Protein AF-A0A1G8HIA6-F1 (afdb_monomer)

Radius of gyration: 33.39 Å; Cα contacts (8 Å, |Δi|>4): 1748; chains: 1; bounding box: 73×68×105 Å

Solvent-accessible surface area (backbone atoms only — not comparable to full-atom values): 48743 Å² total; per-residue (Å²): 132,71,60,70,61,52,52,55,51,50,56,48,51,52,46,51,51,52,40,48,51,47,50,51,51,42,25,38,64,51,8,32,38,59,93,52,18,25,53,39,30,28,55,49,46,26,49,46,12,51,30,45,38,22,52,76,77,45,57,98,88,46,61,60,28,67,39,28,26,36,93,80,27,39,74,70,75,63,24,44,44,53,38,52,50,18,32,57,34,35,78,72,72,35,55,60,71,53,14,46,25,43,40,47,26,53,54,48,51,51,18,54,51,26,36,42,51,44,39,35,73,69,37,73,34,70,67,60,23,45,42,53,48,44,32,59,64,40,24,53,45,59,57,46,32,34,60,39,60,31,51,29,53,19,55,50,36,45,35,39,55,52,38,45,50,51,52,50,51,50,52,54,53,51,52,59,72,42,58,88,63,64,93,72,67,94,52,65,65,60,53,52,50,54,50,53,51,44,36,51,52,42,42,49,35,30,34,18,10,52,69,35,31,53,51,51,46,51,46,52,50,44,28,52,54,45,39,48,60,77,45,56,93,80,52,65,61,68,62,54,51,50,51,45,43,63,71,54,46,44,43,48,49,53,33,49,51,50,50,56,73,65,41,56,67,70,70,69,65,46,68,65,55,70,30,34,31,33,10,21,18,38,39,55,54,25,41,74,34,54,29,87,62,24,42,46,24,83,73,35,75,63,27,53,69,72,73,27,102,84,55,47,58,42,26,59,81,47,63,51,23,48,44,63,45,71,58,39,48,53,43,25,51,47,40,62,70,36,72,96,62,57,43,62,68,54,51,15,47,51,49,36,27,51,54,32,41,50,55,8,28,38,35,26,56,38,71,75,53,61,45,85,87,55,103,58,85,54,39,52,34,66,61,90,81,36,56,66,45,96,64,35,69,55,48,71,38,82,69,51,15,62,46,68,60,26,34,61,37,41,59,50,25,55,51,44,37,52,53,44,26,43,49,41,39,30,54,32,43,72,70,40,73,66,40,27,50,51,28,53,52,50,45,52,48,36,35,52,59,30,31,43,31,39,69,78,74,64,52,38,60,59,25,29,50,34,42,50,37,57,55,48,48,46,50,63,60,29,59,71,44,61,80,74,64,76,51,76,68,35,34,27,46,57,40,32,79,50,65,78,58,49,16,24,40,44,36,34,38,32,42,72,57,43,25,25,19,58,43,34,59,46,72,67,49,44,59,64,37,59,82,71,42,55,64,61,58,50,50,34,31,44,40,66,50,38,70,57,36,44,53,30,51,54,51,36,43,77,65,64,72,30,40,32,39,39,39,47,28,53,52,42,38,68,37,32,59,44,65,77,65,52,69,68,52,29,54,55,36,40,54,36,50,53,51,28,41,75,76,38,62,91,83,41,58,70,49,80,55,95,48,37,38,38,39,46,50,65,80,63,57,86,68,67,80,68,73,82,65,97,73,79,85,83,81,84,68,89,83,81,71,90,80,71,95,73,82,88,86,65,93,57,72,55,72,66,84,85,76,53,74,46,77,48,76,44,78,38,60,95,76,36,32,26,35,39,40,40,37,34,31,20,22,39,92,77,35,71,50,57,40,38,37,36,38,35,33,14,28,86,84,69,48,76,76,46,76,49,80,45,79,43,78,35,37,70,52,82,43,81,44,77,47,77,44,82,64,44,87,71,40,35,28,36,39,37,36,42,29,50,86,83,64,90,34,68,45,48,69,31,49,43,75,48,70,38,32,65,92,75,51,60,82,67,54,68,73,57,55,32,76,44,40,67,53,95,42,73,76,47,73,38,72,51,40,68,62,97,66,40,38,36,30,62,34,81,4,30,37,33,25,58,37,87,54,71,44,72,18,39,34,36,39,39,34,28,35,41,26,40,39,67,77,56,53,65,37,73,71,24,28,58,33,37,34,73,50,95,83,71,43,44,23,28,40,37,32,29,36,31,56,75,26,38,37,41,39,38,19,73,44,57,81,55,74,53,68,51,72,40,55,47,85,73,59,58,54,79,38,82,34,42,40,34,39,39,35,48,62,22,33,38,39,35,24,45,68,86,40,78,74,50,72,47,78,53,99,52,45,62,38,41,40,52,65,55,49,40,34,36,28,38,47,26,44,31,37,42,23,67,34,46,76,48,67,78

InterPro domains:
  IPR013320 Concanavalin A-like lectin/glucanase domain superfamily [SSF49899] (789-931)

Secondary structure (DSSP, 8-state):
--HHHHHHHHHHHHHHHHHHHHHHHHHHHHT-STTT--S-SHHHHHHHHHHHHHHHSS-TT---B-SSSTTT-B---S-HHHHHHHHHHHHTT--HHHHHHHHHHHHHHHHHHHHHHHHHHHH--HHHHHHHHHHHHT-HHHHHGGGSHHHHHHHHTHHHHHHHHHHHHHHHHHHHHHTTSGGG-S-HHHHHHHHHHHHHHHHHHHHH-HHHHHHHHHHHHHHHHHHHHTTTTTS-HHHHHHHHIIIIIHHHHHHHHHHHHHS-HHHHH----HHHHHHTSPBHHHHHSPPTTBGGGGT-HHHHHHHSTT-EESS-GGGGG----HHHHHHHHHHHH-GGG--HHHHHHHHHHHHHHHHHHTTEEBSS-EE---SS------GGGSEE-TTGGGGGSTTGGG-S-GGGGGHHHHHHHHHHHHHHHHHHHHH-HHHHHHHHHHHHHHHHHH-BHHHHHT-TTTTHHHHHHHHHHHIIIIITTBTTB--TT-EEEE--SSTT---TTHHHHHHHHT-EES----HHHHHHHHTTS-HHHHHHHT---HHHHHHHHHHHHHTT--SEEEEESS-TTGGGTSSSPPHHHHHHHHHHHHHHHHHHTTTSEEEE-SSEEEEE-----GGGGS--STTSSSSS-SSSSTT--S--S-S------SS-EEEEEEEPPTT--EEEEEEEEEESTT--EEEEEEEEEE-TTS-EEEEEEEEEEE-SS-EEEEEEEE--TT--EEEEEEE-SS-S-EEEEEEEEEEE-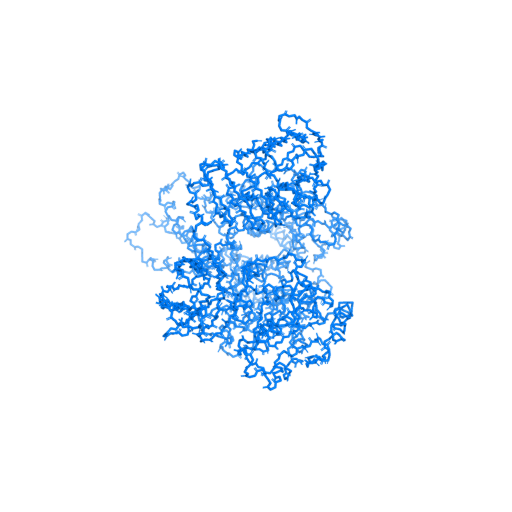TTT-----HHHHHHHH--S-EEEEES-EE-SS-EEEEES-EEEE-----EEESEEEEEEEEEE-SGGGG-S-EEEEEE--TTT---EEEEEEETTEEEEEEESSSS-EEEEEEEGGGS-TTS-EEEEEEEETTEEEEEETTEEEEEEE-S-S-EEE-SPPEEEEETEEEEEEEEEEEE-

Foldseek 3Di:
DPVVVVVVVVVVVVLVVLLVVLLVLLCLLCQLAFPQFANFFFLVLLLLLQLLQDLPPDDLPDRFNPFELPPRGFACLAQQLLSSQLSVVVVVVDRSLRSSSVSSNVLSVLLLVLQLVVLCVQQVDSLLSSLLSSLVSLQLLLSLCSNPFLLNSLLSCLSVLVSLLVVLVVVVVVVVVCVVPPPDDPCPVVNVVSQVVNLVSLLSSLRSHVVSSVLSLLLSLLLLVQLVVVVVVDDDNVVSVVSCCRRRVVSSVVSVVVSVVSDDPVLQPAFDDQQLQQLQFAAPVLQAAAEPQAPVCVVDPVSCVLRHDPFDRGADPSSSSNHQAPLLVVLLVCQCPVPVNDDSSSVSLVVSLVVLSVQRCAQFHHYSRGDDPDPDRHSGHDPVVTHGDPVNCVCRDPPNRSDSRRNSSSSSNSVSSSSSNSNSLSVQCPPDDVSVVVSSVSSVSSSNRSHGVCVVVVVSSVRSVSSVQSVVCCCQQAVQCVPVLDDQAFEEQEAFQAQQDQQSNSSVNSSSNNYHYSHHHDNVRNVVSVVQPPVLSSQCNRHLALVSVLVSVVVCLVLVVGQKYKQWLAGSRPCSRPPDHDPVSNVSSVVSLVSNCVSCVVPFDWDDDSTIIMTGSNPDDPVNVDPPPPDPPPPPDPDPPPPDDDDDQCPDWRFDAWFDKDKDKFFADAQFFKKKKKWKKAWAPQDKAWKKKKKFFAAPVRHGPDIDIDIHIHGHDIDIDIDMDGNGPRGGMIIIIIGRPDDNIMGIRGIGMDTGRPVQDDPPDVVQVCVWAVDDFWPDWDPWDGDNHKIFADFQTKIKGWDPDFDWFLKKKKKWWWAAAPVLLQDAFWWQKWQADQPFLAKIWTFGRHRFFTWTWIHQRNPDIDTDTHGPVLADHPDIWIWMWMQHQQKIFIDTNNHGRDIDRHPGSIHGDHRGIMMGGGRGRIMIGPIDIDGD

pLDDT: mean 81.2, std 16.54, range [26.38, 98.62]

Nearest PDB structures (foldseek):
  6n44-assembly3_C  TM=6.376E-01  e=1.695E-02  Ovis aries
  6n44-assembly4_F  TM=6.332E-01  e=2.411E-02  Ovis aries
  7rdg-assembly2_B  TM=6.256E-01  e=2.876E-02  Homo sapiens
  6n44-assembly1_E  TM=5.833E-01  e=4.468E-02  Ovis aries
  5nld-assembly1_B  TM=5.540E-01  e=6.082E-02  Gallus gallus

Sequence (936 aa):
MDTPNVMNKLYTALFIIALTAVFILCGLLLGLIPTIGLPSLGINIMTLGKVQDIADNSGILDFSLDSILYPYGGLVNEGFGIIFIAKLLMFLGISGLNALSITYFILFLISFSSLAILLKKITHNRIIVVLLTAVHFMSPFLMAQSGIPPIFFGVMMLPLSALCDFFLFKAVYEIEQMSHNLVRSDKPALIAWILLFSILVRLVISSIGWYSAVISAVGSCLFFIIYSFFRLNKANIKQLVLRYIVYIIIPWVIGMALILFLTPREAASFRSSMEFFNGNSVDMITLLFPGLSQALANILPSTSYFMGSGNSLTGDVTMWSNYLGYTMMIISLTLIFKKKYRNRITASLAITLLVTLILSLGPGLKVLGTVLQESSPNYSLSLDEVLVFPWSFIYKIFPLSSMRAVYRWLFVPKFVLLILSSVYLSKLYMSGKWQRAVSIILCVLCVVEFLPSRVITGDIFYQSRYYKMALEIKADTIDELQGIVTKENAISALCSYDFDSNGFLVAHIVEGLGIKTYAGAGDKALTLAKGYIPSDVLYLQQTAQPEDLAKYITIVKAKGLCDYVLLPKFALREDSYWWPSTNEVIEKTKKIADTVVELLEKEFTIYQTEHYTVIDLTDRGEEGRYLFSHESILETQSDNVIKEGKILGSEYALNINRKYKVDTTISIPDGDDSMYLLLYHRGLEHEVGELSVSLKLMDGNGSVLKTIEKMIPYGEDYSKYETGFDLGKGVSSVEVTVSNKDIPGCAVKSILFQSYSSGKVFRSNNEQIFEILGFSDVNNAKNVEVTSDEAVFSGDSYIIMTDQQADLGENIEISMDLWLNKDQMDEDDARIITKWNSWQKDMSFTIASKKESIAIIFSSDGTKWEGLFLDKDLIPTERWNNLRIAFNDGLIGIFVNDALVDKKQLTFSKMFVGNTNVEVGENIEGKIKNFHYNAD

Structure (mmCIF, N/CA/C/O backbone):
data_AF-A0A1G8HIA6-F1
#
_entry.id   AF-A0A1G8HIA6-F1
#
loop_
_atom_site.group_PDB
_atom_site.id
_atom_site.type_symbol
_atom_site.label_atom_id
_atom_site.label_alt_id
_atom_site.label_comp_id
_atom_site.label_asym_id
_atom_site.label_entity_id
_atom_site.label_seq_id
_atom_site.pdbx_PDB_ins_code
_atom_site.Cartn_x
_atom_site.Cartn_y
_atom_site.Cartn_z
_atom_site.occupancy
_atom_site.B_iso_or_equiv
_atom_site.auth_seq_id
_atom_site.auth_comp_id
_atom_site.auth_asym_id
_atom_site.auth_atom_id
_atom_site.pdbx_PDB_model_num
ATOM 1 N N . MET A 1 1 ? -5.264 -20.658 55.821 1.00 52.38 1 MET A N 1
ATOM 2 C CA . MET A 1 1 ? -5.397 -21.196 54.449 1.00 52.38 1 MET A CA 1
ATOM 3 C C . MET A 1 1 ? -5.606 -20.023 53.496 1.00 52.38 1 MET A C 1
ATOM 5 O O . MET A 1 1 ? -6.664 -19.412 53.536 1.00 52.38 1 MET A O 1
ATOM 9 N N . ASP A 1 2 ? -4.598 -19.687 52.685 1.00 54.56 2 ASP A N 1
ATOM 10 C CA . ASP A 1 2 ? -4.565 -18.532 51.761 1.00 54.56 2 ASP A CA 1
ATOM 11 C C . ASP A 1 2 ? -5.395 -18.736 50.475 1.00 54.56 2 ASP A C 1
ATOM 13 O O . ASP A 1 2 ? -4.943 -18.480 49.354 1.00 54.56 2 ASP A O 1
ATOM 17 N N . THR A 1 3 ? -6.635 -19.206 50.610 1.00 68.94 3 THR A N 1
ATOM 18 C CA . THR A 1 3 ? -7.533 -19.477 49.474 1.00 68.94 3 THR A CA 1
ATOM 19 C C . THR A 1 3 ? -7.779 -18.276 48.538 1.00 68.94 3 THR A C 1
ATOM 21 O O . THR A 1 3 ? -7.836 -18.503 47.324 1.00 68.94 3 THR A O 1
ATOM 24 N N . PRO A 1 4 ? -7.837 -16.999 48.987 1.00 76.81 4 PRO A N 1
ATOM 25 C CA . PRO A 1 4 ? -8.042 -15.865 48.078 1.00 76.81 4 PRO A CA 1
ATOM 26 C C . PRO A 1 4 ? -6.849 -15.622 47.143 1.00 76.81 4 PRO A C 1
ATOM 28 O O . PRO A 1 4 ? -7.024 -15.231 45.986 1.00 76.81 4 PRO A O 1
ATOM 31 N N . ASN A 1 5 ? -5.629 -15.876 47.628 1.00 86.31 5 ASN A N 1
ATOM 32 C CA . ASN A 1 5 ? -4.405 -15.656 46.861 1.00 86.31 5 ASN A CA 1
ATOM 33 C C . ASN A 1 5 ? -4.248 -16.731 45.771 1.00 86.31 5 ASN A C 1
ATOM 35 O O . ASN A 1 5 ? -3.913 -16.419 44.628 1.00 86.31 5 ASN A O 1
ATOM 39 N N . VAL A 1 6 ? -4.590 -17.985 46.092 1.00 88.69 6 VAL A N 1
ATOM 40 C CA . VAL A 1 6 ? -4.594 -19.099 45.128 1.00 88.69 6 VAL A CA 1
ATOM 41 C C . VAL A 1 6 ? -5.598 -18.853 43.999 1.00 88.69 6 VAL A C 1
ATOM 43 O O . VAL A 1 6 ? -5.236 -18.966 42.828 1.00 88.69 6 VAL A O 1
ATOM 46 N N . MET A 1 7 ? -6.825 -18.425 44.319 1.00 88.81 7 MET A N 1
ATOM 47 C CA . MET A 1 7 ? -7.844 -18.141 43.300 1.00 88.81 7 MET A CA 1
ATOM 48 C C . MET A 1 7 ? -7.441 -16.982 42.380 1.00 88.81 7 MET A C 1
ATOM 50 O O . MET A 1 7 ? -7.593 -17.083 41.163 1.00 88.81 7 MET A O 1
ATOM 54 N N . ASN A 1 8 ? -6.874 -15.895 42.916 1.00 90.06 8 ASN A N 1
ATOM 55 C CA . ASN A 1 8 ? -6.411 -14.778 42.085 1.00 90.06 8 ASN A CA 1
ATOM 56 C C . ASN A 1 8 ? -5.239 -15.179 41.169 1.00 90.06 8 ASN A C 1
ATOM 58 O O . ASN A 1 8 ? -5.198 -14.771 40.001 1.00 90.06 8 ASN A O 1
ATOM 62 N N . LYS A 1 9 ? -4.310 -16.012 41.661 1.00 93.00 9 LYS A N 1
ATOM 63 C CA . LYS A 1 9 ? -3.235 -16.591 40.840 1.00 93.00 9 LYS A CA 1
ATOM 64 C C . LYS A 1 9 ? -3.805 -17.453 39.712 1.00 93.00 9 LYS A C 1
ATOM 66 O O . LYS A 1 9 ? -3.441 -17.226 38.560 1.00 93.00 9 LYS A O 1
ATOM 71 N N . LEU A 1 10 ? -4.766 -18.333 40.005 1.00 93.75 10 LEU A N 1
ATOM 72 C CA . LEU A 1 10 ? -5.434 -19.171 39.003 1.00 93.75 10 LEU A CA 1
ATOM 73 C C . LEU A 1 10 ? -6.143 -18.336 37.924 1.00 93.75 10 LEU A C 1
ATOM 75 O O . LEU A 1 10 ? -5.908 -18.541 36.737 1.00 93.75 10 LEU A O 1
ATOM 79 N N . TYR A 1 11 ? -6.939 -17.331 38.305 1.00 92.69 11 TYR A N 1
ATOM 80 C CA . TYR A 1 11 ? -7.587 -16.437 37.334 1.00 92.69 11 TYR A CA 1
ATOM 81 C C . TYR A 1 11 ? -6.588 -15.638 36.494 1.00 92.69 11 TYR A C 1
ATOM 83 O O . TYR A 1 11 ? -6.914 -15.190 35.394 1.00 92.69 11 TYR A O 1
ATOM 91 N N . THR A 1 12 ? -5.401 -15.360 37.035 1.00 93.88 12 THR A N 1
ATOM 92 C CA . THR A 1 12 ? -4.349 -14.640 36.307 1.00 93.88 12 THR A CA 1
ATOM 93 C C . THR A 1 12 ? -3.678 -15.566 35.304 1.00 93.88 12 THR A C 1
ATOM 95 O O . THR A 1 12 ? -3.524 -15.171 34.153 1.00 93.88 12 THR A O 1
ATOM 98 N N . ALA A 1 13 ? -3.391 -16.808 35.698 1.00 95.50 13 ALA A N 1
ATOM 99 C CA . ALA A 1 13 ? -2.892 -17.844 34.802 1.00 95.50 13 ALA A CA 1
ATOM 100 C C . ALA A 1 13 ? -3.874 -18.117 33.650 1.00 95.50 13 ALA A C 1
ATOM 102 O O . ALA A 1 13 ? -3.479 -18.037 32.493 1.00 95.50 13 ALA A O 1
ATOM 103 N N . LEU A 1 14 ? -5.165 -18.323 33.941 1.00 96.69 14 LEU A N 1
ATOM 104 C CA . LEU A 1 14 ? -6.196 -18.540 32.915 1.00 96.69 14 LEU A CA 1
ATOM 105 C C . LEU A 1 14 ? -6.317 -17.361 31.943 1.00 96.69 14 LEU A C 1
ATOM 107 O O . LEU A 1 14 ? -6.468 -17.564 30.743 1.00 96.69 14 LEU A O 1
ATOM 111 N N . PHE A 1 15 ? -6.220 -16.126 32.442 1.00 96.50 15 PHE A N 1
ATOM 112 C CA . PHE A 1 15 ? -6.215 -14.941 31.586 1.00 96.50 15 PHE A CA 1
ATOM 113 C C . PHE A 1 15 ? -4.995 -14.896 30.665 1.00 96.50 15 PHE A C 1
ATOM 115 O O . PHE A 1 15 ? -5.153 -14.601 29.485 1.00 96.50 15 PHE A O 1
ATOM 122 N N . ILE A 1 16 ? -3.802 -15.197 31.182 1.00 97.19 16 ILE A N 1
ATOM 123 C CA . ILE A 1 16 ? -2.576 -15.233 30.377 1.00 97.19 16 ILE A CA 1
ATOM 124 C C . ILE A 1 16 ? -2.670 -16.337 29.319 1.00 97.19 16 ILE A C 1
ATOM 126 O O . ILE A 1 16 ? -2.368 -16.071 28.160 1.00 97.19 16 ILE A O 1
ATOM 130 N N . ILE A 1 17 ? -3.148 -17.532 29.681 1.00 97.94 17 ILE A N 1
ATOM 131 C CA . ILE A 1 17 ? -3.348 -18.646 28.742 1.00 97.94 17 ILE A CA 1
ATOM 132 C C . ILE A 1 17 ? -4.334 -18.248 27.640 1.00 97.94 17 ILE A C 1
ATOM 134 O O . ILE A 1 17 ? -4.016 -18.389 26.465 1.00 97.94 17 ILE A O 1
ATOM 138 N N . ALA A 1 18 ? -5.495 -17.693 27.999 1.00 97.94 18 ALA A N 1
ATOM 139 C CA . ALA A 1 18 ? -6.500 -17.274 27.024 1.00 97.94 18 ALA A CA 1
ATOM 140 C C . ALA A 1 18 ? -5.983 -16.157 26.103 1.00 97.94 18 ALA A C 1
ATOM 142 O O . ALA A 1 18 ? -6.186 -16.207 24.893 1.00 97.94 18 ALA A O 1
ATOM 143 N N . LEU A 1 19 ? -5.277 -15.167 26.658 1.00 97.94 19 LEU A N 1
ATOM 144 C CA . LEU A 1 19 ? -4.687 -14.082 25.877 1.00 97.94 19 LEU A CA 1
ATOM 145 C C . LEU A 1 19 ? -3.590 -14.597 24.932 1.00 97.94 19 LEU A C 1
ATOM 147 O O . LEU A 1 19 ? -3.523 -14.156 23.790 1.00 97.94 19 LEU A O 1
ATOM 151 N N . THR A 1 20 ? -2.780 -15.557 25.385 1.00 98.25 20 THR A N 1
ATOM 152 C CA . THR A 1 20 ? -1.742 -16.213 24.573 1.00 98.25 20 THR A CA 1
ATOM 153 C C . THR A 1 20 ? -2.362 -17.061 23.463 1.00 98.25 20 THR A C 1
ATOM 155 O O . THR A 1 20 ? -1.900 -17.010 22.329 1.00 98.25 20 THR A O 1
ATOM 158 N N . ALA A 1 21 ? -3.447 -17.787 23.744 1.00 98.12 21 ALA A N 1
ATOM 159 C CA . ALA A 1 21 ? -4.172 -18.553 22.733 1.00 98.12 21 ALA A CA 1
ATOM 160 C C . ALA A 1 21 ? -4.745 -17.641 21.636 1.00 98.12 21 ALA A C 1
ATOM 162 O O . ALA A 1 21 ? -4.597 -17.941 20.454 1.00 98.12 21 ALA A O 1
ATOM 163 N N . VAL A 1 22 ? -5.331 -16.495 22.012 1.00 98.25 22 VAL A N 1
ATOM 164 C CA . VAL A 1 22 ? -5.796 -15.484 21.046 1.00 98.25 22 VAL A CA 1
ATOM 165 C C . VAL A 1 22 ? -4.627 -14.871 20.272 1.00 98.25 22 VAL A C 1
ATOM 167 O O . VAL A 1 22 ? -4.740 -14.696 19.064 1.00 98.25 22 VAL A O 1
ATOM 170 N N . PHE A 1 23 ? -3.500 -14.584 20.929 1.00 98.44 23 PHE A N 1
ATOM 171 C CA . PHE A 1 23 ? -2.292 -14.083 20.265 1.00 98.44 23 PHE A CA 1
ATOM 172 C C . PHE A 1 23 ? -1.794 -15.048 19.184 1.00 98.44 23 PHE A C 1
ATOM 174 O O . PHE A 1 23 ? -1.590 -14.632 18.046 1.00 98.44 23 PHE A O 1
ATOM 181 N N . ILE A 1 24 ? -1.664 -16.337 19.514 1.00 98.00 24 ILE A N 1
ATOM 182 C CA . ILE A 1 24 ? -1.222 -17.373 18.572 1.00 98.00 24 ILE A CA 1
ATOM 183 C C . ILE A 1 24 ? -2.237 -17.535 17.438 1.00 98.00 24 ILE A C 1
ATOM 185 O O . ILE A 1 24 ? -1.845 -17.521 16.276 1.00 98.00 24 ILE A O 1
ATOM 189 N N . LEU A 1 25 ? -3.533 -17.639 17.751 1.00 97.56 25 LEU A N 1
ATOM 190 C CA . LEU A 1 25 ? -4.583 -17.792 16.742 1.00 97.56 25 LEU A CA 1
ATOM 191 C C . LEU A 1 25 ? -4.588 -16.624 15.748 1.00 97.56 25 LEU A C 1
ATOM 193 O O . LEU A 1 25 ? -4.573 -16.846 14.540 1.00 97.56 25 LEU A O 1
ATOM 197 N N . CYS A 1 26 ? -4.573 -15.385 16.243 1.00 97.62 26 CYS A N 1
ATOM 198 C CA . CYS A 1 26 ? -4.512 -14.200 15.391 1.00 97.62 26 CYS A CA 1
ATOM 199 C C . CYS A 1 26 ? -3.198 -14.138 14.603 1.00 97.62 26 CYS A C 1
ATOM 201 O O . CYS A 1 26 ? -3.218 -13.806 13.422 1.00 97.62 26 CYS A O 1
ATOM 203 N N . GLY A 1 27 ? -2.070 -14.499 15.221 1.00 97.75 27 GLY A N 1
ATOM 204 C CA . GLY A 1 27 ? -0.780 -14.565 14.541 1.00 97.75 27 GLY A CA 1
ATOM 205 C C . GLY A 1 27 ? -0.774 -15.569 13.386 1.00 97.75 27 GLY A C 1
ATOM 206 O O . GLY A 1 27 ? -0.263 -15.250 12.318 1.00 97.75 27 GLY A O 1
ATOM 207 N N . LEU A 1 28 ? -1.385 -16.746 13.557 1.00 97.00 28 LEU A N 1
ATOM 208 C CA . LEU A 1 28 ? -1.525 -17.748 12.493 1.00 97.00 28 LEU A CA 1
ATOM 209 C C . LEU A 1 28 ? -2.437 -17.248 11.364 1.00 97.00 28 LEU A C 1
ATOM 211 O O . LEU A 1 28 ? -2.044 -17.283 10.200 1.00 97.00 28 LEU A O 1
ATOM 215 N N . LEU A 1 29 ? -3.607 -16.698 11.708 1.00 95.81 29 LEU A N 1
ATOM 216 C CA . LEU A 1 29 ? -4.560 -16.149 10.734 1.00 95.81 29 LEU A CA 1
ATOM 217 C C . LEU A 1 29 ? -3.968 -15.014 9.890 1.00 95.81 29 LEU A C 1
ATOM 219 O O . LEU A 1 29 ? -4.288 -14.890 8.707 1.00 95.81 29 LEU A O 1
ATOM 223 N N . LEU A 1 30 ? -3.120 -14.186 10.501 1.00 96.25 30 LEU A N 1
ATOM 224 C CA . LEU A 1 30 ? -2.475 -13.046 9.857 1.00 96.25 30 LEU A CA 1
ATOM 225 C C . LEU A 1 30 ? -1.123 -13.388 9.214 1.00 96.25 30 LEU A C 1
ATOM 227 O O . LEU A 1 30 ? -0.563 -12.524 8.550 1.00 96.25 30 LEU A O 1
ATOM 231 N N . GLY A 1 31 ? -0.591 -14.603 9.397 1.00 96.38 31 GLY A N 1
ATOM 232 C CA . GLY A 1 31 ? 0.724 -14.985 8.868 1.00 96.38 31 GLY A CA 1
ATOM 233 C C . GLY A 1 31 ? 1.889 -14.256 9.545 1.00 96.38 31 GLY A C 1
ATOM 234 O O . GLY A 1 31 ? 2.861 -13.909 8.888 1.00 96.38 31 GLY A O 1
ATOM 235 N N . LEU A 1 32 ? 1.773 -13.976 10.844 1.00 97.50 32 LEU A N 1
ATOM 236 C CA . LEU A 1 32 ? 2.722 -13.171 11.627 1.00 97.50 32 LEU A CA 1
ATOM 237 C C . LEU A 1 32 ? 3.582 -14.001 12.584 1.00 97.50 32 LEU A C 1
ATOM 239 O O . LEU A 1 32 ? 4.337 -13.430 13.366 1.00 97.50 32 LEU A O 1
ATOM 243 N N . ILE A 1 33 ? 3.450 -15.332 12.575 1.00 97.50 33 ILE A N 1
ATOM 244 C CA . ILE A 1 33 ? 4.314 -16.208 13.372 1.00 97.50 33 ILE A CA 1
ATOM 245 C C . ILE A 1 33 ? 5.594 -16.509 12.575 1.00 97.50 33 ILE A C 1
ATOM 247 O O . ILE A 1 33 ? 5.483 -17.070 11.478 1.00 97.50 33 ILE A O 1
ATOM 251 N N . PRO A 1 34 ? 6.788 -16.183 13.115 1.00 96.44 34 PRO A N 1
ATOM 252 C CA . PRO A 1 34 ? 8.057 -16.367 12.424 1.00 96.44 34 PRO A CA 1
ATOM 253 C C . PRO A 1 34 ? 8.229 -17.784 11.906 1.00 96.44 34 PRO A C 1
ATOM 255 O O . PRO A 1 34 ? 7.889 -18.729 12.616 1.00 96.44 34 PRO A O 1
ATOM 258 N N . THR A 1 35 ? 8.776 -17.938 10.698 1.00 93.38 35 THR A N 1
ATOM 259 C CA . THR A 1 35 ? 9.056 -19.234 10.031 1.00 93.38 35 THR A CA 1
ATOM 260 C C . THR A 1 35 ? 7.836 -20.105 9.712 1.00 93.38 35 THR A C 1
ATOM 262 O O . THR A 1 35 ? 7.968 -21.119 9.034 1.00 93.38 35 THR A O 1
ATOM 265 N N . ILE A 1 36 ? 6.643 -19.726 10.181 1.00 94.56 36 ILE A N 1
ATOM 266 C CA . ILE A 1 36 ? 5.402 -20.469 9.943 1.00 94.56 36 ILE A CA 1
ATOM 267 C C . ILE A 1 36 ? 4.591 -19.819 8.830 1.00 94.56 36 ILE A C 1
ATOM 269 O O . ILE A 1 36 ? 3.972 -20.540 8.055 1.00 94.56 36 ILE A O 1
ATOM 273 N N . GLY A 1 37 ? 4.553 -18.487 8.752 1.00 93.25 37 GLY A N 1
ATOM 274 C CA . GLY A 1 37 ? 3.725 -17.791 7.774 1.00 93.25 37 GLY A CA 1
ATOM 275 C C . GLY A 1 37 ? 4.259 -16.430 7.353 1.00 93.25 37 GLY A C 1
ATOM 276 O O . GLY A 1 37 ? 5.166 -15.869 7.971 1.00 93.25 37 GLY A O 1
ATOM 277 N N . LEU A 1 38 ? 3.656 -15.928 6.279 1.00 95.31 38 LEU A N 1
ATOM 278 C CA . LEU A 1 38 ? 3.852 -14.588 5.742 1.00 95.31 38 LEU A CA 1
ATOM 279 C C . LEU A 1 38 ? 2.462 -13.989 5.442 1.00 95.31 38 LEU A C 1
ATOM 281 O O . LEU A 1 38 ? 1.602 -14.729 4.961 1.00 95.31 38 LEU A O 1
ATOM 285 N N . PRO A 1 39 ? 2.184 -12.699 5.718 1.00 94.25 39 PRO A N 1
ATOM 286 C CA . PRO A 1 39 ? 0.826 -12.157 5.586 1.00 94.25 39 PRO A CA 1
ATOM 287 C C . PRO A 1 39 ? 0.255 -12.215 4.162 1.00 94.25 39 PRO A C 1
ATOM 289 O O . PRO A 1 39 ? -0.935 -12.470 3.974 1.00 94.25 39 PRO A O 1
ATOM 292 N N . SER A 1 40 ? 1.106 -11.980 3.167 1.00 93.81 40 SER A N 1
ATOM 293 C CA . SER A 1 40 ? 0.834 -12.140 1.736 1.00 93.81 40 SER A CA 1
ATOM 294 C C . SER A 1 40 ? 2.159 -12.292 0.985 1.00 93.81 40 SER A C 1
ATOM 296 O O . SER A 1 40 ? 3.205 -12.012 1.567 1.00 93.81 40 SER A O 1
ATOM 298 N N . LEU A 1 41 ? 2.135 -12.715 -0.282 1.00 92.44 41 LEU A N 1
ATOM 299 C CA . LEU A 1 41 ? 3.351 -12.870 -1.089 1.00 92.44 41 LEU A CA 1
ATOM 300 C C . LEU A 1 41 ? 3.745 -11.569 -1.818 1.00 92.44 41 LEU A C 1
ATOM 302 O O . LEU A 1 41 ? 4.755 -10.979 -1.457 1.00 92.44 41 LEU A O 1
ATOM 306 N N . GLY A 1 42 ? 2.906 -11.056 -2.727 1.00 90.56 42 GLY A N 1
ATOM 307 C CA . GLY A 1 42 ? 3.219 -9.966 -3.676 1.00 90.56 42 GLY A CA 1
ATOM 308 C C . GLY A 1 42 ? 4.108 -8.826 -3.169 1.00 90.56 42 GLY A C 1
ATOM 309 O O . GLY A 1 42 ? 5.323 -8.850 -3.317 1.00 90.56 42 GLY A O 1
ATOM 310 N N . ILE A 1 43 ? 3.552 -7.799 -2.524 1.00 90.69 43 ILE A N 1
ATOM 311 C CA . ILE A 1 43 ? 4.364 -6.647 -2.068 1.00 90.69 43 ILE A CA 1
ATOM 312 C C . ILE A 1 43 ? 5.396 -7.055 -0.990 1.00 90.69 43 ILE A C 1
ATOM 314 O O . ILE A 1 43 ? 6.398 -6.364 -0.786 1.00 90.69 43 ILE A O 1
ATOM 318 N N . ASN A 1 44 ? 5.201 -8.186 -0.302 1.00 92.50 44 ASN A N 1
ATOM 319 C CA . ASN A 1 44 ? 6.169 -8.685 0.675 1.00 92.50 44 ASN A CA 1
ATOM 320 C C . ASN A 1 44 ? 7.440 -9.230 0.009 1.00 92.50 44 ASN A C 1
ATOM 322 O O . ASN A 1 44 ? 8.512 -8.986 0.557 1.00 92.50 44 ASN A O 1
ATOM 326 N N . ILE A 1 45 ? 7.365 -9.880 -1.162 1.00 93.19 45 ILE A N 1
ATOM 327 C CA . ILE A 1 45 ? 8.565 -10.322 -1.894 1.00 93.19 45 ILE A CA 1
ATOM 328 C C . ILE A 1 45 ? 9.357 -9.120 -2.417 1.00 93.19 45 ILE A C 1
ATOM 330 O O . ILE A 1 45 ? 10.577 -9.073 -2.281 1.00 93.19 45 ILE A O 1
ATOM 334 N N . MET A 1 46 ? 8.656 -8.077 -2.871 1.00 92.12 46 MET A N 1
ATOM 335 C CA . MET A 1 46 ? 9.281 -6.797 -3.210 1.00 92.12 46 MET A CA 1
ATOM 336 C C . MET A 1 46 ? 9.981 -6.185 -1.988 1.00 92.12 46 MET A C 1
ATOM 338 O O . MET A 1 46 ? 11.098 -5.683 -2.091 1.00 92.12 46 MET A O 1
ATOM 342 N N . THR A 1 47 ? 9.323 -6.203 -0.825 1.00 92.06 47 THR A N 1
ATOM 343 C CA . THR A 1 47 ? 9.902 -5.681 0.423 1.00 92.06 47 THR A CA 1
ATOM 344 C C . THR A 1 47 ? 11.121 -6.499 0.841 1.00 92.06 47 THR A C 1
ATOM 346 O O . THR A 1 47 ? 12.111 -5.911 1.259 1.00 92.06 47 THR A O 1
ATOM 349 N N . LEU A 1 48 ? 11.076 -7.826 0.692 1.00 93.06 48 LEU A N 1
ATOM 350 C CA . LEU A 1 48 ? 12.209 -8.711 0.946 1.00 93.06 48 LEU A CA 1
ATOM 351 C C . LEU A 1 48 ? 13.410 -8.334 0.070 1.00 93.06 48 LEU A C 1
ATOM 353 O O . LEU A 1 48 ? 14.472 -8.073 0.625 1.00 93.06 48 LEU A O 1
ATOM 357 N N . GLY A 1 49 ? 13.224 -8.219 -1.249 1.00 91.69 49 GLY A N 1
ATOM 358 C CA . GLY A 1 49 ? 14.293 -7.813 -2.167 1.00 91.69 49 GLY A CA 1
ATOM 359 C C . GLY A 1 49 ? 14.906 -6.458 -1.804 1.00 91.69 49 GLY A C 1
ATOM 360 O O . GLY A 1 49 ? 16.118 -6.340 -1.704 1.00 91.69 49 GLY A O 1
ATOM 361 N N . LYS A 1 50 ? 14.073 -5.460 -1.472 1.00 91.25 50 LYS A N 1
ATOM 362 C CA . LYS A 1 50 ? 14.550 -4.137 -1.018 1.00 91.25 50 LYS A CA 1
ATOM 363 C C . LYS A 1 50 ? 15.362 -4.197 0.276 1.00 91.25 50 LYS A C 1
ATOM 365 O O . LYS A 1 50 ? 16.314 -3.446 0.438 1.00 91.25 50 LYS A O 1
ATOM 370 N N . VAL A 1 51 ? 14.958 -5.040 1.228 1.00 91.56 51 VAL A N 1
ATOM 371 C CA . VAL A 1 51 ? 15.698 -5.218 2.486 1.00 91.56 51 VAL A CA 1
ATOM 372 C C . VAL A 1 51 ? 17.062 -5.843 2.225 1.00 91.56 51 VAL A C 1
ATOM 374 O O . VAL A 1 51 ? 18.025 -5.416 2.853 1.00 91.56 51 VAL A O 1
ATOM 377 N N . GLN A 1 52 ? 17.127 -6.834 1.335 1.00 90.56 52 GLN A N 1
ATOM 378 C CA . GLN A 1 52 ? 18.374 -7.504 0.971 1.00 90.56 52 GLN A CA 1
ATOM 379 C C . GLN A 1 52 ? 19.329 -6.528 0.274 1.00 90.56 52 GLN A C 1
ATOM 381 O O . GLN A 1 52 ? 20.421 -6.326 0.785 1.00 90.56 52 GLN A O 1
ATOM 386 N N . ASP A 1 53 ? 18.849 -5.801 -0.740 1.00 88.38 53 ASP A N 1
ATOM 387 C CA . ASP A 1 53 ? 19.629 -4.799 -1.487 1.00 88.38 53 ASP A CA 1
ATOM 388 C C . ASP A 1 53 ? 20.250 -3.753 -0.557 1.00 88.38 53 ASP A C 1
ATOM 390 O O . ASP A 1 53 ? 21.453 -3.502 -0.558 1.00 88.38 53 ASP A O 1
ATOM 394 N N . ILE A 1 54 ? 19.448 -3.227 0.368 1.00 88.12 54 ILE A N 1
ATOM 395 C CA . ILE A 1 54 ? 19.930 -2.261 1.355 1.00 88.12 54 ILE A CA 1
ATOM 396 C C . ILE A 1 54 ? 20.915 -2.895 2.350 1.00 88.12 54 ILE A C 1
ATOM 398 O O . ILE A 1 54 ? 21.808 -2.205 2.844 1.00 88.12 54 ILE A O 1
ATOM 402 N N . ALA A 1 55 ? 20.735 -4.160 2.732 1.00 86.75 55 ALA A N 1
ATOM 403 C CA . ALA A 1 55 ? 21.597 -4.827 3.706 1.00 86.75 55 ALA A CA 1
ATOM 404 C C . ALA A 1 55 ? 22.975 -5.178 3.131 1.00 86.75 55 ALA A C 1
ATOM 406 O O . ALA A 1 55 ? 23.964 -5.026 3.850 1.00 86.75 55 ALA A O 1
ATOM 407 N N . ASP A 1 56 ? 23.026 -5.601 1.871 1.00 80.38 56 ASP A N 1
ATOM 408 C CA . ASP A 1 56 ? 24.232 -6.133 1.240 1.00 80.38 56 ASP A CA 1
ATOM 409 C C . ASP A 1 56 ? 25.094 -5.018 0.615 1.00 80.38 56 ASP A C 1
ATOM 411 O O . ASP A 1 56 ? 26.324 -5.085 0.683 1.00 80.38 56 ASP A O 1
ATOM 415 N N . ASN A 1 57 ? 24.481 -3.928 0.133 1.00 66.50 57 ASN A N 1
ATOM 416 C CA . ASN A 1 57 ? 25.197 -2.862 -0.581 1.00 66.50 57 ASN A CA 1
ATOM 417 C C . ASN A 1 57 ? 25.638 -1.665 0.279 1.00 66.50 57 ASN A C 1
ATOM 419 O O . ASN A 1 57 ? 26.236 -0.730 -0.254 1.00 66.50 57 ASN A O 1
ATOM 423 N N . SER A 1 58 ? 25.361 -1.631 1.595 1.00 66.19 58 SER A N 1
ATOM 424 C CA . SER A 1 58 ? 25.482 -0.360 2.325 1.00 66.19 58 SER A CA 1
ATOM 425 C C . SER A 1 58 ? 25.714 -0.419 3.846 1.00 66.19 58 SER A C 1
ATOM 427 O O . SER A 1 58 ? 25.463 -1.413 4.533 1.00 66.19 58 SER A O 1
ATOM 429 N N . GLY A 1 59 ? 26.182 0.700 4.417 1.00 73.31 59 GLY A N 1
ATOM 430 C CA . GLY A 1 59 ? 26.332 0.874 5.868 1.00 73.31 59 GLY A CA 1
ATOM 431 C C . GLY A 1 59 ? 24.985 0.891 6.609 1.00 73.31 59 GLY A C 1
ATOM 432 O O . GLY A 1 59 ? 23.930 1.092 6.024 1.00 73.31 59 GLY A O 1
ATOM 433 N N . ILE A 1 60 ? 24.973 0.728 7.937 1.00 76.75 60 ILE A N 1
ATOM 434 C CA . ILE A 1 60 ? 23.724 0.583 8.727 1.00 76.75 60 ILE A CA 1
ATOM 435 C C . ILE A 1 60 ? 22.705 1.733 8.576 1.00 76.75 60 ILE A C 1
ATOM 437 O O . ILE A 1 60 ? 21.516 1.521 8.808 1.00 76.75 60 ILE A O 1
ATOM 441 N N . LEU A 1 61 ? 23.162 2.932 8.197 1.00 78.25 61 LEU A N 1
ATOM 442 C CA . LEU A 1 61 ? 22.341 4.137 8.010 1.00 78.25 61 LEU A CA 1
ATOM 443 C C . LEU A 1 61 ? 22.104 4.509 6.543 1.00 78.25 61 LEU A C 1
ATOM 445 O O . LEU A 1 61 ? 21.507 5.550 6.281 1.00 78.25 61 LEU A O 1
ATOM 449 N N . ASP A 1 62 ? 22.570 3.686 5.616 1.00 77.69 62 ASP A N 1
ATOM 450 C CA . ASP A 1 62 ? 22.374 3.890 4.191 1.00 77.69 62 ASP A CA 1
ATOM 451 C C . ASP A 1 62 ? 21.181 3.051 3.694 1.00 77.69 62 ASP A C 1
ATOM 453 O O . ASP A 1 62 ? 20.906 1.961 4.204 1.00 77.69 62 ASP A O 1
ATOM 457 N N . PHE A 1 63 ? 20.387 3.626 2.797 1.00 77.06 63 PHE A N 1
ATOM 458 C CA . PHE A 1 63 ? 19.104 3.087 2.333 1.00 77.06 63 PHE A CA 1
ATOM 459 C C . PHE A 1 63 ? 18.883 3.343 0.836 1.00 77.06 63 PHE A C 1
ATOM 461 O O . PHE A 1 63 ? 17.728 3.396 0.394 1.00 77.06 63 PHE A O 1
ATOM 468 N N . SER A 1 64 ? 19.960 3.530 0.069 1.00 76.62 64 SER A N 1
ATOM 469 C CA . SER A 1 64 ? 19.899 3.490 -1.390 1.00 76.62 64 SER A CA 1
ATOM 470 C C . SER A 1 64 ? 19.523 2.082 -1.867 1.00 76.62 64 SER A C 1
ATOM 472 O O . SER A 1 64 ? 19.926 1.076 -1.284 1.00 76.62 64 SER A O 1
ATOM 474 N N . LEU A 1 65 ? 18.685 2.008 -2.902 1.00 82.06 65 LEU A N 1
ATOM 475 C CA . LEU A 1 65 ? 18.408 0.766 -3.624 1.00 82.06 65 LEU A CA 1
ATOM 476 C C . LEU A 1 65 ? 19.177 0.809 -4.939 1.00 82.06 65 LEU A C 1
ATOM 478 O O . LEU A 1 65 ? 18.612 1.220 -5.951 1.00 82.06 65 LEU A O 1
ATOM 482 N N . ASP A 1 66 ? 20.462 0.472 -4.914 1.00 80.81 66 ASP A N 1
ATOM 483 C CA . ASP A 1 66 ? 21.376 0.693 -6.046 1.00 80.81 66 ASP A CA 1
ATOM 484 C C . ASP A 1 66 ? 21.274 -0.376 -7.139 1.00 80.81 66 ASP A C 1
ATOM 486 O O . ASP A 1 66 ? 21.785 -0.189 -8.253 1.00 80.81 66 ASP A O 1
ATOM 490 N N . SER A 1 67 ? 20.615 -1.491 -6.827 1.00 86.56 67 SER A N 1
ATOM 491 C CA . SER A 1 67 ? 20.490 -2.634 -7.727 1.00 86.56 67 SER A CA 1
ATOM 492 C C . SER A 1 67 ? 19.302 -2.498 -8.686 1.00 86.56 67 SER A C 1
ATOM 494 O O . SER A 1 67 ? 19.338 -3.007 -9.804 1.00 86.56 67 SER A O 1
ATOM 496 N N . ILE A 1 68 ? 18.259 -1.750 -8.319 1.00 88.44 68 ILE A N 1
ATOM 497 C CA . ILE A 1 68 ? 17.080 -1.506 -9.170 1.00 88.44 68 ILE A CA 1
ATOM 498 C C . ILE A 1 68 ? 17.004 -0.052 -9.627 1.00 88.44 68 ILE A C 1
ATOM 500 O O . ILE A 1 68 ? 17.516 0.833 -8.957 1.00 88.44 68 ILE A O 1
ATOM 504 N N . LEU A 1 69 ? 16.288 0.223 -10.720 1.00 83.31 69 LEU A N 1
ATOM 505 C CA . LEU A 1 69 ? 16.135 1.582 -11.262 1.00 83.31 69 LEU A CA 1
ATOM 506 C C . LEU A 1 69 ? 17.494 2.271 -11.522 1.00 83.31 69 LEU A C 1
ATOM 508 O O . LEU A 1 69 ? 17.709 3.452 -11.240 1.00 83.31 69 LEU A O 1
ATOM 512 N N . TYR A 1 70 ? 18.441 1.505 -12.057 1.00 79.12 70 TYR A N 1
ATOM 513 C CA . TYR A 1 70 ? 19.753 1.990 -12.467 1.00 79.12 70 TYR A CA 1
ATOM 514 C C . TYR A 1 70 ? 19.630 3.164 -13.468 1.00 79.12 70 TYR A C 1
ATOM 516 O O . TYR A 1 70 ? 18.745 3.134 -14.329 1.00 79.12 70 TYR A O 1
ATOM 524 N N . PRO A 1 71 ? 20.505 4.194 -13.410 1.00 65.50 71 PRO A N 1
ATOM 525 C CA . PRO A 1 71 ? 21.695 4.325 -12.560 1.00 65.50 71 PRO A CA 1
ATOM 526 C C . PRO A 1 71 ? 21.509 5.051 -11.221 1.00 65.50 71 PRO A C 1
ATOM 528 O O . PRO A 1 71 ? 22.486 5.175 -10.490 1.00 65.50 71 PRO A O 1
ATOM 531 N N . TYR A 1 72 ? 20.314 5.546 -10.885 1.00 67.69 72 TYR A N 1
ATOM 532 C CA . TYR A 1 72 ? 20.128 6.381 -9.679 1.00 67.69 72 TYR A CA 1
ATOM 533 C C . TYR A 1 72 ? 19.564 5.634 -8.483 1.00 67.69 72 TYR A C 1
ATOM 535 O O . TYR A 1 72 ? 19.498 6.201 -7.394 1.00 67.69 72 TYR A O 1
ATOM 543 N N . GLY A 1 73 ? 19.126 4.400 -8.697 1.00 75.44 73 GLY A N 1
ATOM 544 C CA . GLY A 1 73 ? 18.546 3.606 -7.643 1.00 75.44 73 GLY A CA 1
ATOM 545 C C . GLY A 1 73 ? 17.098 3.976 -7.325 1.00 75.44 73 GLY A C 1
ATOM 546 O O . GLY A 1 73 ? 16.520 4.960 -7.809 1.00 75.44 73 GLY A O 1
ATOM 547 N N . GLY A 1 74 ? 16.489 3.160 -6.473 1.00 74.19 74 GLY A N 1
ATOM 548 C CA . GLY A 1 74 ? 15.191 3.437 -5.867 1.00 74.19 74 GLY A CA 1
ATOM 549 C C . GLY A 1 74 ? 15.303 4.147 -4.515 1.00 74.19 74 GLY A C 1
ATOM 550 O O . GLY A 1 74 ? 16.178 3.851 -3.709 1.00 74.19 74 GLY A O 1
ATOM 551 N N . LEU A 1 75 ? 14.345 5.029 -4.213 1.00 71.31 75 LEU A N 1
ATOM 552 C CA . LEU A 1 75 ? 14.169 5.583 -2.866 1.00 71.31 75 LEU A CA 1
ATOM 553 C C . LEU A 1 75 ? 13.113 4.800 -2.074 1.00 71.31 75 LEU A C 1
ATOM 555 O O . LEU A 1 75 ? 12.034 4.459 -2.581 1.00 71.31 75 LEU A O 1
ATOM 559 N N . VAL A 1 76 ? 13.395 4.554 -0.792 1.00 74.94 76 VAL A N 1
ATOM 560 C CA . VAL A 1 76 ? 12.438 3.960 0.152 1.00 74.94 76 VAL A CA 1
ATOM 561 C C . VAL A 1 76 ? 11.476 5.032 0.667 1.00 74.94 76 VAL A C 1
ATOM 563 O O . VAL A 1 76 ? 11.662 5.617 1.730 1.00 74.94 76 VAL A O 1
ATOM 566 N N . ASN A 1 77 ? 10.401 5.266 -0.083 1.00 69.69 77 ASN A N 1
ATOM 567 C CA . ASN A 1 77 ? 9.396 6.273 0.283 1.00 69.69 77 ASN A CA 1
ATOM 568 C C . ASN A 1 77 ? 8.383 5.772 1.338 1.00 69.69 77 ASN A C 1
ATOM 570 O O . ASN A 1 77 ? 7.769 6.564 2.050 1.00 69.69 77 ASN A O 1
ATOM 574 N N . GLU A 1 78 ? 8.169 4.455 1.435 1.00 75.38 78 GLU A N 1
ATOM 575 C CA . GLU A 1 78 ? 7.226 3.814 2.364 1.00 75.38 78 GLU A CA 1
ATOM 576 C C . GLU A 1 78 ? 7.829 2.527 2.936 1.00 75.38 78 GLU A C 1
ATOM 578 O O . GLU A 1 78 ? 8.598 1.844 2.262 1.00 75.38 78 GLU A O 1
ATOM 583 N N . GLY A 1 79 ? 7.468 2.172 4.174 1.00 84.75 79 GLY A N 1
ATOM 584 C CA . GLY A 1 79 ? 7.960 0.950 4.814 1.00 84.75 79 GLY A CA 1
ATOM 585 C C . GLY A 1 79 ? 9.370 1.047 5.399 1.00 84.75 79 GLY A C 1
ATOM 586 O O . GLY A 1 79 ? 9.888 0.027 5.846 1.00 84.75 79 GLY A O 1
ATOM 587 N N . PHE A 1 80 ? 9.974 2.239 5.471 1.00 86.75 80 PHE A N 1
ATOM 588 C CA . PHE A 1 80 ? 11.306 2.449 6.053 1.00 86.75 80 PHE A CA 1
ATOM 589 C C . PHE A 1 80 ? 11.462 1.784 7.425 1.00 86.75 80 PHE A C 1
ATOM 591 O O . PHE A 1 80 ? 12.433 1.077 7.663 1.00 86.75 80 PHE A O 1
ATOM 598 N N . GLY A 1 81 ? 10.486 1.954 8.325 1.00 88.81 81 GLY A N 1
ATOM 599 C CA . GLY A 1 81 ? 10.548 1.366 9.666 1.00 88.81 81 GLY A CA 1
ATOM 600 C C . GLY A 1 81 ? 10.600 -0.167 9.658 1.00 88.81 81 GLY A C 1
ATOM 601 O O . GLY A 1 81 ? 11.271 -0.763 10.496 1.00 88.81 81 GLY A O 1
ATOM 602 N N . ILE A 1 82 ? 9.931 -0.805 8.692 1.00 92.38 82 ILE A N 1
ATOM 603 C CA . ILE A 1 82 ? 9.985 -2.259 8.488 1.00 92.38 82 ILE A CA 1
ATOM 604 C C . ILE A 1 82 ? 11.370 -2.650 7.972 1.00 92.38 82 ILE A C 1
ATOM 606 O O . ILE A 1 82 ? 12.002 -3.544 8.532 1.00 92.38 82 ILE A O 1
ATOM 610 N N . ILE A 1 83 ? 11.838 -1.961 6.930 1.00 91.38 83 ILE A N 1
ATOM 611 C CA . ILE A 1 83 ? 13.117 -2.250 6.281 1.00 91.38 83 ILE A CA 1
ATOM 612 C C . ILE A 1 83 ? 14.270 -2.085 7.267 1.00 91.38 83 ILE A C 1
ATOM 614 O O . ILE A 1 83 ? 15.121 -2.960 7.362 1.00 91.38 83 ILE A O 1
ATOM 618 N N . PHE A 1 84 ? 14.253 -1.023 8.069 1.00 91.00 84 PHE A N 1
ATOM 619 C CA . PHE A 1 84 ? 15.275 -0.759 9.072 1.00 91.00 84 PHE A CA 1
ATOM 620 C C . PHE A 1 84 ? 15.381 -1.879 10.113 1.00 91.00 84 PHE A C 1
ATOM 622 O O . PHE A 1 84 ? 16.476 -2.371 10.371 1.00 91.00 84 PHE A O 1
ATOM 629 N N . ILE A 1 85 ? 14.259 -2.324 10.692 1.00 93.56 85 ILE A N 1
ATOM 630 C CA . ILE A 1 85 ? 14.280 -3.411 11.686 1.00 93.56 85 ILE A CA 1
ATOM 631 C C . ILE A 1 85 ? 14.765 -4.716 11.039 1.00 93.56 85 ILE A C 1
ATOM 633 O O . ILE A 1 85 ? 15.579 -5.420 11.636 1.00 93.56 85 ILE A O 1
ATOM 637 N N . ALA A 1 86 ? 14.323 -5.018 9.815 1.00 94.75 86 ALA A N 1
ATOM 638 C CA . ALA A 1 86 ? 14.760 -6.212 9.100 1.00 94.75 86 ALA A CA 1
ATOM 639 C C . ALA A 1 86 ? 16.263 -6.160 8.762 1.00 94.75 86 ALA A C 1
ATOM 641 O O . ALA A 1 86 ? 16.969 -7.136 9.008 1.00 94.75 86 ALA A O 1
ATOM 642 N N . LYS A 1 87 ? 16.775 -5.002 8.326 1.00 92.25 87 LYS A N 1
ATOM 643 C CA . LYS A 1 87 ? 18.205 -4.752 8.091 1.00 92.25 87 LYS A CA 1
ATOM 644 C C . LYS A 1 87 ? 19.032 -4.999 9.354 1.00 92.25 87 LYS A C 1
ATOM 646 O O . LYS A 1 87 ? 20.031 -5.709 9.310 1.00 92.25 87 LYS A O 1
ATOM 651 N N . LEU A 1 88 ? 18.593 -4.477 10.506 1.00 93.38 88 LEU A N 1
ATOM 652 C CA . LEU A 1 88 ? 19.264 -4.715 11.791 1.00 93.38 88 LEU A CA 1
ATOM 653 C C . LEU A 1 88 ? 19.348 -6.207 12.133 1.00 93.38 88 LEU A C 1
ATOM 655 O O . LEU A 1 88 ? 20.368 -6.665 12.636 1.00 93.38 88 LEU A O 1
ATOM 659 N N . LEU A 1 89 ? 18.289 -6.970 11.861 1.00 95.62 89 LEU A N 1
ATOM 660 C CA . LEU A 1 89 ? 18.279 -8.417 12.073 1.00 95.62 89 LEU A CA 1
ATOM 661 C C . LEU A 1 89 ? 19.205 -9.149 11.089 1.00 95.62 89 LEU A C 1
ATOM 663 O O . LEU A 1 89 ? 19.871 -10.102 11.495 1.00 95.62 89 LEU A O 1
ATOM 667 N N . MET A 1 90 ? 19.302 -8.690 9.839 1.00 93.94 90 MET A N 1
ATOM 668 C CA . MET A 1 90 ? 20.257 -9.227 8.863 1.00 93.94 90 MET A CA 1
ATOM 669 C C . MET A 1 90 ? 21.710 -8.973 9.270 1.00 93.94 90 MET A C 1
ATOM 671 O O . MET A 1 90 ? 22.515 -9.900 9.218 1.00 93.94 90 MET A O 1
ATOM 675 N N . PHE A 1 91 ? 22.030 -7.794 9.813 1.00 91.19 91 PHE A N 1
ATOM 676 C CA . PHE A 1 91 ? 23.351 -7.528 10.404 1.00 91.19 91 PHE A CA 1
ATOM 677 C C . PHE A 1 91 ? 23.695 -8.455 11.580 1.00 91.19 91 PHE A C 1
ATOM 679 O O . PHE A 1 91 ? 24.868 -8.684 11.862 1.00 91.19 91 PHE A O 1
ATOM 686 N N . LEU A 1 92 ? 22.690 -9.012 12.265 1.00 93.44 92 LEU A N 1
ATOM 687 C CA . LEU A 1 92 ? 22.876 -10.028 13.308 1.00 93.44 92 LEU A CA 1
ATOM 688 C C . LEU A 1 92 ? 23.009 -11.458 12.745 1.00 93.44 92 LEU A C 1
ATOM 690 O O . LEU A 1 92 ? 23.035 -12.415 13.520 1.00 93.44 92 LEU A O 1
ATOM 694 N N . GLY A 1 93 ? 23.089 -11.620 11.421 1.00 93.38 93 GLY A N 1
ATOM 695 C CA . GLY A 1 93 ? 23.259 -12.905 10.740 1.00 93.38 93 GLY A CA 1
ATOM 696 C C . GLY A 1 93 ? 21.958 -13.670 10.478 1.00 93.38 93 GLY A C 1
ATOM 697 O O . GLY A 1 93 ? 21.998 -14.867 10.196 1.00 93.38 93 GLY A O 1
ATOM 698 N N . ILE A 1 94 ? 20.792 -13.024 10.591 1.00 95.69 94 ILE A N 1
ATOM 699 C CA . ILE A 1 94 ? 19.500 -13.651 10.276 1.00 95.69 94 ILE A CA 1
ATOM 700 C C . ILE A 1 94 ? 19.234 -13.535 8.771 1.00 95.69 94 ILE A C 1
ATOM 702 O O . ILE A 1 94 ? 19.339 -12.453 8.207 1.00 95.69 94 ILE A O 1
ATOM 706 N N . SER A 1 95 ? 18.833 -14.627 8.111 1.00 93.31 95 SER A N 1
ATOM 707 C CA . SER A 1 95 ? 18.497 -14.595 6.678 1.00 93.31 95 SER A CA 1
ATOM 708 C C . SER A 1 95 ? 17.340 -13.635 6.366 1.00 93.31 95 SER A C 1
ATOM 710 O O . SER A 1 95 ? 16.417 -13.502 7.170 1.00 93.31 95 SER A O 1
ATOM 712 N N . GLY A 1 96 ? 17.340 -13.015 5.179 1.00 93.00 96 GLY A N 1
ATOM 713 C CA . GLY A 1 96 ? 16.391 -11.950 4.813 1.00 93.00 96 GLY A CA 1
ATOM 714 C C . GLY A 1 96 ? 14.913 -12.283 5.058 1.00 93.00 96 GLY A C 1
ATOM 715 O O . GLY A 1 96 ? 14.216 -11.536 5.746 1.00 93.00 96 GLY A O 1
ATOM 716 N N . LEU A 1 97 ? 14.430 -13.443 4.592 1.00 94.69 97 LEU A N 1
ATOM 717 C CA . LEU A 1 97 ? 13.029 -13.851 4.793 1.00 94.69 97 LEU A CA 1
ATOM 718 C C . LEU A 1 97 ? 12.679 -14.018 6.284 1.00 94.69 97 LEU A C 1
ATOM 720 O O . LEU A 1 97 ? 11.598 -13.623 6.729 1.00 94.69 97 LEU A O 1
ATOM 724 N N . ASN A 1 98 ? 13.603 -14.563 7.080 1.00 96.38 98 ASN A N 1
ATOM 725 C CA . ASN A 1 98 ? 13.414 -14.720 8.521 1.00 96.38 98 ASN A CA 1
ATOM 726 C C . ASN A 1 98 ? 13.500 -13.384 9.255 1.00 96.38 98 ASN A C 1
ATOM 728 O O . ASN A 1 98 ? 12.698 -13.141 10.153 1.00 96.38 98 ASN A O 1
ATOM 732 N N . ALA A 1 99 ? 14.416 -12.503 8.856 1.00 96.56 99 ALA A N 1
ATOM 733 C CA . ALA A 1 99 ? 14.531 -11.152 9.386 1.00 96.56 99 ALA A CA 1
ATOM 734 C C . ALA A 1 99 ? 13.233 -10.362 9.156 1.00 96.56 99 ALA A C 1
ATOM 736 O O . ALA A 1 99 ? 12.707 -9.744 10.087 1.00 96.56 99 ALA A O 1
ATOM 737 N N . LEU A 1 100 ? 12.649 -10.458 7.957 1.00 95.94 100 LEU A N 1
ATOM 738 C CA . LEU A 1 100 ? 11.363 -9.841 7.636 1.00 95.94 100 LEU A CA 1
ATOM 739 C C . LEU A 1 100 ? 10.216 -10.437 8.473 1.00 95.94 100 LEU A C 1
ATOM 741 O O . LEU A 1 100 ? 9.460 -9.704 9.111 1.00 95.94 100 LEU A O 1
ATOM 745 N N . SER A 1 101 ? 10.123 -11.768 8.549 1.00 96.62 101 SER A N 1
ATOM 746 C CA . SER A 1 101 ? 9.084 -12.465 9.322 1.00 96.62 101 SER A CA 1
ATOM 747 C C . SER A 1 101 ? 9.176 -12.179 10.837 1.00 96.62 101 SER A C 1
ATOM 749 O O . SER A 1 101 ? 8.162 -11.943 11.498 1.00 96.62 101 SER A O 1
ATOM 751 N N . ILE A 1 102 ? 10.390 -12.101 11.398 1.00 97.81 102 ILE A N 1
ATOM 752 C CA . ILE A 1 102 ? 10.629 -11.704 12.797 1.00 97.81 102 ILE A CA 1
ATOM 753 C C . ILE A 1 102 ? 10.272 -10.231 13.017 1.00 97.81 102 ILE A C 1
ATOM 755 O O . ILE A 1 102 ? 9.649 -9.903 14.027 1.00 97.81 102 ILE A O 1
ATOM 759 N N . THR A 1 103 ? 10.605 -9.346 12.074 1.00 97.19 103 THR A N 1
ATOM 760 C CA . THR A 1 103 ? 10.208 -7.930 12.128 1.00 97.19 103 THR A CA 1
ATOM 761 C C . THR A 1 103 ? 8.691 -7.797 12.245 1.00 97.19 103 THR A C 1
ATOM 763 O O . THR A 1 103 ? 8.183 -7.111 13.135 1.00 97.19 103 THR A O 1
ATOM 766 N N . TYR A 1 104 ? 7.953 -8.520 11.404 1.00 97.25 104 TYR A N 1
ATOM 767 C CA . TYR A 1 104 ? 6.492 -8.556 11.428 1.00 97.25 104 TYR A CA 1
ATOM 768 C C . TYR A 1 104 ? 5.934 -9.073 12.753 1.00 97.25 104 TYR A C 1
ATOM 770 O O . TYR A 1 104 ? 4.991 -8.491 13.295 1.00 97.25 104 TYR A O 1
ATOM 778 N N . PHE A 1 105 ? 6.554 -10.105 13.322 1.00 98.12 105 PHE A N 1
ATOM 779 C CA . PHE A 1 105 ? 6.194 -10.615 14.640 1.00 98.12 105 PHE A CA 1
ATOM 780 C C . PHE A 1 105 ? 6.435 -9.601 15.765 1.00 98.12 105 PHE A C 1
ATOM 782 O O . PHE A 1 105 ? 5.581 -9.451 16.640 1.00 98.12 105 PHE A O 1
ATOM 789 N N . ILE A 1 106 ? 7.559 -8.876 15.750 1.00 97.81 106 ILE A N 1
ATOM 790 C CA . ILE A 1 106 ? 7.860 -7.829 16.741 1.00 97.81 106 ILE A CA 1
ATOM 791 C C . ILE A 1 106 ? 6.786 -6.739 16.691 1.00 97.81 106 ILE A C 1
ATOM 793 O O . ILE A 1 106 ? 6.232 -6.363 17.729 1.00 97.81 106 ILE A O 1
ATOM 797 N N . LEU A 1 107 ? 6.443 -6.272 15.488 1.00 97.19 107 LEU A N 1
ATOM 798 C CA . LEU A 1 107 ? 5.387 -5.281 15.294 1.00 97.19 107 LEU A CA 1
ATOM 799 C C . LEU A 1 107 ? 4.032 -5.822 15.789 1.00 97.19 107 LEU A C 1
ATOM 801 O O . LEU A 1 107 ? 3.338 -5.169 16.574 1.00 97.19 107 LEU A O 1
ATOM 805 N N . PHE A 1 108 ? 3.679 -7.056 15.436 1.00 98.12 108 PHE A N 1
ATOM 806 C CA . PHE A 1 108 ? 2.463 -7.699 15.932 1.00 98.12 108 PHE A CA 1
ATOM 807 C C . PHE A 1 108 ? 2.416 -7.781 17.464 1.00 98.12 108 PHE A C 1
ATOM 809 O O . PHE A 1 108 ? 1.414 -7.403 18.076 1.00 98.12 108 PHE A O 1
ATOM 816 N N . LEU A 1 109 ? 3.508 -8.205 18.103 1.00 98.25 109 LEU A N 1
ATOM 817 C CA . LEU A 1 109 ? 3.619 -8.320 19.555 1.00 98.25 109 LEU A CA 1
ATOM 818 C C . LEU A 1 109 ? 3.426 -6.971 20.254 1.00 98.25 109 LEU A C 1
ATOM 820 O O . LEU A 1 109 ? 2.679 -6.889 21.239 1.00 98.25 109 LEU A O 1
ATOM 824 N N . ILE A 1 110 ? 4.066 -5.916 19.743 1.00 97.75 110 ILE A N 1
ATOM 825 C CA . ILE A 1 110 ? 3.946 -4.554 20.277 1.00 97.75 110 ILE A CA 1
ATOM 826 C C . ILE A 1 110 ? 2.501 -4.070 20.163 1.00 97.75 110 ILE A C 1
ATOM 828 O O . ILE A 1 110 ? 1.929 -3.592 21.148 1.00 97.75 110 ILE A O 1
ATOM 832 N N . SER A 1 111 ? 1.890 -4.225 18.989 1.00 97.62 111 SER A N 1
ATOM 833 C CA . SER A 1 111 ? 0.504 -3.825 18.756 1.00 97.62 111 SER A CA 1
ATOM 834 C C . SER A 1 111 ? -0.475 -4.579 19.659 1.00 97.62 111 SER A C 1
ATOM 836 O O . SER A 1 111 ? -1.273 -3.965 20.378 1.00 97.62 111 SER A O 1
ATOM 838 N N . PHE A 1 112 ? -0.381 -5.910 19.678 1.00 98.62 112 PHE A N 1
ATOM 839 C CA . PHE A 1 112 ? -1.284 -6.774 20.429 1.00 98.62 112 PHE A CA 1
ATOM 840 C C . PHE A 1 112 ? -1.213 -6.485 21.926 1.00 98.62 112 PHE A C 1
ATOM 842 O O . PHE A 1 112 ? -2.240 -6.322 22.596 1.00 98.62 112 PHE A O 1
ATOM 849 N N . SER A 1 113 ? 0.009 -6.347 22.445 1.00 98.44 113 SER A N 1
ATOM 850 C CA . SER A 1 113 ? 0.248 -5.981 23.840 1.00 98.44 113 SER A CA 1
ATOM 851 C C . SER A 1 113 ? -0.309 -4.594 24.151 1.00 98.44 113 SER A C 1
ATOM 853 O O . SER A 1 113 ? -0.974 -4.418 25.173 1.00 98.44 113 SER A O 1
ATOM 855 N N . SER A 1 114 ? -0.106 -3.622 23.257 1.00 98.25 114 SER A N 1
ATOM 856 C CA . SER A 1 114 ? -0.611 -2.257 23.428 1.00 98.25 114 SER A CA 1
ATOM 857 C C . SER A 1 114 ? -2.135 -2.218 23.500 1.00 98.25 114 SER A C 1
ATOM 859 O O . SER A 1 114 ? -2.685 -1.592 24.410 1.00 98.25 114 SER A O 1
ATOM 861 N N . LEU A 1 115 ? -2.825 -2.955 22.623 1.00 98.44 115 LEU A N 1
ATOM 862 C CA . LEU A 1 115 ? -4.282 -3.064 22.655 1.00 98.44 115 LEU A CA 1
ATOM 863 C C . LEU A 1 115 ? -4.772 -3.734 23.942 1.00 98.44 115 LEU A C 1
ATOM 865 O O . LEU A 1 115 ? -5.664 -3.208 24.611 1.00 98.44 115 LEU A O 1
ATOM 869 N N . ALA A 1 116 ? -4.171 -4.862 24.330 1.00 98.38 116 ALA A N 1
ATOM 870 C CA . ALA A 1 116 ? -4.551 -5.572 25.547 1.00 98.38 116 ALA A CA 1
ATOM 871 C C . ALA A 1 116 ? -4.348 -4.701 26.802 1.00 98.38 116 ALA A C 1
ATOM 873 O O . ALA A 1 116 ? -5.198 -4.689 27.699 1.00 98.38 116 ALA A O 1
ATOM 874 N N . ILE A 1 117 ? -3.255 -3.931 26.862 1.00 98.19 117 ILE A N 1
ATOM 875 C CA . ILE A 1 117 ? -2.985 -2.978 27.945 1.00 98.19 117 ILE A CA 1
ATOM 876 C C . ILE A 1 117 ? -4.020 -1.851 27.932 1.00 98.19 117 ILE A C 1
ATOM 878 O O . ILE A 1 117 ? -4.609 -1.573 28.981 1.00 98.19 117 ILE A O 1
ATOM 882 N N . LEU A 1 118 ? -4.276 -1.233 26.777 1.00 98.00 118 LEU A N 1
ATOM 883 C CA . LEU A 1 118 ? -5.246 -0.148 26.630 1.00 98.00 118 LEU A CA 1
ATOM 884 C C . LEU A 1 118 ? -6.648 -0.595 27.070 1.00 98.00 118 LEU A C 1
ATOM 886 O O . LEU A 1 118 ? -7.252 0.019 27.954 1.00 98.00 118 LEU A O 1
ATOM 890 N N . LEU A 1 119 ? -7.132 -1.726 26.551 1.00 98.12 119 LEU A N 1
ATOM 891 C CA . LEU A 1 119 ? -8.425 -2.295 26.930 1.00 98.12 119 LEU A CA 1
ATOM 892 C C . LEU A 1 119 ? -8.467 -2.672 28.413 1.00 98.12 119 LEU A C 1
ATOM 894 O O . LEU A 1 119 ? -9.489 -2.466 29.068 1.00 98.12 119 LEU A O 1
ATOM 898 N N . LYS A 1 120 ? -7.369 -3.172 28.992 1.00 97.69 120 LYS A N 1
ATOM 899 C CA . LYS A 1 120 ? -7.297 -3.477 30.430 1.00 97.69 120 LYS A CA 1
ATOM 900 C C . LYS A 1 120 ? -7.386 -2.211 31.282 1.00 97.69 120 LYS A C 1
ATOM 902 O O . LYS A 1 120 ? -7.996 -2.255 32.352 1.00 97.69 120 LYS A O 1
ATOM 907 N N . LYS A 1 121 ? -6.806 -1.095 30.826 1.00 96.81 121 LYS A N 1
ATOM 908 C CA . LYS A 1 121 ? -6.909 0.214 31.491 1.00 96.81 121 LYS A CA 1
ATOM 909 C C . LYS A 1 121 ? -8.316 0.804 31.400 1.00 96.81 121 LYS A C 1
ATOM 911 O O . LYS A 1 121 ? -8.731 1.457 32.349 1.00 96.81 121 LYS A O 1
ATOM 916 N N . ILE A 1 122 ? -9.038 0.554 30.308 1.00 95.19 122 ILE A N 1
ATOM 917 C CA . ILE A 1 122 ? -10.402 1.061 30.101 1.00 95.19 122 ILE A CA 1
ATOM 918 C C . ILE A 1 122 ? -11.448 0.200 30.824 1.00 95.19 122 ILE A C 1
ATOM 920 O O . ILE A 1 122 ? -12.375 0.718 31.445 1.00 95.19 122 ILE A O 1
ATOM 924 N N . THR A 1 123 ? -11.328 -1.123 30.728 1.00 96.31 123 THR A N 1
ATOM 925 C CA . THR A 1 123 ? -12.394 -2.051 31.137 1.00 96.31 123 THR A CA 1
ATOM 926 C C . THR A 1 123 ? -12.183 -2.665 32.513 1.00 96.31 123 THR A C 1
ATOM 928 O O . THR A 1 123 ? -13.144 -3.123 33.124 1.00 96.31 123 THR A O 1
ATOM 931 N N . HIS A 1 124 ? -10.933 -2.739 32.984 1.00 94.75 124 HIS A N 1
ATOM 932 C CA . HIS A 1 124 ? -10.529 -3.506 34.168 1.00 94.75 124 HIS A CA 1
ATOM 933 C C . HIS A 1 124 ? -10.984 -4.981 34.165 1.00 94.75 124 HIS A C 1
ATOM 935 O O . HIS A 1 124 ? -10.910 -5.655 35.194 1.00 94.75 124 HIS A O 1
ATOM 941 N N . ASN A 1 125 ? -11.422 -5.513 33.018 1.00 95.88 125 ASN A N 1
ATOM 942 C CA . ASN A 1 125 ? -12.032 -6.829 32.906 1.00 95.88 125 ASN A CA 1
ATOM 943 C C . ASN A 1 125 ? -11.245 -7.725 31.949 1.00 95.88 125 ASN A C 1
ATOM 945 O O . ASN A 1 125 ? -11.145 -7.459 30.758 1.00 95.88 125 ASN A O 1
ATOM 949 N N . ARG A 1 126 ? -10.743 -8.839 32.479 1.00 96.12 126 ARG A N 1
ATOM 950 C CA . ARG A 1 126 ? -9.906 -9.799 31.750 1.00 96.12 126 ARG A CA 1
ATOM 951 C C . ARG A 1 126 ? -10.620 -10.462 30.565 1.00 96.12 126 ARG A C 1
ATOM 953 O O . ARG A 1 126 ? -10.004 -10.624 29.523 1.00 96.12 126 ARG A O 1
ATOM 960 N N . ILE A 1 127 ? -11.900 -10.805 30.707 1.00 96.75 127 ILE A N 1
ATOM 961 C CA . ILE A 1 127 ? -12.685 -11.475 29.657 1.00 96.75 127 ILE A CA 1
ATOM 962 C C . ILE A 1 127 ? -12.951 -10.506 28.503 1.00 96.75 127 ILE A C 1
ATOM 964 O O . ILE A 1 127 ? -12.705 -10.845 27.350 1.00 96.75 127 ILE A O 1
ATOM 968 N N . ILE A 1 128 ? -13.397 -9.283 28.815 1.00 97.62 128 ILE A N 1
ATOM 969 C CA . ILE A 1 128 ? -13.655 -8.250 27.800 1.00 97.62 128 ILE A CA 1
ATOM 970 C C . ILE A 1 128 ? -12.366 -7.927 27.034 1.00 97.62 128 ILE A C 1
ATOM 972 O O . ILE A 1 128 ? -12.410 -7.806 25.815 1.00 97.62 128 ILE A O 1
ATOM 976 N N . VAL A 1 129 ? -11.221 -7.845 27.726 1.00 98.38 129 VAL A N 1
ATOM 977 C CA . VAL A 1 129 ? -9.909 -7.639 27.090 1.00 98.38 129 VAL A CA 1
ATOM 978 C C . VAL A 1 129 ? -9.597 -8.743 26.084 1.00 98.38 129 VAL A C 1
ATOM 980 O O . VAL A 1 129 ? -9.320 -8.427 24.937 1.00 98.38 129 VAL A O 1
ATOM 983 N N . VAL A 1 130 ? -9.673 -10.019 26.482 1.00 98.38 130 VAL A N 1
ATOM 984 C CA . VAL A 1 130 ? -9.354 -11.144 25.582 1.00 98.38 130 VAL A CA 1
ATOM 985 C C . VAL A 1 130 ? -10.246 -11.126 24.338 1.00 98.38 130 VAL A C 1
ATOM 987 O O . VAL A 1 130 ? -9.738 -11.193 23.221 1.00 98.38 130 VAL A O 1
ATOM 990 N N . LEU A 1 131 ? -11.563 -10.989 24.521 1.00 98.19 131 LEU A N 1
ATOM 991 C CA . LEU A 1 131 ? -12.526 -11.065 23.420 1.00 98.19 131 LEU A CA 1
ATOM 992 C C . LEU A 1 131 ? -12.425 -9.861 22.471 1.00 98.19 131 LEU A C 1
ATOM 994 O O . LEU A 1 131 ? -12.397 -10.047 21.260 1.00 98.19 131 LEU A O 1
ATOM 998 N N . LEU A 1 132 ? -12.318 -8.633 22.988 1.00 98.06 132 LEU A N 1
ATOM 999 C CA . LEU A 1 132 ? -12.212 -7.443 22.135 1.00 98.06 132 LEU A CA 1
ATOM 1000 C C . LEU A 1 132 ? -10.840 -7.311 21.459 1.00 98.06 132 LEU A C 1
ATOM 1002 O O . LEU A 1 132 ? -10.768 -6.779 20.352 1.00 98.06 132 LEU A O 1
ATOM 1006 N N . THR A 1 133 ? -9.766 -7.824 22.068 1.00 98.38 133 THR A N 1
ATOM 1007 C CA . THR A 1 133 ? -8.486 -7.966 21.364 1.00 98.38 133 THR A CA 1
ATOM 1008 C C . THR A 1 133 ? -8.635 -8.925 20.179 1.00 98.38 133 THR A C 1
ATOM 1010 O O . THR A 1 133 ? -8.168 -8.601 19.090 1.00 98.38 133 THR A O 1
ATOM 1013 N N . ALA A 1 134 ? -9.339 -10.053 20.346 1.00 98.12 134 ALA A N 1
ATOM 1014 C CA . ALA A 1 134 ? -9.607 -10.979 19.243 1.00 98.12 134 ALA A CA 1
ATOM 1015 C C . ALA A 1 134 ? -10.382 -10.293 18.102 1.00 98.12 134 ALA A C 1
ATOM 1017 O O . ALA A 1 134 ? -9.954 -10.361 16.955 1.00 98.12 134 ALA A O 1
ATOM 1018 N N . VAL A 1 135 ? -11.450 -9.547 18.424 1.00 97.69 135 VAL A N 1
ATOM 1019 C CA . VAL A 1 135 ? -12.263 -8.792 17.445 1.00 97.69 135 VAL A CA 1
ATOM 1020 C C . VAL A 1 135 ? -11.414 -7.853 16.584 1.00 97.69 135 VAL A C 1
ATOM 1022 O O . VAL A 1 135 ? -11.621 -7.777 15.377 1.00 97.69 135 VAL A O 1
ATOM 1025 N N . HIS A 1 136 ? -10.446 -7.144 17.175 1.00 97.31 136 HIS A N 1
ATOM 1026 C CA . HIS A 1 136 ? -9.595 -6.225 16.416 1.00 97.31 136 HIS A CA 1
ATOM 1027 C C . HIS A 1 136 ? -8.718 -6.949 15.390 1.00 97.31 136 HIS A C 1
ATOM 1029 O O . HIS A 1 136 ? -8.685 -6.553 14.226 1.00 97.31 136 HIS A O 1
ATOM 1035 N N . PHE A 1 137 ? -8.026 -8.012 15.807 1.00 97.56 137 PHE A N 1
ATOM 1036 C CA . PHE A 1 137 ? -7.085 -8.725 14.940 1.00 97.56 137 PHE A CA 1
ATOM 1037 C C . PHE A 1 137 ? -7.755 -9.701 13.968 1.00 97.56 137 PHE A C 1
ATOM 1039 O O . PHE A 1 137 ? -7.170 -10.026 12.941 1.00 97.56 137 PHE A O 1
ATOM 1046 N N . MET A 1 138 ? -8.987 -10.120 14.256 1.00 96.50 138 MET A N 1
ATOM 1047 C CA . MET A 1 138 ? -9.847 -10.862 13.329 1.00 96.50 138 MET A CA 1
ATOM 1048 C C . MET A 1 138 ? -10.639 -9.939 12.392 1.00 96.50 138 MET A C 1
ATOM 1050 O O . MET A 1 138 ? -11.417 -10.413 11.571 1.00 96.50 138 MET A O 1
ATOM 1054 N N . SER A 1 139 ? -10.463 -8.617 12.500 1.00 95.38 139 SER A N 1
ATOM 1055 C CA . SER A 1 139 ? -11.180 -7.671 11.655 1.00 95.38 139 SER A CA 1
ATOM 1056 C C . SER A 1 139 ? -10.879 -7.935 10.174 1.00 95.38 139 SER A C 1
ATOM 1058 O O . SER A 1 139 ? -9.711 -7.875 9.778 1.00 95.38 139 SER A O 1
ATOM 1060 N N . PRO A 1 140 ? -11.909 -8.126 9.327 1.00 93.81 140 PRO A N 1
ATOM 1061 C CA . PRO A 1 140 ? -11.744 -8.372 7.893 1.00 93.81 140 PRO A CA 1
ATOM 1062 C C . PRO A 1 140 ? -10.977 -7.234 7.225 1.00 93.81 140 PRO A C 1
ATOM 1064 O O . PRO A 1 140 ? -10.203 -7.445 6.302 1.00 93.81 140 PRO A O 1
ATOM 1067 N N . PHE A 1 141 ? -11.142 -6.019 7.743 1.00 93.50 141 PHE A N 1
ATOM 1068 C CA . PHE A 1 141 ? -10.492 -4.834 7.220 1.00 93.5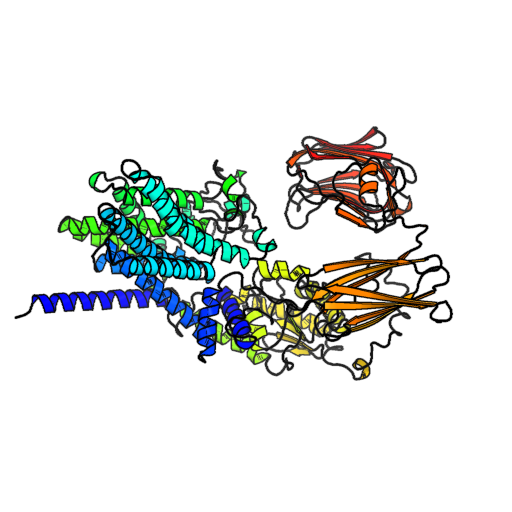0 141 PHE A CA 1
ATOM 1069 C C . PHE A 1 141 ? -8.998 -4.837 7.472 1.00 93.50 141 PHE A C 1
ATOM 1071 O O . PHE A 1 141 ? -8.242 -4.519 6.568 1.00 93.50 141 PHE A O 1
ATOM 1078 N N . LEU A 1 142 ? -8.569 -5.232 8.675 1.00 94.75 142 LEU A N 1
ATOM 1079 C CA . LEU A 1 142 ? -7.147 -5.374 8.971 1.00 94.75 142 LEU A CA 1
ATOM 1080 C C . LEU A 1 142 ? -6.548 -6.501 8.119 1.00 94.75 142 LEU A C 1
ATOM 1082 O O . LEU A 1 142 ? -5.506 -6.305 7.503 1.00 94.75 142 LEU A O 1
ATOM 1086 N N . MET A 1 143 ? -7.237 -7.645 8.028 1.00 94.00 143 MET A N 1
ATOM 1087 C CA . MET A 1 143 ? -6.802 -8.787 7.216 1.00 94.00 143 MET A CA 1
ATOM 1088 C C . MET A 1 143 ? -6.662 -8.430 5.730 1.00 94.00 143 MET A C 1
ATOM 1090 O O . MET A 1 143 ? -5.679 -8.821 5.104 1.00 94.00 143 MET A O 1
ATOM 1094 N N . ALA A 1 144 ? -7.589 -7.648 5.174 1.00 92.31 144 ALA A N 1
ATOM 1095 C CA . ALA A 1 144 ? -7.549 -7.226 3.775 1.00 92.31 144 ALA A CA 1
ATOM 1096 C C . ALA A 1 144 ? -6.346 -6.329 3.444 1.00 92.31 144 ALA A C 1
ATOM 1098 O O . ALA A 1 144 ? -5.885 -6.326 2.309 1.00 92.31 144 ALA A O 1
ATOM 1099 N N . GLN A 1 145 ? -5.793 -5.610 4.428 1.00 93.38 145 GLN A N 1
ATOM 1100 C CA . GLN A 1 145 ? -4.599 -4.787 4.216 1.00 93.38 145 GLN A CA 1
ATOM 1101 C C . GLN A 1 145 ? -3.292 -5.593 4.230 1.00 93.38 145 GLN A C 1
ATOM 1103 O O . GLN A 1 145 ? -2.260 -5.032 3.884 1.00 93.38 145 GLN A O 1
ATOM 1108 N N . SER A 1 146 ? -3.304 -6.890 4.575 1.00 92.12 146 SER A N 1
ATOM 1109 C CA . SER A 1 146 ? -2.095 -7.744 4.639 1.00 92.12 146 SER A CA 1
ATOM 1110 C C . SER A 1 146 ? -1.294 -7.821 3.329 1.00 92.12 146 SER A C 1
ATOM 1112 O O . SER A 1 146 ? -0.106 -8.150 3.350 1.00 92.12 146 SER A O 1
ATOM 1114 N N . GLY A 1 147 ? -1.926 -7.473 2.202 1.00 88.38 147 GLY A N 1
ATOM 1115 C CA . GLY A 1 147 ? -1.303 -7.281 0.890 1.00 88.38 147 GLY A CA 1
ATOM 1116 C C . GLY A 1 147 ? -0.322 -6.108 0.802 1.00 88.38 147 GLY A C 1
ATOM 1117 O O . GLY A 1 147 ? 0.484 -6.071 -0.118 1.00 88.38 147 GLY A O 1
ATOM 1118 N N . ILE A 1 148 ? -0.395 -5.142 1.725 1.00 89.81 148 ILE A N 1
ATOM 1119 C CA . ILE A 1 148 ? 0.313 -3.856 1.661 1.00 89.81 148 ILE A CA 1
ATOM 1120 C C . ILE A 1 148 ? 1.003 -3.604 3.015 1.00 89.81 148 ILE A C 1
ATOM 1122 O O . ILE A 1 148 ? 0.423 -2.942 3.883 1.00 89.81 148 ILE A O 1
ATOM 1126 N N . PRO A 1 149 ? 2.232 -4.111 3.238 1.00 91.62 149 PRO A N 1
ATOM 1127 C CA . PRO A 1 149 ? 2.868 -4.114 4.560 1.00 91.62 149 PRO A CA 1
ATOM 1128 C C . PRO A 1 149 ? 2.949 -2.741 5.251 1.00 91.62 149 PRO A C 1
ATOM 1130 O O . PRO A 1 149 ? 2.560 -2.666 6.420 1.00 91.62 149 PRO A O 1
ATOM 1133 N N . PRO A 1 150 ? 3.345 -1.638 4.575 1.00 90.19 150 PRO A N 1
ATOM 1134 C CA . PRO A 1 150 ? 3.351 -0.301 5.181 1.00 90.19 150 PRO A CA 1
ATOM 1135 C C . PRO A 1 150 ? 2.001 0.094 5.798 1.00 90.19 150 PRO A C 1
ATOM 1137 O O . PRO A 1 150 ? 1.932 0.580 6.927 1.00 90.19 150 PRO A O 1
ATOM 1140 N N . ILE A 1 151 ? 0.902 -0.174 5.086 1.00 91.25 151 ILE A N 1
ATOM 1141 C CA . ILE A 1 151 ? -0.456 0.127 5.553 1.00 91.25 151 ILE A CA 1
ATOM 1142 C C . ILE A 1 151 ? -0.876 -0.859 6.637 1.00 91.25 151 ILE A C 1
ATOM 1144 O O . ILE A 1 151 ? -1.352 -0.442 7.690 1.00 91.25 151 ILE A O 1
ATOM 1148 N N . PHE A 1 152 ? -0.677 -2.156 6.410 1.00 95.12 152 PHE A N 1
ATOM 1149 C CA . PHE A 1 152 ? -1.051 -3.211 7.346 1.00 95.12 152 PHE A CA 1
ATOM 1150 C C . PHE A 1 152 ? -0.466 -2.978 8.739 1.00 95.12 152 PHE A C 1
ATOM 1152 O O . PHE A 1 152 ? -1.211 -2.909 9.720 1.00 95.12 152 PHE A O 1
ATOM 1159 N N . PHE A 1 153 ? 0.853 -2.787 8.828 1.00 95.31 153 PHE A N 1
ATOM 1160 C CA . PHE A 1 153 ? 1.527 -2.549 10.102 1.00 95.31 153 PHE A CA 1
ATOM 1161 C C . PHE A 1 153 ? 1.243 -1.157 10.654 1.00 95.31 153 PHE A C 1
ATOM 1163 O O . PHE A 1 153 ? 1.090 -1.010 11.865 1.00 95.31 153 PHE A O 1
ATOM 1170 N N . GLY A 1 154 ? 1.088 -0.149 9.798 1.00 92.81 154 GLY A N 1
ATOM 1171 C CA . GLY A 1 154 ? 0.692 1.186 10.227 1.00 92.81 154 GLY A CA 1
ATOM 1172 C C . GLY A 1 154 ? -0.668 1.209 10.938 1.00 92.81 154 GLY A C 1
ATOM 1173 O O . GLY A 1 154 ? -0.812 1.804 12.007 1.00 92.81 154 GLY A O 1
ATOM 1174 N N . VAL A 1 155 ? -1.654 0.485 10.403 1.00 92.62 155 VAL A N 1
ATOM 1175 C CA . VAL A 1 155 ? -2.982 0.299 11.018 1.00 92.62 155 VAL A CA 1
ATOM 1176 C C . VAL A 1 155 ? -2.890 -0.553 12.268 1.00 92.62 155 VAL A C 1
ATOM 1178 O O . VAL A 1 155 ? -3.487 -0.227 13.297 1.00 92.62 155 VAL A O 1
ATOM 1181 N N . MET A 1 156 ? -2.112 -1.631 12.197 1.00 95.06 156 MET A N 1
ATOM 1182 C CA . MET A 1 156 ? -1.854 -2.487 13.340 1.00 95.06 156 MET A CA 1
ATOM 1183 C C . MET A 1 156 ? -1.243 -1.689 14.494 1.00 95.06 156 MET A C 1
ATOM 1185 O O . MET A 1 156 ? -1.525 -2.007 15.638 1.00 95.06 156 MET A O 1
ATOM 1189 N N . MET A 1 157 ? -0.483 -0.620 14.247 1.00 94.50 157 MET A N 1
ATOM 1190 C CA . MET A 1 157 ? 0.111 0.227 15.291 1.00 94.50 157 MET A CA 1
ATOM 1191 C C . MET A 1 157 ? -0.824 1.275 15.912 1.00 94.50 157 MET A C 1
ATOM 1193 O O . MET A 1 157 ? -0.445 1.917 16.896 1.00 94.50 157 MET A O 1
ATOM 1197 N N . LEU A 1 158 ? -2.067 1.421 15.441 1.00 93.62 158 LEU A N 1
ATOM 1198 C CA . LEU A 1 158 ? -3.045 2.337 16.048 1.00 93.62 158 LEU A CA 1
ATOM 1199 C C . LEU A 1 158 ? -3.254 2.135 17.563 1.00 93.62 158 LEU A C 1
ATOM 1201 O O . LEU A 1 158 ? -3.315 3.139 18.280 1.00 93.62 158 LEU A O 1
ATOM 1205 N N . PRO A 1 159 ? -3.308 0.900 18.108 1.00 96.19 159 PRO A N 1
ATOM 1206 C CA . PRO A 1 159 ? -3.406 0.690 19.547 1.00 96.19 159 PRO A CA 1
ATOM 1207 C C . PRO A 1 159 ? -2.213 1.246 20.327 1.00 96.19 159 PRO A C 1
ATOM 1209 O O . PRO A 1 159 ? -2.402 1.723 21.445 1.00 96.19 159 PRO A O 1
ATOM 1212 N N . LEU A 1 160 ? -1.002 1.211 19.757 1.00 95.50 160 LEU A N 1
ATOM 1213 C CA . LEU A 1 160 ? 0.186 1.802 20.374 1.00 95.50 160 LEU A CA 1
ATOM 1214 C C . LEU A 1 160 ? 0.064 3.330 20.413 1.00 95.50 160 LEU A C 1
ATOM 1216 O O . LEU A 1 160 ? 0.244 3.919 21.480 1.00 95.50 160 LEU A O 1
ATOM 1220 N N . SER A 1 161 ? -0.335 3.962 19.301 1.00 91.94 161 SER A N 1
ATOM 1221 C CA . SER A 1 161 ? -0.593 5.412 19.269 1.00 91.94 161 SER A CA 1
ATOM 1222 C C . SER A 1 161 ? -1.653 5.816 20.297 1.00 91.94 161 SER A C 1
ATOM 1224 O O . SER A 1 161 ? -1.445 6.738 21.086 1.00 91.94 161 SER A O 1
ATOM 1226 N N . ALA A 1 162 ? -2.768 5.087 20.357 1.00 93.62 162 ALA A N 1
ATOM 1227 C CA . ALA A 1 162 ? -3.846 5.361 21.302 1.00 93.62 162 ALA A CA 1
ATOM 1228 C C . ALA A 1 162 ? -3.435 5.126 22.766 1.00 93.62 162 ALA A C 1
ATOM 1230 O O . ALA A 1 162 ? -3.904 5.826 23.666 1.00 93.62 162 ALA A O 1
ATOM 1231 N N . LEU A 1 163 ? -2.551 4.158 23.029 1.00 94.88 163 LEU A N 1
ATOM 1232 C CA . LEU A 1 163 ? -1.990 3.932 24.357 1.00 94.88 163 LEU A CA 1
ATOM 1233 C C . LEU A 1 163 ? -1.077 5.092 24.783 1.00 94.88 163 LEU A C 1
ATOM 1235 O O . LEU A 1 163 ? -1.173 5.549 25.925 1.00 94.88 163 LEU A O 1
ATOM 1239 N N . CYS A 1 164 ? -0.244 5.604 23.873 1.00 90.81 164 CYS A N 1
ATOM 1240 C CA . CYS A 1 164 ? 0.534 6.823 24.098 1.00 90.81 164 CYS A CA 1
ATOM 1241 C C . CYS A 1 164 ? -0.382 8.014 24.396 1.00 90.81 164 CYS A C 1
ATOM 1243 O O . CYS A 1 164 ? -0.181 8.698 25.400 1.00 90.81 164 CYS A O 1
ATOM 1245 N N . ASP A 1 165 ? -1.438 8.203 23.603 1.00 88.88 165 ASP A N 1
ATOM 1246 C CA . ASP A 1 165 ? -2.422 9.265 23.821 1.00 88.88 165 ASP A CA 1
ATOM 1247 C C . ASP A 1 165 ? -3.144 9.119 25.169 1.00 88.88 165 ASP A C 1
ATOM 1249 O O . ASP A 1 165 ? -3.374 10.113 25.857 1.00 88.88 165 ASP A O 1
ATOM 1253 N N . PHE A 1 166 ? -3.447 7.893 25.607 1.00 90.94 166 PHE A N 1
ATOM 1254 C CA . PHE A 1 166 ? -4.022 7.635 26.929 1.00 90.94 166 PHE A CA 1
ATOM 1255 C C . PHE A 1 166 ? -3.080 8.069 28.063 1.00 90.94 166 PHE A C 1
ATOM 1257 O O . PHE A 1 166 ? -3.516 8.713 29.024 1.00 90.94 166 PHE A O 1
ATOM 1264 N N . PHE A 1 167 ? -1.790 7.731 27.974 1.00 88.62 167 PHE A N 1
ATOM 1265 C CA . PHE A 1 167 ? -0.811 8.126 28.988 1.00 88.62 167 PHE A CA 1
ATOM 1266 C C . PHE A 1 167 ? -0.529 9.628 28.971 1.00 88.62 167 PHE A C 1
ATOM 1268 O O . PHE A 1 167 ? -0.458 10.231 30.044 1.00 88.62 167 PHE A O 1
ATOM 1275 N N . LEU A 1 168 ? -0.452 10.240 27.788 1.00 82.56 168 LEU A N 1
ATOM 1276 C CA . LEU A 1 168 ? -0.360 11.691 27.634 1.00 82.56 168 LEU A CA 1
ATOM 1277 C C . LEU A 1 168 ? -1.573 12.385 28.248 1.00 82.56 168 LEU A C 1
ATOM 1279 O O . LEU A 1 168 ? -1.415 13.296 29.057 1.00 82.56 168 LEU A O 1
ATOM 1283 N N . PHE A 1 169 ? -2.781 11.916 27.932 1.00 82.62 169 PHE A N 1
ATOM 1284 C CA . PHE A 1 169 ? -4.017 12.446 28.498 1.00 82.62 169 PHE A CA 1
ATOM 1285 C C . PHE A 1 169 ? -4.009 12.380 30.026 1.00 82.62 169 PHE A C 1
ATOM 1287 O O . PHE A 1 169 ? -4.339 13.362 30.692 1.00 82.62 169 PHE A O 1
ATOM 1294 N N . LYS A 1 170 ? -3.586 11.244 30.589 1.00 84.38 170 LYS A N 1
ATOM 1295 C CA . LYS A 1 170 ? -3.473 11.068 32.037 1.00 84.38 170 LYS A CA 1
ATOM 1296 C C . LYS A 1 170 ? -2.436 12.016 32.648 1.00 84.38 170 LYS A C 1
ATOM 1298 O O . LYS A 1 170 ? -2.737 12.651 33.654 1.00 84.38 170 LYS A O 1
ATOM 1303 N N . ALA A 1 171 ? -1.259 12.145 32.037 1.00 78.00 171 ALA A N 1
ATOM 1304 C CA . ALA A 1 171 ? -0.210 13.046 32.507 1.00 78.00 171 ALA A CA 1
ATOM 1305 C C . ALA A 1 171 ? -0.676 14.510 32.484 1.00 78.00 171 ALA A C 1
ATOM 1307 O O . ALA A 1 171 ? -0.555 15.211 33.486 1.00 78.00 171 ALA A O 1
ATOM 1308 N N . VAL A 1 172 ? -1.289 14.958 31.383 1.00 73.75 172 VAL A N 1
ATOM 1309 C CA . VAL A 1 172 ? -1.853 16.312 31.262 1.00 73.75 172 VAL A CA 1
ATOM 1310 C C . VAL A 1 172 ? -2.927 16.552 32.320 1.00 73.75 172 VAL A C 1
ATOM 1312 O O . VAL A 1 172 ? -2.906 17.587 32.985 1.00 73.75 172 VAL A O 1
ATOM 1315 N N . TYR A 1 173 ? -3.827 15.587 32.518 1.00 75.94 173 TYR A N 1
ATOM 1316 C CA . TYR A 1 173 ? -4.880 15.677 33.525 1.00 75.94 173 TYR A CA 1
ATOM 1317 C C . TYR A 1 173 ? -4.323 15.794 34.954 1.00 75.94 173 TYR A C 1
ATOM 1319 O O . TYR A 1 173 ? -4.803 16.613 35.739 1.00 75.94 173 TYR A O 1
ATOM 1327 N N . GLU A 1 174 ? -3.286 15.023 35.291 1.00 75.69 174 GLU A N 1
ATOM 1328 C CA . GLU A 1 174 ? -2.608 15.098 36.592 1.00 75.69 174 GLU A CA 1
ATOM 1329 C C . GLU A 1 174 ? -1.908 16.455 36.797 1.00 75.69 174 GLU A C 1
ATOM 1331 O O . GLU A 1 174 ? -2.078 17.076 37.848 1.00 75.69 174 GLU A O 1
ATOM 1336 N N . ILE A 1 175 ? -1.207 16.974 35.779 1.00 69.38 175 ILE A N 1
ATOM 1337 C CA . ILE A 1 175 ? -0.563 18.303 35.818 1.00 69.38 175 ILE A CA 1
ATOM 1338 C C . ILE A 1 175 ? -1.599 19.406 36.058 1.00 69.38 175 ILE A C 1
ATOM 1340 O O . ILE A 1 175 ? -1.361 20.344 36.817 1.00 69.38 175 ILE A O 1
ATOM 1344 N N . GLU A 1 176 ? -2.757 19.330 35.403 1.00 69.25 176 GLU A N 1
ATOM 1345 C CA . GLU A 1 176 ? -3.833 20.305 35.596 1.00 69.25 176 GLU A CA 1
ATOM 1346 C C . GLU A 1 176 ? -4.402 20.279 37.011 1.00 69.25 176 GLU A C 1
ATOM 1348 O O . GLU A 1 176 ? -4.635 21.347 37.573 1.00 69.25 176 GLU A O 1
ATOM 1353 N N . GLN A 1 177 ? -4.593 19.099 37.609 1.00 71.62 177 GLN A N 1
ATOM 1354 C CA . GLN A 1 177 ? -5.020 19.019 39.008 1.00 71.62 177 GLN A CA 1
ATOM 1355 C C . GLN A 1 177 ? -3.964 19.595 39.963 1.00 71.62 177 GLN A C 1
ATOM 1357 O O . GLN A 1 177 ? -4.312 20.229 40.957 1.00 71.62 177 GLN A O 1
ATOM 1362 N N . MET A 1 178 ? -2.679 19.434 39.640 1.00 63.81 178 MET A N 1
ATOM 1363 C CA . MET A 1 178 ? -1.566 19.974 40.426 1.00 63.81 178 MET A CA 1
ATOM 1364 C C . MET A 1 178 ? -1.342 21.485 40.231 1.00 63.81 178 MET A C 1
ATOM 1366 O O . MET A 1 178 ? -0.646 22.103 41.035 1.00 63.81 178 MET A O 1
ATOM 1370 N N . SER A 1 179 ? -1.933 22.103 39.199 1.00 56.75 179 SER A N 1
ATOM 1371 C CA . SER A 1 179 ? -1.683 23.493 38.769 1.00 56.75 179 SER A CA 1
ATOM 1372 C C . SER A 1 179 ? -2.049 24.578 39.778 1.00 56.75 179 SER A C 1
ATOM 1374 O O . SER A 1 179 ? -1.639 25.721 39.593 1.00 56.75 179 SER A O 1
ATOM 1376 N N . HIS A 1 180 ? -2.752 24.245 40.857 1.00 55.62 180 HIS A N 1
ATOM 1377 C CA . HIS A 1 180 ? -2.948 25.176 41.966 1.00 55.62 180 HIS A CA 1
ATOM 1378 C C . HIS A 1 180 ? -1.758 25.229 42.951 1.00 55.62 180 HIS A C 1
ATOM 1380 O O . HIS A 1 180 ? -1.704 26.162 43.740 1.00 55.62 180 HIS A O 1
ATOM 1386 N N . ASN A 1 181 ? -0.779 24.310 42.872 1.00 51.84 181 ASN A N 1
ATOM 1387 C CA . ASN A 1 181 ? 0.376 24.206 43.789 1.00 51.84 181 ASN A CA 1
ATOM 1388 C C . ASN A 1 181 ? 1.731 23.959 43.067 1.00 51.84 181 ASN A C 1
ATOM 1390 O O . ASN A 1 181 ? 2.678 23.435 43.655 1.00 51.84 181 ASN A O 1
ATOM 1394 N N . LEU A 1 182 ? 1.842 24.299 41.777 1.00 43.81 182 LEU A N 1
ATOM 1395 C CA . LEU A 1 182 ? 2.832 23.724 40.845 1.00 43.81 182 LEU A CA 1
ATOM 1396 C C . LEU A 1 182 ? 4.303 24.165 41.019 1.00 43.81 182 LEU A C 1
ATOM 1398 O O . LEU A 1 182 ? 5.159 23.687 40.286 1.00 43.81 182 LEU A O 1
ATOM 1402 N N . VAL A 1 183 ? 4.648 25.000 42.002 1.00 48.75 183 VAL A N 1
ATOM 1403 C CA . VAL A 1 183 ? 6.055 25.401 42.240 1.00 48.75 183 VAL A CA 1
ATOM 1404 C C . VAL A 1 183 ? 6.878 24.292 42.937 1.00 48.75 183 VAL A C 1
ATOM 1406 O O . VAL A 1 183 ? 8.082 24.435 43.105 1.00 48.75 183 VAL A O 1
ATOM 1409 N N . ARG A 1 184 ? 6.275 23.156 43.330 1.00 48.78 184 ARG A N 1
ATOM 1410 C CA . ARG A 1 184 ? 6.938 22.146 44.191 1.00 48.78 184 ARG A CA 1
ATOM 1411 C C . ARG A 1 184 ? 6.855 20.671 43.759 1.00 48.78 184 ARG A C 1
ATOM 1413 O O . ARG A 1 184 ? 7.114 19.799 44.576 1.00 48.78 184 ARG A O 1
ATOM 1420 N N . SER A 1 185 ? 6.478 20.348 42.520 1.00 50.59 185 SER A N 1
ATOM 1421 C CA . SER A 1 185 ? 6.324 18.940 42.097 1.00 50.59 185 SER A CA 1
ATOM 1422 C C . SER A 1 185 ? 7.557 18.391 41.358 1.00 50.59 185 SER A C 1
ATOM 1424 O O . SER A 1 185 ? 7.784 18.746 40.203 1.00 50.59 185 SER A O 1
ATOM 1426 N N . ASP A 1 186 ? 8.249 17.421 41.965 1.00 57.59 186 ASP A N 1
ATOM 1427 C CA . ASP A 1 186 ? 9.452 16.702 41.481 1.00 57.59 186 ASP A CA 1
ATOM 1428 C C . ASP A 1 186 ? 9.256 15.790 40.243 1.00 57.59 186 ASP A C 1
ATOM 1430 O O . ASP A 1 186 ? 10.029 14.863 40.006 1.00 57.59 186 ASP A O 1
ATOM 1434 N N . LYS A 1 187 ? 8.219 15.999 39.419 1.00 71.19 187 LYS A N 1
ATOM 1435 C CA . LYS A 1 187 ? 7.902 15.115 38.273 1.00 71.19 187 LYS A CA 1
ATOM 1436 C C . LYS A 1 187 ? 8.153 15.655 36.846 1.00 71.19 187 LYS A C 1
ATOM 1438 O O . LYS A 1 187 ? 7.629 15.036 35.916 1.00 71.19 187 LYS A O 1
ATOM 1443 N N . PRO A 1 188 ? 8.940 16.724 36.586 1.00 73.69 188 PRO A N 1
ATOM 1444 C CA . PRO A 1 188 ? 9.156 17.198 35.214 1.00 73.69 188 PRO A CA 1
ATOM 1445 C C . PRO A 1 188 ? 9.863 16.152 34.339 1.00 73.69 188 PRO A C 1
ATOM 1447 O O . PRO A 1 188 ? 9.537 16.022 33.161 1.00 73.69 188 PRO A O 1
ATOM 1450 N N . ALA A 1 189 ? 10.749 15.336 34.923 1.00 80.56 189 ALA A N 1
ATOM 1451 C CA . ALA A 1 189 ? 11.449 14.269 34.210 1.00 80.56 189 ALA A CA 1
ATOM 1452 C C . ALA A 1 189 ? 10.490 13.210 33.638 1.00 80.56 189 ALA A C 1
ATOM 1454 O O . ALA A 1 189 ? 10.634 12.811 32.488 1.00 80.56 189 ALA A O 1
ATOM 1455 N N . LEU A 1 190 ? 9.473 12.785 34.400 1.00 79.00 190 LEU A N 1
ATOM 1456 C CA . LEU A 1 190 ? 8.500 11.790 33.932 1.00 79.00 190 LEU A CA 1
ATOM 1457 C C . LEU A 1 190 ? 7.692 12.309 32.734 1.00 79.00 190 LEU A C 1
ATOM 1459 O O . LEU A 1 190 ? 7.434 11.565 31.793 1.00 79.00 190 LEU A O 1
ATOM 1463 N N . ILE A 1 191 ? 7.308 13.586 32.759 1.00 75.44 191 ILE A N 1
ATOM 1464 C CA . ILE A 1 191 ? 6.556 14.221 31.670 1.00 75.44 191 ILE A CA 1
ATOM 1465 C C . ILE A 1 191 ? 7.433 14.326 30.420 1.00 75.44 191 ILE A C 1
ATOM 1467 O O . ILE A 1 191 ? 6.984 13.958 29.337 1.00 75.44 191 ILE A O 1
ATOM 1471 N N . ALA A 1 192 ? 8.687 14.761 30.573 1.00 80.81 192 ALA A N 1
ATOM 1472 C CA . ALA A 1 192 ? 9.653 14.805 29.478 1.00 80.81 192 ALA A CA 1
ATOM 1473 C C . ALA A 1 192 ? 9.859 13.417 28.846 1.00 80.81 192 ALA A C 1
ATOM 1475 O O . ALA A 1 192 ? 9.830 13.293 27.625 1.00 80.81 192 ALA A O 1
ATOM 1476 N N . TRP A 1 193 ? 9.963 12.364 29.664 1.00 83.06 193 TRP A N 1
ATOM 1477 C CA . TRP A 1 193 ? 10.069 10.984 29.186 1.00 83.06 193 TRP A CA 1
ATOM 1478 C C . TRP A 1 193 ? 8.838 10.514 28.409 1.00 83.06 193 TRP A C 1
ATOM 1480 O O . TRP A 1 193 ? 8.989 9.913 27.348 1.00 83.06 193 TRP A O 1
ATOM 1490 N N . ILE A 1 194 ? 7.623 10.803 28.891 1.00 82.38 194 ILE A N 1
ATOM 1491 C CA . ILE A 1 194 ? 6.385 10.444 28.176 1.00 82.38 194 ILE A CA 1
ATOM 1492 C C . ILE A 1 194 ? 6.321 11.160 26.818 1.00 82.38 194 ILE A C 1
ATOM 1494 O O . ILE A 1 194 ? 5.899 10.561 25.830 1.00 82.38 194 ILE A O 1
ATOM 1498 N N . LEU A 1 195 ? 6.761 12.419 26.752 1.00 79.75 195 LEU A N 1
ATOM 1499 C CA . LEU A 1 195 ? 6.791 13.187 25.507 1.00 79.75 195 LEU A CA 1
ATOM 1500 C C . LEU A 1 195 ? 7.819 12.651 24.522 1.00 79.75 195 LEU A C 1
ATOM 1502 O O . LEU A 1 195 ? 7.471 12.411 23.369 1.00 79.75 195 LEU A O 1
ATOM 1506 N N . LEU A 1 196 ? 9.045 12.408 24.983 1.00 84.69 196 LEU A N 1
ATOM 1507 C CA . LEU A 1 196 ? 10.096 11.822 24.160 1.00 84.69 196 LEU A CA 1
ATOM 1508 C C . LEU A 1 196 ? 9.655 10.462 23.606 1.00 84.69 196 LEU A C 1
ATOM 1510 O O . LEU A 1 196 ? 9.774 10.211 22.409 1.00 84.69 196 LEU A O 1
ATOM 1514 N N . PHE A 1 197 ? 9.064 9.621 24.457 1.00 85.94 197 PHE A N 1
ATOM 1515 C CA . PHE A 1 197 ? 8.528 8.329 24.045 1.00 85.94 197 PHE A CA 1
ATOM 1516 C C . PHE A 1 197 ? 7.383 8.473 23.033 1.00 85.94 197 PHE A C 1
ATOM 1518 O O . PHE A 1 197 ? 7.339 7.743 22.047 1.00 85.94 197 PHE A O 1
ATOM 1525 N N . SER A 1 198 ? 6.474 9.436 23.224 1.00 84.69 198 SER A N 1
ATOM 1526 C CA . SER A 1 198 ? 5.400 9.688 22.258 1.00 84.69 198 SER A CA 1
ATOM 1527 C C . SER A 1 198 ? 5.920 10.189 20.912 1.00 84.69 198 SER A C 1
ATOM 1529 O O . SER A 1 198 ? 5.342 9.829 19.887 1.00 84.69 198 SER A O 1
ATOM 1531 N N . ILE A 1 199 ? 6.957 11.031 20.900 1.00 84.69 199 ILE A N 1
ATOM 1532 C CA . ILE A 1 199 ? 7.605 11.481 19.663 1.00 84.69 199 ILE A CA 1
ATOM 1533 C C . ILE A 1 199 ? 8.207 10.267 18.958 1.00 84.69 199 ILE A C 1
ATOM 1535 O O . ILE A 1 199 ? 7.894 10.033 17.796 1.00 84.69 199 ILE A O 1
ATOM 1539 N N . LEU A 1 200 ? 8.973 9.443 19.679 1.00 86.94 200 LEU A N 1
ATOM 1540 C CA . LEU A 1 200 ? 9.597 8.241 19.129 1.00 86.94 200 LEU A CA 1
ATOM 1541 C C . LEU A 1 200 ? 8.567 7.281 18.515 1.00 86.94 200 LEU A C 1
ATOM 1543 O O . LEU A 1 200 ? 8.736 6.841 17.383 1.00 86.94 200 LEU A O 1
ATOM 1547 N N . VAL A 1 201 ? 7.467 6.999 19.219 1.00 88.00 201 VAL A N 1
ATOM 1548 C CA . VAL A 1 201 ? 6.392 6.136 18.704 1.00 88.00 201 VAL A CA 1
ATOM 1549 C C . VAL A 1 201 ? 5.780 6.705 17.425 1.00 88.00 201 VAL A C 1
ATOM 1551 O O . VAL A 1 201 ? 5.568 5.967 16.466 1.00 88.00 201 VAL A O 1
ATOM 1554 N N . ARG A 1 202 ? 5.513 8.014 17.374 1.00 86.69 202 ARG A N 1
ATOM 1555 C CA . ARG A 1 202 ? 4.926 8.648 16.183 1.00 86.69 202 ARG A CA 1
ATOM 1556 C C . ARG A 1 202 ? 5.902 8.687 15.012 1.00 86.69 202 ARG A C 1
ATOM 1558 O O . ARG A 1 202 ? 5.455 8.524 13.880 1.00 86.69 202 ARG A O 1
ATOM 1565 N N . LEU A 1 203 ? 7.203 8.827 15.270 1.00 85.12 203 LEU A N 1
ATOM 1566 C CA . LEU A 1 203 ? 8.247 8.680 14.253 1.00 85.12 203 LEU A CA 1
ATOM 1567 C C . LEU A 1 203 ? 8.261 7.262 13.675 1.00 85.12 203 LEU A C 1
ATOM 1569 O O . LEU A 1 203 ? 8.245 7.114 12.459 1.00 85.12 203 LEU A O 1
ATOM 1573 N N . VAL A 1 204 ? 8.198 6.232 14.526 1.00 86.62 204 VAL A N 1
ATOM 1574 C CA . VAL A 1 204 ? 8.127 4.828 14.082 1.00 86.62 204 VAL A CA 1
ATOM 1575 C C . VAL A 1 204 ? 6.862 4.564 13.258 1.00 86.62 204 VAL A C 1
ATOM 1577 O O . VAL A 1 204 ? 6.930 3.947 12.202 1.00 86.62 204 VAL A O 1
ATOM 1580 N N . ILE A 1 205 ? 5.697 5.055 13.688 1.00 88.12 205 ILE A N 1
ATOM 1581 C CA . ILE A 1 205 ? 4.448 4.883 12.924 1.00 88.12 205 ILE A CA 1
ATOM 1582 C C . ILE A 1 205 ? 4.528 5.607 11.572 1.00 88.12 205 ILE A C 1
ATOM 1584 O O . ILE A 1 205 ? 4.126 5.050 10.551 1.00 88.12 205 ILE A O 1
ATOM 1588 N N . SER A 1 206 ? 5.077 6.824 11.563 1.00 85.94 206 SER A N 1
ATOM 1589 C CA . SER A 1 206 ? 5.281 7.623 10.348 1.00 85.94 206 SER A CA 1
ATOM 1590 C C . SER A 1 206 ? 6.227 6.943 9.364 1.00 85.94 206 SER A C 1
ATOM 1592 O O . SER A 1 206 ? 5.959 6.963 8.166 1.00 85.94 206 SER A O 1
ATOM 1594 N N . SER A 1 207 ? 7.280 6.292 9.862 1.00 85.62 207 SER A N 1
ATOM 1595 C CA . SER A 1 207 ? 8.256 5.594 9.026 1.00 85.62 207 SER A CA 1
ATOM 1596 C C . SER A 1 207 ? 7.776 4.233 8.515 1.00 85.62 207 SER A C 1
ATOM 1598 O O . SER A 1 207 ? 8.257 3.761 7.487 1.00 85.62 207 SER A O 1
ATOM 1600 N N . ILE A 1 208 ? 6.822 3.590 9.196 1.00 89.00 208 ILE A N 1
ATOM 1601 C CA . ILE A 1 208 ? 6.164 2.378 8.690 1.00 89.00 208 ILE A CA 1
ATOM 1602 C C . ILE A 1 208 ? 5.230 2.736 7.531 1.00 89.00 208 ILE A C 1
ATOM 1604 O O . ILE A 1 208 ? 5.302 2.104 6.482 1.00 89.00 208 ILE A O 1
ATOM 1608 N N . GLY A 1 209 ? 4.384 3.757 7.696 1.00 86.12 209 GLY A N 1
ATOM 1609 C CA . GLY A 1 209 ? 3.444 4.179 6.662 1.00 86.12 209 GLY A CA 1
ATOM 1610 C C . GLY A 1 209 ? 2.861 5.562 6.935 1.00 86.12 209 GLY A C 1
ATOM 1611 O O . GLY A 1 209 ? 2.070 5.750 7.868 1.00 86.12 209 GLY A O 1
ATOM 1612 N N . TRP A 1 210 ? 3.187 6.530 6.078 1.00 82.06 210 TRP A N 1
ATOM 1613 C CA . TRP A 1 210 ? 2.735 7.912 6.249 1.00 82.06 210 TRP A CA 1
ATOM 1614 C C . TRP A 1 210 ? 1.208 8.055 6.133 1.00 82.06 210 TRP A C 1
ATOM 1616 O O . TRP A 1 210 ? 0.613 8.856 6.851 1.00 82.06 210 TRP A O 1
ATOM 1626 N N . TYR A 1 211 ? 0.540 7.225 5.321 1.00 83.94 211 TYR A N 1
ATOM 1627 C CA . TYR A 1 211 ? -0.925 7.190 5.227 1.00 83.94 211 TYR A CA 1
ATOM 1628 C C . TYR A 1 211 ? -1.594 6.908 6.579 1.00 83.94 211 TYR A C 1
ATOM 1630 O O . TYR A 1 211 ? -2.439 7.674 7.046 1.00 83.94 211 TYR A O 1
ATOM 1638 N N . SER A 1 212 ? -1.197 5.817 7.234 1.00 87.50 212 SER A N 1
ATOM 1639 C CA . SER A 1 212 ? -1.689 5.442 8.565 1.00 87.50 212 SER A CA 1
ATOM 1640 C C . SER A 1 212 ? -1.306 6.461 9.633 1.00 87.50 212 SER A C 1
ATOM 1642 O O . SER A 1 212 ? -2.087 6.700 10.553 1.00 87.50 212 SER A O 1
ATOM 1644 N N . ALA A 1 213 ? -0.138 7.088 9.493 1.00 87.38 213 ALA A N 1
ATOM 1645 C CA . ALA A 1 213 ? 0.323 8.136 10.387 1.00 87.38 213 ALA A CA 1
ATOM 1646 C C . ALA A 1 213 ? -0.587 9.370 10.315 1.00 87.38 213 ALA A C 1
ATOM 1648 O O . ALA A 1 213 ? -1.098 9.793 11.347 1.00 87.38 213 ALA A O 1
ATOM 1649 N N . VAL A 1 214 ? -0.898 9.873 9.113 1.00 86.94 214 VAL A N 1
ATOM 1650 C CA . VAL A 1 214 ? -1.852 10.981 8.904 1.00 86.94 214 VAL A CA 1
ATOM 1651 C C . VAL A 1 214 ? -3.229 10.639 9.474 1.00 86.94 214 VAL A C 1
ATOM 1653 O O . VAL A 1 214 ? -3.811 11.436 10.211 1.00 86.94 214 VAL A O 1
ATOM 1656 N N . ILE A 1 215 ? -3.744 9.442 9.178 1.00 90.00 215 ILE A N 1
ATOM 1657 C CA . ILE A 1 215 ? -5.058 8.993 9.657 1.00 90.00 215 ILE A CA 1
ATOM 1658 C C . ILE A 1 215 ? -5.087 8.940 11.194 1.00 90.00 215 ILE A C 1
ATOM 1660 O O . ILE A 1 215 ? -6.010 9.470 11.821 1.00 90.00 215 ILE A O 1
ATOM 1664 N N . SER A 1 216 ? -4.051 8.365 11.814 1.00 89.81 216 SER A N 1
ATOM 1665 C CA . SER A 1 216 ? -3.901 8.329 13.271 1.00 89.81 216 SER A CA 1
ATOM 1666 C C . SER A 1 216 ? -3.776 9.736 13.860 1.00 89.81 216 SER A C 1
ATOM 1668 O O . SER A 1 216 ? -4.416 10.033 14.868 1.00 89.81 216 SER A O 1
ATOM 1670 N N . ALA A 1 217 ? -3.005 10.618 13.219 1.00 88.25 217 ALA A N 1
ATOM 1671 C CA . ALA A 1 217 ? -2.799 11.996 13.647 1.00 88.25 217 ALA A CA 1
ATOM 1672 C C . ALA A 1 217 ? -4.101 12.775 13.707 1.00 88.25 217 ALA A C 1
ATOM 1674 O O . ALA A 1 217 ? -4.418 13.384 14.729 1.00 88.25 217 ALA A O 1
ATOM 1675 N N . VAL A 1 218 ? -4.877 12.716 12.627 1.00 88.62 218 VAL A N 1
ATOM 1676 C CA . VAL A 1 218 ? -6.175 13.378 12.539 1.00 88.62 218 VAL A CA 1
ATOM 1677 C C . VAL A 1 218 ? -7.131 12.811 13.585 1.00 88.62 218 VAL A C 1
ATOM 1679 O O . VAL A 1 218 ? -7.774 13.590 14.287 1.00 88.62 218 VAL A O 1
ATOM 1682 N N . GLY A 1 219 ? -7.169 11.488 13.776 1.00 91.19 219 GLY A N 1
ATOM 1683 C CA . GLY A 1 219 ? -7.968 10.857 14.831 1.00 91.19 219 GLY A CA 1
ATOM 1684 C C . GLY A 1 219 ? -7.632 11.378 16.235 1.00 91.19 219 GLY A C 1
ATOM 1685 O O . GLY A 1 219 ? -8.526 11.840 16.955 1.00 91.19 219 GLY A O 1
ATOM 1686 N N . SER A 1 220 ? -6.347 11.365 16.604 1.00 90.56 220 SER A N 1
ATOM 1687 C CA . SER A 1 220 ? -5.856 11.865 17.895 1.00 90.56 220 SER A CA 1
ATOM 1688 C C . SER A 1 220 ? -6.140 13.360 18.066 1.00 90.56 220 SER A C 1
ATOM 1690 O O . SER A 1 220 ? -6.742 13.770 19.062 1.00 90.56 220 SER A O 1
ATOM 1692 N N . CYS A 1 221 ? -5.763 14.185 17.085 1.00 88.50 221 CYS A N 1
ATOM 1693 C CA . CYS A 1 221 ? -5.964 15.633 17.113 1.00 88.50 221 CYS A CA 1
ATOM 1694 C C . CYS A 1 221 ? -7.447 15.996 17.242 1.00 88.50 221 CYS A C 1
ATOM 1696 O O . CYS A 1 221 ? -7.792 16.788 18.119 1.00 88.50 221 CYS A O 1
ATOM 1698 N N . LEU A 1 222 ? -8.333 15.383 16.447 1.00 90.00 222 LEU A N 1
ATOM 1699 C CA . LEU A 1 222 ? -9.777 15.617 16.531 1.00 90.00 222 LEU A CA 1
ATOM 1700 C C . LEU A 1 222 ? -10.309 15.299 17.929 1.00 90.00 222 LEU A C 1
ATOM 1702 O O . LEU A 1 222 ? -10.965 16.148 18.535 1.00 90.00 222 LEU A O 1
ATOM 1706 N N . PHE A 1 223 ? -9.992 14.116 18.473 1.00 91.50 223 PHE A N 1
ATOM 1707 C CA . PHE A 1 223 ? -10.439 13.724 19.814 1.00 91.50 223 PHE A CA 1
ATOM 1708 C C . PHE A 1 223 ? -10.067 14.779 20.865 1.00 91.50 223 PHE A C 1
ATOM 1710 O O . PHE A 1 223 ? -10.920 15.226 21.642 1.00 91.50 223 PHE A O 1
ATOM 1717 N N . PHE A 1 224 ? -8.806 15.211 20.860 1.00 86.00 224 PHE A N 1
ATOM 1718 C CA . PHE A 1 224 ? -8.284 16.170 21.823 1.00 86.00 224 PHE A CA 1
ATOM 1719 C C . PHE A 1 224 ? -8.833 17.589 21.626 1.00 86.00 224 PHE A C 1
ATOM 1721 O O . PHE A 1 224 ? -9.192 18.237 22.613 1.00 86.00 224 PHE A O 1
ATOM 1728 N N . ILE A 1 225 ? -8.980 18.059 20.383 1.00 85.50 225 ILE A N 1
ATOM 1729 C CA . ILE A 1 225 ? -9.599 19.357 20.063 1.00 85.50 225 ILE A CA 1
ATOM 1730 C C . ILE A 1 225 ? -11.044 19.393 20.576 1.00 85.50 225 ILE A C 1
ATOM 1732 O O . ILE A 1 225 ? -11.433 20.310 21.304 1.00 85.50 225 ILE A O 1
ATOM 1736 N N . ILE A 1 226 ? -11.832 18.359 20.281 1.00 88.94 226 ILE A N 1
ATOM 1737 C CA . ILE A 1 226 ? -13.241 18.289 20.682 1.00 88.94 226 ILE A CA 1
ATOM 1738 C C . ILE A 1 226 ? -13.367 18.164 22.206 1.00 88.94 226 ILE A C 1
ATOM 1740 O O . ILE A 1 226 ? -14.196 18.826 22.834 1.00 88.94 226 ILE A O 1
ATOM 1744 N N . TYR A 1 227 ? -12.523 17.339 22.836 1.00 87.12 227 TYR A N 1
ATOM 1745 C CA . TYR A 1 227 ? -12.486 17.224 24.296 1.00 87.12 227 TYR A CA 1
ATOM 1746 C C . TYR A 1 227 ? -12.179 18.564 24.977 1.00 87.12 227 TYR A C 1
ATOM 1748 O O . TYR A 1 227 ? -12.811 18.920 25.979 1.00 87.12 227 TYR A O 1
ATOM 1756 N N . SER A 1 228 ? -11.250 19.328 24.405 1.00 80.25 228 SER A N 1
ATOM 1757 C CA . SER A 1 228 ? -10.892 20.674 24.856 1.00 80.25 228 SER A CA 1
ATOM 1758 C C . SER A 1 228 ? -12.055 21.639 24.752 1.00 80.25 228 SER A C 1
ATOM 1760 O O . SER A 1 228 ? -12.335 22.354 25.716 1.00 80.25 228 SER A O 1
ATOM 1762 N N . PHE A 1 229 ? -12.776 21.601 23.629 1.00 83.56 229 PHE A N 1
ATOM 1763 C CA . PHE A 1 229 ? -13.957 22.425 23.401 1.00 83.56 229 PHE A CA 1
ATOM 1764 C C . PHE A 1 229 ? -15.020 22.207 24.489 1.00 83.56 229 PHE A C 1
ATOM 1766 O O . PHE A 1 229 ? -15.499 23.156 25.111 1.00 83.56 229 PHE A O 1
ATOM 1773 N N . PHE A 1 230 ? -15.302 20.950 24.848 1.00 84.38 230 PHE A N 1
ATOM 1774 C CA . PHE A 1 230 ? -16.237 20.635 25.937 1.00 84.38 230 PHE A CA 1
ATOM 1775 C C . PHE A 1 230 ? -15.767 21.073 27.336 1.00 84.38 230 PHE A C 1
ATOM 1777 O O . PHE A 1 230 ? -16.535 20.992 28.304 1.00 84.38 230 PHE A O 1
ATOM 1784 N N . ARG A 1 231 ? -14.515 21.518 27.476 1.00 78.06 231 ARG A N 1
ATOM 1785 C CA . ARG A 1 231 ? -13.916 21.970 28.737 1.00 78.06 231 ARG A CA 1
ATOM 1786 C C . ARG A 1 231 ? -13.771 23.495 28.842 1.00 78.06 231 ARG A C 1
ATOM 1788 O O . ARG A 1 231 ? -13.432 23.972 29.926 1.00 78.06 231 ARG A O 1
ATOM 1795 N N . LEU A 1 232 ? -14.067 24.248 27.779 1.00 66.94 232 LEU A N 1
ATOM 1796 C CA . LEU A 1 232 ? -13.824 25.697 27.686 1.00 66.94 232 LEU A CA 1
ATOM 1797 C C . LEU A 1 232 ? -14.428 26.521 28.838 1.00 66.94 232 LEU A C 1
ATOM 1799 O O . LEU A 1 232 ? -13.854 27.530 29.223 1.00 66.94 232 LEU A O 1
ATOM 1803 N N . ASN A 1 233 ? -15.496 26.049 29.488 1.00 59.34 233 ASN A N 1
ATOM 1804 C CA . ASN A 1 233 ? -16.168 26.788 30.566 1.00 59.34 233 ASN A CA 1
ATOM 1805 C C . ASN A 1 233 ? -15.368 26.954 31.880 1.00 59.34 233 ASN A C 1
ATOM 1807 O O . ASN A 1 233 ? -15.885 27.581 32.800 1.00 59.34 233 ASN A O 1
ATOM 1811 N N . LYS A 1 234 ? -14.165 26.371 32.040 1.00 60.03 234 LYS A N 1
ATOM 1812 C CA . LYS A 1 234 ? -13.398 26.449 33.312 1.00 60.03 234 LYS A CA 1
ATOM 1813 C C . LYS A 1 234 ? -11.875 26.598 33.190 1.00 60.03 234 LYS A C 1
ATOM 1815 O O . LYS A 1 234 ? -11.218 26.737 34.216 1.00 60.03 234 LYS A O 1
ATOM 1820 N N . ALA A 1 235 ? -11.293 26.512 31.995 1.00 58.12 235 ALA A N 1
ATOM 1821 C CA . ALA A 1 235 ? -9.838 26.465 31.821 1.00 58.12 235 ALA A CA 1
ATOM 1822 C C . ALA A 1 235 ? -9.303 27.742 31.162 1.00 58.12 235 ALA A C 1
ATOM 1824 O O . ALA A 1 235 ? -9.966 28.330 30.311 1.00 58.12 235 ALA A O 1
ATOM 1825 N N . ASN A 1 236 ? -8.073 28.137 31.508 1.00 70.62 236 ASN A N 1
ATOM 1826 C CA . ASN A 1 236 ? -7.340 29.161 30.769 1.00 70.62 236 ASN A CA 1
ATOM 1827 C C . ASN A 1 236 ? -7.066 28.632 29.351 1.00 70.62 236 ASN A C 1
ATOM 1829 O O . ASN A 1 236 ? -6.154 27.826 29.153 1.00 70.62 236 ASN A O 1
ATOM 1833 N N . ILE A 1 237 ? -7.880 29.069 28.384 1.00 67.25 237 ILE A N 1
ATOM 1834 C CA . ILE A 1 237 ? -7.816 28.676 26.967 1.00 67.25 237 ILE A CA 1
ATOM 1835 C C . ILE A 1 237 ? -6.384 28.696 26.440 1.00 67.25 237 ILE A C 1
ATOM 1837 O O . ILE A 1 237 ? -5.981 27.756 25.765 1.00 67.25 237 ILE A O 1
ATOM 1841 N N . LYS A 1 238 ? -5.588 29.708 26.810 1.00 69.94 238 LYS A N 1
ATOM 1842 C CA . LYS A 1 238 ? -4.201 29.836 26.348 1.00 69.94 238 LYS A CA 1
ATOM 1843 C C . LYS A 1 238 ? -3.331 28.667 26.809 1.00 69.94 238 LYS A C 1
ATOM 1845 O O . LYS A 1 238 ? -2.584 28.114 26.013 1.00 69.94 238 LYS A O 1
ATOM 1850 N N . GLN A 1 239 ? -3.449 28.254 28.072 1.00 67.88 239 GLN A N 1
ATOM 1851 C CA . GLN A 1 239 ? -2.673 27.130 28.611 1.00 67.88 239 GLN A CA 1
ATOM 1852 C C . GLN A 1 239 ? -3.150 25.787 28.061 1.00 67.88 239 GLN A C 1
ATOM 1854 O O . GLN A 1 239 ? -2.333 24.902 27.821 1.00 67.88 239 GLN A O 1
ATOM 1859 N N . LEU A 1 240 ? -4.459 25.642 27.852 1.00 67.06 240 LEU A N 1
ATOM 1860 C CA . LEU A 1 240 ? -5.044 24.453 27.244 1.00 67.06 240 LEU A CA 1
ATOM 1861 C C . LEU A 1 240 ? -4.519 24.294 25.809 1.00 67.06 240 LEU A C 1
ATOM 1863 O O . LEU A 1 240 ? -3.901 23.283 25.491 1.00 67.06 240 LEU A O 1
ATOM 1867 N N . VAL A 1 241 ? -4.680 25.331 24.983 1.00 69.75 241 VAL A N 1
ATOM 1868 C CA . VAL A 1 241 ? -4.210 25.373 23.591 1.00 69.75 241 VAL A CA 1
ATOM 1869 C C . VAL A 1 241 ? -2.704 25.130 23.511 1.00 69.75 241 VAL A C 1
ATOM 1871 O O . VAL A 1 241 ? -2.282 24.275 22.740 1.00 69.75 241 VAL A O 1
ATOM 1874 N N . LEU A 1 242 ? -1.899 25.786 24.354 1.00 73.12 242 LEU A N 1
ATOM 1875 C CA . LEU A 1 242 ? -0.448 25.581 24.380 1.00 73.12 242 LEU A CA 1
ATOM 1876 C C . LEU A 1 242 ? -0.078 24.119 24.675 1.00 73.12 242 LEU A C 1
ATOM 1878 O O . LEU A 1 242 ? 0.753 23.547 23.977 1.00 73.12 242 LEU A O 1
ATOM 1882 N N . ARG A 1 243 ? -0.717 23.484 25.665 1.00 70.50 243 ARG A N 1
ATOM 1883 C CA . ARG A 1 243 ? -0.462 22.070 25.997 1.00 70.50 243 ARG A CA 1
ATOM 1884 C C . ARG A 1 243 ? -0.856 21.138 24.852 1.00 70.50 243 ARG A C 1
ATOM 1886 O O . ARG A 1 243 ? -0.138 20.183 24.586 1.00 70.50 243 ARG A O 1
ATOM 1893 N N . TYR A 1 244 ? -1.946 21.422 24.142 1.00 73.44 244 TYR A N 1
ATOM 1894 C CA . TYR A 1 244 ? -2.345 20.620 22.982 1.00 73.44 244 TYR A CA 1
ATOM 1895 C C . TYR A 1 244 ? -1.423 20.794 21.784 1.00 73.44 244 TYR A C 1
ATOM 1897 O O . TYR A 1 244 ? -1.065 19.799 21.149 1.00 73.44 244 TYR A O 1
ATOM 1905 N N . ILE A 1 245 ? -0.999 22.028 21.513 1.00 77.50 245 ILE A N 1
ATOM 1906 C CA . ILE A 1 245 ? -0.004 22.302 20.482 1.00 77.50 245 ILE A CA 1
ATOM 1907 C C . ILE A 1 245 ? 1.267 21.514 20.799 1.00 77.50 245 ILE A C 1
ATOM 1909 O O . ILE A 1 245 ? 1.712 20.724 19.975 1.00 77.50 245 ILE A O 1
ATOM 1913 N N . VAL A 1 246 ? 1.796 21.644 22.018 1.00 74.69 246 VAL A N 1
ATOM 1914 C CA . VAL A 1 246 ? 3.085 21.044 22.384 1.00 74.69 246 VAL A CA 1
ATOM 1915 C C . VAL A 1 246 ? 3.028 19.519 22.466 1.00 74.69 246 VAL A C 1
ATOM 1917 O O . VAL A 1 246 ? 3.946 18.853 21.998 1.00 74.69 246 VAL A O 1
ATOM 1920 N N . TYR A 1 247 ? 1.975 18.943 23.046 1.00 68.25 247 TYR A N 1
ATOM 1921 C CA . TYR A 1 247 ? 1.957 17.509 23.354 1.00 68.25 247 TYR A CA 1
ATOM 1922 C C . TYR A 1 247 ? 1.337 16.645 22.261 1.00 68.25 247 TYR A C 1
ATOM 1924 O O . TYR A 1 247 ? 1.624 15.452 22.199 1.00 68.25 247 TYR A O 1
ATOM 1932 N N . ILE A 1 248 ? 0.489 17.219 21.404 1.00 73.38 248 ILE A N 1
ATOM 1933 C CA . ILE A 1 248 ? -0.227 16.462 20.375 1.00 73.38 248 ILE A CA 1
ATOM 1934 C C . ILE A 1 248 ? 0.146 16.943 18.978 1.00 73.38 248 ILE A C 1
ATOM 1936 O O . ILE A 1 248 ? 0.531 16.110 18.165 1.00 73.38 248 ILE A O 1
ATOM 1940 N N . ILE A 1 249 ? 0.081 18.245 18.698 1.00 78.62 249 ILE A N 1
ATOM 1941 C CA . ILE A 1 249 ? 0.288 18.749 17.333 1.00 78.62 249 ILE A CA 1
ATOM 1942 C C . ILE A 1 249 ? 1.768 18.698 16.948 1.00 78.62 249 ILE A C 1
ATOM 1944 O O . ILE A 1 249 ? 2.088 18.114 15.921 1.00 78.62 249 ILE A O 1
ATOM 1948 N N . ILE A 1 250 ? 2.676 19.228 17.776 1.00 81.50 250 ILE A N 1
ATOM 1949 C CA . ILE A 1 250 ? 4.113 19.294 17.462 1.00 81.50 250 ILE A CA 1
ATOM 1950 C C . ILE A 1 250 ? 4.701 17.917 17.118 1.00 81.50 250 ILE A C 1
ATOM 1952 O O . ILE A 1 250 ? 5.330 17.821 16.069 1.00 81.50 250 ILE A O 1
ATOM 1956 N N . PRO A 1 251 ? 4.484 16.831 17.891 1.00 77.19 251 PRO A N 1
ATOM 1957 C CA . PRO A 1 251 ? 5.047 15.532 17.522 1.00 77.19 251 PRO A CA 1
ATOM 1958 C C . PRO A 1 251 ? 4.533 15.009 16.174 1.00 77.19 251 PRO A C 1
ATOM 1960 O O . PRO A 1 251 ? 5.275 14.350 15.452 1.00 77.19 251 PRO A O 1
ATOM 1963 N N . TRP A 1 252 ? 3.279 15.310 15.818 1.00 81.56 252 TRP A N 1
ATOM 1964 C CA . TRP A 1 252 ? 2.734 14.966 14.503 1.00 81.56 252 TRP A CA 1
ATOM 1965 C C . TRP A 1 252 ? 3.287 15.860 13.396 1.00 81.56 252 TRP A C 1
ATOM 1967 O O . TRP A 1 252 ? 3.614 15.351 12.333 1.00 81.56 252 TRP A O 1
ATOM 1977 N N . VAL A 1 253 ? 3.445 17.161 13.645 1.00 81.62 253 VAL A N 1
ATOM 1978 C CA . VAL A 1 253 ? 4.062 18.101 12.698 1.00 81.62 253 VAL A CA 1
ATOM 1979 C C . VAL A 1 253 ? 5.513 17.718 12.425 1.00 81.62 253 VAL A C 1
ATOM 1981 O O . VAL A 1 253 ? 5.905 17.704 11.269 1.00 81.62 253 VAL A O 1
ATOM 1984 N N . ILE A 1 254 ? 6.286 17.343 13.448 1.00 78.38 254 ILE A N 1
ATOM 1985 C CA . ILE A 1 254 ? 7.658 16.843 13.280 1.00 78.38 254 ILE A CA 1
ATOM 1986 C C . ILE A 1 254 ? 7.651 15.562 12.437 1.00 78.38 254 ILE A C 1
ATOM 1988 O O . ILE A 1 254 ? 8.414 15.465 11.481 1.00 78.38 254 ILE A O 1
ATOM 1992 N N . GLY A 1 255 ? 6.758 14.611 12.739 1.00 71.06 255 GLY A N 1
ATOM 1993 C CA . GLY A 1 255 ? 6.601 13.398 11.930 1.00 71.06 255 GLY A CA 1
ATOM 1994 C C . GLY A 1 255 ? 6.261 13.701 10.466 1.00 71.06 255 GLY A C 1
ATOM 1995 O O . GLY A 1 255 ? 6.896 13.162 9.566 1.00 71.06 255 GLY A O 1
ATOM 1996 N N . MET A 1 256 ? 5.320 14.617 10.220 1.00 72.50 256 MET A N 1
ATOM 1997 C CA . MET A 1 256 ? 4.914 15.038 8.874 1.00 72.50 256 MET A CA 1
ATOM 1998 C C . MET A 1 256 ? 5.999 15.819 8.133 1.00 72.50 256 MET A C 1
ATOM 2000 O O . MET A 1 256 ? 6.163 15.625 6.934 1.00 72.50 256 MET A O 1
ATOM 2004 N N . ALA A 1 257 ? 6.741 16.685 8.822 1.00 77.62 257 ALA A N 1
ATOM 2005 C CA . ALA A 1 257 ? 7.850 17.432 8.240 1.00 77.62 257 ALA A CA 1
ATOM 2006 C C . ALA A 1 257 ? 8.969 16.486 7.794 1.00 77.62 257 ALA A C 1
ATOM 2008 O O . ALA A 1 257 ? 9.506 16.656 6.706 1.00 77.62 257 ALA A O 1
ATOM 2009 N N . LEU A 1 258 ? 9.263 15.451 8.587 1.00 72.00 258 LEU A N 1
ATOM 2010 C CA . LEU A 1 258 ? 10.213 14.408 8.203 1.00 72.00 258 LEU A CA 1
ATOM 2011 C C . LEU A 1 258 ? 9.710 13.589 7.011 1.00 72.00 258 LEU A C 1
ATOM 2013 O O . LEU A 1 258 ? 10.482 13.342 6.095 1.00 72.00 258 LEU A O 1
ATOM 2017 N N . ILE A 1 259 ? 8.421 13.227 6.970 1.00 66.88 259 ILE A N 1
ATOM 2018 C CA . ILE A 1 259 ? 7.833 12.563 5.793 1.00 66.88 259 ILE A CA 1
ATOM 2019 C C . ILE A 1 259 ? 8.000 13.435 4.545 1.00 66.88 259 ILE A C 1
ATOM 2021 O O . ILE A 1 259 ? 8.451 12.940 3.519 1.00 66.88 259 ILE A O 1
ATOM 2025 N N . LEU A 1 260 ? 7.647 14.721 4.624 1.00 69.75 260 LEU A N 1
ATOM 2026 C CA . LEU A 1 260 ? 7.768 15.654 3.502 1.00 69.75 260 LEU A CA 1
ATOM 2027 C C . LEU A 1 260 ? 9.218 15.854 3.065 1.00 69.75 260 LEU A C 1
ATOM 2029 O O . LEU A 1 260 ? 9.469 15.969 1.874 1.00 69.75 260 LEU A O 1
ATOM 2033 N N . PHE A 1 261 ? 10.155 15.874 4.011 1.00 71.31 261 PHE A N 1
ATOM 2034 C CA . PHE A 1 261 ? 11.582 15.966 3.719 1.00 71.31 261 PHE A CA 1
ATOM 2035 C C . PHE A 1 261 ? 12.106 14.718 2.996 1.00 71.31 261 PHE A C 1
ATOM 2037 O O . PHE A 1 261 ? 12.936 14.833 2.104 1.00 71.31 261 PHE A O 1
ATOM 2044 N N . LEU A 1 262 ? 11.597 13.536 3.355 1.00 64.56 262 LEU A N 1
ATOM 2045 C CA . LEU A 1 262 ? 11.993 12.258 2.756 1.00 64.56 262 LEU A CA 1
ATOM 2046 C C . LEU A 1 262 ? 11.212 11.909 1.477 1.00 64.56 262 LEU A C 1
ATOM 2048 O O . LEU A 1 262 ? 11.581 10.973 0.776 1.00 64.56 262 LEU A O 1
ATOM 2052 N N . THR A 1 263 ? 10.122 12.621 1.174 1.00 61.31 263 THR A N 1
ATOM 2053 C CA . THR A 1 263 ? 9.293 12.361 -0.010 1.00 61.31 263 THR A CA 1
ATOM 2054 C C . THR A 1 263 ? 9.728 13.278 -1.156 1.00 61.31 263 THR A C 1
ATOM 2056 O O . THR A 1 263 ? 9.666 14.497 -0.988 1.00 61.31 263 THR A O 1
ATOM 2059 N N . PRO A 1 264 ? 10.086 12.741 -2.339 1.00 59.94 264 PRO A N 1
ATOM 2060 C CA . PRO A 1 264 ? 10.399 13.558 -3.514 1.00 59.94 264 PRO A CA 1
ATOM 2061 C C . PRO A 1 264 ? 9.279 14.557 -3.843 1.00 59.94 264 PRO A C 1
ATOM 2063 O O . PRO A 1 264 ? 8.091 14.236 -3.704 1.00 59.94 264 PRO A O 1
ATOM 2066 N N . ARG A 1 265 ? 9.633 15.769 -4.294 1.00 65.25 265 ARG A N 1
ATOM 2067 C CA . ARG A 1 265 ? 8.660 16.851 -4.552 1.00 65.25 265 ARG A CA 1
ATOM 2068 C C . ARG A 1 265 ? 7.627 16.450 -5.602 1.00 65.25 265 ARG A C 1
ATOM 2070 O O . ARG A 1 265 ? 6.441 16.729 -5.438 1.00 65.25 265 ARG A O 1
ATOM 2077 N N . GLU A 1 266 ? 8.056 15.726 -6.625 1.00 58.81 266 GLU A N 1
ATOM 2078 C CA . GLU A 1 266 ? 7.225 15.210 -7.709 1.00 58.81 266 GLU A CA 1
ATOM 2079 C C . GLU A 1 266 ? 6.202 14.207 -7.154 1.00 58.81 266 GLU A C 1
ATOM 2081 O O . GLU A 1 266 ? 5.009 14.286 -7.452 1.00 58.81 266 GLU A O 1
ATOM 2086 N N . ALA A 1 267 ? 6.626 13.328 -6.238 1.00 57.00 267 ALA A N 1
ATOM 2087 C CA . ALA A 1 267 ? 5.738 12.382 -5.567 1.00 57.00 267 ALA A CA 1
ATOM 2088 C C . ALA A 1 267 ? 4.718 13.072 -4.638 1.00 57.00 267 ALA A C 1
ATOM 2090 O O . ALA A 1 267 ? 3.598 12.574 -4.484 1.00 57.00 267 ALA A O 1
ATOM 2091 N N . ALA A 1 268 ? 5.081 14.208 -4.033 1.00 60.69 268 ALA A N 1
ATOM 2092 C CA . ALA A 1 268 ? 4.182 15.040 -3.227 1.00 60.69 268 ALA A CA 1
ATOM 2093 C C . ALA A 1 268 ? 3.218 15.895 -4.079 1.00 60.69 268 ALA A C 1
ATOM 2095 O O . ALA A 1 268 ? 2.144 16.286 -3.604 1.00 60.69 268 ALA A O 1
ATOM 2096 N N . SER A 1 269 ? 3.584 16.164 -5.337 1.00 62.16 269 SER A N 1
ATOM 2097 C CA . SER A 1 269 ? 2.763 16.904 -6.300 1.00 62.16 269 SER A CA 1
ATOM 2098 C C . SER A 1 269 ? 1.652 16.061 -6.934 1.00 62.16 269 SER A C 1
ATOM 2100 O O . SER A 1 269 ? 0.706 16.625 -7.476 1.00 62.16 269 SER A O 1
ATOM 2102 N N . PHE A 1 270 ? 1.704 14.728 -6.806 1.00 65.56 270 PHE A N 1
ATOM 2103 C CA . PHE A 1 270 ? 0.684 13.837 -7.356 1.00 65.56 270 PHE A CA 1
ATOM 2104 C C . PHE A 1 270 ? -0.707 14.123 -6.762 1.00 65.56 270 PHE A C 1
ATOM 2106 O O . PHE A 1 270 ? -0.903 14.096 -5.535 1.00 65.56 270 PHE A O 1
ATOM 2113 N N . ARG A 1 271 ? -1.677 14.362 -7.652 1.00 73.75 271 ARG A N 1
ATOM 2114 C CA . ARG A 1 271 ? -3.093 14.612 -7.352 1.00 73.75 271 ARG A CA 1
ATOM 2115 C C . ARG A 1 271 ? -3.946 13.559 -8.055 1.00 73.75 271 ARG A C 1
ATOM 2117 O O . ARG A 1 271 ? -3.776 13.333 -9.246 1.00 73.75 271 ARG A O 1
ATOM 2124 N N . SER A 1 272 ? -4.849 12.902 -7.329 1.00 80.56 272 SER A N 1
ATOM 2125 C CA . SER A 1 272 ? -5.856 12.024 -7.951 1.00 80.56 272 SER A CA 1
ATOM 2126 C C . SER A 1 272 ? -7.102 12.818 -8.349 1.00 80.56 272 SER A C 1
ATOM 2128 O O . SER A 1 272 ? -7.431 13.810 -7.695 1.00 80.56 272 SER A O 1
ATOM 2130 N N . SER A 1 273 ? -7.792 12.379 -9.407 1.00 85.00 273 SER A N 1
ATOM 2131 C CA . SER A 1 273 ? -9.057 12.993 -9.825 1.00 85.00 273 SER A CA 1
ATOM 2132 C C . SER A 1 273 ? -10.157 12.764 -8.783 1.00 85.00 273 SER A C 1
ATOM 2134 O O . SER A 1 273 ? -10.064 11.879 -7.921 1.00 85.00 273 SER A O 1
ATOM 2136 N N . MET A 1 274 ? -11.222 13.562 -8.849 1.00 86.62 274 MET A N 1
ATOM 2137 C CA . MET A 1 274 ? -12.323 13.433 -7.897 1.00 86.62 274 MET A CA 1
ATOM 2138 C C . MET A 1 274 ? -13.140 12.153 -8.137 1.00 86.62 274 MET A C 1
ATOM 2140 O O . MET A 1 274 ? -13.562 11.517 -7.169 1.00 86.62 274 MET A O 1
ATOM 2144 N N . GLU A 1 275 ? -13.277 11.712 -9.391 1.00 88.31 275 GLU A N 1
ATOM 2145 C CA . GLU A 1 275 ? -13.880 10.420 -9.750 1.00 88.31 275 GLU A CA 1
ATOM 2146 C C . GLU A 1 275 ? -13.044 9.257 -9.214 1.00 88.31 275 GLU A C 1
ATOM 2148 O O . GLU A 1 275 ? -13.601 8.266 -8.745 1.00 88.31 275 GLU A O 1
ATOM 2153 N N . PHE A 1 276 ? -11.712 9.379 -9.226 1.00 87.25 276 PHE A N 1
ATOM 2154 C CA . PHE A 1 276 ? -10.820 8.379 -8.639 1.00 87.25 276 PHE A CA 1
ATOM 2155 C C . PHE A 1 276 ? -11.010 8.285 -7.116 1.00 87.25 276 PHE A C 1
ATOM 2157 O O . PHE A 1 276 ? -11.097 7.184 -6.559 1.00 87.25 276 PHE A O 1
ATOM 2164 N N . PHE A 1 277 ? -11.115 9.426 -6.420 1.00 89.50 277 PHE A N 1
ATOM 2165 C CA . PHE A 1 277 ? -11.419 9.436 -4.983 1.00 89.50 277 PHE A CA 1
ATOM 2166 C C . PHE A 1 277 ? -12.787 8.838 -4.678 1.00 89.50 277 PHE A C 1
ATOM 2168 O O . PHE A 1 277 ? -12.917 8.105 -3.698 1.00 89.50 277 PHE A O 1
ATOM 2175 N N . ASN A 1 278 ? -13.787 9.132 -5.508 1.00 89.19 278 ASN A N 1
ATOM 2176 C CA . ASN A 1 278 ? -15.118 8.554 -5.397 1.00 89.19 278 ASN A CA 1
ATOM 2177 C C . ASN A 1 278 ? -15.070 7.031 -5.612 1.00 89.19 278 ASN A C 1
ATOM 2179 O O . ASN A 1 278 ? -15.513 6.258 -4.765 1.00 89.19 278 ASN A O 1
ATOM 2183 N N . GLY A 1 279 ? -14.427 6.558 -6.679 1.00 88.50 279 GLY A N 1
ATOM 2184 C CA . GLY A 1 279 ? -14.277 5.127 -6.951 1.00 88.50 279 GLY A CA 1
ATOM 2185 C C . GLY A 1 279 ? -13.576 4.362 -5.819 1.00 88.50 279 GLY A C 1
ATOM 2186 O O . GLY A 1 279 ? -13.963 3.235 -5.527 1.00 88.50 279 GLY A O 1
ATOM 2187 N N . ASN A 1 280 ? -12.670 5.008 -5.076 1.00 90.19 280 ASN A N 1
ATOM 2188 C CA . ASN A 1 280 ? -11.972 4.436 -3.915 1.00 90.19 280 ASN A CA 1
ATOM 2189 C C . ASN A 1 280 ? -12.516 4.885 -2.541 1.00 90.19 280 ASN A C 1
ATOM 2191 O O . ASN A 1 280 ? -11.830 4.736 -1.519 1.00 90.19 280 ASN A O 1
ATOM 2195 N N . SER A 1 281 ? -13.719 5.453 -2.474 1.00 92.50 281 SER A N 1
ATOM 2196 C CA . SER A 1 281 ? -14.385 5.753 -1.207 1.00 92.50 281 SER A CA 1
ATOM 2197 C C . SER A 1 281 ? -15.309 4.625 -0.756 1.00 92.50 281 SER A C 1
ATOM 2199 O O . SER A 1 281 ? -15.682 3.748 -1.540 1.00 92.50 281 SER A O 1
ATOM 2201 N N . VAL A 1 282 ? -15.659 4.629 0.533 1.00 93.19 282 VAL A N 1
ATOM 2202 C CA . VAL A 1 282 ? -16.510 3.597 1.134 1.00 93.19 282 VAL A CA 1
ATOM 2203 C C . VAL A 1 282 ? -17.846 3.499 0.412 1.00 93.19 282 VAL A C 1
ATOM 2205 O O . VAL A 1 282 ? -18.610 4.459 0.364 1.00 93.19 282 VAL A O 1
ATOM 2208 N N . ASP A 1 283 ? -18.174 2.290 -0.032 1.00 92.12 283 ASP A N 1
ATOM 2209 C CA . ASP A 1 283 ? -19.542 1.949 -0.393 1.00 92.12 283 ASP A CA 1
ATOM 2210 C C . ASP A 1 283 ? -20.338 1.580 0.865 1.00 92.12 283 ASP A C 1
ATOM 2212 O O . ASP A 1 283 ? -19.921 0.720 1.651 1.00 92.12 283 ASP A O 1
ATOM 2216 N N . MET A 1 284 ? -21.498 2.206 1.059 1.00 92.62 284 MET A N 1
ATOM 2217 C CA . MET A 1 284 ? -22.376 1.951 2.203 1.00 92.62 284 MET A CA 1
ATOM 2218 C C . MET A 1 284 ? -22.741 0.469 2.357 1.00 92.62 284 MET A C 1
ATOM 2220 O O . MET A 1 284 ? -22.878 -0.000 3.492 1.00 92.62 284 MET A O 1
ATOM 2224 N N . ILE A 1 285 ? -22.843 -0.287 1.255 1.00 91.44 285 ILE A N 1
ATOM 2225 C CA . ILE A 1 285 ? -23.144 -1.726 1.290 1.00 91.44 285 ILE A CA 1
ATOM 2226 C C . ILE A 1 285 ? -22.053 -2.493 2.060 1.00 91.44 285 ILE A C 1
ATOM 2228 O O . ILE A 1 285 ? -22.356 -3.367 2.874 1.00 91.44 285 ILE A O 1
ATOM 2232 N N . THR A 1 286 ? -20.788 -2.085 1.901 1.00 92.50 286 THR A N 1
ATOM 2233 C CA . THR A 1 286 ? -19.622 -2.737 2.520 1.00 92.50 286 THR A CA 1
ATOM 2234 C C . THR A 1 286 ? -19.496 -2.447 4.014 1.00 92.50 286 THR A C 1
ATOM 2236 O O . THR A 1 286 ? -18.821 -3.189 4.723 1.00 92.50 286 THR A O 1
ATOM 2239 N N . LEU A 1 287 ? -20.149 -1.396 4.529 1.00 94.94 287 LEU A N 1
ATOM 2240 C CA . LEU A 1 287 ? -20.237 -1.138 5.972 1.00 94.94 287 LEU A CA 1
ATOM 2241 C C . LEU A 1 287 ? -21.235 -2.072 6.660 1.00 94.94 287 LEU A C 1
ATOM 2243 O O . LEU A 1 287 ? -21.038 -2.423 7.829 1.00 94.94 287 LEU A O 1
ATOM 2247 N N . LEU A 1 288 ? -22.301 -2.434 5.940 1.00 92.50 288 LEU A N 1
ATOM 2248 C CA . LEU A 1 288 ? -23.460 -3.151 6.464 1.00 92.50 288 LEU A CA 1
ATOM 2249 C C . LEU A 1 288 ? -23.332 -4.662 6.307 1.00 92.50 288 LEU A C 1
ATOM 2251 O O . LEU A 1 288 ? -23.690 -5.379 7.232 1.00 92.50 288 LEU A O 1
ATOM 2255 N N . PHE A 1 289 ? -22.800 -5.157 5.191 1.00 92.06 289 PHE A N 1
ATOM 2256 C CA . PHE A 1 289 ? -22.680 -6.595 4.959 1.00 92.06 289 PHE A CA 1
ATOM 2257 C C . PHE A 1 289 ? -21.268 -7.106 5.258 1.00 92.06 289 PHE A C 1
ATOM 2259 O O . PHE A 1 289 ? -20.285 -6.434 4.933 1.00 92.06 289 PHE A O 1
ATOM 2266 N N . PRO A 1 290 ? -21.136 -8.293 5.883 1.00 92.19 290 PRO A N 1
ATOM 2267 C CA . PRO A 1 290 ? -19.840 -8.939 6.007 1.00 92.19 290 PRO A CA 1
ATOM 2268 C C . PRO A 1 290 ? -19.297 -9.284 4.617 1.00 92.19 290 PRO A C 1
ATOM 2270 O O . PRO A 1 290 ? -20.057 -9.604 3.710 1.00 92.19 290 PRO A O 1
ATOM 2273 N N . GLY A 1 291 ? -17.979 -9.246 4.460 1.00 88.12 291 GLY A N 1
ATOM 2274 C CA . GLY A 1 291 ? -17.314 -9.752 3.266 1.00 88.12 291 GLY A CA 1
ATOM 2275 C C . GLY A 1 291 ? -17.312 -11.280 3.252 1.00 88.12 291 GLY A C 1
ATOM 2276 O O . GLY A 1 291 ? -17.554 -11.936 4.267 1.00 88.12 291 GLY A O 1
ATOM 2277 N N . LEU A 1 292 ? -16.999 -11.864 2.097 1.00 87.69 292 LEU A N 1
ATOM 2278 C CA . LEU A 1 292 ? -17.002 -13.322 1.906 1.00 87.69 292 LEU A CA 1
ATOM 2279 C C . LEU A 1 292 ? -15.942 -14.056 2.754 1.00 87.69 292 LEU A C 1
ATOM 2281 O O . LEU A 1 292 ? -16.008 -15.272 2.924 1.00 87.69 292 LEU A O 1
ATOM 2285 N N . SER A 1 293 ? -14.970 -13.332 3.316 1.00 87.94 293 SER A N 1
ATOM 2286 C CA . SER A 1 293 ? -13.943 -13.894 4.200 1.00 87.94 293 SER A CA 1
ATOM 2287 C C . SER A 1 293 ? -14.417 -14.088 5.646 1.00 87.94 293 SER A C 1
ATOM 2289 O O . SER A 1 293 ? -13.736 -14.764 6.421 1.00 87.94 293 SER A O 1
ATOM 2291 N N . GLN A 1 294 ? -15.578 -13.550 6.032 1.00 92.38 294 GLN A N 1
ATOM 2292 C CA . GLN A 1 294 ? -16.157 -13.743 7.362 1.00 92.38 294 GLN A CA 1
ATOM 2293 C C . GLN A 1 294 ? -17.113 -14.938 7.402 1.00 92.38 294 GLN A C 1
ATOM 2295 O O . GLN A 1 294 ? -17.924 -15.145 6.506 1.00 92.38 294 GLN A O 1
ATOM 2300 N N . ALA A 1 295 ? -17.101 -15.678 8.509 1.00 92.12 295 ALA A N 1
ATOM 2301 C CA . ALA A 1 295 ? -18.012 -16.790 8.770 1.00 92.12 295 ALA A CA 1
ATOM 2302 C C . ALA A 1 295 ? -19.493 -16.403 8.645 1.00 92.12 295 ALA A C 1
ATOM 2304 O O . ALA A 1 295 ? -20.302 -17.180 8.140 1.00 92.12 295 ALA A O 1
ATOM 2305 N N . LEU A 1 296 ? -19.844 -15.192 9.089 1.00 91.88 296 LEU A N 1
ATOM 2306 C CA . LEU A 1 296 ? -21.216 -14.689 9.063 1.00 91.88 296 LEU A CA 1
ATOM 2307 C C . LEU A 1 296 ? -21.774 -14.560 7.635 1.00 91.88 296 LEU A C 1
ATOM 2309 O O . LEU A 1 296 ? -22.983 -14.687 7.449 1.00 91.88 296 LEU A O 1
ATOM 2313 N N . ALA A 1 297 ? -20.915 -14.360 6.628 1.00 89.88 297 ALA A N 1
ATOM 2314 C CA . ALA A 1 297 ? -21.335 -14.262 5.231 1.00 89.88 297 ALA A CA 1
ATOM 2315 C C . ALA A 1 297 ? -22.017 -15.540 4.728 1.00 89.88 297 ALA A C 1
ATOM 2317 O O . ALA A 1 297 ? -22.961 -15.456 3.953 1.00 89.88 297 ALA A O 1
ATOM 2318 N N . ASN A 1 298 ? -21.614 -16.707 5.239 1.00 85.50 298 ASN A N 1
ATOM 2319 C CA . ASN A 1 298 ? -22.210 -17.994 4.868 1.00 85.50 298 ASN A CA 1
ATOM 2320 C C . ASN A 1 298 ? -23.618 -18.197 5.451 1.00 85.50 298 ASN A C 1
ATOM 2322 O O . ASN A 1 298 ? -24.338 -19.095 5.025 1.00 85.50 298 ASN A O 1
ATOM 2326 N N . ILE A 1 299 ? -24.000 -17.398 6.451 1.00 87.62 299 ILE A N 1
ATOM 2327 C CA . ILE A 1 299 ? -25.286 -17.512 7.152 1.00 87.62 299 ILE A CA 1
ATOM 2328 C C . ILE A 1 299 ? -26.306 -16.515 6.589 1.00 87.62 299 ILE A C 1
ATOM 2330 O O . ILE A 1 299 ? -27.506 -16.752 6.686 1.00 87.62 299 ILE A O 1
ATOM 2334 N N . LEU A 1 300 ? -25.846 -15.404 6.006 1.00 86.56 300 LEU A N 1
ATOM 2335 C CA . LEU A 1 300 ? -26.690 -14.335 5.476 1.00 86.56 300 LEU A CA 1
ATOM 2336 C C . LEU A 1 300 ? -26.812 -14.462 3.946 1.00 86.56 300 LEU A C 1
ATOM 2338 O O . LEU A 1 300 ? -25.900 -14.035 3.240 1.00 86.56 300 LEU A O 1
ATOM 2342 N N . PRO A 1 301 ? -27.939 -14.962 3.396 1.00 80.94 301 PRO A N 1
ATOM 2343 C CA . PRO A 1 301 ? -28.087 -15.166 1.949 1.00 80.94 301 PRO A CA 1
ATOM 2344 C C . PRO A 1 301 ? -27.918 -13.875 1.136 1.00 80.94 301 PRO A C 1
ATOM 2346 O O . PRO A 1 301 ? -27.412 -13.887 0.017 1.00 80.94 301 PRO A O 1
ATOM 2349 N N . SER A 1 302 ? -28.297 -12.738 1.727 1.00 82.06 302 SER A N 1
ATOM 2350 C CA . SER A 1 302 ? -28.122 -11.407 1.144 1.00 82.06 302 SER A CA 1
ATOM 2351 C C . SER A 1 302 ? -26.656 -11.041 0.910 1.00 82.06 302 SER A C 1
ATOM 2353 O O . SER A 1 302 ? -26.366 -10.269 0.003 1.00 82.06 302 SER A O 1
ATOM 2355 N N . THR A 1 303 ? -25.720 -11.583 1.696 1.00 81.56 303 THR A N 1
ATOM 2356 C CA . THR A 1 303 ? -24.296 -11.285 1.525 1.00 81.56 303 THR A CA 1
ATOM 2357 C C . THR A 1 303 ? -23.785 -11.800 0.186 1.00 81.56 303 THR A C 1
ATOM 2359 O O . THR A 1 303 ? -23.115 -11.058 -0.521 1.00 81.56 303 THR A O 1
ATOM 2362 N N . SER A 1 304 ? -24.148 -13.020 -0.213 1.00 77.81 304 SER A N 1
ATOM 2363 C CA . SER A 1 304 ? -23.778 -13.552 -1.530 1.00 77.81 304 SER A CA 1
ATOM 2364 C C . SER A 1 304 ? -24.395 -12.754 -2.682 1.00 77.81 304 SER A C 1
ATOM 2366 O O . SER A 1 304 ? -23.795 -12.672 -3.743 1.00 77.81 304 SER A O 1
ATOM 2368 N N . TYR A 1 305 ? -25.561 -12.133 -2.480 1.00 79.00 305 TYR A N 1
ATOM 2369 C CA . TYR A 1 305 ? -26.185 -11.273 -3.489 1.00 79.00 305 TYR A CA 1
ATOM 2370 C C . TYR A 1 305 ? -25.451 -9.931 -3.654 1.00 79.00 305 TYR A C 1
ATOM 2372 O O . TYR A 1 305 ? -25.176 -9.510 -4.773 1.00 79.00 305 TYR A O 1
ATOM 2380 N N . PHE A 1 306 ? -25.111 -9.264 -2.546 1.00 78.25 306 PHE A N 1
ATOM 2381 C CA . PHE A 1 306 ? -24.482 -7.936 -2.583 1.00 78.25 306 PHE A CA 1
ATOM 2382 C C . PHE A 1 306 ? -22.961 -7.966 -2.767 1.00 78.25 306 PHE A C 1
ATOM 2384 O O . PHE A 1 306 ? -22.404 -7.024 -3.318 1.00 78.25 306 PHE A O 1
ATOM 2391 N N . MET A 1 307 ? -22.299 -9.026 -2.299 1.00 76.75 307 MET A N 1
ATOM 2392 C CA . MET A 1 307 ? -20.837 -9.158 -2.285 1.00 76.75 307 MET A CA 1
ATOM 2393 C C . MET A 1 307 ? -20.323 -10.286 -3.202 1.00 76.75 307 MET A C 1
ATOM 2395 O O . MET A 1 307 ? -19.120 -10.532 -3.227 1.00 76.75 307 MET A O 1
ATOM 2399 N N . GLY A 1 308 ? -21.209 -11.026 -3.885 1.00 62.22 308 GLY A N 1
ATOM 2400 C CA . GLY A 1 308 ? -20.864 -12.192 -4.712 1.00 62.22 308 GLY A CA 1
ATOM 2401 C C . GLY A 1 308 ? -20.678 -11.916 -6.211 1.00 62.22 308 GLY A C 1
ATOM 2402 O O . GLY A 1 308 ? -20.868 -10.804 -6.696 1.00 62.22 308 GLY A O 1
ATOM 2403 N N . SER A 1 309 ? -20.297 -12.981 -6.928 1.00 51.91 309 SER A N 1
ATOM 2404 C CA . SER A 1 309 ? -19.573 -13.071 -8.215 1.00 51.91 309 SER A CA 1
ATOM 2405 C C . SER A 1 309 ? -20.233 -12.507 -9.491 1.00 51.91 309 SER A C 1
ATOM 2407 O O . SER A 1 309 ? -19.957 -13.005 -10.577 1.00 51.91 309 SER A O 1
ATOM 2409 N N . GLY A 1 310 ? -21.092 -11.492 -9.389 1.00 52.91 310 GLY A N 1
ATOM 2410 C CA . GLY A 1 310 ? -21.661 -10.785 -10.548 1.00 52.91 310 GLY A CA 1
ATOM 2411 C C . GLY A 1 310 ? -21.598 -9.256 -10.466 1.00 52.91 310 GLY A C 1
ATOM 2412 O O . GLY A 1 310 ? -21.775 -8.600 -11.484 1.00 52.91 310 GLY A O 1
ATOM 2413 N N . ASN A 1 311 ? -21.317 -8.689 -9.287 1.00 55.81 311 ASN A N 1
ATOM 2414 C CA . ASN A 1 311 ? -21.228 -7.245 -9.071 1.00 55.81 311 ASN A CA 1
ATOM 2415 C C . ASN A 1 311 ? -19.819 -6.892 -8.577 1.00 55.81 311 ASN A C 1
ATOM 2417 O O . ASN A 1 311 ? -19.514 -7.061 -7.396 1.00 55.81 311 ASN A O 1
ATOM 2421 N N . SER A 1 312 ? -18.948 -6.391 -9.456 1.00 69.81 312 SER A N 1
ATOM 2422 C CA . SER A 1 312 ? -17.699 -5.759 -9.022 1.00 69.81 312 SER A CA 1
ATOM 2423 C C . SER A 1 312 ? -18.003 -4.352 -8.523 1.00 69.81 312 SER A C 1
ATOM 2425 O O . SER A 1 312 ? -18.275 -3.442 -9.310 1.00 69.81 312 SER A O 1
ATOM 2427 N N . LEU A 1 313 ? -17.979 -4.170 -7.200 1.00 79.44 313 LEU A N 1
ATOM 2428 C CA . LEU A 1 313 ? -17.950 -2.830 -6.620 1.00 79.44 313 LEU A CA 1
ATOM 2429 C C . LEU A 1 313 ? -16.682 -2.117 -7.115 1.00 79.44 313 LEU A C 1
ATOM 2431 O O . LEU A 1 313 ? -15.621 -2.735 -7.197 1.00 79.44 313 LEU A O 1
ATOM 2435 N N . THR A 1 314 ? -16.801 -0.826 -7.418 1.00 83.25 314 THR A N 1
ATOM 2436 C CA . THR A 1 314 ? -15.671 0.073 -7.751 1.00 83.25 314 THR A CA 1
ATOM 2437 C C . THR A 1 314 ? -14.487 -0.031 -6.776 1.00 83.25 314 THR A C 1
ATOM 2439 O O . THR A 1 314 ? -14.657 -0.420 -5.621 1.00 83.25 314 THR A O 1
ATOM 2442 N N . GLY A 1 315 ? -13.297 0.401 -7.205 1.00 80.75 315 GLY A N 1
ATOM 2443 C CA . GLY A 1 315 ? -12.127 0.535 -6.328 1.00 80.75 315 GLY A CA 1
ATOM 2444 C C . GLY A 1 315 ? -11.338 -0.761 -6.115 1.00 80.75 315 GLY A C 1
ATOM 2445 O O . GLY A 1 315 ? -11.542 -1.761 -6.800 1.00 80.75 315 GLY A O 1
ATOM 2446 N N . ASP A 1 316 ? -10.377 -0.733 -5.186 1.00 80.06 316 ASP A N 1
ATOM 2447 C CA . ASP A 1 316 ? -9.540 -1.904 -4.897 1.00 80.06 316 ASP A CA 1
ATOM 2448 C C . ASP A 1 316 ? -10.283 -3.006 -4.109 1.00 80.06 316 ASP A C 1
ATOM 2450 O O . ASP A 1 316 ? -11.212 -2.746 -3.342 1.00 80.06 316 ASP A O 1
ATOM 2454 N N . VAL A 1 317 ? -9.830 -4.259 -4.253 1.00 80.62 317 VAL A N 1
ATOM 2455 C CA . VAL A 1 317 ? -10.434 -5.443 -3.601 1.00 80.62 317 VAL A CA 1
ATOM 2456 C C . VAL A 1 317 ? -10.464 -5.322 -2.070 1.00 80.62 317 VAL A C 1
ATOM 2458 O O . VAL A 1 317 ? -11.312 -5.913 -1.397 1.00 80.62 317 VAL A O 1
ATOM 2461 N N . THR A 1 318 ? -9.563 -4.537 -1.474 1.00 86.44 318 THR A N 1
ATOM 2462 C CA . THR A 1 318 ? -9.503 -4.394 -0.015 1.00 86.44 318 THR A CA 1
ATOM 2463 C C . THR A 1 318 ? -10.633 -3.514 0.532 1.00 86.44 318 THR A C 1
ATOM 2465 O O . THR A 1 318 ? -11.051 -3.704 1.680 1.00 86.44 318 THR A O 1
ATOM 2468 N N . MET A 1 319 ? -11.202 -2.632 -0.301 1.00 85.62 319 MET A N 1
ATOM 2469 C CA . MET A 1 319 ? -12.393 -1.836 0.012 1.00 85.62 319 MET A CA 1
ATOM 2470 C C . MET A 1 319 ? -13.614 -2.717 0.323 1.00 85.62 319 MET A C 1
ATOM 2472 O O . MET A 1 319 ? -14.497 -2.329 1.086 1.00 85.62 319 MET A O 1
ATOM 2476 N N . TRP A 1 320 ? -13.669 -3.944 -0.196 1.00 86.69 320 TRP A N 1
ATOM 2477 C CA . TRP A 1 320 ? -14.815 -4.835 0.012 1.00 86.69 320 TRP A CA 1
ATOM 2478 C C . TRP A 1 320 ? -14.875 -5.405 1.441 1.00 86.69 320 TRP A C 1
ATOM 2480 O O . TRP A 1 320 ? -15.846 -6.051 1.828 1.00 86.69 320 TRP A O 1
ATOM 2490 N N . SER A 1 321 ? -13.857 -5.139 2.267 1.00 90.75 321 SER A N 1
ATOM 2491 C CA . SER A 1 321 ? -13.727 -5.655 3.637 1.00 90.75 321 SER A CA 1
ATOM 2492 C C . SER A 1 321 ? -14.055 -4.617 4.728 1.00 90.75 321 SER A C 1
ATOM 2494 O O . SER A 1 321 ? -13.544 -4.678 5.852 1.00 90.75 321 SER A O 1
ATOM 2496 N N . ASN A 1 322 ? -14.937 -3.656 4.437 1.00 93.75 322 ASN A N 1
ATOM 2497 C CA . ASN A 1 322 ? -15.245 -2.515 5.313 1.00 93.75 322 ASN A CA 1
ATOM 2498 C C . ASN A 1 322 ? -16.260 -2.778 6.444 1.00 93.75 322 ASN A C 1
ATOM 2500 O O . ASN A 1 322 ? -16.466 -1.892 7.274 1.00 93.75 322 ASN A O 1
ATOM 2504 N N . TYR A 1 323 ? -16.784 -3.997 6.593 1.00 95.25 323 TYR A N 1
ATOM 2505 C CA . TYR A 1 323 ? -17.844 -4.341 7.557 1.00 95.25 323 TYR A CA 1
ATOM 2506 C C . TYR A 1 323 ? -17.593 -3.826 8.988 1.00 95.25 323 TYR A C 1
ATOM 2508 O O . TYR A 1 323 ? -16.514 -4.055 9.551 1.00 95.25 323 TYR A O 1
ATOM 2516 N N . LEU A 1 324 ? -18.569 -3.118 9.573 1.00 95.44 324 LEU A N 1
ATOM 2517 C CA . LEU A 1 324 ? -18.450 -2.486 10.899 1.00 95.44 324 LEU A CA 1
ATOM 2518 C C . LEU A 1 324 ? -18.862 -3.385 12.073 1.00 95.44 324 LEU A C 1
ATOM 2520 O O . LEU A 1 324 ? -18.469 -3.089 13.201 1.00 95.44 324 LEU A O 1
ATOM 2524 N N . GLY A 1 325 ? -19.629 -4.453 11.839 1.00 96.00 325 GLY A N 1
ATOM 2525 C CA . GLY A 1 325 ? -20.187 -5.298 12.899 1.00 96.00 325 GLY A CA 1
ATOM 2526 C C . GLY A 1 325 ? -21.440 -4.703 13.546 1.00 96.00 325 GLY A C 1
ATOM 2527 O O . GLY A 1 325 ? -21.371 -3.685 14.246 1.00 96.00 325 GLY A O 1
ATOM 2528 N N . TYR A 1 326 ? -22.590 -5.353 13.355 1.00 96.31 326 TYR A N 1
ATOM 2529 C CA . TYR A 1 326 ? -23.870 -4.918 13.920 1.00 96.31 326 TYR A CA 1
ATOM 2530 C C . TYR A 1 326 ? -23.813 -4.778 15.441 1.00 96.31 326 TYR A C 1
ATOM 2532 O O . TYR A 1 326 ? -24.227 -3.753 15.991 1.00 96.31 326 TYR A O 1
ATOM 2540 N N . THR A 1 327 ? -23.255 -5.771 16.134 1.00 97.25 327 THR A N 1
ATOM 2541 C CA . THR A 1 327 ? -23.186 -5.767 17.595 1.00 97.25 327 THR A CA 1
ATOM 2542 C C . THR A 1 327 ? -22.327 -4.601 18.090 1.00 97.25 327 THR A C 1
ATOM 2544 O O . THR A 1 327 ? -22.744 -3.864 18.990 1.00 97.25 327 THR A O 1
ATOM 2547 N N . MET A 1 328 ? -21.171 -4.358 17.464 1.00 97.06 328 MET A N 1
ATOM 2548 C CA . MET A 1 328 ? -20.280 -3.254 17.837 1.00 97.06 328 MET A CA 1
ATOM 2549 C C . MET A 1 328 ? -20.934 -1.880 17.600 1.00 97.06 328 MET A C 1
ATOM 2551 O O . MET A 1 328 ? -20.835 -0.987 18.454 1.00 97.06 328 MET A O 1
ATOM 2555 N N . MET A 1 329 ? -21.664 -1.720 16.490 1.00 97.12 329 MET A N 1
ATOM 2556 C CA . MET A 1 329 ? -22.446 -0.513 16.205 1.00 97.12 329 MET A CA 1
ATOM 2557 C C . MET A 1 329 ? -23.547 -0.286 17.248 1.00 97.12 329 MET A C 1
ATOM 2559 O O . MET A 1 329 ? -23.607 0.790 17.845 1.00 97.12 329 MET A O 1
ATOM 2563 N N . ILE A 1 330 ? -24.384 -1.292 17.525 1.00 97.50 330 ILE A N 1
ATOM 2564 C CA . ILE A 1 330 ? -25.511 -1.183 18.469 1.00 97.50 330 ILE A CA 1
ATOM 2565 C C . ILE A 1 330 ? -25.018 -0.809 19.872 1.00 97.50 330 ILE A C 1
ATOM 2567 O O . ILE A 1 330 ? -25.567 0.095 20.509 1.00 97.50 330 ILE A O 1
ATOM 2571 N N . ILE A 1 331 ? -23.957 -1.462 20.351 1.00 97.50 331 ILE A N 1
ATOM 2572 C CA . ILE A 1 331 ? -23.330 -1.183 21.651 1.00 97.50 331 ILE A CA 1
ATOM 2573 C C . ILE A 1 331 ? -22.823 0.263 21.708 1.00 97.50 331 ILE A C 1
ATOM 2575 O O . ILE A 1 331 ? -23.115 0.987 22.668 1.00 97.50 331 ILE A O 1
ATOM 2579 N N . SER A 1 332 ? -22.093 0.695 20.678 1.00 97.31 332 SER A N 1
ATOM 2580 C CA . SER A 1 332 ? -21.504 2.036 20.616 1.00 97.31 332 SER A CA 1
ATOM 2581 C C . SER A 1 332 ? -22.576 3.124 20.554 1.00 97.31 332 SER A C 1
ATOM 2583 O O . SER A 1 332 ? -22.537 4.069 21.343 1.00 97.31 332 SER A O 1
ATOM 2585 N N . LEU A 1 333 ? -23.586 2.968 19.694 1.00 96.62 333 LEU A N 1
ATOM 2586 C CA . LEU A 1 333 ? -24.708 3.905 19.589 1.00 96.62 333 LEU A CA 1
ATOM 2587 C C . LEU A 1 333 ? -25.507 3.961 20.895 1.00 96.62 333 LEU A C 1
ATOM 2589 O O . LEU A 1 333 ? -25.848 5.048 21.366 1.00 96.62 333 LEU A O 1
ATOM 2593 N N . THR A 1 334 ? -25.726 2.815 21.547 1.00 96.94 334 THR A N 1
ATOM 2594 C CA . THR A 1 334 ? -26.388 2.778 22.858 1.00 96.94 334 THR A CA 1
ATOM 2595 C C . THR A 1 334 ? -25.612 3.594 23.892 1.00 96.94 334 THR A C 1
ATOM 2597 O O . THR A 1 334 ? -26.220 4.335 24.664 1.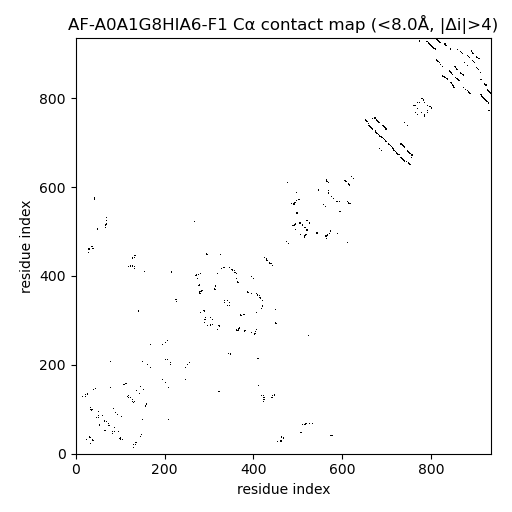00 96.94 334 THR A O 1
ATOM 2600 N N . LEU A 1 335 ? -24.278 3.513 23.917 1.00 96.56 335 LEU A N 1
ATOM 2601 C CA . LEU A 1 335 ? -23.459 4.334 24.812 1.00 96.56 335 LEU A CA 1
ATOM 2602 C C . LEU A 1 335 ? -23.593 5.833 24.511 1.00 96.56 335 LEU A C 1
ATOM 2604 O O . LEU A 1 335 ? -23.714 6.624 25.449 1.00 96.56 335 LEU A O 1
ATOM 2608 N N . ILE A 1 336 ? -23.570 6.202 23.227 1.00 95.81 336 ILE A N 1
ATOM 2609 C CA . ILE A 1 336 ? -23.633 7.592 22.755 1.00 95.81 336 ILE A CA 1
ATOM 2610 C C . ILE A 1 336 ? -24.974 8.236 23.130 1.00 95.81 336 ILE A C 1
ATOM 2612 O O . ILE A 1 336 ? -24.997 9.337 23.691 1.00 95.81 336 ILE A O 1
ATOM 2616 N N . PHE A 1 337 ? -26.089 7.549 22.871 1.00 96.00 337 PHE A N 1
ATOM 2617 C CA . PHE A 1 337 ? -27.430 8.107 23.069 1.00 96.00 337 PHE A CA 1
ATOM 2618 C C . PHE A 1 337 ? -27.957 7.966 24.502 1.00 96.00 337 PHE A C 1
ATOM 2620 O O . PHE A 1 337 ? -28.810 8.745 24.938 1.00 96.00 337 PHE A O 1
ATOM 2627 N N . LYS A 1 338 ? -27.443 7.021 25.297 1.00 94.94 338 LYS A N 1
ATOM 2628 C CA . LYS A 1 338 ? -27.927 6.808 26.666 1.00 94.94 338 LYS A CA 1
ATOM 2629 C C . LYS A 1 338 ? -27.416 7.895 27.611 1.00 94.94 338 LYS A C 1
ATOM 2631 O O . LYS A 1 338 ? -26.283 7.851 28.091 1.00 94.94 338 LYS A O 1
ATOM 2636 N N . LYS A 1 339 ? -28.309 8.827 27.974 1.00 90.75 339 LYS A N 1
ATOM 2637 C CA . LYS A 1 339 ? -28.043 10.001 28.837 1.00 90.75 339 LYS A CA 1
ATOM 2638 C C . LYS A 1 339 ? -27.216 9.687 30.090 1.00 90.75 339 LYS A C 1
ATOM 2640 O O . LYS A 1 339 ? -26.301 10.438 30.408 1.00 90.75 339 LYS A O 1
ATOM 2645 N N . LYS A 1 340 ? -27.480 8.556 30.761 1.00 90.31 340 LYS A N 1
ATOM 2646 C CA . LYS A 1 340 ? -26.746 8.102 31.963 1.00 90.31 340 LYS A CA 1
ATOM 2647 C C . LYS A 1 340 ? -25.232 7.956 31.739 1.00 90.31 340 LYS A C 1
ATOM 2649 O O . LYS A 1 340 ? -24.463 8.047 32.690 1.00 90.31 340 LYS A O 1
ATOM 2654 N N . TYR A 1 341 ? -24.801 7.689 30.510 1.00 84.94 341 TYR A N 1
ATOM 2655 C CA . TYR A 1 341 ? -23.409 7.392 30.182 1.00 84.94 341 TYR A CA 1
ATOM 2656 C C . TYR A 1 341 ? -22.715 8.476 29.363 1.00 84.94 341 TYR A C 1
ATOM 2658 O O . TYR A 1 341 ? -21.504 8.366 29.154 1.00 84.94 341 TYR A O 1
ATOM 2666 N N . ARG A 1 342 ? -23.447 9.521 28.962 1.00 87.12 342 ARG A N 1
ATOM 2667 C CA . ARG A 1 342 ? -22.923 10.642 28.188 1.00 87.12 342 ARG A CA 1
ATOM 2668 C C . ARG A 1 342 ? -21.961 11.457 29.050 1.00 87.12 342 ARG A C 1
ATOM 2670 O O . ARG A 1 342 ? -22.356 12.114 30.008 1.00 87.12 342 ARG A O 1
ATOM 2677 N N . ASN A 1 343 ? -20.684 11.412 28.697 1.00 91.31 343 ASN A N 1
ATOM 2678 C CA . ASN A 1 343 ? -19.649 12.269 29.261 1.00 91.31 343 ASN A CA 1
ATOM 2679 C C . ASN A 1 343 ? -18.824 12.894 28.128 1.00 91.31 343 ASN A C 1
ATOM 2681 O O . ASN A 1 343 ? -18.995 12.541 26.962 1.00 91.31 343 ASN A O 1
ATOM 2685 N N . ARG A 1 344 ? -17.933 13.828 28.474 1.00 90.94 344 ARG A N 1
ATOM 2686 C CA . ARG A 1 344 ? -17.122 14.559 27.489 1.00 90.94 344 ARG A CA 1
ATOM 2687 C C . ARG A 1 344 ? -16.272 13.626 26.633 1.00 90.94 344 ARG A C 1
ATOM 2689 O O . ARG A 1 344 ? -16.271 13.780 25.429 1.00 90.94 344 ARG A O 1
ATOM 2696 N N . ILE A 1 345 ? -15.641 12.618 27.239 1.00 91.56 345 ILE A N 1
ATOM 2697 C CA . ILE A 1 345 ? -14.820 11.627 26.523 1.00 91.56 345 ILE A CA 1
ATOM 2698 C C . ILE A 1 345 ? -15.662 10.864 25.491 1.00 91.56 345 ILE A C 1
ATOM 2700 O O . ILE A 1 345 ? -15.271 10.755 24.338 1.00 91.56 345 ILE A O 1
ATOM 2704 N N . THR A 1 346 ? -16.841 10.380 25.891 1.00 94.81 346 THR A N 1
ATOM 2705 C CA . THR A 1 346 ? -17.766 9.655 25.004 1.00 94.81 346 THR A CA 1
ATOM 2706 C C . THR A 1 346 ? -18.245 10.557 23.871 1.00 94.81 346 THR A C 1
ATOM 2708 O O . THR A 1 346 ? -18.298 10.117 22.731 1.00 94.81 346 THR A O 1
ATOM 2711 N N . ALA A 1 347 ? -18.562 11.823 24.164 1.00 94.62 347 ALA A N 1
ATOM 2712 C CA . ALA A 1 347 ? -18.965 12.793 23.150 1.00 94.62 347 ALA A CA 1
ATOM 2713 C C . ALA A 1 347 ? -17.822 13.119 22.174 1.00 94.62 347 ALA A C 1
ATOM 2715 O O . ALA A 1 347 ? -18.057 13.164 20.972 1.00 94.62 347 ALA A O 1
ATOM 2716 N N . SER A 1 348 ? -16.592 13.287 22.668 1.00 94.25 348 SER A N 1
ATOM 2717 C CA . SER A 1 348 ? -15.406 13.499 21.833 1.00 94.25 348 SER A CA 1
ATOM 2718 C C . SER A 1 348 ? -15.152 12.318 20.909 1.00 94.25 348 SER A C 1
ATOM 2720 O O . SER A 1 348 ? -15.037 12.516 19.708 1.00 94.25 348 SER A O 1
ATOM 2722 N N . LEU A 1 349 ? -15.155 11.091 21.443 1.00 95.75 349 LEU A N 1
ATOM 2723 C CA . LEU A 1 349 ? -15.026 9.875 20.637 1.00 95.75 349 LEU A CA 1
ATOM 2724 C C . LEU A 1 349 ? -16.153 9.758 19.601 1.00 95.75 349 LEU A C 1
ATOM 2726 O O . LEU A 1 349 ? -15.883 9.426 18.456 1.00 95.75 349 LEU A O 1
ATOM 2730 N N . ALA A 1 350 ? -17.400 10.071 19.966 1.00 97.06 350 ALA A N 1
ATOM 2731 C CA . ALA A 1 350 ? -18.532 10.021 19.040 1.00 97.06 350 ALA A CA 1
ATOM 2732 C C . ALA A 1 350 ? -18.393 11.009 17.870 1.00 97.06 350 ALA A C 1
ATOM 2734 O O . ALA A 1 350 ? -18.705 10.662 16.735 1.00 97.06 350 ALA A O 1
ATOM 2735 N N . ILE A 1 351 ? -17.908 12.225 18.131 1.00 96.75 351 ILE A N 1
ATOM 2736 C CA . ILE A 1 351 ? -17.686 13.221 17.076 1.00 96.75 351 ILE A CA 1
ATOM 2737 C C . ILE A 1 351 ? -16.464 12.835 16.231 1.00 96.75 351 ILE A C 1
ATOM 2739 O O . ILE A 1 351 ? -16.543 12.918 15.010 1.00 96.75 351 ILE A O 1
ATOM 2743 N N . THR A 1 352 ? -15.374 12.341 16.833 1.00 96.25 352 THR A N 1
ATOM 2744 C CA . THR A 1 352 ? -14.226 11.802 16.079 1.00 96.25 352 THR A CA 1
ATOM 2745 C C . THR A 1 352 ? -14.655 10.660 15.156 1.00 96.25 352 THR A C 1
ATOM 2747 O O . THR A 1 352 ? -14.283 10.662 13.984 1.00 96.25 352 THR A O 1
ATOM 2750 N N . LEU A 1 353 ? -15.472 9.724 15.656 1.00 97.19 353 LEU A N 1
ATOM 2751 C CA . LEU A 1 353 ? -16.076 8.643 14.872 1.00 97.19 353 LEU A CA 1
ATOM 2752 C C . LEU A 1 353 ? -16.861 9.197 13.679 1.00 97.19 353 LEU A C 1
ATOM 2754 O O . LEU A 1 353 ? -16.632 8.762 12.558 1.00 97.19 353 LEU A O 1
ATOM 2758 N N . LEU A 1 354 ? -17.750 10.166 13.911 1.00 96.75 354 LEU A N 1
ATOM 2759 C CA . LEU A 1 354 ? -18.582 10.745 12.858 1.00 96.75 354 LEU A CA 1
ATOM 2760 C C . LEU A 1 354 ? -17.746 11.460 11.787 1.00 96.75 354 LEU A C 1
ATOM 2762 O O . LEU A 1 354 ? -17.933 11.201 10.605 1.00 96.75 354 LEU A O 1
ATOM 2766 N N . VAL A 1 355 ? -16.811 12.325 12.191 1.00 95.50 355 VAL A N 1
ATOM 2767 C CA . VAL A 1 355 ? -15.972 13.098 11.258 1.00 95.50 355 VAL A CA 1
ATOM 2768 C C . VAL A 1 355 ? -15.103 12.172 10.412 1.00 95.50 355 VAL A C 1
ATOM 2770 O O . VAL A 1 355 ? -15.054 12.315 9.197 1.00 95.50 355 VAL A O 1
ATOM 2773 N N . THR A 1 356 ? -14.441 11.192 11.028 1.00 95.19 356 THR A N 1
ATOM 2774 C CA . THR A 1 356 ? -13.573 10.264 10.283 1.00 95.19 356 THR A CA 1
ATOM 2775 C C . THR A 1 356 ? -14.358 9.272 9.426 1.00 95.19 356 THR A C 1
ATOM 2777 O O . THR A 1 356 ? -13.880 8.891 8.360 1.00 95.19 356 THR A O 1
ATOM 2780 N N . LEU A 1 357 ? -15.585 8.912 9.823 1.00 95.81 357 LEU A N 1
ATOM 2781 C CA . LEU A 1 357 ? -16.502 8.158 8.968 1.00 95.81 357 LEU A CA 1
ATOM 2782 C C . LEU A 1 357 ? -16.905 8.991 7.744 1.00 95.81 357 LEU A C 1
ATOM 2784 O O . LEU A 1 357 ? -16.827 8.482 6.633 1.00 95.81 357 LEU A O 1
ATOM 2788 N N . ILE A 1 358 ? -17.239 10.273 7.921 1.00 94.50 358 ILE A N 1
ATOM 2789 C CA . ILE A 1 358 ? -17.538 11.190 6.809 1.00 94.50 358 ILE A CA 1
ATOM 2790 C C . ILE A 1 358 ? -16.347 11.298 5.848 1.00 94.50 358 ILE A C 1
ATOM 2792 O O . ILE A 1 358 ? -16.531 11.167 4.643 1.00 94.50 358 ILE A O 1
ATOM 2796 N N . LEU A 1 359 ? -15.122 11.444 6.366 1.00 93.62 359 LEU A N 1
ATOM 2797 C CA . LEU A 1 359 ? -13.914 11.466 5.530 1.00 93.62 359 LEU A CA 1
ATOM 2798 C C . LEU A 1 359 ? -13.709 10.164 4.741 1.00 93.62 359 LEU A C 1
ATOM 2800 O O . LEU A 1 359 ? -13.161 10.204 3.642 1.00 93.62 359 LEU A O 1
ATOM 2804 N N . SER A 1 360 ? -14.154 9.021 5.269 1.00 95.00 360 SER A N 1
ATOM 2805 C CA . SER A 1 360 ? -14.069 7.738 4.560 1.00 95.00 360 SER A CA 1
ATOM 2806 C C . SER A 1 360 ? -15.101 7.570 3.444 1.00 95.00 360 SER A C 1
ATOM 2808 O O . SER A 1 360 ? -14.843 6.831 2.495 1.00 95.00 360 SER A O 1
ATOM 2810 N N . LEU A 1 361 ? -16.234 8.281 3.519 1.00 93.69 361 LEU A N 1
ATOM 2811 C CA . LEU A 1 361 ? -17.248 8.278 2.460 1.00 93.69 361 LEU A CA 1
ATOM 2812 C C . LEU A 1 361 ? -16.757 8.975 1.188 1.00 93.69 361 LEU A C 1
ATOM 2814 O O . LEU A 1 361 ? -17.293 8.718 0.119 1.00 93.69 361 LEU A O 1
ATOM 2818 N N . GLY A 1 362 ? -15.707 9.795 1.267 1.00 93.31 362 GLY A N 1
ATOM 2819 C CA . GLY A 1 362 ? -15.140 10.441 0.091 1.00 93.31 362 GLY A CA 1
ATOM 2820 C C . GLY A 1 362 ? -15.920 11.667 -0.373 1.00 93.31 362 GLY A C 1
ATOM 2821 O O . GLY A 1 362 ? -16.630 12.294 0.421 1.00 93.31 362 GLY A O 1
ATOM 2822 N N . PRO A 1 363 ? -15.746 12.058 -1.646 1.00 93.31 363 PRO A N 1
ATOM 2823 C CA . PRO A 1 363 ? -16.396 13.237 -2.203 1.00 93.31 363 PRO A CA 1
ATOM 2824 C C . PRO A 1 363 ? -17.890 13.044 -2.481 1.00 93.31 363 PRO A C 1
ATOM 2826 O O . PRO A 1 363 ? -18.590 14.047 -2.586 1.00 93.31 363 PRO A O 1
ATOM 2829 N N . GLY A 1 364 ? -18.393 11.809 -2.556 1.00 91.44 364 GLY A N 1
ATOM 2830 C CA . GLY A 1 364 ? -19.810 11.515 -2.773 1.00 91.44 364 GLY A CA 1
ATOM 2831 C C . GLY A 1 364 ? -20.285 10.254 -2.049 1.00 91.44 364 GLY A C 1
ATOM 2832 O O . GLY A 1 364 ? -19.487 9.420 -1.629 1.00 91.44 364 GLY A O 1
ATOM 2833 N N . LEU A 1 365 ? -21.601 10.130 -1.856 1.00 92.38 365 LEU A N 1
ATOM 2834 C CA . LEU A 1 365 ? -22.216 8.968 -1.215 1.00 92.38 365 LEU A CA 1
ATOM 2835 C C . LEU A 1 365 ? -22.390 7.824 -2.217 1.00 92.38 365 LEU A C 1
ATOM 2837 O O . LEU A 1 365 ? -23.187 7.934 -3.148 1.00 92.38 365 LEU A O 1
ATOM 2841 N N . LYS A 1 366 ? -21.731 6.694 -1.951 1.00 90.81 366 LYS A N 1
ATOM 2842 C CA . LYS A 1 366 ? -21.868 5.465 -2.741 1.00 90.81 366 LYS A CA 1
ATOM 2843 C C . LYS A 1 366 ? -22.790 4.461 -2.078 1.00 90.81 366 LYS A C 1
ATOM 2845 O O . LYS A 1 366 ? -22.596 4.089 -0.918 1.00 90.81 366 LYS A O 1
ATOM 2850 N N . VAL A 1 367 ? -23.767 3.995 -2.845 1.00 88.50 367 VAL A N 1
ATOM 2851 C CA . VAL A 1 367 ? -24.629 2.877 -2.478 1.00 88.50 367 VAL A CA 1
ATOM 2852 C C . VAL A 1 367 ? -24.661 1.928 -3.662 1.00 88.50 367 VAL A C 1
ATOM 2854 O O . VAL A 1 367 ? -25.324 2.223 -4.651 1.00 88.50 367 VAL A O 1
ATOM 2857 N N . LEU A 1 368 ? -23.974 0.791 -3.541 1.00 84.00 368 LEU A N 1
ATOM 2858 C CA . LEU A 1 368 ? -23.968 -0.243 -4.578 1.00 84.00 368 LEU A CA 1
ATOM 2859 C C . LEU A 1 368 ? -23.384 0.288 -5.908 1.00 84.00 368 LEU A C 1
ATOM 2861 O O . LEU A 1 368 ? -23.941 0.075 -6.981 1.00 84.00 368 LEU A O 1
ATOM 2865 N N . GLY A 1 369 ? -22.253 0.998 -5.816 1.00 75.62 369 GLY A N 1
ATOM 2866 C CA . GLY A 1 369 ? -21.517 1.539 -6.960 1.00 75.62 369 GLY A CA 1
ATOM 2867 C C . GLY A 1 369 ? -20.808 0.425 -7.726 1.00 75.62 369 GLY A C 1
ATOM 2868 O O . GLY A 1 369 ? -19.640 0.125 -7.458 1.00 75.62 369 GLY A O 1
ATOM 2869 N N . THR A 1 370 ? -21.536 -0.220 -8.635 1.00 71.00 370 THR A N 1
ATOM 2870 C CA . THR A 1 370 ? -21.034 -1.284 -9.512 1.00 71.00 370 THR A CA 1
ATOM 2871 C C . THR A 1 370 ? -20.439 -0.703 -10.781 1.00 71.00 370 THR A C 1
ATOM 2873 O O . THR A 1 370 ? -21.047 0.174 -11.388 1.00 71.00 370 THR A O 1
ATOM 2876 N N . VAL A 1 371 ? -19.313 -1.252 -11.230 1.00 63.94 371 VAL A N 1
ATOM 2877 C CA . VAL A 1 371 ? -18.813 -1.016 -12.592 1.00 63.94 371 VAL A CA 1
ATOM 2878 C C . VAL A 1 371 ? -19.026 -2.282 -13.405 1.00 63.94 371 VAL A C 1
ATOM 2880 O O . VAL A 1 371 ? -18.839 -3.382 -12.877 1.00 63.94 371 VAL A O 1
ATOM 2883 N N . LEU A 1 372 ? -19.399 -2.132 -14.679 1.00 55.28 372 LEU A N 1
ATOM 2884 C CA . LEU A 1 372 ? -19.303 -3.228 -15.639 1.00 55.28 372 LEU A CA 1
ATOM 2885 C C . LEU A 1 372 ? -17.852 -3.715 -15.646 1.00 55.28 372 LEU A C 1
ATOM 2887 O O . LEU A 1 372 ? -16.920 -2.915 -15.732 1.00 55.28 372 LEU A O 1
ATOM 2891 N N . GLN A 1 373 ? -17.683 -5.022 -15.479 1.00 48.06 373 GLN A N 1
ATOM 2892 C CA . GLN A 1 373 ? -16.393 -5.682 -15.332 1.00 48.06 373 GLN A CA 1
ATOM 2893 C C . GLN A 1 373 ? -15.683 -5.737 -16.695 1.00 48.06 373 GLN A C 1
ATOM 2895 O O . GLN A 1 373 ? -15.556 -6.796 -17.301 1.00 48.06 373 GLN A O 1
ATOM 2900 N N . GLU A 1 374 ? -15.262 -4.588 -17.218 1.00 44.91 374 GLU A N 1
ATOM 2901 C CA . GLU A 1 374 ? -14.224 -4.557 -18.244 1.00 44.91 374 GLU A CA 1
ATOM 2902 C C . GLU A 1 374 ? -12.895 -4.942 -17.580 1.00 44.91 374 GLU A C 1
ATOM 2904 O O . GLU A 1 374 ? -12.697 -4.740 -16.383 1.00 44.91 374 GLU A O 1
ATOM 2909 N N . SER A 1 375 ? -12.002 -5.571 -18.336 1.00 39.09 375 SER A N 1
ATOM 2910 C CA . SER A 1 375 ? -10.800 -6.301 -17.901 1.00 39.09 375 SER A CA 1
ATOM 2911 C C . SER A 1 375 ? -9.717 -5.484 -17.167 1.00 39.09 375 SER A C 1
ATOM 2913 O O . SER A 1 375 ? -8.595 -5.958 -17.010 1.00 39.09 375 SER A O 1
ATOM 2915 N N . SER A 1 376 ? -10.032 -4.284 -16.680 1.00 44.53 376 SER A N 1
ATOM 2916 C CA . SER A 1 376 ? -9.184 -3.464 -15.819 1.00 44.53 376 SER A CA 1
ATOM 2917 C C . SER A 1 376 ? -9.998 -2.959 -14.621 1.00 44.53 376 SER A C 1
ATOM 2919 O O . SER A 1 376 ? -11.132 -2.513 -14.812 1.00 44.53 376 SER A O 1
ATOM 2921 N N . PRO A 1 377 ? -9.475 -3.012 -13.379 1.00 50.19 377 PRO A N 1
ATOM 2922 C CA . PRO A 1 377 ? -10.155 -2.431 -12.230 1.00 50.19 377 PRO A CA 1
ATOM 2923 C C . PRO A 1 377 ? -10.362 -0.932 -12.469 1.00 50.19 377 PRO A C 1
ATOM 2925 O O . PRO A 1 377 ? -9.450 -0.120 -12.317 1.00 50.19 377 PRO A O 1
ATOM 2928 N N . ASN A 1 378 ? -11.585 -0.554 -12.841 1.00 58.50 378 ASN A N 1
ATOM 2929 C CA . ASN A 1 378 ? -11.975 0.841 -12.946 1.00 58.50 378 ASN A CA 1
ATOM 2930 C C . ASN A 1 378 ? -12.003 1.441 -11.532 1.00 58.50 378 ASN A C 1
ATOM 2932 O O . ASN A 1 378 ? -12.942 1.274 -10.752 1.00 58.50 378 ASN A O 1
ATOM 2936 N N . TYR A 1 379 ? -10.909 2.124 -11.193 1.00 72.00 379 TYR A N 1
ATOM 2937 C CA . TYR A 1 379 ? -10.722 2.828 -9.925 1.00 72.00 379 TYR A CA 1
ATOM 2938 C C . TYR A 1 379 ? -11.525 4.127 -9.825 1.00 72.00 379 TYR A C 1
ATOM 2940 O O . TYR A 1 379 ? -11.537 4.743 -8.760 1.00 72.00 379 TYR A O 1
ATOM 2948 N N . SER A 1 380 ? -12.169 4.553 -10.909 1.00 80.06 380 SER A N 1
ATOM 2949 C CA . SER A 1 380 ? -12.925 5.800 -10.979 1.00 80.06 380 SER A CA 1
ATOM 2950 C C . SER A 1 380 ? -14.419 5.518 -11.079 1.00 80.06 380 SER A C 1
ATOM 2952 O O . SER A 1 380 ? -14.835 4.597 -11.777 1.00 80.06 380 SER A O 1
ATOM 2954 N N . LEU A 1 381 ? -15.216 6.326 -10.382 1.00 81.81 381 LEU A N 1
ATOM 2955 C CA . LEU A 1 381 ? -16.675 6.335 -10.472 1.00 81.81 381 LEU A CA 1
ATOM 2956 C C . LEU A 1 381 ? -17.128 7.769 -10.731 1.00 81.81 381 LEU A C 1
ATOM 2958 O O . LEU A 1 381 ? -16.738 8.662 -9.968 1.00 81.81 381 LEU A O 1
ATOM 2962 N N . SER A 1 382 ? -17.943 7.972 -11.769 1.00 80.38 382 SER A N 1
ATOM 2963 C CA . SER A 1 382 ? -18.420 9.304 -12.147 1.00 80.38 382 SER A CA 1
ATOM 2964 C C . SER A 1 382 ? -19.115 9.992 -10.970 1.00 80.38 382 SER A C 1
ATOM 2966 O O . SER A 1 382 ? -19.837 9.362 -10.192 1.00 80.38 382 SER A O 1
ATOM 2968 N N . LEU A 1 383 ? -18.878 11.297 -10.817 1.00 78.75 383 LEU A N 1
ATOM 2969 C CA . LEU A 1 383 ? -19.561 12.097 -9.803 1.00 78.75 383 LEU A CA 1
ATOM 2970 C C . LEU A 1 383 ? -21.044 12.310 -10.128 1.00 78.75 383 LEU A C 1
ATOM 2972 O O . LEU A 1 383 ? -21.825 12.513 -9.202 1.00 78.75 383 LEU A O 1
ATOM 2976 N N . ASP A 1 384 ? -21.436 12.193 -11.399 1.00 78.62 384 ASP A N 1
ATOM 2977 C CA . ASP A 1 384 ? -22.830 12.341 -11.840 1.00 78.62 384 ASP A CA 1
ATOM 2978 C C . ASP A 1 384 ? -23.717 11.164 -11.401 1.00 78.62 384 ASP A C 1
ATOM 2980 O O . ASP A 1 384 ? -24.942 11.267 -11.356 1.00 78.62 384 ASP A O 1
ATOM 2984 N N . GLU A 1 385 ? -23.097 10.042 -11.032 1.00 79.19 385 GLU A N 1
ATOM 2985 C CA . GLU A 1 385 ? -23.775 8.822 -10.586 1.00 79.19 385 GLU A CA 1
ATOM 2986 C C . GLU A 1 385 ? -23.964 8.772 -9.061 1.00 79.19 385 GLU A C 1
ATOM 2988 O O . GLU A 1 385 ? -24.542 7.819 -8.531 1.00 79.19 385 GLU A O 1
ATOM 2993 N N . VAL A 1 386 ? -23.477 9.781 -8.328 1.00 85.88 386 VAL A N 1
ATOM 2994 C CA . VAL A 1 386 ? -23.490 9.803 -6.859 1.00 85.88 386 VAL A CA 1
ATOM 2995 C C . VAL A 1 386 ? -23.973 11.135 -6.292 1.00 85.88 386 VAL A C 1
ATOM 2997 O O . VAL A 1 386 ? -23.902 12.191 -6.912 1.00 85.88 386 VAL A O 1
ATOM 3000 N N . LEU A 1 387 ? -24.424 11.113 -5.035 1.00 90.31 387 LEU A N 1
ATOM 3001 C CA . LEU A 1 387 ? -24.696 12.344 -4.296 1.00 90.31 387 LEU A CA 1
ATOM 3002 C C . LEU A 1 387 ? -23.371 12.971 -3.840 1.00 90.31 387 LEU A C 1
ATOM 3004 O O . LEU A 1 387 ? -22.802 12.537 -2.836 1.00 90.31 387 LEU A O 1
ATOM 3008 N N . VAL A 1 388 ? -22.897 13.993 -4.552 1.00 92.44 388 VAL A N 1
ATOM 3009 C CA . VAL A 1 388 ? -21.680 14.740 -4.195 1.00 92.44 388 VAL A CA 1
ATOM 3010 C C . VAL A 1 388 ? -21.898 15.553 -2.917 1.00 92.44 388 VAL A C 1
ATOM 3012 O O . VAL A 1 388 ? -22.892 16.261 -2.751 1.00 92.44 388 VAL A O 1
ATOM 3015 N N . PHE A 1 389 ? -20.946 15.469 -1.994 1.00 93.31 389 PHE A N 1
ATOM 3016 C CA . PHE A 1 389 ? -20.989 16.192 -0.734 1.00 93.31 389 PHE A CA 1
ATOM 3017 C C . PHE A 1 389 ? -20.433 17.621 -0.854 1.00 93.31 389 PHE A C 1
ATOM 3019 O O . PHE A 1 389 ? -19.470 17.854 -1.586 1.00 93.31 389 PHE A O 1
ATOM 3026 N N . PRO A 1 390 ? -20.928 18.578 -0.043 1.00 92.25 390 PRO A N 1
ATOM 3027 C CA . PRO A 1 390 ? -20.464 19.970 -0.078 1.00 92.25 390 PRO A CA 1
ATOM 3028 C C . PRO A 1 390 ? -19.015 20.157 0.401 1.00 92.25 390 PRO A C 1
ATOM 3030 O O . PRO A 1 390 ? -18.428 21.214 0.200 1.00 92.25 390 PRO A O 1
ATOM 3033 N N . TRP A 1 391 ? -18.420 19.149 1.045 1.00 88.94 391 TRP A N 1
ATOM 3034 C CA . TRP A 1 391 ? -17.018 19.160 1.472 1.00 88.94 391 TRP A CA 1
ATOM 3035 C C . TRP A 1 391 ? -16.076 18.462 0.487 1.00 88.94 391 TRP A C 1
ATOM 3037 O O . TRP A 1 391 ? -14.911 18.278 0.823 1.00 88.94 391 TRP A O 1
ATOM 3047 N N . SER A 1 392 ? -16.525 18.069 -0.712 1.00 91.12 392 SER A N 1
ATOM 3048 C CA . SER A 1 392 ? -15.678 17.376 -1.700 1.00 91.12 392 SER A CA 1
ATOM 3049 C C . SER A 1 392 ? -14.371 18.127 -2.005 1.00 91.12 392 SER A C 1
ATOM 3051 O O . SER A 1 392 ? -13.335 17.505 -2.228 1.00 91.12 392 SER A O 1
ATOM 3053 N N . PHE A 1 393 ? -14.368 19.461 -1.902 1.00 90.00 393 PHE A N 1
ATOM 3054 C CA . PHE A 1 393 ? -13.181 20.300 -2.093 1.00 90.00 393 PHE A CA 1
ATOM 3055 C C . PHE A 1 393 ? -11.986 19.923 -1.197 1.00 90.00 393 PHE A C 1
ATOM 3057 O O . PHE A 1 393 ? -10.843 20.155 -1.591 1.00 90.00 393 PHE A O 1
ATOM 3064 N N . ILE A 1 394 ? -12.202 19.314 -0.022 1.00 88.94 394 ILE A N 1
ATOM 3065 C CA . ILE A 1 394 ? -11.102 18.939 0.884 1.00 88.94 394 ILE A CA 1
ATOM 3066 C C . ILE A 1 394 ? -10.175 17.890 0.262 1.00 88.94 394 ILE A C 1
ATOM 3068 O O . ILE A 1 394 ? -8.985 17.877 0.566 1.00 88.94 394 ILE A O 1
ATOM 3072 N N . TYR A 1 395 ? -10.692 17.048 -0.641 1.00 88.19 395 TYR A N 1
ATOM 3073 C CA . TYR A 1 395 ? -9.904 16.031 -1.340 1.00 88.19 395 TYR A CA 1
ATOM 3074 C C . TYR A 1 395 ? -8.985 16.634 -2.410 1.00 88.19 395 TYR A C 1
ATOM 3076 O O . TYR A 1 395 ? -8.140 15.927 -2.941 1.00 88.19 395 TYR A O 1
ATOM 3084 N N . LYS A 1 396 ? -9.073 17.945 -2.684 1.00 85.25 396 LYS A N 1
ATOM 3085 C CA . LYS A 1 396 ? -8.095 18.677 -3.509 1.00 85.25 396 LYS A CA 1
ATOM 3086 C C . LYS A 1 396 ? -6.896 19.191 -2.692 1.00 85.25 396 LYS A C 1
ATOM 3088 O O . LYS A 1 396 ? -5.869 19.555 -3.263 1.00 85.25 396 LYS A O 1
ATOM 3093 N N . ILE A 1 397 ? -6.972 19.161 -1.358 1.00 82.62 397 ILE A N 1
ATOM 3094 C CA . ILE A 1 397 ? -5.969 19.741 -0.454 1.00 82.62 397 ILE A CA 1
ATOM 3095 C C . ILE A 1 397 ? -4.994 18.661 0.039 1.00 82.62 397 ILE A C 1
ATOM 3097 O O . ILE A 1 397 ? -5.401 17.582 0.466 1.00 82.62 397 ILE A O 1
ATOM 3101 N N . PHE A 1 398 ? -3.690 18.945 0.021 1.00 74.62 398 PHE A N 1
ATOM 3102 C CA . PHE A 1 398 ? -2.677 18.046 0.586 1.00 74.62 398 PHE A CA 1
ATOM 3103 C C . PHE A 1 398 ? -2.843 17.919 2.120 1.00 74.62 398 PHE A C 1
ATOM 3105 O O . PHE A 1 398 ? -3.087 18.929 2.782 1.00 74.62 398 PHE A O 1
ATOM 3112 N N . PRO A 1 399 ? -2.684 16.727 2.730 1.00 74.38 399 PRO A N 1
ATOM 3113 C CA . PRO A 1 399 ? -2.265 15.460 2.122 1.00 74.38 399 PRO A CA 1
ATOM 3114 C C . PRO A 1 399 ? -3.399 14.620 1.521 1.00 74.38 399 PRO A C 1
ATOM 3116 O O . PRO A 1 399 ? -3.105 13.610 0.886 1.00 74.38 399 PRO A O 1
ATOM 3119 N N . LEU A 1 400 ? -4.671 15.006 1.696 1.00 80.06 400 LEU A N 1
ATOM 3120 C CA . LEU A 1 400 ? -5.823 14.229 1.213 1.00 80.06 400 LEU A CA 1
ATOM 3121 C C . LEU A 1 400 ? -5.780 14.014 -0.300 1.00 80.06 400 LEU A C 1
ATOM 3123 O O . LEU A 1 400 ? -6.063 12.914 -0.765 1.00 80.06 400 LEU A O 1
ATOM 3127 N N . SER A 1 401 ? -5.336 15.018 -1.051 1.00 79.50 401 SER A N 1
ATOM 3128 C CA . SER A 1 401 ? -5.234 14.933 -2.507 1.00 79.50 401 SER A CA 1
ATOM 3129 C C . SER A 1 401 ? -4.168 13.975 -3.040 1.00 79.50 401 SER A C 1
ATOM 3131 O O . SER A 1 401 ? -4.153 13.675 -4.232 1.00 79.50 401 SER A O 1
ATOM 3133 N N . SER A 1 402 ? -3.315 13.441 -2.166 1.00 75.81 402 SER A N 1
ATOM 3134 C CA . SER A 1 402 ? -2.343 12.392 -2.492 1.00 75.81 402 SER A CA 1
ATOM 3135 C C . SER A 1 402 ? -2.738 11.023 -1.894 1.00 75.81 402 SER A C 1
ATOM 3137 O O . SER A 1 402 ? -1.979 10.052 -1.986 1.00 75.81 402 SER A O 1
ATOM 3139 N N . MET A 1 403 ? -3.923 10.909 -1.273 1.00 79.06 403 MET A N 1
ATOM 3140 C CA . MET A 1 403 ? -4.462 9.675 -0.682 1.00 79.06 403 MET A CA 1
ATOM 3141 C C . MET A 1 403 ? -5.390 8.917 -1.629 1.00 79.06 403 MET A C 1
ATOM 3143 O O . MET A 1 403 ? -6.605 9.025 -1.528 1.00 79.06 403 MET A O 1
ATOM 3147 N N . ARG A 1 404 ? -4.810 8.065 -2.490 1.00 77.06 404 ARG A N 1
ATOM 3148 C CA . ARG A 1 404 ? -5.549 7.243 -3.470 1.00 77.06 404 ARG A CA 1
ATOM 3149 C C . ARG A 1 404 ? -6.728 6.456 -2.864 1.00 77.06 404 ARG A C 1
ATOM 3151 O O . ARG A 1 404 ? -7.800 6.412 -3.448 1.00 77.06 404 ARG A O 1
ATOM 3158 N N . ALA A 1 405 ? -6.543 5.848 -1.690 1.00 87.75 405 ALA A N 1
ATOM 3159 C CA . ALA A 1 405 ? -7.519 4.949 -1.067 1.00 87.75 405 ALA A CA 1
ATOM 3160 C C . ALA A 1 405 ? -8.278 5.625 0.088 1.00 87.75 405 ALA A C 1
ATOM 3162 O O . ALA A 1 405 ? -7.895 5.503 1.256 1.00 87.75 405 ALA A O 1
ATOM 3163 N N . VAL A 1 406 ? -9.362 6.336 -0.231 1.00 91.62 406 VAL A N 1
ATOM 3164 C CA . VAL A 1 406 ? -10.129 7.139 0.738 1.00 91.62 406 VAL A CA 1
ATOM 3165 C C . VAL A 1 406 ? -10.821 6.276 1.798 1.00 91.62 406 VAL A C 1
ATOM 3167 O O . VAL A 1 406 ? -10.884 6.665 2.967 1.00 91.62 406 VAL A O 1
ATOM 3170 N N . TYR A 1 407 ? -11.256 5.061 1.451 1.00 92.94 407 TYR A N 1
ATOM 3171 C CA . TYR A 1 407 ? -11.894 4.151 2.410 1.00 92.94 407 TYR A CA 1
ATOM 3172 C C . TYR A 1 407 ? -11.023 3.834 3.640 1.00 92.94 407 TYR A C 1
ATOM 3174 O O . TYR A 1 407 ? -11.547 3.496 4.703 1.00 92.94 407 TYR A O 1
ATOM 3182 N N . ARG A 1 408 ? -9.693 3.987 3.543 1.00 93.00 408 ARG A N 1
ATOM 3183 C CA . ARG A 1 408 ? -8.742 3.756 4.643 1.00 93.00 408 ARG A CA 1
ATOM 3184 C C . ARG A 1 408 ? -8.990 4.653 5.853 1.00 93.00 408 ARG A C 1
ATOM 3186 O O . ARG A 1 408 ? -8.658 4.269 6.972 1.00 93.00 408 ARG A O 1
ATOM 3193 N N . TRP A 1 409 ? -9.670 5.787 5.690 1.00 94.12 409 TRP A N 1
ATOM 3194 C CA . TRP A 1 409 ? -10.130 6.591 6.826 1.00 94.12 409 TRP A CA 1
ATOM 3195 C C . TRP A 1 409 ? -10.980 5.794 7.830 1.00 94.12 409 TRP A C 1
ATOM 3197 O O . TRP A 1 409 ? -10.966 6.143 9.010 1.00 94.12 409 TRP A O 1
ATOM 3207 N N . LEU A 1 410 ? -11.608 4.675 7.423 1.00 95.38 410 LEU A N 1
ATOM 3208 C CA . LEU A 1 410 ? -12.325 3.739 8.302 1.00 95.38 410 LEU A CA 1
ATOM 3209 C C . LEU A 1 410 ? -11.474 3.101 9.409 1.00 95.38 410 LEU A C 1
ATOM 3211 O O . LEU A 1 410 ? -12.051 2.555 10.358 1.00 95.38 410 LEU A O 1
ATOM 3215 N N . PHE A 1 411 ? -10.140 3.189 9.353 1.00 94.31 411 PHE A N 1
ATOM 3216 C CA . PHE A 1 411 ? -9.293 2.689 10.437 1.00 94.31 411 PHE A CA 1
ATOM 3217 C C . PHE A 1 411 ? -9.647 3.351 11.778 1.00 94.31 411 PHE A C 1
ATOM 3219 O O . PHE A 1 411 ? -9.792 2.658 12.789 1.00 94.31 411 PHE A O 1
ATOM 3226 N N . VAL A 1 412 ? -9.867 4.673 11.788 1.00 95.75 412 VAL A N 1
ATOM 3227 C CA . VAL A 1 412 ? -10.222 5.412 13.011 1.00 95.75 412 VAL A CA 1
ATOM 3228 C C . VAL A 1 412 ? -11.649 5.100 13.474 1.00 95.75 412 VAL A C 1
ATOM 3230 O O . VAL A 1 412 ? -11.790 4.716 14.634 1.00 95.75 412 VAL A O 1
ATOM 3233 N N . PRO A 1 413 ? -12.703 5.164 12.633 1.00 96.88 413 PRO A N 1
ATOM 3234 C CA . PRO A 1 413 ? -14.051 4.739 12.988 1.00 96.88 413 PRO A CA 1
ATOM 3235 C C . PRO A 1 413 ? -14.113 3.360 13.640 1.00 96.88 413 PRO A C 1
ATOM 3237 O O . PRO A 1 413 ? -14.669 3.224 14.730 1.00 96.88 413 PRO A O 1
ATOM 3240 N N . LYS A 1 414 ? -13.493 2.340 13.031 1.00 96.38 414 LYS A N 1
ATOM 3241 C CA . LYS A 1 414 ? -13.495 0.973 13.577 1.00 96.38 414 LYS A CA 1
ATOM 3242 C C . LYS A 1 414 ? -12.796 0.894 14.926 1.00 96.38 414 LYS A C 1
ATOM 3244 O O . LYS A 1 414 ? -13.312 0.271 15.855 1.00 96.38 414 LYS A O 1
ATOM 3249 N N . PHE A 1 415 ? -11.652 1.558 15.060 1.00 97.31 415 PHE A N 1
ATOM 3250 C CA . PHE A 1 415 ? -10.930 1.590 16.324 1.00 97.31 415 PHE A CA 1
ATOM 3251 C C . PHE A 1 415 ? -11.711 2.341 17.415 1.00 97.31 415 PHE A C 1
ATOM 3253 O O . PHE A 1 415 ? -11.822 1.867 18.545 1.00 97.31 415 PHE A O 1
ATOM 3260 N N . VAL A 1 416 ? -12.338 3.473 17.091 1.00 97.56 416 VAL A N 1
ATOM 3261 C CA . VAL A 1 416 ? -13.163 4.237 18.036 1.00 97.56 416 VAL A CA 1
ATOM 3262 C C . VAL A 1 416 ? -14.417 3.459 18.448 1.00 97.56 416 VAL A C 1
ATOM 3264 O O . VAL A 1 416 ? -14.759 3.462 19.633 1.00 97.56 416 VAL A O 1
ATOM 3267 N N . LEU A 1 417 ? -15.069 2.745 17.524 1.00 97.75 417 LEU A N 1
ATOM 3268 C CA . LEU A 1 417 ? -16.180 1.836 17.832 1.00 97.75 417 LEU A CA 1
ATOM 3269 C C . LEU A 1 417 ? -15.754 0.734 18.811 1.00 97.75 417 LEU A C 1
ATOM 3271 O O . LEU A 1 417 ? -16.479 0.457 19.770 1.00 97.75 417 LEU A O 1
ATOM 3275 N N . LEU A 1 418 ? -14.559 0.162 18.638 1.00 98.00 418 LEU A N 1
ATOM 3276 C CA . LEU A 1 418 ? -13.997 -0.817 19.572 1.00 98.00 418 LEU A CA 1
ATOM 3277 C C . LEU A 1 418 ? -13.821 -0.216 20.977 1.00 98.00 418 LEU A C 1
ATOM 3279 O O . LEU A 1 418 ? -14.236 -0.815 21.975 1.00 98.00 418 LEU A O 1
ATOM 3283 N N . ILE A 1 419 ? -13.261 0.996 21.068 1.00 97.94 419 ILE A N 1
ATOM 3284 C CA . ILE A 1 419 ? -13.059 1.701 22.342 1.00 97.94 419 ILE A CA 1
ATOM 3285 C C . ILE A 1 419 ? -14.397 2.045 23.011 1.00 97.94 419 ILE A C 1
ATOM 3287 O O . ILE A 1 419 ? -14.580 1.729 24.190 1.00 97.94 419 ILE A O 1
ATOM 3291 N N . LEU A 1 420 ? -15.357 2.626 22.284 1.00 98.06 420 LEU A N 1
ATOM 3292 C CA . LEU A 1 420 ? -16.702 2.915 22.797 1.00 98.06 420 LEU A CA 1
ATOM 3293 C C . LEU A 1 420 ? -17.394 1.637 23.284 1.00 98.06 420 LEU A C 1
ATOM 3295 O O . LEU A 1 420 ? -17.939 1.604 24.393 1.00 98.06 420 LEU A O 1
ATOM 3299 N N . SER A 1 421 ? -17.297 0.560 22.507 1.00 98.25 421 SER A N 1
ATOM 3300 C CA . SER A 1 421 ? -17.857 -0.736 22.876 1.00 98.25 421 SER A CA 1
ATOM 3301 C C . SER A 1 421 ? -17.253 -1.264 24.171 1.00 98.25 421 SER A C 1
ATOM 3303 O O . SER A 1 421 ? -17.989 -1.652 25.080 1.00 98.25 421 SER A O 1
ATOM 3305 N N . SER A 1 422 ? -15.928 -1.177 24.323 1.00 97.81 422 SER A N 1
ATOM 3306 C CA . SER A 1 422 ? -15.233 -1.588 25.547 1.00 97.81 422 SER A CA 1
ATOM 3307 C C . SER A 1 422 ? -15.717 -0.816 26.786 1.00 97.81 422 SER A C 1
ATOM 3309 O O . SER A 1 422 ? -15.962 -1.414 27.839 1.00 97.81 422 SER A O 1
ATOM 3311 N N . VAL A 1 423 ? -15.952 0.497 26.655 1.00 97.25 423 VAL A N 1
ATOM 3312 C CA . VAL A 1 423 ? -16.460 1.347 27.742 1.00 97.25 423 VAL A CA 1
ATOM 3313 C C . VAL A 1 423 ? -17.870 0.922 28.149 1.00 97.25 423 VAL A C 1
ATOM 3315 O O . VAL A 1 423 ? -18.163 0.812 29.344 1.00 97.25 423 VAL A O 1
ATOM 3318 N N . TYR A 1 424 ? -18.760 0.682 27.183 1.00 97.69 424 TYR A N 1
ATOM 3319 C CA . TYR A 1 424 ? -20.135 0.276 27.477 1.00 97.69 424 TYR A CA 1
ATOM 3320 C C . TYR A 1 424 ? -20.208 -1.120 28.092 1.00 97.69 424 TYR A C 1
ATOM 3322 O O . TYR A 1 424 ? -20.868 -1.306 29.117 1.00 97.69 424 TYR A O 1
ATOM 3330 N N . LEU A 1 425 ? -19.485 -2.081 27.513 1.00 97.62 425 LEU A N 1
ATOM 3331 C CA . LEU A 1 425 ? -19.425 -3.461 27.989 1.00 97.62 425 LEU A CA 1
ATOM 3332 C C . LEU A 1 425 ? -18.873 -3.537 29.415 1.00 97.62 425 LEU A C 1
ATOM 3334 O O . LEU A 1 425 ? -19.427 -4.266 30.242 1.00 97.62 425 LEU A O 1
ATOM 3338 N N . SER A 1 426 ? -17.856 -2.730 29.735 1.00 97.12 426 SER A N 1
ATOM 3339 C CA . SER A 1 426 ? -17.327 -2.588 31.096 1.00 97.12 426 SER A CA 1
ATOM 3340 C C . SER A 1 426 ? -18.390 -2.069 32.073 1.00 97.12 426 SER A C 1
ATOM 3342 O O . SER A 1 426 ? -18.656 -2.689 33.108 1.00 97.12 426 SER A O 1
ATOM 3344 N N . LYS A 1 427 ? -19.087 -0.983 31.713 1.00 96.06 427 LYS A N 1
ATOM 3345 C CA . LYS A 1 427 ? -20.168 -0.417 32.538 1.00 96.06 427 LYS A CA 1
ATOM 3346 C C . LYS A 1 427 ? -21.303 -1.419 32.763 1.00 96.06 427 LYS A C 1
ATOM 3348 O O . LYS A 1 427 ? -21.800 -1.527 33.886 1.00 96.06 427 LYS A O 1
ATOM 3353 N N . LEU A 1 428 ? -21.707 -2.161 31.730 1.00 96.00 428 LEU A N 1
ATOM 3354 C CA . LEU A 1 428 ? -22.694 -3.238 31.850 1.00 96.00 428 LEU A CA 1
ATOM 3355 C C . LEU A 1 428 ? -22.204 -4.338 32.797 1.00 96.00 428 LEU A C 1
ATOM 3357 O O . LEU A 1 428 ? -22.935 -4.726 33.706 1.00 96.00 428 LEU A O 1
ATOM 3361 N N . TYR A 1 429 ? -20.954 -4.780 32.644 1.00 96.56 429 TYR A N 1
ATOM 3362 C CA . TYR A 1 429 ? -20.365 -5.839 33.464 1.00 96.56 429 TYR A CA 1
ATOM 3363 C C . TYR A 1 429 ? -20.360 -5.503 34.964 1.00 96.56 429 TYR A C 1
ATOM 3365 O O . TYR A 1 429 ? -20.534 -6.389 35.807 1.00 96.56 429 TYR A O 1
ATOM 3373 N N . MET A 1 430 ? -20.176 -4.223 35.298 1.00 95.56 430 MET A N 1
ATOM 3374 C CA . MET A 1 430 ? -20.185 -3.721 36.675 1.00 95.56 430 MET A CA 1
ATOM 3375 C C . MET A 1 430 ? -21.593 -3.453 37.237 1.00 95.56 430 MET A C 1
ATOM 3377 O O . MET A 1 430 ? -21.725 -3.258 38.441 1.00 95.56 430 MET A O 1
ATOM 3381 N N . SER A 1 431 ? -22.643 -3.435 36.407 1.00 94.44 431 SER A N 1
ATOM 3382 C CA . SER A 1 431 ? -23.983 -2.975 36.819 1.00 94.44 431 SER A CA 1
ATOM 3383 C C . SER A 1 431 ? -24.844 -4.033 37.530 1.00 94.44 431 SER A C 1
ATOM 3385 O O . SER A 1 431 ? -25.819 -3.663 38.178 1.00 94.44 431 SER A O 1
ATOM 3387 N N . GLY A 1 432 ? -24.527 -5.328 37.420 1.00 94.69 432 GLY A N 1
ATOM 3388 C CA . GLY A 1 432 ? -25.296 -6.411 38.053 1.00 94.69 432 GLY A CA 1
ATOM 3389 C C . GLY A 1 432 ? -25.049 -7.785 37.420 1.00 94.69 432 GLY A C 1
ATOM 3390 O O . GLY A 1 432 ? -24.356 -7.889 36.410 1.00 94.69 432 GLY A O 1
ATOM 3391 N N . LYS A 1 433 ? -25.602 -8.863 38.005 1.00 95.62 433 LYS A N 1
ATOM 3392 C CA . LYS A 1 433 ? -25.393 -10.248 37.520 1.00 95.62 433 LYS A CA 1
ATOM 3393 C C . LYS A 1 433 ? -25.964 -10.477 36.114 1.00 95.62 433 LYS A C 1
ATOM 3395 O O . LYS A 1 433 ? -25.283 -11.052 35.272 1.00 95.62 433 LYS A O 1
ATOM 3400 N N . TRP A 1 434 ? -27.180 -9.995 35.849 1.00 97.00 434 TRP A N 1
ATOM 3401 C CA . TRP A 1 434 ? -27.806 -10.110 34.526 1.00 97.00 434 TRP A CA 1
ATOM 3402 C C . TRP A 1 434 ? -27.066 -9.273 33.478 1.00 97.00 434 TRP A C 1
ATOM 3404 O O . TRP A 1 434 ? -26.713 -9.769 32.415 1.00 97.00 434 TRP A O 1
ATOM 3414 N N . GLN A 1 435 ? -26.731 -8.023 33.806 1.00 96.69 435 GLN A N 1
ATOM 3415 C CA . GLN A 1 435 ? -25.992 -7.122 32.916 1.00 96.69 435 GLN A CA 1
ATOM 3416 C C . GLN A 1 435 ? -24.576 -7.637 32.626 1.00 96.69 435 GLN A C 1
ATOM 3418 O O . GLN A 1 435 ? -24.058 -7.428 31.531 1.00 96.69 435 GLN A O 1
ATOM 3423 N N . ARG A 1 436 ? -23.970 -8.357 33.578 1.00 96.38 436 ARG A N 1
ATOM 3424 C CA . ARG A 1 436 ? -22.728 -9.100 33.371 1.00 96.38 436 ARG A CA 1
ATOM 3425 C C . ARG A 1 436 ? -22.885 -10.203 32.330 1.00 96.38 436 ARG A C 1
ATOM 3427 O O . ARG A 1 436 ? -22.057 -10.265 31.427 1.00 96.38 436 ARG A O 1
ATOM 3434 N N . ALA A 1 437 ? -23.917 -11.037 32.439 1.00 97.19 437 ALA A N 1
ATOM 3435 C CA . ALA A 1 437 ? -24.186 -12.076 31.445 1.00 97.19 437 ALA A CA 1
ATOM 3436 C C . ALA A 1 437 ? -24.424 -11.461 30.057 1.00 97.19 437 ALA A C 1
ATOM 3438 O O . ALA A 1 437 ? -23.781 -11.869 29.096 1.00 97.19 437 ALA A O 1
ATOM 3439 N N . VAL A 1 438 ? -25.244 -10.406 29.975 1.00 97.69 438 VAL A N 1
ATOM 3440 C CA . VAL A 1 438 ? -25.488 -9.658 28.730 1.00 97.69 438 VAL A CA 1
ATOM 3441 C C . VAL A 1 438 ? -24.190 -9.089 28.151 1.00 97.69 438 VAL A C 1
ATOM 3443 O O . VAL A 1 438 ? -23.955 -9.227 26.959 1.00 97.69 438 VAL A O 1
ATOM 3446 N N . SER A 1 439 ? -23.319 -8.497 28.975 1.00 97.62 439 SER A N 1
ATOM 3447 C CA . SER A 1 439 ? -22.009 -7.995 28.530 1.00 97.62 439 SER A CA 1
ATOM 3448 C C . SER A 1 439 ? -21.151 -9.106 27.913 1.00 97.62 439 SER A C 1
ATOM 3450 O O . SER A 1 439 ? -20.599 -8.924 26.833 1.00 97.62 439 SER A O 1
ATOM 3452 N N . ILE A 1 440 ? -21.092 -10.283 28.545 1.00 97.00 440 ILE A N 1
ATOM 3453 C CA . ILE A 1 440 ? -20.339 -11.431 28.016 1.00 97.00 440 ILE A CA 1
ATOM 3454 C C . ILE A 1 440 ? -20.950 -11.932 26.701 1.00 97.00 440 ILE A C 1
ATOM 3456 O O . ILE A 1 440 ? -20.209 -12.137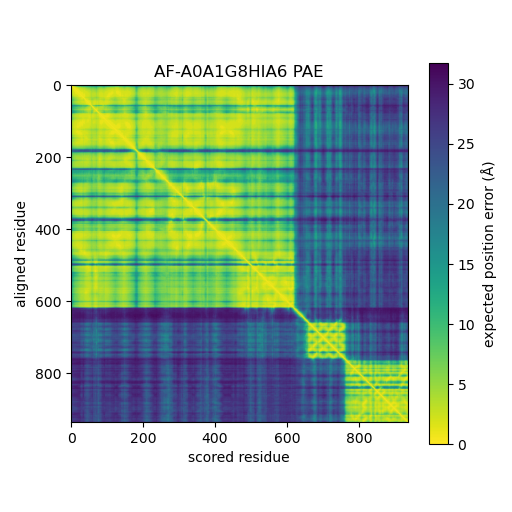 25.745 1.00 97.00 440 ILE A O 1
ATOM 3460 N N . ILE A 1 441 ? -22.277 -12.082 26.630 1.00 98.12 441 ILE A N 1
ATOM 3461 C CA . ILE A 1 441 ? -22.981 -12.507 25.409 1.00 98.12 441 ILE A CA 1
ATOM 3462 C C . ILE A 1 441 ? -22.692 -11.534 24.263 1.00 98.12 441 ILE A C 1
ATOM 3464 O O . ILE A 1 441 ? -22.335 -11.965 23.173 1.00 98.12 441 ILE A O 1
ATOM 3468 N N . LEU A 1 442 ? -22.772 -10.228 24.519 1.00 98.25 442 LEU A N 1
ATOM 3469 C CA . LEU A 1 442 ? -22.464 -9.197 23.532 1.00 98.25 442 LEU A CA 1
ATOM 3470 C C . LEU A 1 442 ? -21.000 -9.252 23.063 1.00 98.25 442 LEU A C 1
ATOM 3472 O O . LEU A 1 442 ? -20.746 -9.114 21.872 1.00 98.25 442 LEU A O 1
ATOM 3476 N N . CYS A 1 443 ? -20.036 -9.510 23.955 1.00 97.50 443 CYS A N 1
ATOM 3477 C CA . CYS A 1 443 ? -18.646 -9.735 23.545 1.00 97.50 443 CYS A CA 1
ATOM 3478 C C . CYS A 1 443 ? -18.501 -10.962 22.633 1.00 97.50 443 CYS A C 1
ATOM 3480 O O . CYS A 1 443 ? -17.760 -10.907 21.655 1.00 97.50 443 CYS A O 1
ATOM 3482 N N . VAL A 1 444 ? -19.185 -12.065 22.956 1.00 97.81 444 VAL A N 1
ATOM 3483 C CA . VAL A 1 444 ? -19.161 -13.289 22.140 1.00 97.81 444 VAL A CA 1
ATOM 3484 C C . VAL A 1 444 ? -19.790 -13.034 20.772 1.00 97.81 444 VAL A C 1
ATOM 3486 O O . VAL A 1 444 ? -19.212 -13.438 19.771 1.00 97.81 444 VAL A O 1
ATOM 3489 N N . LEU A 1 445 ? -20.908 -12.304 20.708 1.00 97.56 445 LEU A N 1
ATOM 3490 C CA . LEU A 1 445 ? -21.532 -11.907 19.444 1.00 97.56 445 LEU A CA 1
ATOM 3491 C C . LEU A 1 445 ? -20.593 -11.054 18.584 1.00 97.56 445 LEU A C 1
ATOM 3493 O O . LEU A 1 445 ? -20.466 -11.334 17.396 1.00 97.56 445 LEU A O 1
ATOM 3497 N N . CYS A 1 446 ? -19.855 -10.100 19.172 1.00 97.12 446 CYS A N 1
ATOM 3498 C CA . CYS A 1 446 ? -18.809 -9.385 18.436 1.00 97.12 446 CYS A CA 1
ATOM 3499 C C . CYS A 1 446 ? -17.763 -10.351 17.857 1.00 97.12 446 CYS A C 1
ATOM 3501 O O . CYS A 1 446 ? -17.406 -10.231 16.694 1.00 97.12 446 CYS A O 1
ATOM 3503 N N . VAL A 1 447 ? -17.266 -11.319 18.636 1.00 97.31 447 VAL A N 1
ATOM 3504 C CA . VAL A 1 447 ? -16.285 -12.292 18.119 1.00 97.31 447 VAL A CA 1
ATOM 3505 C C . VAL A 1 447 ? -16.873 -13.114 16.972 1.00 97.31 447 VAL A C 1
ATOM 3507 O O . VAL A 1 447 ? -16.198 -13.298 15.967 1.00 97.31 447 VAL A O 1
ATOM 3510 N N . VAL A 1 448 ? -18.125 -13.565 17.086 1.00 96.06 448 VAL A N 1
ATOM 3511 C CA . VAL A 1 448 ? -18.806 -14.350 16.043 1.00 96.06 448 VAL A CA 1
ATOM 3512 C C . VAL A 1 448 ? -18.993 -13.545 14.752 1.00 96.06 448 VAL A C 1
ATOM 3514 O O . VAL A 1 448 ? -18.746 -14.075 13.673 1.00 96.06 448 VAL A O 1
ATOM 3517 N N . GLU A 1 449 ? -19.372 -12.267 14.838 1.00 95.75 449 GLU A N 1
ATOM 3518 C CA . GLU A 1 449 ? -19.546 -11.398 13.661 1.00 95.75 449 GLU A CA 1
ATOM 3519 C C . GLU A 1 449 ? -18.248 -11.170 12.878 1.00 95.75 449 GLU A C 1
ATOM 3521 O O . GLU A 1 449 ? -18.280 -11.012 11.657 1.00 95.75 449 GLU A O 1
ATOM 3526 N N . PHE A 1 450 ? -17.117 -11.141 13.582 1.00 96.06 450 PHE A N 1
ATOM 3527 C CA . PHE A 1 450 ? -15.793 -10.910 13.009 1.00 96.06 450 PHE A CA 1
ATOM 3528 C C . PHE A 1 450 ? -15.000 -12.201 12.782 1.00 96.06 450 PHE A C 1
ATOM 3530 O O . PHE A 1 450 ? -13.868 -12.139 12.314 1.00 96.06 450 PHE A O 1
ATOM 3537 N N . LEU A 1 451 ? -15.567 -13.370 13.095 1.00 96.25 451 LEU A N 1
ATOM 3538 C CA . LEU A 1 451 ? -14.866 -14.641 12.978 1.00 96.25 451 LEU A CA 1
ATOM 3539 C C . LEU A 1 451 ? -14.541 -14.925 11.501 1.00 96.25 451 LEU A C 1
ATOM 3541 O O . LEU A 1 451 ? -15.468 -15.007 10.689 1.00 96.25 451 LEU A O 1
ATOM 3545 N N . PRO A 1 452 ? -13.267 -15.113 11.119 1.00 95.38 452 PRO A N 1
ATOM 3546 C CA . PRO A 1 452 ? -12.921 -15.453 9.744 1.00 95.38 452 PRO A CA 1
ATOM 3547 C C . PRO A 1 452 ? -13.461 -16.838 9.381 1.00 95.38 452 PRO A C 1
ATOM 3549 O O . PRO A 1 452 ? -13.382 -17.769 10.188 1.00 95.38 452 PRO A O 1
ATOM 3552 N N . SER A 1 453 ? -13.955 -17.010 8.154 1.00 93.00 453 SER A N 1
ATOM 3553 C CA . SER A 1 453 ? -14.461 -18.300 7.661 1.00 93.00 453 SER A CA 1
ATOM 3554 C C . SER A 1 453 ? -13.396 -19.400 7.744 1.00 93.00 453 SER A C 1
ATOM 3556 O O . SER A 1 453 ? -13.715 -20.541 8.073 1.00 93.00 453 SER A O 1
ATOM 3558 N N . ARG A 1 454 ? -12.117 -19.028 7.586 1.00 91.25 454 ARG A N 1
ATOM 3559 C CA . ARG A 1 454 ? -10.946 -19.909 7.741 1.00 91.25 454 ARG A CA 1
ATOM 3560 C C . ARG A 1 454 ? -10.825 -20.566 9.115 1.00 91.25 454 ARG A C 1
ATOM 3562 O O . ARG A 1 454 ? -10.292 -21.665 9.217 1.00 91.25 454 ARG A O 1
ATOM 3569 N N . VAL A 1 455 ? -11.326 -19.928 10.177 1.00 93.44 455 VAL A N 1
ATOM 3570 C CA . VAL A 1 455 ? -11.349 -20.551 11.512 1.00 93.44 455 VAL A CA 1
ATOM 3571 C C . VAL A 1 455 ? -12.339 -21.714 11.543 1.00 93.44 455 VAL A C 1
ATOM 3573 O O . VAL A 1 455 ? -12.064 -22.730 12.172 1.00 93.44 455 VAL A O 1
ATOM 3576 N N . ILE A 1 456 ? -13.467 -21.588 10.839 1.00 91.62 456 ILE A N 1
ATOM 3577 C CA . ILE A 1 456 ? -14.498 -22.631 10.766 1.00 91.62 456 ILE A CA 1
ATOM 3578 C C . ILE A 1 456 ? -14.070 -23.762 9.829 1.00 91.62 456 ILE A C 1
ATOM 3580 O O . ILE A 1 456 ? -14.280 -24.926 10.154 1.00 91.62 456 ILE A O 1
ATOM 3584 N N . THR A 1 457 ? -13.452 -23.439 8.689 1.00 91.00 457 THR A N 1
ATOM 3585 C CA . THR A 1 457 ? -12.982 -24.453 7.730 1.00 91.00 457 THR A CA 1
ATOM 3586 C C . THR A 1 457 ? -11.702 -25.165 8.176 1.00 91.00 457 THR A C 1
ATOM 3588 O O . THR A 1 457 ? -11.317 -26.154 7.561 1.00 91.00 457 THR A O 1
ATOM 3591 N N . GLY A 1 458 ? -11.035 -24.683 9.231 1.00 89.94 458 GLY A N 1
ATOM 3592 C CA . GLY A 1 458 ? -9.774 -25.238 9.728 1.00 89.94 458 GLY A CA 1
ATOM 3593 C C . GLY A 1 458 ? -8.532 -24.794 8.946 1.00 89.94 458 GLY A C 1
ATOM 3594 O O . GLY A 1 458 ? -7.426 -25.216 9.276 1.00 89.94 458 GLY A O 1
ATOM 3595 N N . ASP A 1 459 ? -8.672 -23.901 7.963 1.00 91.12 459 ASP A N 1
ATOM 3596 C CA . ASP A 1 459 ? -7.574 -23.397 7.123 1.00 91.12 459 ASP A CA 1
ATOM 3597 C C . ASP A 1 459 ? -6.829 -22.212 7.773 1.00 91.12 459 ASP A C 1
ATOM 3599 O O . ASP A 1 459 ? -6.512 -21.195 7.152 1.00 91.12 459 ASP A O 1
ATOM 3603 N N . ILE A 1 460 ? -6.561 -22.319 9.077 1.00 89.81 460 ILE A N 1
ATOM 3604 C CA . ILE A 1 460 ? -5.852 -21.282 9.846 1.00 89.81 460 ILE A CA 1
ATOM 3605 C C . ILE A 1 460 ? -4.371 -21.169 9.455 1.00 89.81 460 ILE A C 1
ATOM 3607 O O . ILE A 1 460 ? -3.738 -20.160 9.747 1.00 89.81 460 ILE A O 1
ATOM 3611 N N . PHE A 1 461 ? -3.832 -22.189 8.778 1.00 89.88 461 PHE A N 1
ATOM 3612 C CA . PHE A 1 461 ? -2.464 -22.231 8.258 1.00 89.88 461 PHE A CA 1
ATOM 3613 C C . PHE A 1 461 ? -2.365 -21.796 6.793 1.00 89.88 461 PHE A C 1
ATOM 3615 O O . PHE A 1 461 ? -1.297 -21.943 6.204 1.00 89.88 461 PHE A O 1
ATOM 3622 N N . TYR A 1 462 ? -3.421 -21.236 6.196 1.00 88.69 462 TYR A N 1
ATOM 3623 C CA . TYR A 1 462 ? -3.398 -20.762 4.808 1.00 88.69 462 TYR A CA 1
ATOM 3624 C C . TYR A 1 462 ? -2.167 -19.888 4.496 1.00 88.69 462 TYR A C 1
ATOM 3626 O O . TYR A 1 462 ? -1.483 -20.100 3.499 1.00 88.69 462 TYR A O 1
ATOM 3634 N N . GLN A 1 463 ? -1.811 -18.981 5.414 1.00 91.50 463 GLN A N 1
ATOM 3635 C CA . GLN A 1 463 ? -0.673 -18.062 5.270 1.00 91.50 463 GLN A CA 1
ATOM 3636 C C . GLN A 1 463 ? 0.706 -18.741 5.324 1.00 91.50 463 GLN A C 1
ATOM 3638 O O . GLN A 1 463 ? 1.712 -18.136 4.955 1.00 91.50 463 GLN A O 1
ATOM 3643 N N . SER A 1 464 ? 0.777 -20.007 5.753 1.00 91.56 464 SER A N 1
ATOM 3644 C CA . SER A 1 464 ? 2.015 -20.795 5.669 1.00 91.56 464 SER A CA 1
ATOM 3645 C C . SER A 1 464 ? 2.413 -21.116 4.234 1.00 91.56 464 SER A C 1
ATOM 3647 O O . SER A 1 464 ? 3.593 -21.317 3.954 1.00 91.56 464 SER A O 1
ATOM 3649 N N . ARG A 1 465 ? 1.444 -21.106 3.308 1.00 93.88 465 ARG A N 1
ATOM 3650 C CA . ARG A 1 465 ? 1.699 -21.304 1.880 1.00 93.88 465 ARG A CA 1
ATOM 3651 C C . ARG A 1 465 ? 2.553 -20.176 1.316 1.00 93.88 465 ARG A C 1
ATOM 3653 O O . ARG A 1 465 ? 3.516 -20.468 0.630 1.00 93.88 465 ARG A O 1
ATOM 3660 N N . TYR A 1 466 ? 2.289 -18.922 1.686 1.00 94.69 466 TYR A N 1
ATOM 3661 C CA . TYR A 1 466 ? 3.079 -17.783 1.205 1.00 94.69 466 TYR A CA 1
ATOM 3662 C C . TYR A 1 466 ? 4.531 -17.816 1.680 1.00 94.69 466 TYR A C 1
ATOM 3664 O O . TYR A 1 466 ? 5.424 -17.452 0.928 1.00 94.69 466 TYR A O 1
ATOM 3672 N N . TYR A 1 467 ? 4.790 -18.292 2.900 1.00 94.06 467 TYR A N 1
ATOM 3673 C CA . TYR A 1 467 ? 6.168 -18.466 3.361 1.00 94.06 467 TYR A CA 1
ATOM 3674 C C . TYR A 1 467 ? 6.905 -19.541 2.544 1.00 94.06 467 TYR A C 1
ATOM 3676 O O . TYR A 1 467 ? 8.058 -19.341 2.176 1.00 94.06 467 TYR A O 1
ATOM 3684 N N . LYS A 1 468 ? 6.235 -20.657 2.219 1.00 94.19 468 LYS A N 1
ATOM 3685 C CA . LYS A 1 468 ? 6.797 -21.707 1.352 1.00 94.19 468 LYS A CA 1
ATOM 3686 C C . LYS A 1 468 ? 7.018 -21.216 -0.079 1.00 94.19 468 LYS A C 1
ATOM 3688 O O . LYS A 1 468 ? 8.119 -21.365 -0.586 1.00 94.19 468 LYS A O 1
ATOM 3693 N N . MET A 1 469 ? 6.028 -20.544 -0.664 1.00 95.00 469 MET A N 1
ATOM 3694 C CA . MET A 1 469 ? 6.128 -19.941 -1.996 1.00 95.00 469 MET A CA 1
ATOM 3695 C C . MET A 1 469 ? 7.287 -18.940 -2.083 1.00 95.00 469 MET A C 1
ATOM 3697 O O . MET A 1 469 ? 7.994 -18.916 -3.077 1.00 95.00 469 MET A O 1
ATOM 3701 N N . ALA A 1 470 ? 7.542 -18.146 -1.036 1.00 93.38 470 ALA A N 1
ATOM 3702 C CA . ALA A 1 470 ? 8.693 -17.240 -1.010 1.00 93.38 470 ALA A CA 1
ATOM 3703 C C . ALA A 1 470 ? 10.047 -17.979 -1.032 1.00 93.38 470 ALA A C 1
ATOM 3705 O O . ALA A 1 470 ? 11.019 -17.450 -1.564 1.00 93.38 470 ALA A O 1
ATOM 3706 N N . LEU A 1 471 ? 10.127 -19.185 -0.455 1.00 92.06 471 LEU A N 1
ATOM 3707 C CA . LEU A 1 471 ? 11.317 -20.036 -0.553 1.00 92.06 471 LEU A CA 1
ATOM 3708 C C . LEU A 1 471 ? 11.445 -20.676 -1.942 1.00 92.06 471 LEU A C 1
ATOM 3710 O O . LEU A 1 471 ? 12.555 -20.756 -2.457 1.00 92.06 471 LEU A O 1
ATOM 3714 N N . GLU A 1 472 ? 10.328 -21.106 -2.532 1.00 92.38 472 GLU A N 1
ATOM 3715 C CA . GLU A 1 472 ? 10.266 -21.693 -3.881 1.00 92.38 472 GLU A CA 1
ATOM 3716 C C . GLU A 1 472 ? 10.660 -20.667 -4.952 1.00 92.38 472 GLU A C 1
ATOM 3718 O O . GLU A 1 472 ? 11.538 -20.949 -5.758 1.00 92.38 472 GLU A O 1
ATOM 3723 N N . ILE A 1 473 ? 10.143 -19.433 -4.870 1.00 92.62 473 ILE A N 1
ATOM 3724 C CA . ILE A 1 473 ? 10.532 -18.322 -5.756 1.00 92.62 473 ILE A CA 1
ATOM 3725 C C . ILE A 1 473 ? 12.046 -18.155 -5.791 1.00 92.62 473 ILE A C 1
ATOM 3727 O O . ILE A 1 473 ? 12.606 -17.951 -6.862 1.00 92.62 473 ILE A O 1
ATOM 3731 N N . LYS A 1 474 ? 12.733 -18.230 -4.647 1.00 89.75 474 LYS A N 1
ATOM 3732 C CA . LYS A 1 474 ? 14.190 -18.082 -4.632 1.00 89.75 474 LYS A CA 1
ATOM 3733 C C . LYS A 1 474 ? 14.862 -19.158 -5.495 1.00 89.75 474 LYS A C 1
ATOM 3735 O O . LYS A 1 474 ? 15.733 -18.828 -6.296 1.00 89.75 474 LYS A O 1
ATOM 3740 N N . ALA A 1 475 ? 14.456 -20.414 -5.324 1.00 85.50 475 ALA A N 1
ATOM 3741 C CA . ALA A 1 475 ? 15.017 -21.528 -6.081 1.00 85.50 475 ALA A CA 1
ATOM 3742 C C . ALA A 1 475 ? 14.753 -21.359 -7.585 1.00 85.50 475 ALA A C 1
ATOM 3744 O O . ALA A 1 475 ? 15.678 -21.431 -8.391 1.00 85.50 475 ALA A O 1
ATOM 3745 N N . ASP A 1 476 ? 13.512 -21.035 -7.940 1.00 88.44 476 ASP A N 1
ATOM 3746 C CA . ASP A 1 476 ? 13.074 -20.999 -9.334 1.00 88.44 476 ASP A CA 1
ATOM 3747 C C . ASP A 1 476 ? 13.550 -19.737 -10.072 1.00 88.44 476 ASP A C 1
ATOM 3749 O O . ASP A 1 476 ? 13.752 -19.755 -11.283 1.00 88.44 476 ASP A O 1
ATOM 3753 N N . THR A 1 477 ? 13.743 -18.622 -9.355 1.00 87.88 477 THR A N 1
ATOM 3754 C CA . THR A 1 477 ? 14.051 -17.323 -9.976 1.00 87.88 477 THR A CA 1
ATOM 3755 C C . THR A 1 477 ? 15.510 -16.891 -9.867 1.00 87.88 477 THR A C 1
ATOM 3757 O O . THR A 1 477 ? 15.929 -16.054 -10.667 1.00 87.88 477 THR A O 1
ATOM 3760 N N . ILE A 1 478 ? 16.273 -17.433 -8.911 1.00 90.06 478 ILE A N 1
ATOM 3761 C CA . ILE A 1 478 ? 17.649 -17.003 -8.613 1.00 90.06 478 ILE A CA 1
ATOM 3762 C C . ILE A 1 478 ? 18.630 -18.154 -8.806 1.00 90.06 478 ILE A C 1
ATOM 3764 O O . ILE A 1 478 ? 19.596 -18.005 -9.551 1.00 90.06 478 ILE A O 1
ATOM 3768 N N . ASP A 1 479 ? 18.391 -19.299 -8.160 1.00 88.94 479 ASP A N 1
ATOM 3769 C CA . ASP A 1 479 ? 19.352 -20.411 -8.166 1.00 88.94 479 ASP A CA 1
ATOM 3770 C C . ASP A 1 479 ? 19.549 -20.991 -9.583 1.00 88.94 479 ASP A C 1
ATOM 3772 O O . ASP A 1 479 ? 20.651 -21.411 -9.924 1.00 88.94 479 ASP A O 1
ATOM 3776 N N . GLU A 1 480 ? 18.530 -20.930 -10.447 1.00 87.88 480 GLU A N 1
ATOM 3777 C CA . GLU A 1 480 ? 18.628 -21.325 -11.862 1.00 87.88 480 GLU A CA 1
ATOM 3778 C C . GLU A 1 480 ? 19.550 -20.417 -12.702 1.00 87.88 480 GLU A C 1
ATOM 3780 O O . GLU A 1 480 ? 20.195 -20.871 -13.648 1.00 87.88 480 GLU A O 1
ATOM 3785 N N . LEU A 1 481 ? 19.628 -19.129 -12.361 1.00 89.31 481 LEU A N 1
ATOM 3786 C CA . LEU A 1 481 ? 20.440 -18.144 -13.081 1.00 89.31 481 LEU A CA 1
ATOM 3787 C C . LEU A 1 481 ? 21.873 -18.044 -12.530 1.00 89.31 481 LEU A C 1
ATOM 3789 O O . LEU A 1 481 ? 22.758 -17.494 -13.201 1.00 89.31 481 LEU A O 1
ATOM 3793 N N . GLN A 1 482 ? 22.126 -18.595 -11.336 1.00 84.31 482 GLN A N 1
ATOM 3794 C CA . GLN A 1 482 ? 23.459 -18.657 -10.737 1.00 84.31 482 GLN A CA 1
ATOM 3795 C C . GLN A 1 482 ? 24.403 -19.485 -11.620 1.00 84.31 482 GLN A C 1
ATOM 3797 O O . GLN A 1 482 ? 24.191 -20.666 -11.877 1.00 84.31 482 GLN A O 1
ATOM 3802 N N . GLY A 1 483 ? 25.483 -18.855 -12.083 1.00 80.12 483 GLY A N 1
ATOM 3803 C CA . GLY A 1 483 ? 26.465 -19.472 -12.981 1.00 80.12 483 GLY A CA 1
ATOM 3804 C C . GLY A 1 483 ? 26.237 -19.191 -14.469 1.00 80.12 483 GLY A C 1
ATOM 3805 O O . GLY A 1 483 ? 27.171 -19.379 -15.244 1.00 80.12 483 GLY A O 1
ATOM 3806 N N . ILE A 1 484 ? 25.063 -18.678 -14.859 1.00 86.50 484 ILE A N 1
ATOM 3807 C CA . ILE A 1 484 ? 24.824 -18.111 -16.199 1.00 86.50 484 ILE A CA 1
ATOM 3808 C C . ILE A 1 484 ? 25.179 -16.623 -16.182 1.00 86.50 484 ILE A C 1
ATOM 3810 O O . ILE A 1 484 ? 25.986 -16.146 -16.977 1.00 86.50 484 ILE A O 1
ATOM 3814 N N . VAL A 1 485 ? 24.620 -15.892 -15.218 1.00 84.81 485 VAL A N 1
ATOM 3815 C CA . VAL A 1 485 ? 24.912 -14.474 -15.011 1.00 84.81 485 VAL A CA 1
ATOM 3816 C C . VAL A 1 485 ? 26.125 -14.377 -14.085 1.00 84.81 485 VAL A C 1
ATOM 3818 O O . VAL A 1 485 ? 26.021 -14.563 -12.877 1.00 84.81 485 VAL A O 1
ATOM 3821 N N . THR A 1 486 ? 27.312 -14.184 -14.663 1.00 67.19 486 THR A N 1
ATOM 3822 C CA . THR A 1 486 ? 28.596 -14.423 -13.963 1.00 67.19 486 THR A CA 1
ATOM 3823 C C . THR A 1 486 ? 29.293 -13.169 -13.434 1.00 67.19 486 THR A C 1
ATOM 3825 O O . THR A 1 486 ? 30.309 -13.275 -12.746 1.00 67.19 486 THR A O 1
ATOM 3828 N N . LYS A 1 487 ? 28.786 -11.973 -13.752 1.00 68.31 487 LYS A N 1
ATOM 3829 C CA . LYS A 1 487 ? 29.439 -10.702 -13.412 1.00 68.31 487 LYS A CA 1
ATOM 3830 C C . LYS A 1 487 ? 28.676 -9.975 -12.311 1.00 68.31 487 LYS A C 1
ATOM 3832 O O . LYS A 1 487 ? 27.574 -9.485 -12.539 1.00 68.31 487 LYS A O 1
ATOM 3837 N N . GLU A 1 488 ? 29.310 -9.857 -11.149 1.00 76.50 488 GLU A N 1
ATOM 3838 C CA . GLU A 1 488 ? 28.866 -8.959 -10.083 1.00 76.50 488 GLU A CA 1
ATOM 3839 C C . GLU A 1 488 ? 28.737 -7.529 -10.636 1.00 76.50 488 GLU A C 1
ATOM 3841 O O . GLU A 1 488 ? 29.610 -7.056 -11.373 1.00 76.50 488 GLU A O 1
ATOM 3846 N N . ASN A 1 489 ? 27.647 -6.844 -10.294 1.00 79.25 489 ASN A N 1
ATOM 3847 C CA . ASN A 1 489 ? 27.272 -5.524 -10.805 1.00 79.25 489 ASN A CA 1
ATOM 3848 C C . ASN A 1 489 ? 27.019 -5.443 -12.325 1.00 79.25 489 ASN A C 1
ATOM 3850 O O . ASN A 1 489 ? 27.031 -4.337 -12.873 1.00 79.25 489 ASN A O 1
ATOM 3854 N N . ALA A 1 490 ? 26.779 -6.567 -13.013 1.00 87.06 490 ALA A N 1
ATOM 3855 C CA . ALA A 1 490 ? 26.35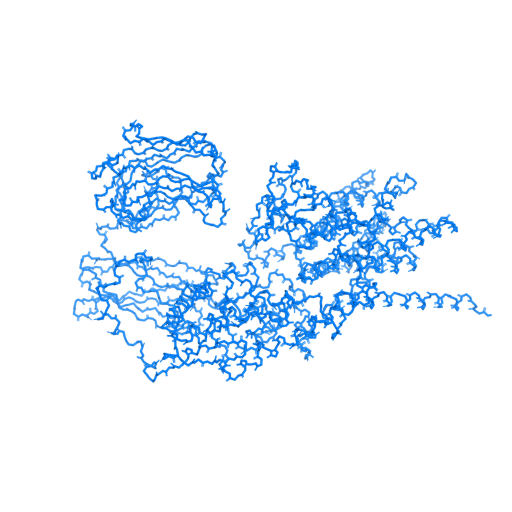4 -6.541 -14.412 1.00 87.06 490 ALA A CA 1
ATOM 3856 C C . ALA A 1 490 ? 25.047 -5.766 -14.585 1.00 87.06 490 ALA A C 1
ATOM 3858 O O . ALA A 1 490 ? 24.151 -5.855 -13.747 1.00 87.06 490 ALA A O 1
ATOM 3859 N N . ILE A 1 491 ? 24.911 -5.035 -15.686 1.00 88.94 491 ILE A N 1
ATOM 3860 C CA . ILE A 1 491 ? 23.697 -4.280 -15.987 1.00 88.94 491 ILE A CA 1
ATOM 3861 C C . ILE A 1 491 ? 22.774 -5.159 -16.828 1.00 88.94 491 ILE A C 1
ATOM 3863 O O . ILE A 1 491 ? 23.167 -5.679 -17.868 1.00 88.94 491 ILE A O 1
ATOM 3867 N N . SER A 1 492 ? 21.527 -5.321 -16.402 1.00 91.56 492 SER A N 1
ATOM 3868 C CA . SER A 1 492 ? 20.550 -6.169 -17.079 1.00 91.56 492 SER A CA 1
ATOM 3869 C C . SER A 1 492 ? 19.273 -5.418 -17.444 1.00 91.56 492 SER A C 1
ATOM 3871 O O . SER A 1 492 ? 18.775 -4.581 -16.683 1.00 91.56 492 SER A O 1
ATOM 3873 N N . ALA A 1 493 ? 18.692 -5.765 -18.590 1.00 90.38 493 ALA A N 1
ATOM 3874 C CA . ALA A 1 493 ? 17.301 -5.446 -18.886 1.00 90.38 493 ALA A CA 1
ATOM 3875 C C . ALA A 1 493 ? 16.422 -6.635 -18.481 1.00 90.38 493 ALA A C 1
ATOM 3877 O O . ALA A 1 493 ? 16.412 -7.666 -19.156 1.00 90.38 493 ALA A O 1
ATOM 3878 N N . LEU A 1 494 ? 15.685 -6.488 -17.375 1.00 89.75 494 LEU A N 1
ATOM 3879 C CA . LEU A 1 494 ? 14.601 -7.405 -17.024 1.00 89.75 494 LEU A CA 1
ATOM 3880 C C . LEU A 1 494 ? 13.358 -6.981 -17.808 1.00 89.75 494 LEU A C 1
ATOM 3882 O O . LEU A 1 494 ? 12.824 -5.896 -17.553 1.00 89.75 494 LEU A O 1
ATOM 3886 N N . CYS A 1 495 ? 12.931 -7.793 -18.772 1.00 86.31 495 CYS A N 1
ATOM 3887 C CA . CYS A 1 495 ? 11.776 -7.473 -19.608 1.00 86.31 495 CYS A CA 1
ATOM 3888 C C . CYS A 1 495 ? 10.514 -8.080 -19.000 1.00 86.31 495 CYS A C 1
ATOM 3890 O O . CYS A 1 495 ? 10.506 -9.234 -18.577 1.00 86.31 495 CYS A O 1
ATOM 3892 N N . SER A 1 496 ? 9.437 -7.306 -18.957 1.00 71.88 496 SER A N 1
ATOM 3893 C CA . SER A 1 496 ? 8.122 -7.804 -18.576 1.00 71.88 496 SER A CA 1
ATOM 3894 C C . SER A 1 496 ? 7.225 -7.762 -19.796 1.00 71.88 496 SER A C 1
ATOM 3896 O O . SER A 1 496 ? 7.128 -6.730 -20.447 1.00 71.88 496 SER A O 1
ATOM 3898 N N . TYR A 1 497 ? 6.509 -8.846 -20.081 1.00 68.69 497 TYR A N 1
ATOM 3899 C CA . TYR A 1 497 ? 5.481 -8.843 -21.133 1.00 68.69 497 TYR A CA 1
ATOM 3900 C C . TYR A 1 497 ? 4.209 -8.089 -20.716 1.00 68.69 497 TYR A C 1
ATOM 3902 O O . TYR A 1 497 ? 3.227 -8.084 -21.458 1.00 68.69 497 TYR A O 1
ATOM 3910 N N . ASP A 1 498 ? 4.204 -7.507 -19.513 1.00 61.62 498 ASP A N 1
ATOM 3911 C CA . ASP A 1 498 ? 3.176 -6.599 -19.029 1.00 61.62 498 ASP A CA 1
ATOM 3912 C C . ASP A 1 498 ? 3.750 -5.175 -18.988 1.00 61.62 498 ASP A C 1
ATOM 3914 O O . ASP A 1 498 ? 4.600 -4.831 -18.163 1.00 61.62 498 ASP A O 1
ATOM 3918 N N . PHE A 1 499 ? 3.284 -4.376 -19.942 1.00 47.09 499 PHE A N 1
ATOM 3919 C CA . PHE A 1 499 ? 3.874 -3.160 -20.503 1.00 47.09 499 PHE A CA 1
ATOM 3920 C C . PHE A 1 499 ? 3.981 -1.985 -19.505 1.00 47.09 499 PHE A C 1
ATOM 3922 O O . PHE A 1 499 ? 4.609 -0.967 -19.791 1.00 47.09 499 PHE A O 1
ATOM 3929 N N . ASP A 1 500 ? 3.406 -2.142 -18.309 1.00 55.22 500 ASP A N 1
ATOM 3930 C CA . ASP A 1 500 ? 3.365 -1.150 -17.229 1.00 55.22 500 ASP A CA 1
ATOM 3931 C C . ASP A 1 500 ? 3.961 -1.667 -15.904 1.00 55.22 500 ASP A C 1
ATOM 3933 O O . ASP A 1 500 ? 3.752 -1.082 -14.832 1.00 55.22 500 ASP A O 1
ATOM 3937 N N . SER A 1 501 ? 4.668 -2.803 -15.933 1.00 57.34 501 SER A N 1
ATOM 3938 C CA . SER A 1 501 ? 4.831 -3.609 -14.729 1.00 57.34 501 SER A CA 1
ATOM 3939 C C . SER A 1 501 ? 5.724 -2.959 -13.676 1.00 57.34 501 SER A C 1
ATOM 3941 O O . SER A 1 501 ? 6.954 -2.982 -13.726 1.00 57.34 501 SER A O 1
ATOM 3943 N N . ASN A 1 502 ? 5.063 -2.491 -12.628 1.00 74.31 502 ASN A N 1
ATOM 3944 C CA . ASN A 1 502 ? 5.564 -2.523 -11.268 1.00 74.31 502 ASN A CA 1
ATOM 3945 C C . ASN A 1 502 ? 5.962 -3.977 -10.909 1.00 74.31 502 ASN A C 1
ATOM 3947 O O . ASN A 1 502 ? 5.146 -4.744 -10.395 1.00 74.31 502 ASN A O 1
ATOM 3951 N N . GLY A 1 503 ? 7.183 -4.377 -11.271 1.00 88.19 503 GLY A N 1
ATOM 3952 C CA . GLY A 1 503 ? 7.662 -5.756 -11.187 1.00 88.19 503 GLY A CA 1
ATOM 3953 C C . GLY A 1 503 ? 8.077 -6.116 -9.766 1.00 88.19 503 GLY A C 1
ATOM 3954 O O . GLY A 1 503 ? 9.227 -5.924 -9.380 1.00 88.19 503 GLY A O 1
ATOM 3955 N N . PHE A 1 504 ? 7.150 -6.644 -8.967 1.00 91.06 504 PHE A N 1
ATOM 3956 C CA . PHE A 1 504 ? 7.398 -6.951 -7.555 1.00 91.06 504 PHE A CA 1
ATOM 3957 C C . PHE A 1 504 ? 8.507 -7.984 -7.316 1.00 91.06 504 PHE A C 1
ATOM 3959 O O . PHE A 1 504 ? 9.153 -7.919 -6.270 1.00 91.06 504 PHE A O 1
ATOM 3966 N N . LEU A 1 505 ? 8.778 -8.877 -8.272 1.00 92.81 505 LEU A N 1
ATOM 3967 C CA . LEU A 1 505 ? 9.880 -9.845 -8.181 1.00 92.81 505 LEU A CA 1
ATOM 3968 C C . LEU A 1 505 ? 11.260 -9.251 -8.503 1.00 92.81 505 LEU A C 1
ATOM 3970 O O . LEU A 1 505 ? 12.265 -9.810 -8.072 1.00 92.81 505 LEU A O 1
ATOM 3974 N N . VAL A 1 506 ? 11.326 -8.107 -9.196 1.00 92.12 506 VAL A N 1
ATOM 3975 C CA . VAL A 1 506 ? 12.580 -7.533 -9.723 1.00 92.12 506 VAL A CA 1
ATOM 3976 C C . VAL A 1 506 ? 13.620 -7.348 -8.622 1.00 92.12 506 VAL A C 1
ATOM 3978 O O . VAL A 1 506 ? 14.730 -7.846 -8.748 1.00 92.12 506 VAL A O 1
ATOM 3981 N N . ALA A 1 507 ? 13.252 -6.683 -7.522 1.00 91.06 507 ALA A N 1
ATOM 3982 C CA . ALA A 1 507 ? 14.188 -6.400 -6.434 1.00 91.06 507 ALA A CA 1
ATOM 3983 C C . ALA A 1 507 ? 14.734 -7.675 -5.776 1.00 91.06 507 ALA A C 1
ATOM 3985 O O . ALA A 1 507 ? 15.860 -7.682 -5.306 1.00 91.06 507 ALA A O 1
ATOM 3986 N N . HIS A 1 508 ? 13.942 -8.749 -5.729 1.00 92.19 508 HIS A N 1
ATOM 3987 C CA . HIS A 1 508 ? 14.379 -10.010 -5.136 1.00 92.19 508 HIS A CA 1
ATOM 3988 C C . HIS A 1 508 ? 15.328 -10.776 -6.067 1.00 92.19 508 HIS A C 1
ATOM 3990 O O . HIS A 1 508 ? 16.355 -11.269 -5.610 1.00 92.19 508 HIS A O 1
ATOM 3996 N N . ILE A 1 509 ? 15.003 -10.830 -7.364 1.00 93.12 509 ILE A N 1
ATOM 3997 C CA . ILE A 1 509 ? 15.809 -11.508 -8.390 1.00 93.12 509 ILE A CA 1
ATOM 3998 C C . ILE A 1 509 ? 17.170 -10.831 -8.536 1.00 93.12 509 ILE A C 1
ATOM 4000 O O . ILE A 1 509 ? 18.208 -11.476 -8.444 1.00 93.12 509 ILE A O 1
ATOM 4004 N N . VAL A 1 510 ? 17.153 -9.519 -8.758 1.00 91.81 510 VAL A N 1
ATOM 4005 C CA . VAL A 1 510 ? 18.339 -8.722 -9.085 1.00 91.81 510 VAL A CA 1
ATOM 4006 C C . VAL A 1 510 ? 19.346 -8.754 -7.942 1.00 91.81 510 VAL A C 1
ATOM 4008 O O . VAL A 1 510 ? 20.528 -8.990 -8.183 1.00 91.81 510 VAL A O 1
ATOM 4011 N N . GLU A 1 511 ? 18.862 -8.608 -6.708 1.00 89.50 511 GLU A N 1
ATOM 4012 C CA . GLU A 1 511 ? 19.715 -8.670 -5.529 1.00 89.50 511 GLU A CA 1
ATOM 4013 C C . GLU A 1 511 ? 20.322 -10.059 -5.330 1.00 89.50 511 GLU A C 1
ATOM 4015 O O . GLU A 1 511 ? 21.528 -10.192 -5.158 1.00 89.50 511 GLU A O 1
ATOM 4020 N N . GLY A 1 512 ? 19.524 -11.128 -5.423 1.00 89.25 512 GLY A N 1
ATOM 4021 C CA . GLY A 1 512 ? 20.070 -12.476 -5.252 1.00 89.25 512 GLY A CA 1
ATOM 4022 C C . GLY A 1 512 ? 21.043 -12.907 -6.355 1.00 89.25 512 GLY A C 1
ATOM 4023 O O . GLY A 1 512 ? 21.790 -13.862 -6.146 1.00 89.25 512 GLY A O 1
ATOM 4024 N N . LEU A 1 513 ? 21.052 -12.217 -7.501 1.00 90.12 513 LEU A N 1
ATOM 4025 C CA . LEU A 1 513 ? 22.037 -12.395 -8.572 1.00 90.12 513 LEU A CA 1
ATOM 4026 C C . LEU A 1 513 ? 23.234 -11.438 -8.467 1.00 90.12 513 LEU A C 1
ATOM 4028 O O . LEU A 1 513 ? 24.201 -11.615 -9.206 1.00 90.12 513 LEU A O 1
ATOM 4032 N N . GLY A 1 514 ? 23.184 -10.432 -7.587 1.00 89.19 514 GLY A N 1
ATOM 4033 C CA . GLY A 1 514 ? 24.217 -9.400 -7.475 1.00 89.19 514 GLY A CA 1
ATOM 4034 C C . GLY A 1 514 ? 24.373 -8.562 -8.749 1.00 89.19 514 GLY A C 1
ATOM 4035 O O . GLY A 1 514 ? 25.492 -8.183 -9.104 1.00 89.19 514 GLY A O 1
ATOM 4036 N N . ILE A 1 515 ? 23.279 -8.315 -9.477 1.00 91.12 515 ILE A N 1
ATOM 4037 C CA . ILE A 1 515 ? 23.266 -7.516 -10.713 1.00 91.12 515 ILE A CA 1
ATOM 4038 C C . ILE A 1 515 ? 22.545 -6.185 -10.510 1.00 91.12 515 ILE A C 1
ATOM 4040 O O . ILE A 1 515 ? 21.940 -5.937 -9.476 1.00 91.12 515 ILE A O 1
ATOM 4044 N N . LYS A 1 516 ? 22.593 -5.319 -11.521 1.00 90.69 516 LYS A N 1
ATOM 4045 C CA . LYS A 1 516 ? 21.831 -4.071 -11.586 1.00 90.69 516 LYS A CA 1
ATOM 4046 C C . LYS A 1 516 ? 20.813 -4.131 -12.712 1.00 90.69 516 LYS A C 1
ATOM 4048 O O . LYS A 1 516 ? 21.023 -4.808 -13.719 1.00 90.69 516 LYS A O 1
ATOM 4053 N N . THR A 1 517 ? 19.707 -3.410 -12.583 1.00 91.62 517 THR A N 1
ATOM 4054 C CA . THR A 1 517 ? 18.708 -3.317 -13.649 1.00 91.62 517 THR A CA 1
ATOM 4055 C C . THR A 1 517 ? 18.019 -1.962 -13.703 1.00 91.62 517 THR A C 1
ATOM 4057 O O . THR A 1 517 ? 17.902 -1.258 -12.702 1.00 91.62 517 THR A O 1
ATOM 4060 N N . TYR A 1 518 ? 17.512 -1.619 -14.884 1.00 86.19 518 TYR A N 1
ATOM 4061 C CA . TYR A 1 518 ? 16.640 -0.465 -15.108 1.00 86.19 518 TYR A CA 1
ATOM 4062 C C . TYR A 1 518 ? 15.201 -0.716 -14.627 1.00 86.19 518 TYR A C 1
ATOM 4064 O O . TYR A 1 518 ? 14.458 0.229 -14.372 1.00 86.19 518 TYR A O 1
ATOM 4072 N N . ALA A 1 519 ? 14.803 -1.987 -14.476 1.00 88.06 519 ALA A N 1
ATOM 4073 C CA . ALA A 1 519 ? 13.504 -2.347 -13.917 1.00 88.06 519 ALA A CA 1
ATOM 4074 C C . ALA A 1 519 ? 13.427 -2.028 -12.414 1.00 88.06 519 ALA A C 1
ATOM 4076 O O . ALA A 1 519 ? 14.430 -1.883 -11.716 1.00 88.06 519 ALA A O 1
ATOM 4077 N N . GLY A 1 520 ? 12.215 -1.969 -11.875 1.00 86.00 520 GLY A N 1
ATOM 4078 C CA . GLY A 1 520 ? 12.032 -1.848 -10.437 1.00 86.00 520 GLY A CA 1
ATOM 4079 C C . GLY A 1 520 ? 10.577 -1.935 -10.021 1.00 86.00 520 GLY A C 1
ATOM 4080 O O . GLY A 1 520 ? 9.703 -2.329 -10.794 1.00 86.00 520 GLY A O 1
ATOM 4081 N N . ALA A 1 521 ? 10.330 -1.569 -8.766 1.00 82.00 521 ALA A N 1
ATOM 4082 C CA . ALA A 1 521 ? 9.032 -1.744 -8.138 1.00 82.00 521 ALA A CA 1
ATOM 4083 C C . ALA A 1 521 ? 8.605 -0.538 -7.288 1.00 82.00 521 ALA A C 1
ATOM 4085 O O . ALA A 1 521 ? 9.370 0.017 -6.487 1.00 82.00 521 ALA A O 1
ATOM 4086 N N . GLY A 1 522 ? 7.324 -0.205 -7.409 1.00 76.69 522 GLY A N 1
ATOM 4087 C CA . GLY A 1 522 ? 6.630 0.912 -6.787 1.00 76.69 522 GLY A CA 1
ATOM 4088 C C . GLY A 1 522 ? 6.285 1.990 -7.810 1.00 76.69 522 GLY A C 1
ATOM 4089 O O . GLY A 1 522 ? 7.184 2.622 -8.355 1.00 76.69 522 GLY A O 1
ATOM 4090 N N . ASP A 1 523 ? 4.988 2.251 -8.002 1.00 71.25 523 ASP A N 1
ATOM 4091 C CA . ASP A 1 523 ? 4.453 3.189 -9.004 1.00 71.25 523 ASP A CA 1
ATOM 4092 C C . ASP A 1 523 ? 5.208 4.532 -9.028 1.00 71.25 523 ASP A C 1
ATOM 4094 O O . ASP A 1 523 ? 5.612 5.019 -10.081 1.00 71.25 523 ASP A O 1
ATOM 4098 N N . LYS A 1 524 ? 5.456 5.116 -7.846 1.00 70.88 524 LYS A N 1
ATOM 4099 C CA . LYS A 1 524 ? 6.135 6.415 -7.702 1.00 70.88 524 LYS A CA 1
ATOM 4100 C C . LYS A 1 524 ? 7.620 6.353 -8.064 1.00 70.88 524 LYS A C 1
ATOM 4102 O O . LYS A 1 524 ? 8.110 7.248 -8.739 1.00 70.88 524 LYS A O 1
ATOM 4107 N N . ALA A 1 525 ? 8.322 5.314 -7.610 1.00 71.75 525 ALA A N 1
ATOM 4108 C CA . ALA A 1 525 ? 9.748 5.150 -7.883 1.00 71.75 525 ALA A CA 1
ATOM 4109 C C . ALA A 1 525 ? 9.981 4.869 -9.373 1.00 71.75 525 ALA A C 1
ATOM 4111 O O . ALA A 1 525 ? 10.843 5.490 -9.981 1.00 71.75 525 ALA A O 1
ATOM 4112 N N . LEU A 1 526 ? 9.139 4.027 -9.980 1.00 75.31 526 LEU A N 1
ATOM 4113 C CA . LEU A 1 526 ? 9.184 3.743 -11.411 1.00 75.31 526 LEU A CA 1
ATOM 4114 C C . LEU A 1 526 ? 8.870 4.989 -12.252 1.00 75.31 526 LEU A C 1
ATOM 4116 O O . LEU A 1 526 ? 9.545 5.240 -13.242 1.00 75.31 526 LEU A O 1
ATOM 4120 N N . THR A 1 527 ? 7.882 5.798 -11.850 1.00 71.44 527 THR A N 1
ATOM 4121 C CA . THR A 1 527 ? 7.540 7.048 -12.558 1.00 71.44 527 THR A CA 1
ATOM 4122 C C . THR A 1 527 ? 8.711 8.026 -12.566 1.00 71.44 527 THR A C 1
ATOM 4124 O O . THR A 1 527 ? 9.044 8.569 -13.614 1.00 71.44 527 THR A O 1
ATOM 4127 N N . LEU A 1 528 ? 9.364 8.212 -11.415 1.00 64.81 528 LEU A N 1
ATOM 4128 C CA . LEU A 1 528 ? 10.588 9.010 -11.323 1.00 64.81 528 LEU A CA 1
ATOM 4129 C C . LEU A 1 528 ? 11.702 8.419 -12.196 1.00 64.81 528 LEU A C 1
ATOM 4131 O O . LEU A 1 528 ? 12.439 9.164 -12.838 1.00 64.81 528 LEU A O 1
ATOM 4135 N N . ALA A 1 529 ? 11.783 7.087 -12.258 1.00 70.25 529 ALA A N 1
ATOM 4136 C CA . ALA A 1 529 ? 12.820 6.392 -12.998 1.00 70.25 529 ALA A CA 1
ATOM 4137 C C . ALA A 1 529 ? 12.719 6.484 -14.515 1.00 70.25 529 ALA A C 1
ATOM 4139 O O . ALA A 1 529 ? 13.728 6.647 -15.201 1.00 70.25 529 ALA A O 1
ATOM 4140 N N . LYS A 1 530 ? 11.499 6.461 -15.055 1.00 72.81 530 LYS A N 1
ATOM 4141 C CA . LYS A 1 530 ? 11.260 6.558 -16.503 1.00 72.81 530 LYS A CA 1
ATOM 4142 C C . LYS A 1 530 ? 11.926 7.787 -17.140 1.00 72.81 530 LYS A C 1
ATOM 4144 O O . LYS A 1 530 ? 12.361 7.702 -18.280 1.00 72.81 530 LYS A O 1
ATOM 4149 N N . GLY A 1 531 ? 12.063 8.901 -16.411 1.00 64.81 531 GLY A N 1
ATOM 4150 C CA . GLY A 1 531 ? 12.702 10.126 -16.917 1.00 64.81 531 GLY A C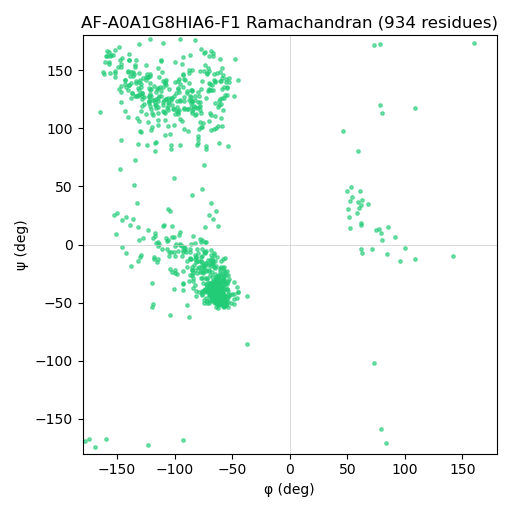A 1
ATOM 4151 C C . GLY A 1 531 ? 14.210 10.012 -17.193 1.00 64.81 531 GLY A C 1
ATOM 4152 O O . GLY A 1 531 ? 14.804 10.916 -17.800 1.00 64.81 531 GLY A O 1
ATOM 4153 N N . TYR A 1 532 ? 14.846 8.929 -16.744 1.00 67.56 532 TYR A N 1
ATOM 4154 C CA . TYR A 1 532 ? 16.283 8.731 -16.879 1.00 67.56 532 TYR A CA 1
ATOM 4155 C C . TYR A 1 532 ? 16.711 7.377 -17.454 1.00 67.56 532 TYR A C 1
ATOM 4157 O O . TYR A 1 532 ? 17.882 7.224 -17.799 1.00 67.56 532 TYR A O 1
ATOM 4165 N N . ILE A 1 533 ? 15.801 6.409 -17.576 1.00 75.19 533 ILE A N 1
ATOM 4166 C CA . ILE A 1 533 ? 16.076 5.141 -18.263 1.00 75.19 533 ILE A CA 1
ATOM 4167 C C . ILE A 1 533 ? 16.290 5.436 -19.761 1.00 75.19 533 ILE A C 1
ATOM 4169 O O . ILE A 1 533 ? 15.491 6.173 -20.345 1.00 75.19 533 ILE A O 1
ATOM 4173 N N . PRO A 1 534 ? 17.339 4.889 -20.409 1.00 79.94 534 PRO A N 1
ATOM 4174 C CA . PRO A 1 534 ? 17.532 5.043 -21.850 1.00 79.94 534 PRO A CA 1
ATOM 4175 C C . PRO A 1 534 ? 16.294 4.584 -22.624 1.00 79.94 534 PRO A C 1
ATOM 4177 O O . PRO A 1 534 ? 15.762 3.510 -22.344 1.00 79.94 534 PRO A O 1
ATOM 4180 N N . SER A 1 535 ? 15.845 5.366 -23.609 1.00 81.88 535 SER A N 1
ATOM 4181 C CA . SER A 1 535 ? 14.602 5.082 -24.339 1.00 81.88 535 SER A CA 1
ATOM 4182 C C . SER A 1 535 ? 14.608 3.701 -24.994 1.00 81.88 535 SER A C 1
ATOM 4184 O O . SER A 1 535 ? 13.597 3.018 -24.936 1.00 81.88 535 SER A O 1
ATOM 4186 N N . ASP A 1 536 ? 15.742 3.239 -25.530 1.00 85.88 536 ASP A N 1
ATOM 4187 C CA . ASP A 1 536 ? 15.861 1.898 -26.124 1.00 85.88 536 ASP A CA 1
ATOM 4188 C C . ASP A 1 536 ? 15.607 0.780 -25.102 1.00 85.88 536 ASP A C 1
ATOM 4190 O O . ASP A 1 536 ? 14.943 -0.206 -25.411 1.00 85.88 536 ASP A O 1
ATOM 4194 N N . VAL A 1 537 ? 16.099 0.948 -23.869 1.00 85.88 537 VAL A N 1
ATOM 4195 C CA . VAL A 1 537 ? 15.854 -0.002 -22.775 1.00 85.88 537 VAL A CA 1
ATOM 4196 C C . VAL A 1 537 ? 14.409 0.101 -22.302 1.00 85.88 537 VAL A C 1
ATOM 4198 O O . VAL A 1 537 ? 13.777 -0.917 -22.043 1.00 85.88 537 VAL A O 1
ATOM 4201 N N . LEU A 1 538 ? 13.863 1.316 -22.226 1.00 84.31 538 LEU A N 1
ATOM 4202 C CA . LEU A 1 538 ? 12.467 1.522 -21.862 1.00 84.31 538 LEU A CA 1
ATOM 4203 C C . LEU A 1 538 ? 11.533 0.839 -22.871 1.00 84.31 538 LEU A C 1
ATOM 4205 O O . LEU A 1 538 ? 10.649 0.100 -22.454 1.00 84.31 538 LEU A O 1
ATOM 4209 N N . TYR A 1 539 ? 11.766 1.018 -24.176 1.00 86.06 539 TYR A N 1
ATOM 4210 C CA . TYR A 1 539 ? 11.007 0.342 -25.229 1.00 86.06 539 TYR A CA 1
ATOM 4211 C C . TYR A 1 539 ? 11.175 -1.175 -25.163 1.00 86.06 539 TYR A C 1
ATOM 4213 O O . TYR A 1 539 ? 10.177 -1.886 -25.240 1.00 86.06 539 TYR A O 1
ATOM 4221 N N . LEU A 1 540 ? 12.400 -1.666 -24.939 1.00 88.94 540 LEU A N 1
ATOM 4222 C CA . LEU A 1 540 ? 12.670 -3.091 -24.740 1.00 88.94 540 LEU A CA 1
ATOM 4223 C C . LEU A 1 540 ? 11.840 -3.675 -23.583 1.00 88.94 540 LEU A C 1
ATOM 4225 O O . LEU A 1 540 ? 11.248 -4.741 -23.717 1.00 88.94 540 LEU A O 1
ATOM 4229 N N . GLN A 1 541 ? 11.762 -2.966 -22.457 1.00 86.75 541 GLN A N 1
ATOM 4230 C CA . GLN A 1 541 ? 11.003 -3.393 -21.277 1.00 86.75 541 GLN A CA 1
ATOM 4231 C C . GLN A 1 541 ? 9.484 -3.220 -21.423 1.00 86.75 541 GLN A C 1
ATOM 4233 O O . GLN A 1 541 ? 8.737 -3.773 -20.617 1.00 86.75 541 GLN A O 1
ATOM 4238 N N . GLN A 1 542 ? 9.041 -2.447 -22.416 1.00 81.75 542 GLN A N 1
ATOM 4239 C CA . GLN A 1 542 ? 7.646 -2.104 -22.688 1.00 81.75 542 GLN A CA 1
ATOM 4240 C C . GLN A 1 542 ? 7.119 -2.760 -23.964 1.00 81.75 542 GLN A C 1
ATOM 4242 O O . GLN A 1 542 ? 6.109 -2.306 -24.477 1.00 81.75 542 GLN A O 1
ATOM 4247 N N . THR A 1 543 ? 7.766 -3.774 -24.534 1.00 85.12 543 THR A N 1
ATOM 4248 C CA . THR A 1 543 ? 7.195 -4.508 -25.671 1.00 85.12 543 THR A CA 1
ATOM 4249 C C . THR A 1 543 ? 7.051 -5.991 -25.360 1.00 85.12 543 THR A C 1
ATOM 4251 O O . THR A 1 543 ? 7.850 -6.579 -24.639 1.00 85.12 543 THR A O 1
ATOM 4254 N N . ALA A 1 544 ? 6.009 -6.609 -25.913 1.00 86.06 544 ALA A N 1
ATOM 4255 C CA . ALA A 1 544 ? 5.836 -8.061 -25.931 1.00 86.06 544 ALA A CA 1
ATOM 4256 C C . ALA A 1 544 ? 5.793 -8.616 -27.363 1.00 86.06 544 ALA A C 1
ATOM 4258 O O . ALA A 1 544 ? 5.517 -9.802 -27.540 1.00 86.06 544 ALA A O 1
ATOM 4259 N N . GLN A 1 545 ? 6.032 -7.773 -28.375 1.00 91.50 545 GLN A N 1
ATOM 4260 C CA . GLN A 1 545 ? 6.152 -8.223 -29.760 1.00 91.50 545 GLN A CA 1
ATOM 4261 C C . GLN A 1 545 ? 7.562 -8.798 -29.971 1.00 91.50 545 GLN A C 1
ATOM 4263 O O . GLN A 1 545 ? 8.537 -8.083 -29.715 1.00 91.50 545 GLN A O 1
ATOM 4268 N N . PRO A 1 546 ? 7.702 -10.067 -30.399 1.00 93.38 546 PRO A N 1
ATOM 4269 C CA . PRO A 1 546 ? 9.008 -10.704 -30.568 1.00 93.38 546 PRO A CA 1
ATOM 4270 C C . PRO A 1 546 ? 9.973 -9.931 -31.477 1.00 93.38 546 PRO A C 1
ATOM 4272 O O . PRO A 1 546 ? 11.164 -9.846 -31.184 1.00 93.38 546 PRO A O 1
ATOM 4275 N N . GLU A 1 547 ? 9.468 -9.339 -32.557 1.00 93.94 547 GLU A N 1
ATOM 4276 C CA . GLU A 1 547 ? 10.268 -8.605 -33.538 1.00 93.94 547 GLU A CA 1
ATOM 4277 C C . GLU A 1 547 ? 10.835 -7.309 -32.947 1.00 93.94 547 GLU A C 1
ATOM 4279 O O . GLU A 1 547 ? 12.013 -6.997 -33.140 1.00 93.94 547 GLU A O 1
ATOM 4284 N N . ASP A 1 548 ? 10.021 -6.583 -32.174 1.00 91.69 548 ASP A N 1
ATOM 4285 C CA . ASP A 1 548 ? 10.464 -5.382 -31.464 1.00 91.69 548 ASP A CA 1
ATOM 4286 C C . ASP A 1 548 ? 11.476 -5.736 -30.373 1.00 91.69 548 ASP A C 1
ATOM 4288 O O . ASP A 1 548 ? 12.505 -5.070 -30.256 1.00 91.69 548 ASP A O 1
ATOM 4292 N N . LEU A 1 549 ? 11.224 -6.804 -29.602 1.00 92.75 549 LEU A N 1
ATOM 4293 C CA . LEU A 1 549 ? 12.168 -7.303 -28.600 1.00 92.75 549 LEU A CA 1
ATOM 4294 C C . LEU A 1 549 ? 13.526 -7.592 -29.251 1.00 92.75 549 LEU A C 1
ATOM 4296 O O . LEU A 1 549 ? 14.536 -7.049 -28.807 1.00 92.75 549 LEU A O 1
ATOM 4300 N N . ALA A 1 550 ? 13.552 -8.374 -30.335 1.00 94.69 550 ALA A N 1
ATOM 4301 C CA . ALA A 1 550 ? 14.780 -8.705 -31.056 1.00 94.69 550 ALA A CA 1
ATOM 4302 C C . ALA A 1 550 ? 15.513 -7.451 -31.565 1.00 94.69 550 ALA A C 1
ATOM 4304 O O . ALA A 1 550 ? 16.708 -7.283 -31.315 1.00 94.69 550 ALA A O 1
ATOM 4305 N N . LYS A 1 551 ? 14.783 -6.521 -32.195 1.00 93.88 551 LYS A N 1
ATOM 4306 C CA . LYS A 1 551 ? 15.320 -5.236 -32.662 1.00 93.88 551 LYS A CA 1
ATOM 4307 C C . LYS A 1 551 ? 15.975 -4.445 -31.527 1.00 93.88 551 LYS A C 1
ATOM 4309 O O . LYS A 1 551 ? 17.113 -3.990 -31.671 1.00 93.88 551 LYS A O 1
ATOM 4314 N N . TYR A 1 552 ? 15.277 -4.261 -30.407 1.00 92.56 552 TYR A N 1
ATOM 4315 C CA . TYR A 1 552 ? 15.796 -3.466 -29.296 1.00 92.56 552 TYR A CA 1
ATOM 4316 C C . TYR A 1 552 ? 16.929 -4.170 -28.543 1.00 92.56 552 TYR A C 1
ATOM 4318 O O . TYR A 1 552 ? 17.830 -3.481 -28.072 1.00 92.56 552 TYR A O 1
ATOM 4326 N N . ILE A 1 553 ? 16.963 -5.506 -28.494 1.00 94.56 553 ILE A N 1
ATOM 4327 C CA . ILE A 1 553 ? 18.107 -6.265 -27.958 1.00 94.56 553 ILE A CA 1
ATOM 4328 C C . ILE A 1 553 ? 19.380 -5.953 -28.755 1.00 94.56 553 ILE A C 1
ATOM 4330 O O . ILE A 1 553 ? 20.415 -5.631 -28.163 1.00 94.56 553 ILE A O 1
ATOM 4334 N N . THR A 1 554 ? 19.302 -5.960 -30.088 1.00 92.62 554 THR A N 1
ATOM 4335 C CA . THR A 1 554 ? 20.441 -5.620 -30.953 1.00 92.62 554 THR A CA 1
ATOM 4336 C C . THR A 1 554 ? 20.889 -4.171 -30.768 1.00 92.62 554 THR A C 1
ATOM 4338 O O . THR A 1 554 ? 22.088 -3.911 -30.644 1.00 92.62 554 THR A O 1
ATOM 4341 N N . ILE A 1 555 ? 19.948 -3.226 -30.656 1.00 86.38 555 ILE A N 1
ATOM 4342 C CA . ILE A 1 555 ? 20.258 -1.810 -30.388 1.00 86.38 555 ILE A CA 1
ATOM 4343 C C . ILE A 1 555 ? 20.931 -1.637 -29.017 1.00 86.38 555 ILE A C 1
ATOM 4345 O O . ILE A 1 555 ? 21.937 -0.934 -28.902 1.00 86.38 555 ILE A O 1
ATOM 4349 N N . VAL A 1 556 ? 20.404 -2.290 -27.978 1.00 87.06 556 VAL A N 1
ATOM 4350 C CA . VAL A 1 556 ? 20.936 -2.235 -26.607 1.00 87.06 556 VAL A CA 1
ATOM 4351 C C . VAL A 1 556 ? 22.351 -2.818 -26.535 1.00 87.06 556 VAL A C 1
ATOM 4353 O O . VAL A 1 556 ? 23.202 -2.218 -25.871 1.00 87.06 556 VAL A O 1
ATOM 4356 N N . LYS A 1 557 ? 22.639 -3.912 -27.261 1.00 89.38 557 LYS A N 1
ATOM 4357 C CA . LYS A 1 557 ? 24.004 -4.453 -27.411 1.00 89.38 557 LYS A CA 1
ATOM 4358 C C . LYS A 1 557 ? 24.925 -3.468 -28.121 1.00 89.38 557 LYS A C 1
ATOM 4360 O O . LYS A 1 557 ? 26.000 -3.178 -27.604 1.00 89.38 557 LYS A O 1
ATOM 4365 N N . ALA A 1 558 ? 24.506 -2.928 -29.267 1.00 81.94 558 ALA A N 1
ATOM 4366 C CA . ALA A 1 558 ? 25.316 -1.992 -30.050 1.00 81.94 558 ALA A CA 1
ATOM 4367 C C . ALA A 1 558 ? 25.689 -0.729 -29.251 1.00 81.94 558 ALA A C 1
ATOM 4369 O O . ALA A 1 558 ? 26.796 -0.213 -29.384 1.00 81.94 558 ALA A O 1
ATOM 4370 N N . LYS A 1 559 ? 24.787 -0.266 -28.377 1.00 80.25 559 LYS A N 1
ATOM 4371 C CA . LYS A 1 559 ? 25.002 0.885 -27.487 1.00 80.25 559 LYS A CA 1
ATOM 4372 C C . LYS A 1 559 ? 25.687 0.532 -26.157 1.00 80.25 559 LYS A C 1
ATOM 4374 O O . LYS A 1 559 ? 25.947 1.433 -25.365 1.00 80.25 559 LYS A O 1
ATOM 4379 N N . GLY A 1 560 ? 25.956 -0.748 -25.881 1.00 80.81 560 GLY A N 1
ATOM 4380 C CA . GLY A 1 560 ? 26.581 -1.199 -24.633 1.00 80.81 560 GLY A CA 1
ATOM 4381 C C . GLY A 1 560 ? 25.780 -0.858 -23.370 1.00 80.81 560 GLY A C 1
ATOM 4382 O O . GLY A 1 560 ? 26.375 -0.592 -22.328 1.00 80.81 560 GLY A O 1
ATOM 4383 N N . LEU A 1 561 ? 24.444 -0.817 -23.456 1.00 81.81 561 LEU A N 1
ATOM 4384 C CA . LEU A 1 561 ? 23.581 -0.364 -22.352 1.00 81.81 561 LEU A CA 1
ATOM 4385 C C . LEU A 1 561 ? 23.301 -1.454 -21.307 1.00 81.81 561 LEU A C 1
ATOM 4387 O O . LEU A 1 561 ? 22.955 -1.125 -20.170 1.00 81.81 561 LEU A O 1
ATOM 4391 N N . CYS A 1 562 ? 23.443 -2.724 -21.692 1.00 89.81 562 CYS A N 1
ATOM 4392 C CA . CYS A 1 562 ? 23.255 -3.893 -20.837 1.00 89.81 562 CYS A CA 1
ATOM 4393 C C . CYS A 1 562 ? 24.323 -4.952 -21.141 1.00 89.81 562 CYS A C 1
ATOM 4395 O O . CYS A 1 562 ? 24.738 -5.118 -22.286 1.00 89.81 562 CYS A O 1
ATOM 4397 N N . ASP A 1 563 ? 24.701 -5.710 -20.119 1.00 92.44 563 ASP A N 1
ATOM 4398 C CA . ASP A 1 563 ? 25.461 -6.954 -20.219 1.00 92.44 563 ASP A CA 1
ATOM 4399 C C . ASP A 1 563 ? 24.544 -8.147 -20.534 1.00 92.44 563 ASP A C 1
ATOM 4401 O O . ASP A 1 563 ? 24.936 -9.054 -21.261 1.00 92.44 563 ASP A O 1
ATOM 4405 N N . TYR A 1 564 ? 23.312 -8.138 -20.012 1.00 94.81 564 TYR A N 1
ATOM 4406 C CA . TYR A 1 564 ? 22.353 -9.232 -20.188 1.00 94.81 564 TYR A CA 1
ATOM 4407 C C . TYR A 1 564 ? 20.942 -8.717 -20.474 1.00 94.81 564 TYR A C 1
ATOM 4409 O O . TYR A 1 564 ? 20.514 -7.686 -19.946 1.00 94.81 564 TYR A O 1
ATOM 4417 N N . VAL A 1 565 ? 20.183 -9.485 -21.252 1.00 95.06 565 VAL A N 1
ATOM 4418 C CA . VAL A 1 565 ? 18.725 -9.339 -21.351 1.00 95.06 565 VAL A CA 1
ATOM 4419 C C . VAL A 1 565 ? 18.088 -10.595 -20.782 1.00 95.06 565 VAL A C 1
ATOM 4421 O O . VAL A 1 565 ? 18.391 -11.708 -21.213 1.00 95.06 565 VAL A O 1
ATOM 4424 N N . LEU A 1 566 ? 17.226 -10.406 -19.786 1.00 94.62 566 LEU A N 1
ATOM 4425 C CA . LEU A 1 566 ? 16.521 -11.481 -19.102 1.00 94.62 566 LEU A CA 1
ATOM 4426 C C . LEU A 1 566 ? 15.050 -11.424 -19.506 1.00 94.62 566 LEU A C 1
ATOM 4428 O O . LEU A 1 566 ? 14.339 -10.465 -19.189 1.00 94.62 566 LEU A O 1
ATOM 4432 N N . LEU A 1 567 ? 14.614 -12.466 -20.208 1.00 94.44 567 LEU A N 1
ATOM 4433 C CA . LEU A 1 567 ? 13.230 -12.692 -20.598 1.00 94.44 567 LEU A CA 1
ATOM 4434 C C . LEU A 1 567 ? 12.659 -13.779 -19.670 1.00 94.44 567 LEU A C 1
ATOM 4436 O O . LEU A 1 567 ? 12.886 -14.968 -19.915 1.00 94.44 567 LEU A O 1
ATOM 4440 N N . PRO A 1 568 ? 11.980 -13.417 -18.567 1.00 93.81 568 PRO A N 1
ATOM 4441 C CA . PRO A 1 568 ? 11.319 -14.399 -17.712 1.00 93.81 568 PRO A CA 1
ATOM 4442 C C . PRO A 1 568 ? 10.247 -15.162 -18.504 1.00 93.81 568 PRO A C 1
ATOM 4444 O O . PRO A 1 568 ? 9.776 -14.696 -19.534 1.00 93.81 568 PRO A O 1
ATOM 4447 N N . LYS A 1 569 ? 9.836 -16.339 -18.041 1.00 92.75 569 LYS A N 1
ATOM 4448 C CA . LYS A 1 569 ? 8.691 -17.108 -18.573 1.00 92.75 569 LYS A CA 1
ATOM 4449 C C . LYS A 1 569 ? 7.494 -17.030 -17.618 1.00 92.75 569 LYS A C 1
ATOM 4451 O O . LYS A 1 569 ? 6.712 -17.960 -17.477 1.00 92.75 569 LYS A O 1
ATOM 4456 N N . PHE A 1 570 ? 7.405 -15.911 -16.908 1.00 91.50 570 PHE A N 1
ATOM 4457 C CA . PHE A 1 570 ? 6.401 -15.597 -15.900 1.00 91.50 570 PHE A CA 1
ATOM 4458 C C . PHE A 1 570 ? 6.227 -14.071 -15.817 1.00 91.50 570 PHE A C 1
ATOM 4460 O O . PHE A 1 570 ? 7.068 -13.301 -16.293 1.00 91.50 570 PHE A O 1
ATOM 4467 N N . ALA A 1 571 ? 5.131 -13.611 -15.220 1.00 89.44 571 ALA A N 1
ATOM 4468 C CA . ALA A 1 571 ? 4.834 -12.200 -15.021 1.00 89.44 571 ALA A CA 1
ATOM 4469 C C . ALA A 1 571 ? 5.492 -11.675 -13.735 1.00 89.44 571 ALA A C 1
ATOM 4471 O O . ALA A 1 571 ? 5.133 -12.067 -12.626 1.00 89.44 571 ALA A O 1
ATOM 4472 N N . LEU A 1 572 ? 6.395 -10.697 -13.863 1.00 90.12 572 LEU A N 1
ATOM 4473 C CA . LEU A 1 572 ? 7.151 -10.125 -12.734 1.00 90.12 572 LEU A CA 1
ATOM 4474 C C . LEU A 1 572 ? 6.277 -9.488 -11.634 1.00 90.12 572 LEU A C 1
ATOM 4476 O O . LEU A 1 572 ? 6.753 -9.279 -10.513 1.00 90.12 572 LEU A O 1
ATOM 4480 N N . ARG A 1 573 ? 5.019 -9.147 -11.949 1.00 88.81 573 ARG A N 1
ATOM 4481 C CA . ARG A 1 573 ? 4.038 -8.570 -11.019 1.00 88.81 573 ARG A CA 1
ATOM 4482 C C . ARG A 1 573 ? 2.994 -9.582 -10.562 1.00 88.81 573 ARG A C 1
ATOM 4484 O O . ARG A 1 573 ? 2.885 -9.819 -9.363 1.00 88.81 573 ARG A O 1
ATOM 4491 N N . GLU A 1 574 ? 2.216 -10.147 -11.479 1.00 87.38 574 GLU A N 1
ATOM 4492 C CA . GLU A 1 574 ? 1.061 -10.979 -11.114 1.00 87.38 574 GLU A CA 1
ATOM 4493 C C . GLU A 1 574 ? 1.481 -12.293 -10.440 1.00 87.38 574 GLU A C 1
ATOM 4495 O O . GLU A 1 574 ? 0.938 -12.642 -9.389 1.00 87.38 574 GLU A O 1
ATOM 4500 N N . ASP A 1 575 ? 2.544 -12.940 -10.927 1.00 90.81 575 ASP A N 1
ATOM 4501 C CA . ASP A 1 575 ? 3.048 -14.191 -10.337 1.00 90.81 575 ASP A CA 1
ATOM 4502 C C . ASP A 1 575 ? 3.790 -13.961 -9.009 1.00 90.81 575 ASP A C 1
ATOM 4504 O O . ASP A 1 575 ? 4.098 -14.894 -8.273 1.00 90.81 575 ASP A O 1
ATOM 4508 N N . SER A 1 576 ? 4.007 -12.702 -8.611 1.00 91.31 576 SER A N 1
ATOM 4509 C CA . SER A 1 576 ? 4.442 -12.403 -7.242 1.00 91.31 576 SER A CA 1
ATOM 4510 C C . SER A 1 576 ? 3.335 -12.649 -6.210 1.00 91.31 576 SER A C 1
ATOM 4512 O O . SER A 1 576 ? 3.620 -12.811 -5.026 1.00 91.31 576 SER A O 1
ATOM 4514 N N . TYR A 1 577 ? 2.060 -12.651 -6.613 1.00 89.81 577 TYR A N 1
ATOM 4515 C CA . TYR A 1 577 ? 0.946 -12.906 -5.698 1.00 89.81 577 TYR A CA 1
ATOM 4516 C C . TYR A 1 577 ? 0.669 -14.398 -5.512 1.00 89.81 577 TYR A C 1
ATOM 4518 O O . TYR A 1 577 ? 0.166 -14.785 -4.452 1.00 89.81 577 TYR A O 1
ATOM 4526 N N . TRP A 1 578 ? 1.023 -15.216 -6.506 1.00 89.31 578 TRP A N 1
ATOM 4527 C CA . TRP A 1 578 ? 0.756 -16.649 -6.554 1.00 89.31 578 TRP A CA 1
ATOM 4528 C C . TRP A 1 578 ? 1.897 -17.353 -7.284 1.00 89.31 578 TRP A C 1
ATOM 4530 O O . TRP A 1 578 ? 2.170 -17.034 -8.433 1.00 89.31 578 TRP A O 1
ATOM 4540 N N . TRP A 1 579 ? 2.534 -18.317 -6.622 1.00 92.25 579 TRP A N 1
ATOM 4541 C CA . TRP A 1 579 ? 3.633 -19.092 -7.193 1.00 92.25 579 TRP A CA 1
ATOM 4542 C C . TRP A 1 579 ? 3.359 -20.597 -7.058 1.00 92.25 579 TRP A C 1
ATOM 4544 O O . TRP A 1 579 ? 2.800 -20.990 -6.025 1.00 92.25 579 TRP A O 1
ATOM 4554 N N . PRO A 1 580 ? 3.725 -21.446 -8.038 1.00 92.06 580 PRO A N 1
ATOM 4555 C CA . PRO A 1 580 ? 4.335 -21.125 -9.339 1.00 92.06 580 PRO A CA 1
ATOM 4556 C C . PRO A 1 580 ? 3.386 -20.389 -10.297 1.00 92.06 580 PRO A C 1
ATOM 4558 O O . PRO A 1 580 ? 2.176 -20.337 -10.062 1.00 92.06 580 PRO A O 1
ATOM 4561 N N . SER A 1 581 ? 3.949 -19.829 -11.372 1.00 89.38 581 SER A N 1
ATOM 4562 C CA . SER A 1 581 ? 3.175 -19.204 -12.452 1.00 89.38 581 SER A CA 1
ATOM 4563 C C . SER A 1 581 ? 2.209 -20.205 -13.097 1.00 89.38 581 SER A C 1
ATOM 4565 O O . SER A 1 581 ? 2.432 -21.419 -13.104 1.00 89.38 581 SER A O 1
ATOM 4567 N N . THR A 1 582 ? 1.100 -19.703 -13.637 1.00 88.69 582 THR A N 1
ATOM 4568 C CA . THR A 1 582 ? 0.124 -20.556 -14.329 1.00 88.69 582 THR A CA 1
ATOM 4569 C C . THR A 1 582 ? 0.663 -21.029 -15.680 1.00 88.69 582 THR A C 1
ATOM 4571 O O . THR A 1 582 ? 1.334 -20.278 -16.384 1.00 88.69 582 THR A O 1
ATOM 4574 N N . ASN A 1 583 ? 0.299 -22.248 -16.096 1.00 89.88 583 ASN A N 1
ATOM 4575 C CA . ASN A 1 583 ? 0.714 -22.792 -17.396 1.00 89.88 583 ASN A CA 1
ATOM 4576 C C . ASN A 1 583 ? 0.344 -21.873 -18.569 1.00 89.88 583 ASN A C 1
ATOM 4578 O O . ASN A 1 583 ? 1.105 -21.780 -19.520 1.00 89.88 583 ASN A O 1
ATOM 4582 N N . GLU A 1 584 ? -0.787 -21.165 -18.493 1.00 89.31 584 GLU A N 1
ATOM 4583 C CA . GLU A 1 584 ? -1.207 -20.213 -19.527 1.00 89.31 584 GLU A CA 1
ATOM 4584 C C . GLU A 1 584 ? -0.209 -19.054 -19.679 1.00 89.31 584 GLU A C 1
ATOM 4586 O O . GLU A 1 584 ? 0.192 -18.715 -20.795 1.00 89.31 584 GLU A O 1
ATOM 4591 N N . VAL A 1 585 ? 0.230 -18.465 -18.561 1.00 87.50 585 VAL A N 1
ATOM 4592 C CA . VAL A 1 585 ? 1.235 -17.392 -18.563 1.00 87.50 585 VAL A CA 1
ATOM 4593 C C . VAL A 1 585 ? 2.582 -17.928 -19.044 1.00 87.50 585 VAL A C 1
ATOM 4595 O O . VAL A 1 585 ? 3.212 -17.295 -19.895 1.00 87.50 585 VAL A O 1
ATOM 4598 N N . ILE A 1 586 ? 2.995 -19.106 -18.571 1.00 89.81 586 ILE A N 1
ATOM 4599 C CA . ILE A 1 586 ? 4.245 -19.750 -18.993 1.00 89.81 586 ILE A CA 1
ATOM 4600 C C . ILE A 1 586 ? 4.233 -20.020 -20.500 1.00 89.81 586 ILE A C 1
ATOM 4602 O O . ILE A 1 586 ? 5.156 -19.614 -21.196 1.00 89.81 586 ILE A O 1
ATOM 4606 N N . GLU A 1 587 ? 3.189 -20.649 -21.041 1.00 90.88 587 GLU A N 1
ATOM 4607 C CA . GLU A 1 587 ? 3.081 -20.952 -22.474 1.00 90.88 587 GLU A CA 1
ATOM 4608 C C . GLU A 1 587 ? 3.081 -19.680 -23.327 1.00 90.88 587 GLU A C 1
ATOM 4610 O O . GLU A 1 587 ? 3.783 -19.611 -24.341 1.00 90.88 587 GLU A O 1
ATOM 4615 N N . LYS A 1 588 ? 2.338 -18.649 -22.901 1.00 90.38 588 LYS A N 1
ATOM 4616 C CA . LYS A 1 588 ? 2.284 -17.359 -23.597 1.00 90.38 588 LYS A CA 1
ATOM 4617 C C . LYS A 1 588 ? 3.658 -16.691 -23.653 1.00 90.38 588 LYS A C 1
ATOM 4619 O O . LYS A 1 588 ? 4.091 -16.275 -24.725 1.00 90.38 588 LYS A O 1
ATOM 4624 N N . THR A 1 589 ? 4.325 -16.567 -22.510 1.00 90.50 589 THR A N 1
ATOM 4625 C CA . THR A 1 589 ? 5.621 -15.877 -22.400 1.00 90.50 589 THR A CA 1
ATOM 4626 C C . THR A 1 589 ? 6.748 -16.681 -23.037 1.00 90.50 589 THR A C 1
ATOM 4628 O O . THR A 1 589 ? 7.559 -16.121 -23.771 1.00 90.50 589 THR A O 1
ATOM 4631 N N . LYS A 1 590 ? 6.739 -18.007 -22.873 1.00 91.44 590 LYS A N 1
ATOM 4632 C CA . LYS A 1 590 ? 7.662 -18.919 -23.547 1.00 91.44 590 LYS A CA 1
ATOM 4633 C C . LYS A 1 590 ? 7.554 -18.818 -25.064 1.00 91.44 590 LYS A C 1
ATOM 4635 O O . LYS A 1 590 ? 8.580 -18.720 -25.717 1.00 91.44 590 LYS A O 1
ATOM 4640 N N . LYS A 1 591 ? 6.345 -18.770 -25.632 1.00 93.50 591 LYS A N 1
ATOM 4641 C CA . LYS A 1 591 ? 6.169 -18.608 -27.084 1.00 93.50 591 LYS A CA 1
ATOM 4642 C C . LYS A 1 591 ? 6.828 -17.325 -27.606 1.00 93.50 591 LYS A C 1
ATOM 4644 O O . LYS A 1 591 ? 7.445 -17.345 -28.669 1.00 93.50 591 LYS A O 1
ATOM 4649 N N . ILE A 1 592 ? 6.695 -16.221 -26.867 1.00 93.00 592 ILE A N 1
ATOM 4650 C CA . ILE A 1 592 ? 7.345 -14.950 -27.214 1.00 93.00 592 ILE A CA 1
ATOM 4651 C C . ILE A 1 592 ? 8.866 -15.119 -27.147 1.00 93.00 592 ILE A C 1
ATOM 4653 O O . ILE A 1 592 ? 9.549 -14.811 -28.120 1.00 93.00 592 ILE A O 1
ATOM 4657 N N . ALA A 1 593 ? 9.383 -15.662 -26.042 1.00 92.44 593 ALA A N 1
ATOM 4658 C CA . ALA A 1 593 ? 10.812 -15.880 -25.848 1.00 92.44 593 ALA A CA 1
ATOM 4659 C C . ALA A 1 593 ? 11.423 -16.810 -26.913 1.00 92.44 593 ALA A C 1
ATOM 4661 O O . ALA A 1 593 ? 12.447 -16.465 -27.490 1.00 92.44 593 ALA A O 1
ATOM 4662 N N . ASP A 1 594 ? 10.776 -17.934 -27.230 1.00 94.19 594 ASP A N 1
ATOM 4663 C CA . ASP A 1 594 ? 11.215 -18.886 -28.259 1.00 94.19 594 ASP A CA 1
ATOM 4664 C C . ASP A 1 594 ? 11.279 -18.207 -29.642 1.00 94.19 594 ASP A C 1
ATOM 4666 O O . ASP A 1 594 ? 12.250 -18.383 -30.373 1.00 94.19 594 ASP A O 1
ATOM 4670 N N . THR A 1 595 ? 10.311 -17.341 -29.967 1.00 95.31 595 THR A N 1
ATOM 4671 C CA . THR A 1 595 ? 10.333 -16.562 -31.221 1.00 95.31 595 THR A CA 1
ATOM 4672 C C . THR A 1 595 ? 11.502 -15.568 -31.246 1.00 95.31 595 THR A C 1
ATOM 4674 O O . THR A 1 595 ? 12.180 -15.433 -32.260 1.00 95.31 595 THR A O 1
ATOM 4677 N N . VAL A 1 596 ? 11.787 -14.887 -30.129 1.00 94.44 596 VAL A N 1
ATOM 4678 C CA . VAL A 1 596 ? 12.955 -13.989 -30.018 1.00 94.44 596 VAL A CA 1
ATOM 4679 C C . VAL A 1 596 ? 14.265 -14.764 -30.199 1.00 94.44 596 VAL A C 1
ATOM 4681 O O . VAL A 1 596 ? 15.197 -14.264 -30.824 1.00 94.44 596 VAL A O 1
ATOM 4684 N N . VAL A 1 597 ? 14.337 -15.995 -29.691 1.00 94.50 597 VAL A N 1
ATOM 4685 C CA . VAL A 1 597 ? 15.516 -16.864 -29.822 1.00 94.50 597 VAL A CA 1
ATOM 4686 C C . VAL A 1 597 ? 15.757 -17.232 -31.276 1.00 94.50 597 VAL A C 1
ATOM 4688 O O . VAL A 1 597 ? 16.877 -17.067 -31.743 1.00 94.50 597 VAL A O 1
ATOM 4691 N N . GLU A 1 598 ? 14.724 -17.650 -32.009 1.00 94.75 598 GLU A N 1
ATOM 4692 C CA . GLU A 1 598 ? 14.832 -17.957 -33.444 1.00 94.75 598 GLU A CA 1
ATOM 4693 C C . GLU A 1 598 ? 15.371 -16.765 -34.256 1.00 94.75 598 GLU A C 1
ATOM 4695 O O . GLU A 1 598 ? 16.121 -16.946 -35.218 1.00 94.75 598 GLU A O 1
ATOM 4700 N N . LEU A 1 599 ? 15.026 -15.537 -33.851 1.00 95.25 599 LEU A N 1
ATOM 4701 C CA . LEU A 1 599 ? 15.499 -14.311 -34.496 1.00 95.25 599 LEU A CA 1
ATOM 4702 C C . LEU A 1 599 ? 16.958 -13.964 -34.149 1.00 95.25 599 LEU A C 1
ATOM 4704 O O . LEU A 1 599 ? 17.630 -13.337 -34.966 1.00 95.25 599 LEU A O 1
ATOM 4708 N N . LEU A 1 600 ? 17.452 -14.354 -32.968 1.00 93.25 600 LEU A N 1
ATOM 4709 C CA . LEU A 1 600 ? 18.739 -13.894 -32.422 1.00 93.25 600 LEU A CA 1
ATOM 4710 C C . LEU A 1 600 ? 19.813 -14.987 -32.277 1.00 93.25 600 LEU A C 1
ATOM 4712 O O . LEU A 1 600 ? 20.982 -14.659 -32.075 1.00 93.25 600 LEU A O 1
ATOM 4716 N N . GLU A 1 601 ? 19.471 -16.273 -32.397 1.00 88.56 601 GLU A N 1
ATOM 4717 C CA . GLU A 1 601 ? 20.365 -17.411 -32.092 1.00 88.56 601 GLU A CA 1
ATOM 4718 C C . GLU A 1 601 ? 21.676 -17.431 -32.897 1.00 88.56 601 GLU A C 1
ATOM 4720 O O . GLU A 1 601 ? 22.647 -18.067 -32.495 1.00 88.56 601 GLU A O 1
ATOM 4725 N N . LYS A 1 602 ? 21.724 -16.726 -34.033 1.00 88.00 602 LYS A N 1
ATOM 4726 C CA . LYS A 1 602 ? 22.919 -16.628 -34.886 1.00 88.00 602 LYS A CA 1
ATOM 4727 C C . LYS A 1 602 ? 23.898 -15.538 -34.448 1.00 88.00 602 LYS A C 1
ATOM 4729 O O . LYS A 1 602 ? 25.052 -15.574 -34.866 1.00 88.00 602 LYS A O 1
ATOM 4734 N N . GLU A 1 603 ? 23.446 -14.569 -33.657 1.00 85.56 603 GLU A N 1
ATOM 4735 C CA . GLU A 1 603 ? 24.193 -13.346 -33.327 1.00 85.56 603 GLU A CA 1
ATOM 4736 C C . GLU A 1 603 ? 24.562 -13.235 -31.837 1.00 85.56 603 GLU A C 1
ATOM 4738 O O . GLU A 1 603 ? 25.404 -12.408 -31.456 1.00 85.56 603 GLU A O 1
ATOM 4743 N N . PHE A 1 604 ? 23.930 -14.042 -30.982 1.00 91.06 604 PHE A N 1
ATOM 4744 C CA . PHE A 1 604 ? 24.051 -13.949 -29.531 1.00 91.06 604 PHE A CA 1
ATOM 4745 C C . PHE A 1 604 ? 24.209 -15.326 -28.897 1.00 91.06 604 PHE A C 1
ATOM 4747 O O . PHE A 1 604 ? 23.629 -16.311 -29.353 1.00 91.06 604 PHE A O 1
ATOM 4754 N N . THR A 1 605 ? 24.936 -15.366 -27.783 1.00 92.06 605 THR A N 1
ATOM 4755 C CA . THR A 1 605 ? 24.935 -16.523 -26.894 1.00 92.06 605 THR A CA 1
ATOM 4756 C C . THR A 1 605 ? 23.662 -16.482 -26.055 1.00 92.06 605 THR A C 1
ATOM 4758 O O . THR A 1 605 ? 23.410 -15.523 -25.323 1.00 92.06 605 THR A O 1
ATOM 4761 N N . ILE A 1 606 ? 22.830 -17.513 -26.197 1.00 93.69 606 ILE A N 1
ATOM 4762 C CA . ILE A 1 606 ? 21.516 -17.592 -25.558 1.00 93.69 606 ILE A CA 1
ATOM 4763 C C . ILE A 1 606 ? 21.464 -18.822 -24.657 1.00 93.69 606 ILE A C 1
ATOM 4765 O O . ILE A 1 606 ? 21.711 -19.943 -25.100 1.00 93.69 606 ILE A O 1
ATOM 4769 N N . TYR A 1 607 ? 21.079 -18.615 -23.401 1.00 94.06 607 TYR A N 1
ATOM 4770 C CA . TYR A 1 607 ? 20.834 -19.683 -22.441 1.00 94.06 607 TYR A CA 1
ATOM 4771 C C . TYR A 1 607 ? 19.332 -19.847 -22.227 1.00 94.06 607 TYR A C 1
ATOM 4773 O O . TYR A 1 607 ? 18.615 -18.898 -21.906 1.00 94.06 607 TYR A O 1
ATOM 4781 N N . GLN A 1 608 ? 18.855 -21.075 -22.408 1.00 93.25 608 GLN A N 1
ATOM 4782 C CA . GLN A 1 608 ? 17.475 -21.457 -22.139 1.00 93.25 608 GLN A CA 1
ATOM 4783 C C . GLN A 1 608 ? 17.406 -22.219 -20.828 1.00 93.25 608 GLN A C 1
ATOM 4785 O O . GLN A 1 608 ? 18.065 -23.246 -20.668 1.00 93.25 608 GLN A O 1
ATOM 4790 N N . THR A 1 609 ? 16.575 -21.728 -19.921 1.00 90.94 609 THR A N 1
ATOM 4791 C CA . THR A 1 609 ? 16.294 -22.368 -18.639 1.00 90.94 609 THR A CA 1
ATOM 4792 C C . THR A 1 609 ? 14.792 -22.662 -18.535 1.00 90.94 609 THR A C 1
ATOM 4794 O O . THR A 1 609 ? 14.024 -22.347 -19.455 1.00 90.94 609 THR A O 1
ATOM 4797 N N . GLU A 1 610 ? 14.349 -23.309 -17.462 1.00 89.12 610 GLU A N 1
ATOM 4798 C CA . GLU A 1 610 ? 12.932 -23.563 -17.201 1.00 89.12 610 GLU A CA 1
ATOM 4799 C C . GLU A 1 610 ? 12.148 -22.249 -17.096 1.00 89.12 610 GLU A C 1
ATOM 4801 O O . GLU A 1 610 ? 11.142 -22.092 -17.796 1.00 89.12 610 GLU A O 1
ATOM 4806 N N . HIS A 1 611 ? 12.648 -21.279 -16.323 1.00 92.06 611 HIS A N 1
ATOM 4807 C CA . HIS A 1 611 ? 11.935 -20.032 -16.035 1.00 92.06 611 HIS A CA 1
ATOM 4808 C C . HIS A 1 611 ? 12.437 -18.816 -16.814 1.00 92.06 611 HIS A C 1
ATOM 4810 O O . HIS A 1 611 ? 11.797 -17.765 -16.751 1.00 92.06 611 HIS A O 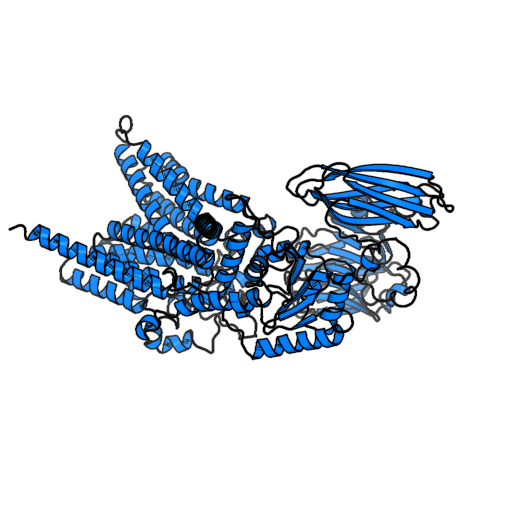1
ATOM 4816 N N . TYR A 1 612 ? 13.532 -18.930 -17.570 1.00 93.75 612 TYR A N 1
ATOM 4817 C CA . TYR A 1 612 ? 14.114 -17.805 -18.297 1.00 93.75 612 TYR A CA 1
ATOM 4818 C C . TYR A 1 612 ? 14.610 -18.159 -19.695 1.00 93.75 612 TYR A C 1
ATOM 4820 O O . TYR A 1 612 ? 14.937 -19.299 -20.041 1.00 93.75 612 TYR A O 1
ATOM 4828 N N . THR A 1 613 ? 14.711 -17.106 -20.492 1.00 95.25 613 THR A N 1
ATOM 4829 C CA . THR A 1 613 ? 15.614 -16.997 -21.627 1.00 95.25 613 THR A CA 1
ATOM 4830 C C . THR A 1 613 ? 16.596 -15.869 -21.321 1.00 95.25 613 THR A C 1
ATOM 4832 O O . THR A 1 613 ? 16.190 -14.729 -21.085 1.00 95.25 613 THR A O 1
ATOM 4835 N N . VAL A 1 614 ? 17.887 -16.195 -21.288 1.00 95.06 614 VAL A N 1
ATOM 4836 C CA . VAL A 1 614 ? 18.974 -15.251 -21.008 1.00 95.06 614 VAL A CA 1
ATOM 4837 C C . VAL A 1 614 ? 19.748 -15.011 -22.288 1.00 95.06 614 VAL A C 1
ATOM 4839 O O . VAL A 1 614 ? 20.245 -15.957 -22.894 1.00 95.06 614 VAL A O 1
ATOM 4842 N N . ILE A 1 615 ? 19.873 -13.751 -22.680 1.00 95.19 615 ILE A N 1
ATOM 4843 C CA . ILE A 1 615 ? 20.642 -13.348 -23.854 1.00 95.19 615 ILE A CA 1
ATOM 4844 C C . ILE A 1 615 ? 21.882 -12.613 -23.354 1.00 95.19 615 ILE A C 1
ATOM 4846 O O . ILE A 1 615 ? 21.777 -11.556 -22.722 1.00 95.19 615 ILE A O 1
ATOM 4850 N N . ASP A 1 616 ? 23.046 -13.207 -23.601 1.00 93.25 616 ASP A N 1
ATOM 4851 C CA . ASP A 1 616 ? 24.343 -12.685 -23.192 1.00 93.25 616 ASP A CA 1
ATOM 4852 C C . ASP A 1 616 ? 24.847 -11.677 -24.228 1.00 93.25 616 ASP A C 1
ATOM 4854 O O . ASP A 1 616 ? 25.105 -12.004 -25.391 1.00 93.25 616 ASP A O 1
ATOM 4858 N N . LEU A 1 617 ? 24.956 -10.420 -23.801 1.00 91.69 617 LEU A N 1
ATOM 4859 C CA . LEU A 1 617 ? 25.461 -9.324 -24.625 1.00 91.69 617 LEU A CA 1
ATOM 4860 C C . LEU A 1 617 ? 26.960 -9.090 -24.391 1.00 91.69 617 LEU A C 1
ATOM 4862 O O . LEU A 1 617 ? 27.547 -8.187 -24.989 1.00 91.69 617 LEU A O 1
ATOM 4866 N N . THR A 1 618 ? 27.586 -9.886 -23.518 1.00 83.38 618 THR A N 1
ATOM 4867 C CA . THR A 1 618 ? 28.972 -9.715 -23.090 1.00 83.38 618 THR A CA 1
ATOM 4868 C C . THR A 1 618 ? 29.997 -10.389 -23.985 1.00 83.38 618 THR A C 1
ATOM 4870 O O . THR A 1 618 ? 31.183 -10.076 -23.821 1.00 83.38 618 THR A O 1
ATOM 4873 N N . ASP A 1 619 ? 29.573 -11.255 -24.916 1.00 66.56 619 ASP A N 1
ATOM 4874 C CA . ASP A 1 619 ? 30.434 -11.842 -25.945 1.00 66.56 619 ASP A CA 1
ATOM 4875 C C . ASP A 1 619 ? 31.007 -10.732 -26.831 1.00 66.56 619 ASP A C 1
ATOM 4877 O O . ASP A 1 619 ? 30.469 -10.311 -27.859 1.00 66.56 619 ASP A O 1
ATOM 4881 N N . ARG A 1 620 ? 32.140 -10.217 -26.363 1.00 50.56 620 ARG A N 1
ATOM 4882 C CA . ARG A 1 620 ? 33.027 -9.336 -27.095 1.00 50.56 620 ARG A CA 1
ATOM 4883 C C . ARG A 1 620 ? 33.835 -10.243 -28.007 1.00 50.56 620 ARG A C 1
ATOM 4885 O O . ARG A 1 620 ? 34.875 -10.749 -27.587 1.00 50.56 620 ARG A O 1
ATOM 4892 N N . GLY A 1 621 ? 33.383 -10.428 -29.249 1.00 41.38 621 GLY A N 1
ATOM 4893 C CA . GLY A 1 621 ? 34.298 -10.838 -30.317 1.00 41.38 621 GLY A CA 1
ATOM 4894 C C . GLY A 1 621 ? 35.572 -9.990 -30.220 1.00 41.38 621 GLY A C 1
ATOM 4895 O O . GLY A 1 621 ? 35.492 -8.821 -29.843 1.00 41.38 621 GLY A O 1
ATOM 4896 N N . GLU A 1 622 ? 36.748 -10.571 -30.468 1.00 33.59 622 GLU A N 1
ATOM 4897 C CA . GLU A 1 622 ? 38.053 -9.930 -30.211 1.00 33.59 622 GLU A CA 1
ATOM 4898 C C . GLU A 1 622 ? 38.246 -8.565 -30.914 1.00 33.59 622 GLU A C 1
ATOM 4900 O O . GLU A 1 622 ? 39.121 -7.793 -30.527 1.00 33.59 622 GLU A O 1
ATOM 4905 N N . GLU A 1 623 ? 37.373 -8.193 -31.851 1.00 37.25 623 GLU A N 1
ATOM 4906 C CA . GLU A 1 623 ? 37.296 -6.854 -32.452 1.00 37.25 623 GLU A CA 1
ATOM 4907 C C . GLU A 1 623 ? 36.677 -5.781 -31.521 1.00 37.25 623 GLU A C 1
ATOM 4909 O O . GLU A 1 623 ? 36.957 -4.590 -31.647 1.00 37.25 623 GLU A O 1
ATOM 4914 N N . GLY A 1 624 ? 35.923 -6.170 -30.491 1.00 34.88 624 GLY A N 1
ATOM 4915 C CA . GLY A 1 624 ? 35.263 -5.271 -29.534 1.00 34.88 624 GLY A CA 1
ATOM 4916 C C . GLY A 1 624 ? 36.173 -4.681 -28.449 1.00 34.88 624 GLY A C 1
ATOM 4917 O O . GLY A 1 624 ? 35.683 -4.001 -27.545 1.00 34.88 624 GLY A O 1
ATOM 4918 N N . ARG A 1 625 ? 37.491 -4.935 -28.489 1.00 33.72 625 ARG A N 1
ATOM 4919 C CA . ARG A 1 625 ? 38.462 -4.287 -27.581 1.00 33.72 625 ARG A CA 1
ATOM 4920 C C . ARG A 1 625 ? 39.074 -2.995 -28.126 1.00 33.72 625 ARG A C 1
ATOM 4922 O O . ARG A 1 625 ? 39.745 -2.320 -27.354 1.00 33.72 625 ARG A O 1
ATOM 4929 N N . TYR A 1 626 ? 38.788 -2.608 -29.371 1.00 32.19 626 TYR A N 1
ATOM 4930 C CA . TYR A 1 626 ? 39.243 -1.337 -29.954 1.00 32.19 626 TYR A CA 1
ATOM 4931 C C . TYR A 1 626 ? 38.290 -0.749 -31.018 1.00 32.19 626 TYR A C 1
ATOM 4933 O O . TYR A 1 626 ? 38.726 0.015 -31.868 1.00 32.19 626 TYR A O 1
ATOM 4941 N N . LEU A 1 627 ? 36.983 -1.027 -30.974 1.00 28.59 627 LEU A N 1
ATOM 4942 C CA . LEU A 1 627 ? 36.014 -0.444 -31.920 1.00 28.59 627 LEU A CA 1
ATOM 4943 C C . LEU A 1 627 ? 35.229 0.730 -31.321 1.00 28.59 627 LEU A C 1
ATOM 4945 O O . LEU A 1 627 ? 34.009 0.742 -31.278 1.00 28.59 627 LEU A O 1
ATOM 4949 N N . PHE A 1 628 ? 35.970 1.738 -30.874 1.00 32.41 628 PHE A N 1
ATOM 4950 C CA . PHE A 1 628 ? 35.567 3.136 -31.045 1.00 32.41 628 PHE A CA 1
ATOM 4951 C C . PHE A 1 628 ? 36.799 3.931 -31.503 1.00 32.41 628 PHE A C 1
ATOM 4953 O O . PHE A 1 628 ? 37.172 4.944 -30.919 1.00 32.41 628 PHE A O 1
ATOM 4960 N N . SER A 1 629 ? 37.470 3.442 -32.550 1.00 30.05 629 SER A N 1
ATOM 4961 C CA . SER A 1 629 ? 38.141 4.330 -33.498 1.00 30.05 629 SER A CA 1
ATOM 4962 C C . SER A 1 629 ? 37.104 4.780 -34.527 1.00 30.05 629 SER A C 1
ATOM 4964 O O . SER A 1 629 ? 36.417 3.974 -35.149 1.00 30.05 629 SER A O 1
ATOM 4966 N N . HIS A 1 630 ? 36.985 6.091 -34.623 1.00 40.91 630 HIS A N 1
ATOM 4967 C CA . HIS A 1 630 ? 35.896 6.915 -35.134 1.00 40.91 630 HIS A CA 1
ATOM 4968 C C . HIS A 1 630 ? 35.604 6.869 -36.655 1.00 40.91 630 HIS A C 1
ATOM 4970 O O . HIS A 1 630 ? 35.253 7.908 -37.199 1.00 40.91 630 HIS A O 1
ATOM 4976 N N . GLU A 1 631 ? 35.728 5.744 -37.376 1.00 29.91 631 GLU A N 1
ATOM 4977 C CA . GLU A 1 631 ? 35.769 5.833 -38.860 1.00 29.91 631 GLU A CA 1
ATOM 4978 C C . GLU A 1 631 ? 34.841 4.954 -39.720 1.00 29.91 631 GLU A C 1
ATOM 4980 O O . GLU A 1 631 ? 34.744 5.244 -40.904 1.00 29.91 631 GLU A O 1
ATOM 4985 N N . SER A 1 632 ? 34.091 3.955 -39.231 1.00 29.38 632 SER A N 1
ATOM 4986 C CA . SER A 1 632 ? 33.394 3.029 -40.165 1.00 29.38 632 SER A CA 1
ATOM 4987 C C . SER A 1 632 ? 31.859 2.983 -40.146 1.00 29.38 632 SER A C 1
ATOM 4989 O O . SER A 1 632 ? 31.282 2.146 -40.835 1.00 29.38 632 SER A O 1
ATOM 4991 N N . ILE A 1 633 ? 31.163 3.893 -39.453 1.00 32.72 633 ILE A N 1
ATOM 4992 C CA . ILE A 1 633 ? 29.681 3.966 -39.515 1.00 32.72 633 ILE A CA 1
ATOM 4993 C C . ILE A 1 633 ? 29.178 4.949 -40.598 1.00 32.72 633 ILE A C 1
ATOM 4995 O O . ILE A 1 633 ? 27.991 4.972 -40.908 1.00 32.72 633 ILE A O 1
ATOM 4999 N N . LEU A 1 634 ? 30.061 5.707 -41.260 1.00 31.31 634 LEU A N 1
ATOM 5000 C CA . LEU A 1 634 ? 29.646 6.768 -42.192 1.00 31.31 634 LEU A CA 1
ATOM 5001 C C . LEU A 1 634 ? 29.510 6.370 -43.673 1.00 31.31 634 LEU A C 1
ATOM 5003 O O . LEU A 1 634 ? 29.030 7.189 -44.447 1.00 31.31 634 LEU A O 1
ATOM 5007 N N . GLU A 1 635 ? 29.851 5.148 -44.101 1.00 29.89 635 GLU A N 1
ATOM 5008 C CA . GLU A 1 635 ? 29.960 4.868 -45.552 1.00 29.89 635 GLU A CA 1
ATOM 5009 C C . GLU A 1 635 ? 28.962 3.870 -46.168 1.00 29.89 635 GLU A C 1
ATOM 5011 O O . GLU A 1 635 ? 29.034 3.636 -47.370 1.00 29.89 635 GLU A O 1
ATOM 5016 N N . THR A 1 636 ? 27.991 3.295 -45.444 1.00 29.58 636 THR A N 1
ATOM 5017 C CA . THR A 1 636 ? 27.059 2.320 -46.082 1.00 29.58 636 THR A CA 1
ATOM 5018 C C . THR A 1 636 ? 25.574 2.402 -45.719 1.00 29.58 636 THR A C 1
ATOM 5020 O O . THR A 1 636 ? 24.821 1.485 -46.042 1.00 29.58 636 THR A O 1
ATOM 5023 N N . GLN A 1 637 ? 25.093 3.507 -45.144 1.00 28.86 637 GLN A N 1
ATOM 5024 C CA . GLN A 1 637 ? 23.647 3.715 -44.929 1.00 28.86 637 GLN A CA 1
ATOM 5025 C C . GLN A 1 637 ? 23.137 5.099 -45.365 1.00 28.86 637 GLN A C 1
ATOM 5027 O O . GLN A 1 637 ? 22.226 5.644 -44.749 1.00 28.86 637 GLN A O 1
ATOM 5032 N N . SER A 1 638 ? 23.684 5.671 -46.443 1.00 34.12 638 SER A N 1
ATOM 5033 C CA . SER A 1 638 ? 23.325 7.035 -46.857 1.00 34.12 638 SER A CA 1
ATOM 5034 C C . SER A 1 638 ? 21.969 7.192 -47.556 1.00 34.12 638 SER A C 1
ATOM 5036 O O . SER A 1 638 ? 21.472 8.309 -47.575 1.00 34.12 638 SER A O 1
ATOM 5038 N N . ASP A 1 639 ? 21.318 6.147 -48.087 1.00 28.70 639 ASP A N 1
ATOM 5039 C CA . ASP A 1 639 ? 20.252 6.422 -49.077 1.00 28.70 639 ASP A CA 1
ATOM 5040 C C . ASP A 1 639 ? 18.826 5.974 -48.708 1.00 28.70 639 ASP A C 1
ATOM 5042 O O . ASP A 1 639 ? 17.887 6.402 -49.370 1.00 28.70 639 ASP A O 1
ATOM 5046 N N . ASN A 1 640 ? 18.598 5.179 -47.650 1.00 28.34 640 ASN A N 1
ATOM 5047 C CA . ASN A 1 640 ? 17.248 4.632 -47.379 1.00 28.34 640 ASN A CA 1
ATOM 5048 C C . ASN A 1 640 ? 16.708 4.778 -45.942 1.00 28.34 640 ASN A C 1
ATOM 5050 O O . ASN A 1 640 ? 15.597 4.327 -45.679 1.00 28.34 640 ASN A O 1
ATOM 5054 N N . VAL A 1 641 ? 17.421 5.442 -45.024 1.00 28.61 641 VAL A N 1
ATOM 5055 C CA . VAL A 1 641 ? 16.921 5.711 -43.650 1.00 28.61 641 VAL A CA 1
ATOM 5056 C C . VAL A 1 641 ? 16.363 7.141 -43.496 1.00 28.61 641 VAL A C 1
ATOM 5058 O O . VAL A 1 641 ? 15.790 7.491 -42.473 1.00 28.61 641 VAL A O 1
ATOM 5061 N N . ILE A 1 642 ? 16.413 7.961 -44.550 1.00 30.44 642 ILE A N 1
ATOM 5062 C CA . ILE A 1 642 ? 16.050 9.393 -44.515 1.00 30.44 642 ILE A CA 1
ATOM 5063 C C . ILE A 1 642 ? 14.521 9.656 -44.474 1.00 30.44 642 ILE A C 1
ATOM 5065 O O . ILE A 1 642 ? 14.099 10.806 -44.478 1.00 30.44 642 ILE A O 1
ATOM 5069 N N . LYS A 1 643 ? 13.641 8.643 -44.402 1.00 27.27 643 LYS A N 1
ATOM 5070 C CA . LYS A 1 643 ? 12.190 8.858 -44.617 1.00 27.27 643 LYS A CA 1
ATOM 5071 C C . LYS A 1 643 ? 11.205 8.583 -43.481 1.00 27.27 643 LYS A C 1
ATOM 5073 O O . LYS A 1 643 ? 10.014 8.737 -43.720 1.00 27.27 643 LYS A O 1
ATOM 5078 N N . GLU A 1 644 ? 11.628 8.299 -42.253 1.00 27.39 644 GLU A N 1
ATOM 5079 C CA . GLU A 1 644 ? 10.673 8.247 -41.131 1.00 27.39 644 GLU A CA 1
ATOM 5080 C C . GLU A 1 644 ? 11.150 9.088 -39.945 1.00 27.39 644 GLU A C 1
ATOM 5082 O O . GLU A 1 644 ? 11.962 8.670 -39.120 1.00 27.39 644 GLU A O 1
ATOM 5087 N N . GLY A 1 645 ? 10.630 10.317 -39.891 1.00 33.56 645 GLY A N 1
ATOM 5088 C CA . GLY A 1 645 ? 10.883 11.303 -38.851 1.00 33.56 645 GLY A CA 1
ATOM 5089 C C . GLY A 1 645 ? 10.335 10.876 -37.491 1.00 33.56 645 GLY A C 1
ATOM 5090 O O . GLY A 1 645 ? 9.160 11.062 -37.185 1.00 33.56 645 GLY A O 1
ATOM 5091 N N . LYS A 1 646 ? 11.217 10.359 -36.635 1.00 28.73 646 LYS A N 1
ATOM 5092 C CA . LYS A 1 646 ? 11.051 10.379 -35.178 1.00 28.73 646 LYS A CA 1
ATOM 5093 C C . LYS A 1 646 ? 12.356 10.844 -34.543 1.00 28.73 646 LYS A C 1
ATOM 5095 O O . LYS A 1 646 ? 13.332 10.106 -34.513 1.00 28.73 646 LYS A O 1
ATOM 5100 N N . ILE A 1 647 ? 12.315 12.069 -34.015 1.00 26.38 647 ILE A N 1
ATOM 5101 C CA . ILE A 1 647 ? 13.366 12.751 -33.244 1.00 26.38 647 ILE A CA 1
ATOM 5102 C C . ILE A 1 647 ? 14.679 12.906 -34.032 1.00 26.38 647 ILE A C 1
ATOM 5104 O O . ILE A 1 647 ? 15.645 12.179 -33.821 1.00 26.38 647 ILE A O 1
ATOM 5108 N N . LEU A 1 648 ? 14.732 13.916 -34.903 1.00 26.52 648 LEU A N 1
ATOM 5109 C CA . LEU A 1 648 ? 15.993 14.492 -35.374 1.00 26.52 648 LEU A CA 1
ATOM 5110 C C . LEU A 1 648 ? 16.310 15.747 -34.549 1.00 26.52 648 LEU A C 1
ATOM 5112 O O . LEU A 1 648 ? 15.444 16.557 -34.227 1.00 26.52 648 LEU A O 1
ATOM 5116 N N . GLY A 1 649 ? 17.562 15.828 -34.114 1.00 28.22 649 GLY A N 1
ATOM 5117 C CA . GLY A 1 649 ? 18.059 16.732 -33.076 1.00 28.22 649 GLY A CA 1
ATOM 5118 C C . GLY A 1 649 ? 19.113 16.073 -32.179 1.00 28.22 649 GLY A C 1
ATOM 5119 O O . GLY A 1 649 ? 19.785 16.752 -31.411 1.00 28.22 649 GLY A O 1
ATOM 5120 N N . SER A 1 650 ? 19.302 14.755 -32.288 1.00 31.55 650 SER A N 1
ATOM 5121 C CA . SER A 1 650 ? 20.419 14.035 -31.677 1.00 31.55 650 SER A CA 1
ATOM 5122 C C . SER A 1 650 ? 21.293 13.405 -32.756 1.00 31.55 650 SER A C 1
ATOM 5124 O O . SER A 1 650 ? 21.175 12.211 -33.018 1.00 31.55 650 SER A O 1
ATOM 5126 N N . GLU A 1 651 ? 22.179 14.180 -33.377 1.00 32.62 651 GLU A N 1
ATOM 5127 C CA . GLU A 1 651 ? 23.208 13.565 -34.225 1.00 32.62 651 GLU A CA 1
ATOM 5128 C C . GLU A 1 651 ? 24.278 12.846 -33.385 1.00 32.62 651 GLU A C 1
ATOM 5130 O O . GLU A 1 651 ? 24.865 11.883 -33.859 1.00 32.62 651 GLU A O 1
ATOM 5135 N N . TYR A 1 652 ? 24.468 13.197 -32.101 1.00 35.06 652 TYR A N 1
ATOM 5136 C CA . TYR A 1 652 ? 25.499 12.569 -31.258 1.00 35.06 652 TYR A CA 1
ATOM 5137 C C . TYR A 1 652 ? 25.100 12.470 -29.774 1.00 35.06 652 TYR A C 1
ATOM 5139 O O . TYR A 1 652 ? 25.718 13.073 -28.901 1.00 35.06 652 TYR A O 1
ATOM 5147 N N . ALA A 1 653 ? 24.061 11.696 -29.444 1.00 30.64 653 ALA A N 1
ATOM 5148 C CA . ALA A 1 653 ? 23.759 11.378 -28.044 1.00 30.64 653 ALA A CA 1
ATOM 5149 C C . ALA A 1 653 ? 24.689 10.262 -27.527 1.00 30.64 653 ALA A C 1
ATOM 5151 O O . ALA A 1 653 ? 24.454 9.079 -27.763 1.00 30.64 653 ALA A O 1
ATOM 5152 N N . LEU A 1 654 ? 25.745 10.642 -26.805 1.00 36.41 654 LEU A N 1
ATOM 5153 C CA . LEU A 1 654 ? 26.643 9.711 -26.120 1.00 36.41 654 LEU A CA 1
ATOM 5154 C C . LEU A 1 654 ? 26.169 9.466 -24.680 1.00 36.41 654 LEU A C 1
ATOM 5156 O O . LEU A 1 654 ? 26.164 10.383 -23.860 1.00 36.41 654 LEU A O 1
ATOM 5160 N N . ASN A 1 655 ? 25.794 8.222 -24.373 1.00 36.44 655 ASN A N 1
ATOM 5161 C CA . ASN A 1 655 ? 25.493 7.756 -23.019 1.00 36.44 655 ASN A CA 1
ATOM 5162 C C . ASN A 1 655 ? 26.703 6.981 -22.501 1.00 36.44 655 ASN A C 1
ATOM 5164 O O . ASN A 1 655 ? 27.075 5.977 -23.110 1.00 36.44 655 ASN A O 1
ATOM 5168 N N . ILE A 1 656 ? 27.369 7.450 -21.444 1.00 42.34 656 ILE A N 1
ATOM 5169 C CA . ILE A 1 656 ? 28.611 6.800 -21.031 1.00 42.34 656 ILE A CA 1
ATOM 5170 C C . ILE A 1 656 ? 28.853 6.877 -19.505 1.00 42.34 656 ILE A C 1
ATOM 5172 O O . ILE A 1 656 ? 28.726 7.943 -18.900 1.00 42.34 656 ILE A O 1
ATOM 5176 N N . ASN A 1 657 ? 29.233 5.738 -18.889 1.00 37.03 657 ASN A N 1
ATOM 5177 C CA . ASN A 1 657 ? 29.629 5.605 -17.474 1.00 37.03 657 ASN A CA 1
ATOM 5178 C C . ASN A 1 657 ? 31.122 5.217 -17.217 1.00 37.03 657 ASN A C 1
ATOM 5180 O O . ASN A 1 657 ? 31.623 4.250 -17.789 1.00 37.03 657 ASN A O 1
ATOM 5184 N N . ARG A 1 658 ? 31.768 5.920 -16.257 1.00 41.22 658 ARG A N 1
ATOM 5185 C CA . ARG A 1 658 ? 33.148 5.805 -15.689 1.00 41.22 658 ARG A CA 1
ATOM 5186 C C . ARG A 1 658 ? 34.353 6.376 -16.489 1.00 41.22 658 ARG A C 1
ATOM 5188 O O . ARG A 1 658 ? 34.700 5.895 -17.555 1.00 41.22 658 ARG A O 1
ATOM 5195 N N . LYS A 1 659 ? 35.057 7.336 -15.845 1.00 46.38 659 LYS A N 1
ATOM 5196 C CA . LYS A 1 659 ? 36.298 8.069 -16.233 1.00 46.38 659 LYS A CA 1
ATOM 5197 C C . LYS A 1 659 ? 36.319 8.600 -17.675 1.00 46.38 659 LYS A C 1
ATOM 5199 O O . LYS A 1 659 ? 36.701 7.899 -18.603 1.00 46.38 659 LYS A O 1
ATOM 5204 N N . TYR A 1 660 ? 35.986 9.886 -17.830 1.00 56.38 660 TYR A N 1
ATOM 5205 C CA . TYR A 1 660 ? 35.744 10.491 -19.138 1.00 56.38 660 TYR A CA 1
ATOM 5206 C C . TYR A 1 660 ? 36.869 11.349 -19.696 1.00 56.38 660 TYR A C 1
ATOM 5208 O O . TYR A 1 660 ? 37.257 12.356 -19.104 1.00 56.38 660 TYR A O 1
ATOM 5216 N N . LYS A 1 661 ? 37.259 10.982 -20.919 1.00 59.94 661 LYS A N 1
ATOM 5217 C CA . LYS A 1 661 ? 37.588 11.901 -22.005 1.00 59.94 661 LYS A CA 1
ATOM 5218 C C . LYS A 1 661 ? 36.700 11.511 -23.193 1.00 59.94 661 LYS A C 1
ATOM 5220 O O . LYS A 1 661 ? 36.828 10.402 -23.700 1.00 59.94 661 LYS A O 1
ATOM 5225 N N . VAL A 1 662 ? 35.758 12.370 -23.569 1.00 60.34 662 VAL A N 1
ATOM 5226 C CA . VAL A 1 662 ? 34.960 12.227 -24.794 1.00 60.34 662 VAL A CA 1
ATOM 5227 C C . VAL A 1 662 ? 35.596 13.116 -25.839 1.00 60.34 662 VAL A C 1
ATOM 5229 O O . VAL A 1 662 ? 35.583 14.322 -25.638 1.00 60.34 662 VAL A O 1
ATOM 5232 N N . ASP A 1 663 ? 36.133 12.534 -26.907 1.00 68.81 663 ASP A N 1
ATOM 5233 C CA . ASP A 1 663 ? 36.640 13.263 -28.069 1.00 68.81 663 ASP A CA 1
ATOM 5234 C C . ASP A 1 663 ? 35.698 12.995 -29.252 1.00 68.81 663 ASP A C 1
ATOM 5236 O O . ASP A 1 663 ? 35.472 11.839 -29.607 1.00 68.81 663 ASP A O 1
ATOM 5240 N N . THR A 1 664 ? 35.131 14.044 -29.843 1.00 69.50 664 THR A N 1
ATOM 5241 C CA . THR A 1 664 ? 34.309 13.949 -31.060 1.00 69.50 664 THR A CA 1
ATOM 5242 C C . THR A 1 664 ? 34.710 15.045 -32.033 1.00 69.50 664 THR A C 1
ATOM 5244 O O . THR A 1 664 ? 35.088 16.131 -31.605 1.00 69.50 664 THR A O 1
ATOM 5247 N N . THR A 1 665 ? 34.644 14.797 -33.338 1.00 77.31 665 THR A N 1
ATOM 5248 C CA . THR A 1 665 ? 34.856 15.837 -34.355 1.00 77.31 665 THR A CA 1
ATOM 5249 C C . THR A 1 665 ? 33.551 16.104 -35.080 1.00 77.31 665 THR A C 1
ATOM 5251 O O . THR A 1 665 ? 32.904 15.180 -35.556 1.00 77.31 665 THR A O 1
ATOM 5254 N N . ILE A 1 666 ? 33.161 17.370 -35.132 1.00 75.81 666 ILE A N 1
ATOM 5255 C CA . ILE A 1 666 ? 31.912 17.824 -35.738 1.00 75.81 666 ILE A CA 1
ATOM 5256 C C . ILE A 1 666 ? 32.279 18.583 -37.000 1.00 75.81 666 ILE A C 1
ATOM 5258 O O . ILE A 1 666 ? 33.001 19.575 -36.915 1.00 75.81 666 ILE A O 1
ATOM 5262 N N . SER A 1 667 ? 31.810 18.131 -38.158 1.00 78.81 667 SER A N 1
ATOM 5263 C CA . SER A 1 667 ? 31.944 18.891 -39.401 1.00 78.81 667 SER A CA 1
ATOM 5264 C C . SER A 1 667 ? 31.042 20.122 -39.354 1.00 78.81 667 SER A C 1
ATOM 5266 O O . SER A 1 667 ? 29.881 20.028 -38.970 1.00 78.81 667 SER A O 1
ATOM 5268 N N . ILE A 1 668 ? 31.584 21.276 -39.735 1.00 78.31 668 ILE A N 1
ATOM 5269 C CA . ILE A 1 668 ? 30.860 22.544 -39.792 1.00 78.31 668 ILE A CA 1
ATOM 5270 C C . ILE A 1 668 ? 30.477 22.796 -41.254 1.00 78.31 668 ILE A C 1
ATOM 5272 O O . ILE A 1 668 ? 31.374 22.911 -42.093 1.00 78.31 668 ILE A O 1
ATOM 5276 N N . PRO A 1 669 ? 29.176 22.852 -41.585 1.00 75.50 669 PRO A N 1
ATOM 5277 C CA . PRO A 1 669 ? 28.708 23.166 -42.927 1.00 75.50 669 PRO A CA 1
ATOM 5278 C C . PRO A 1 669 ? 29.210 24.527 -43.418 1.00 75.50 669 PRO A C 1
ATOM 5280 O O . PRO A 1 669 ? 29.313 25.493 -42.658 1.00 75.50 669 PRO A O 1
ATOM 5283 N N . ASP A 1 670 ? 29.465 24.626 -44.723 1.00 71.81 670 ASP A N 1
ATOM 5284 C CA . ASP A 1 670 ? 29.882 25.877 -45.354 1.00 71.81 670 ASP A CA 1
ATOM 5285 C C . ASP A 1 670 ? 28.838 26.986 -45.129 1.00 71.81 670 ASP A C 1
ATOM 5287 O O . ASP A 1 670 ? 27.713 26.929 -45.628 1.00 71.81 670 ASP A O 1
ATOM 5291 N N . GLY A 1 671 ? 29.235 28.037 -44.405 1.00 69.88 671 GLY A N 1
ATOM 5292 C CA . GLY A 1 671 ? 28.394 29.202 -44.104 1.00 69.88 671 GLY A CA 1
ATOM 5293 C C . GLY A 1 671 ? 27.928 29.303 -42.650 1.00 69.88 671 GLY A C 1
ATOM 5294 O O . GLY A 1 671 ? 27.476 30.382 -42.248 1.00 69.88 671 GLY A O 1
ATOM 5295 N N . ASP A 1 672 ? 28.096 28.243 -41.861 1.00 75.69 672 ASP A N 1
ATOM 5296 C CA . ASP A 1 672 ? 27.949 28.300 -40.410 1.00 75.69 672 ASP A CA 1
ATOM 5297 C C . ASP A 1 672 ? 29.196 28.940 -39.786 1.00 75.69 672 ASP A C 1
ATOM 5299 O O . ASP A 1 672 ? 30.332 28.632 -40.144 1.00 75.69 672 ASP A O 1
ATOM 5303 N N . ASP A 1 673 ? 28.991 29.874 -38.861 1.00 79.75 673 ASP A N 1
ATOM 5304 C CA . ASP A 1 673 ? 30.067 30.593 -38.166 1.00 79.75 673 ASP A CA 1
ATOM 5305 C C . ASP A 1 673 ? 29.912 30.540 -36.642 1.00 79.75 673 ASP A C 1
ATOM 5307 O O . ASP A 1 673 ? 30.685 31.149 -35.904 1.00 79.75 673 ASP A O 1
ATOM 5311 N N . SER A 1 674 ? 28.931 29.786 -36.150 1.00 76.38 674 SER A N 1
ATOM 5312 C CA . SER A 1 674 ? 28.658 29.590 -34.734 1.00 76.38 674 SER A CA 1
ATOM 5313 C C . SER A 1 674 ? 28.279 28.142 -34.437 1.00 76.38 674 SER A C 1
ATOM 5315 O O . SER A 1 674 ? 27.865 27.391 -35.316 1.00 76.38 674 SER A O 1
ATOM 5317 N N . MET A 1 675 ? 28.430 27.738 -33.177 1.00 77.75 675 MET A N 1
ATOM 5318 C CA . MET A 1 675 ? 28.042 26.420 -32.680 1.00 77.75 675 MET A CA 1
ATOM 5319 C C . MET A 1 675 ? 27.406 26.529 -31.302 1.00 77.75 675 MET A C 1
ATOM 5321 O O . MET A 1 675 ? 27.893 27.239 -30.424 1.00 77.75 675 MET A O 1
ATOM 5325 N N . TYR A 1 676 ? 26.326 25.797 -31.089 1.00 73.31 676 TYR A N 1
ATOM 5326 C CA . TYR A 1 676 ? 25.678 25.641 -29.800 1.00 73.31 676 TYR A CA 1
ATOM 5327 C C . TYR A 1 676 ? 26.160 24.365 -29.116 1.00 73.31 676 TYR A C 1
ATOM 5329 O O . TYR A 1 676 ? 26.342 23.349 -29.777 1.00 73.31 676 TYR A O 1
ATOM 5337 N N . LEU A 1 677 ? 26.336 24.415 -27.797 1.00 73.88 677 LEU A N 1
ATOM 5338 C CA . LEU A 1 677 ? 26.556 23.256 -26.942 1.00 73.88 677 LEU A CA 1
ATOM 5339 C C . LEU A 1 677 ? 25.481 23.213 -25.864 1.00 73.88 677 LEU A C 1
ATOM 5341 O O . LEU A 1 677 ? 25.321 24.165 -25.093 1.00 73.88 677 LEU A O 1
ATOM 5345 N N . LEU A 1 678 ? 24.832 22.061 -25.767 1.00 65.44 678 LEU A N 1
ATOM 5346 C CA . LEU A 1 678 ? 23.918 21.709 -24.696 1.00 65.44 678 LEU A CA 1
ATOM 5347 C C . LEU A 1 678 ? 24.427 20.456 -23.990 1.00 65.44 678 LEU A C 1
ATOM 5349 O O . LEU A 1 678 ? 24.519 19.379 -24.572 1.00 65.44 678 LEU A O 1
ATOM 5353 N N . LEU A 1 679 ? 24.760 20.612 -22.716 1.00 67.69 679 LEU A N 1
ATOM 5354 C CA . LEU A 1 679 ? 25.285 19.561 -21.864 1.00 67.69 679 LEU A CA 1
ATOM 5355 C C . LEU A 1 679 ? 24.308 19.309 -20.713 1.00 67.69 679 LEU A C 1
ATOM 5357 O O . LEU A 1 679 ? 24.022 20.211 -19.928 1.00 67.69 679 LEU A O 1
ATOM 5361 N N . TYR A 1 680 ? 23.829 18.077 -20.578 1.00 59.50 680 TYR A N 1
ATOM 5362 C CA . TYR A 1 680 ? 23.085 17.644 -19.394 1.00 59.50 680 TYR A CA 1
ATOM 5363 C C . TYR A 1 680 ? 24.001 16.821 -18.507 1.00 59.50 680 TYR A C 1
ATOM 5365 O O . TYR A 1 680 ? 24.499 15.782 -18.938 1.00 59.50 680 TYR A O 1
ATOM 5373 N N . HIS A 1 681 ? 24.218 17.257 -17.270 1.00 63.72 681 HIS A N 1
ATOM 5374 C CA . HIS A 1 681 ? 25.201 16.627 -16.394 1.00 63.72 681 HIS A CA 1
ATOM 5375 C C . HIS A 1 681 ? 24.792 16.679 -14.914 1.00 63.72 681 HIS A C 1
ATOM 5377 O O . HIS A 1 681 ? 23.966 17.502 -14.522 1.00 63.72 681 HIS A O 1
ATOM 5383 N N . ARG A 1 682 ? 25.365 15.791 -14.094 1.00 56.53 682 ARG A N 1
ATOM 5384 C CA . ARG A 1 682 ? 25.125 15.670 -12.643 1.00 56.53 682 ARG A CA 1
ATOM 5385 C C . ARG A 1 682 ? 26.362 15.095 -11.945 1.00 56.53 682 ARG A C 1
ATOM 5387 O O . ARG A 1 682 ? 27.049 14.267 -12.534 1.00 56.53 682 ARG A O 1
ATOM 5394 N N . GLY A 1 683 ? 26.631 15.483 -10.705 1.00 55.09 683 GLY A N 1
ATOM 5395 C CA . GLY A 1 683 ? 27.612 14.827 -9.838 1.00 55.09 683 GLY A CA 1
ATOM 5396 C C . GLY A 1 683 ? 27.176 13.424 -9.389 1.00 55.09 683 GLY A C 1
ATOM 5397 O O . GLY A 1 683 ? 26.013 13.201 -9.059 1.00 55.09 683 GLY A O 1
ATOM 5398 N N . LEU A 1 684 ? 28.097 12.465 -9.380 1.00 52.75 684 LEU A N 1
ATOM 5399 C CA . LEU A 1 684 ? 27.928 11.158 -8.743 1.00 52.75 684 LEU A CA 1
ATOM 5400 C C . LEU A 1 684 ? 28.366 11.276 -7.270 1.00 52.75 684 LEU A C 1
ATOM 5402 O O . LEU A 1 684 ? 29.250 12.064 -6.958 1.00 52.75 684 LEU A O 1
ATOM 5406 N N . GLU A 1 685 ? 27.734 10.519 -6.368 1.00 53.28 685 GLU A N 1
ATOM 5407 C CA . GLU A 1 685 ? 28.156 10.381 -4.955 1.00 53.28 685 GLU A CA 1
ATOM 5408 C C . GLU A 1 685 ? 28.210 11.687 -4.127 1.00 53.28 685 GLU A C 1
ATOM 5410 O O . GLU A 1 685 ? 29.061 11.846 -3.258 1.00 53.28 685 GLU A O 1
ATOM 5415 N N . HIS A 1 686 ? 27.279 12.623 -4.352 1.00 50.56 686 HIS A N 1
ATOM 5416 C CA . HIS A 1 686 ? 27.225 13.921 -3.648 1.00 50.56 686 HIS A CA 1
ATOM 5417 C C . HIS A 1 686 ? 28.452 14.830 -3.872 1.00 50.56 686 HIS A C 1
ATOM 5419 O O . HIS A 1 686 ? 28.671 15.799 -3.141 1.00 50.56 686 HIS A O 1
ATOM 5425 N N . GLU A 1 687 ? 29.262 14.557 -4.897 1.00 52.09 687 GLU A N 1
ATOM 5426 C CA . GLU A 1 687 ? 30.425 15.379 -5.212 1.00 52.09 687 GLU A CA 1
ATOM 5427 C C . GLU A 1 687 ? 30.050 16.589 -6.083 1.00 52.09 687 GLU A C 1
ATOM 5429 O O . GLU A 1 687 ? 29.359 16.480 -7.100 1.00 52.09 687 GLU A O 1
ATOM 5434 N N . VAL A 1 688 ? 30.549 17.764 -5.692 1.00 57.44 688 VAL A N 1
ATOM 5435 C CA . VAL A 1 688 ? 30.495 19.000 -6.484 1.00 57.44 688 VAL A CA 1
ATOM 5436 C C . VAL A 1 688 ? 31.844 19.170 -7.176 1.00 57.44 688 VAL A C 1
ATOM 5438 O O . VAL A 1 688 ? 32.885 19.090 -6.522 1.00 57.44 688 VAL A O 1
ATOM 5441 N N . GLY A 1 689 ? 31.844 19.420 -8.485 1.00 71.56 689 GLY A N 1
ATOM 5442 C CA . GLY A 1 689 ? 33.077 19.557 -9.263 1.00 71.56 689 GLY A CA 1
ATOM 5443 C C . GLY A 1 689 ? 32.881 20.312 -10.573 1.00 71.56 689 GLY A C 1
ATOM 5444 O O . GLY A 1 689 ? 31.848 20.946 -10.784 1.00 71.56 689 GLY A O 1
ATOM 5445 N N . GLU A 1 690 ? 33.879 20.250 -11.457 1.00 78.56 690 GLU A N 1
ATOM 5446 C CA . GLU A 1 690 ? 33.847 20.918 -12.759 1.00 78.56 690 GLU A CA 1
ATOM 5447 C C . GLU A 1 690 ? 34.193 19.955 -13.907 1.00 78.56 690 GLU A C 1
ATOM 5449 O O . GLU A 1 690 ? 35.155 19.189 -13.839 1.00 78.56 690 GLU A O 1
ATOM 5454 N N . LEU A 1 691 ? 33.419 20.010 -14.992 1.00 77.31 691 LEU A N 1
ATOM 5455 C CA . LEU A 1 691 ? 33.735 19.369 -16.269 1.00 77.31 691 LEU A CA 1
ATOM 5456 C C . LEU A 1 691 ? 34.544 20.334 -17.138 1.00 77.31 691 LEU A C 1
ATOM 5458 O O . LEU A 1 691 ? 34.146 21.481 -17.327 1.00 77.31 691 LEU A O 1
ATOM 5462 N N . SER A 1 692 ? 35.647 19.864 -17.711 1.00 83.81 692 SER A N 1
ATOM 5463 C CA . SER A 1 692 ? 36.436 20.619 -18.682 1.00 83.81 692 SER A CA 1
ATOM 5464 C C . SER A 1 692 ? 35.960 20.295 -20.095 1.00 83.81 692 SER A C 1
ATOM 5466 O O . SER A 1 692 ? 36.063 19.153 -20.540 1.00 83.81 692 SER A O 1
ATOM 5468 N N . VAL A 1 693 ? 35.449 21.295 -20.806 1.00 86.19 693 VAL A N 1
ATOM 5469 C CA . VAL A 1 693 ? 35.106 21.220 -22.230 1.00 86.19 693 VAL A CA 1
ATOM 5470 C C . VAL A 1 693 ? 36.153 21.991 -23.020 1.00 86.19 693 VAL A C 1
ATOM 5472 O O . VAL A 1 693 ? 36.336 23.182 -22.794 1.00 86.19 693 VAL A O 1
ATOM 5475 N N . SER A 1 694 ? 36.831 21.328 -23.948 1.00 88.69 694 SER A N 1
ATOM 5476 C CA . SER A 1 694 ? 37.798 21.913 -24.874 1.00 88.69 694 SER A CA 1
ATOM 5477 C C . SER A 1 694 ? 37.278 21.768 -26.301 1.00 88.69 694 SER A C 1
ATOM 5479 O O . SER A 1 694 ? 36.840 20.691 -26.683 1.00 88.69 694 SER A O 1
ATOM 5481 N N . LEU A 1 695 ? 37.298 22.841 -27.083 1.00 89.06 695 LEU A N 1
ATOM 5482 C CA . LEU A 1 695 ? 36.888 22.871 -28.485 1.00 89.06 695 LEU A CA 1
ATOM 5483 C C . LEU A 1 695 ? 38.080 23.308 -29.326 1.00 89.06 695 LEU A C 1
ATOM 5485 O O . LEU A 1 695 ? 38.498 24.460 -29.210 1.00 89.06 695 LEU A O 1
ATOM 5489 N N . LYS A 1 696 ? 38.622 22.440 -30.175 1.00 91.69 696 LYS A N 1
ATOM 5490 C CA . LYS A 1 696 ? 39.627 22.821 -31.169 1.00 91.69 696 LYS A CA 1
ATOM 5491 C C . LYS A 1 696 ? 38.944 23.053 -32.509 1.00 91.69 696 LYS A C 1
ATOM 5493 O O . LYS A 1 696 ? 38.435 22.127 -33.126 1.00 91.69 696 LYS A O 1
ATOM 5498 N N . LEU A 1 697 ? 38.930 24.301 -32.946 1.00 91.94 697 LEU A N 1
ATOM 5499 C CA . LEU A 1 697 ? 38.413 24.719 -34.242 1.00 91.94 697 LEU A CA 1
ATOM 5500 C C . LEU A 1 697 ? 39.467 24.400 -35.303 1.00 91.94 697 LEU A C 1
ATOM 5502 O O . LEU A 1 697 ? 40.620 24.801 -35.138 1.00 91.94 697 LEU A O 1
ATOM 5506 N N . MET A 1 698 ? 39.094 23.704 -36.370 1.00 90.62 698 MET A N 1
ATOM 5507 C CA . MET A 1 698 ? 40.004 23.241 -37.418 1.00 90.62 698 MET A CA 1
ATOM 5508 C C . MET A 1 698 ? 39.592 23.787 -38.786 1.00 90.62 698 MET A C 1
ATOM 5510 O O . MET A 1 698 ? 38.405 23.959 -39.065 1.00 90.62 698 MET A O 1
ATOM 5514 N N . ASP A 1 699 ? 40.575 24.082 -39.635 1.00 90.12 699 ASP A N 1
ATOM 5515 C CA . ASP A 1 699 ? 40.345 24.483 -41.026 1.00 90.12 699 ASP A CA 1
ATOM 5516 C C . ASP A 1 699 ? 40.127 23.278 -41.957 1.00 90.12 699 ASP A C 1
ATOM 5518 O O . ASP A 1 699 ? 40.235 22.118 -41.557 1.00 90.12 699 ASP A O 1
ATOM 5522 N N . GLY A 1 700 ? 39.819 23.529 -43.234 1.00 84.12 700 GLY A N 1
ATOM 5523 C CA . GLY A 1 700 ? 39.616 22.481 -44.251 1.00 84.12 700 GLY A CA 1
ATOM 5524 C C . GLY A 1 700 ? 40.807 21.535 -44.474 1.00 84.12 700 GLY A C 1
ATOM 5525 O O . GLY A 1 700 ? 40.634 20.491 -45.093 1.00 84.12 700 GLY A O 1
ATOM 5526 N N . ASN A 1 701 ? 41.995 21.865 -43.955 1.00 86.44 701 ASN A N 1
ATOM 5527 C CA . ASN A 1 701 ? 43.197 21.032 -44.022 1.00 86.44 701 ASN A CA 1
ATOM 5528 C C . ASN A 1 701 ? 43.482 20.302 -42.692 1.00 86.44 701 ASN A C 1
ATOM 5530 O O . ASN A 1 701 ? 44.547 19.698 -42.548 1.00 86.44 701 ASN A O 1
ATOM 5534 N N . GLY A 1 702 ? 42.579 20.393 -41.708 1.00 81.88 702 GLY A N 1
ATOM 5535 C CA . GLY A 1 702 ? 42.744 19.813 -40.373 1.00 81.88 702 GLY A CA 1
ATOM 5536 C C . GLY A 1 702 ? 43.717 20.578 -39.467 1.00 81.88 702 GLY A C 1
ATOM 5537 O O . GLY A 1 702 ? 44.116 20.062 -38.423 1.00 81.88 702 GLY A O 1
ATOM 5538 N N . SER A 1 703 ? 44.132 21.797 -39.834 1.00 87.50 703 SER A N 1
ATOM 5539 C CA . SER A 1 703 ? 44.992 22.625 -38.982 1.00 87.50 703 SER A CA 1
ATOM 5540 C C . SER A 1 703 ? 44.163 23.308 -37.899 1.00 87.50 703 SER A C 1
ATOM 5542 O O . SER A 1 703 ? 43.144 23.933 -38.185 1.00 87.50 703 SER A O 1
ATOM 5544 N N . VAL A 1 704 ? 44.613 23.225 -36.644 1.00 90.94 704 VAL A N 1
ATOM 5545 C CA . VAL A 1 704 ? 43.932 23.869 -35.513 1.00 90.94 704 VAL A CA 1
ATOM 5546 C C . VAL A 1 704 ? 44.067 25.389 -35.625 1.00 90.94 704 VAL A C 1
ATOM 5548 O O . VAL A 1 704 ? 45.156 25.942 -35.475 1.00 90.94 704 VAL A O 1
ATOM 5551 N N . LEU A 1 705 ? 42.945 26.065 -35.849 1.00 89.88 705 LEU A N 1
ATOM 5552 C CA . LEU A 1 705 ? 42.829 27.520 -35.904 1.00 89.88 705 LEU A CA 1
ATOM 5553 C C . LEU A 1 705 ? 42.795 28.137 -34.502 1.00 89.88 705 LEU A C 1
ATOM 5555 O O . LEU A 1 705 ? 43.393 29.188 -34.263 1.00 89.88 705 LEU A O 1
ATOM 5559 N N . LYS A 1 706 ? 42.072 27.504 -33.570 1.00 92.06 706 LYS A N 1
ATOM 5560 C CA . LYS A 1 706 ? 41.844 28.026 -32.215 1.00 92.06 706 LYS A CA 1
ATOM 5561 C C . LYS A 1 706 ? 41.404 26.914 -31.269 1.00 92.06 706 LYS A C 1
ATOM 5563 O O . LYS A 1 706 ? 40.650 26.042 -31.674 1.00 92.06 706 LYS A O 1
ATOM 5568 N N . THR A 1 707 ? 41.789 27.001 -29.998 1.00 91.12 707 THR A N 1
ATOM 5569 C CA . THR A 1 707 ? 41.254 26.143 -28.929 1.00 91.12 707 THR A CA 1
ATOM 5570 C C . THR A 1 707 ? 40.477 26.986 -27.921 1.00 91.12 707 THR A C 1
ATOM 5572 O O . THR A 1 707 ? 40.958 28.037 -27.496 1.00 91.12 707 THR A O 1
ATOM 5575 N N . ILE A 1 708 ? 39.284 26.541 -27.534 1.00 90.00 708 ILE A N 1
ATOM 5576 C CA . ILE A 1 708 ? 38.427 27.176 -26.528 1.00 90.00 708 ILE A CA 1
ATOM 5577 C C . ILE A 1 708 ? 38.256 26.197 -25.371 1.00 90.00 708 ILE A C 1
ATOM 5579 O O . ILE A 1 708 ? 37.719 25.118 -25.576 1.00 90.00 708 ILE A O 1
ATOM 5583 N N . GLU A 1 709 ? 38.666 26.571 -24.161 1.00 89.81 709 GLU A N 1
ATOM 5584 C CA . GLU A 1 709 ? 38.426 25.769 -22.955 1.00 89.81 709 GLU A CA 1
ATOM 5585 C C . GLU A 1 709 ? 37.374 26.425 -22.058 1.00 89.81 709 GLU A C 1
ATOM 5587 O O . GLU A 1 709 ? 37.372 27.645 -21.868 1.00 89.81 709 GLU A O 1
ATOM 5592 N N . LYS A 1 710 ? 36.483 25.613 -21.489 1.00 85.69 710 LYS A N 1
ATOM 5593 C CA . LYS A 1 710 ? 35.429 26.050 -20.577 1.00 85.69 710 LYS A CA 1
ATOM 5594 C C . LYS A 1 710 ? 35.257 25.053 -19.439 1.00 85.69 710 LYS A C 1
ATOM 5596 O O . LYS A 1 710 ? 35.172 23.852 -19.677 1.00 85.69 710 LYS A O 1
ATOM 5601 N N . MET A 1 711 ? 35.181 25.564 -18.215 1.00 85.38 711 MET A N 1
ATOM 5602 C CA . MET A 1 711 ? 34.859 24.764 -17.034 1.00 85.38 711 MET A CA 1
ATOM 5603 C C . MET A 1 711 ? 33.365 24.884 -16.736 1.00 85.38 711 MET A C 1
ATOM 5605 O O . MET A 1 711 ? 32.813 25.988 -16.742 1.00 85.38 711 MET A O 1
ATOM 5609 N N . ILE A 1 712 ? 32.710 23.748 -16.519 1.00 82.19 712 ILE A N 1
ATOM 5610 C CA . ILE A 1 712 ? 31.270 23.657 -16.283 1.00 82.19 712 ILE A CA 1
ATOM 5611 C C . ILE A 1 712 ? 31.047 23.065 -14.889 1.00 82.19 712 ILE A C 1
ATOM 5613 O O . ILE A 1 712 ? 31.343 21.884 -14.695 1.00 82.19 712 ILE A O 1
ATOM 5617 N N . PRO A 1 713 ? 30.538 23.844 -13.919 1.00 76.88 713 PRO A N 1
ATOM 5618 C CA . PRO A 1 713 ? 30.283 23.338 -12.578 1.00 76.88 713 PRO A CA 1
ATOM 5619 C C . PRO A 1 713 ? 29.109 22.359 -12.595 1.00 76.88 713 PRO A C 1
ATOM 5621 O O . PRO A 1 713 ? 28.103 22.628 -13.247 1.00 76.88 713 PRO A O 1
ATOM 5624 N N . TYR A 1 714 ? 29.208 21.259 -11.853 1.00 69.12 714 TYR A N 1
ATOM 5625 C CA . TYR A 1 714 ? 28.131 20.288 -11.659 1.00 69.12 714 TYR A CA 1
ATOM 5626 C C . TYR A 1 714 ? 27.823 20.085 -10.173 1.00 69.12 714 TYR A C 1
ATOM 5628 O O . TYR A 1 714 ? 28.717 20.160 -9.333 1.00 69.12 714 TYR A O 1
ATOM 5636 N N . GLY A 1 715 ? 26.550 19.836 -9.854 1.00 64.50 715 GLY A N 1
ATOM 5637 C CA . GLY A 1 715 ? 26.073 19.590 -8.489 1.00 64.50 715 GLY A CA 1
ATOM 5638 C C . GLY A 1 715 ? 25.347 18.254 -8.348 1.00 64.50 715 GLY A C 1
ATOM 5639 O O . GLY A 1 715 ? 25.304 17.460 -9.285 1.00 64.50 715 GLY A O 1
ATOM 5640 N N . GLU A 1 716 ? 24.754 18.018 -7.177 1.00 48.38 716 GLU A N 1
ATOM 5641 C CA . GLU A 1 716 ? 24.070 16.758 -6.853 1.00 48.38 716 GLU A CA 1
ATOM 5642 C C . GLU A 1 716 ? 22.811 16.493 -7.680 1.00 48.38 716 GLU A C 1
ATOM 5644 O O . GLU A 1 716 ? 22.349 15.362 -7.678 1.00 48.38 716 GLU A O 1
ATOM 5649 N N . ASP A 1 717 ? 22.270 17.487 -8.384 1.00 48.50 717 ASP A N 1
ATOM 5650 C CA . ASP A 1 717 ? 21.098 17.373 -9.255 1.00 48.50 717 ASP A CA 1
ATOM 5651 C C . ASP A 1 717 ? 21.491 17.552 -10.726 1.00 48.50 717 ASP A C 1
ATOM 5653 O O . ASP A 1 717 ? 22.535 18.127 -11.043 1.00 48.50 717 ASP A O 1
ATOM 5657 N N . TYR A 1 718 ? 20.653 17.061 -11.646 1.00 49.41 718 TYR A N 1
ATOM 5658 C CA . TYR A 1 718 ? 20.855 17.331 -13.068 1.00 49.41 718 TYR A CA 1
ATOM 5659 C C . TYR A 1 718 ? 20.754 18.823 -13.346 1.00 49.41 718 TYR A C 1
ATOM 5661 O O . TYR A 1 718 ? 19.687 19.419 -13.197 1.00 49.41 718 TYR A O 1
ATOM 5669 N N . SER A 1 719 ? 21.848 19.398 -13.830 1.00 55.22 719 SER A N 1
ATOM 5670 C CA . SER A 1 719 ? 21.865 20.750 -14.361 1.00 55.22 719 SER A CA 1
ATOM 5671 C C . SER A 1 719 ? 22.028 20.720 -15.876 1.00 55.22 719 SER A C 1
ATOM 5673 O O . SER A 1 719 ? 22.782 19.927 -16.448 1.00 55.22 719 SER A O 1
ATOM 5675 N N . LYS A 1 720 ? 21.265 21.600 -16.521 1.00 67.75 720 LYS A N 1
ATOM 5676 C CA . LYS A 1 720 ? 21.370 21.901 -17.942 1.00 67.75 720 LYS A CA 1
ATOM 5677 C C . LYS A 1 720 ? 22.410 23.003 -18.098 1.00 67.75 720 LYS A C 1
ATOM 5679 O O . LYS A 1 720 ? 22.269 24.061 -17.485 1.00 67.75 720 LYS A O 1
ATOM 5684 N N . TYR A 1 721 ? 23.430 22.761 -18.907 1.00 68.94 721 TYR A N 1
ATOM 5685 C CA . TYR A 1 721 ? 24.408 23.770 -19.274 1.00 68.94 721 TYR A CA 1
ATOM 5686 C C . TYR A 1 721 ? 24.319 24.079 -20.760 1.00 68.94 721 TYR A C 1
ATOM 5688 O O . TYR A 1 721 ? 24.416 23.187 -21.600 1.00 68.94 721 TYR A O 1
ATOM 5696 N N . GLU A 1 722 ? 24.154 25.359 -21.074 1.00 69.50 722 GLU A N 1
ATOM 5697 C CA . GLU A 1 722 ? 23.937 25.845 -22.429 1.00 69.50 722 GLU A CA 1
ATOM 5698 C C . GLU A 1 722 ? 24.886 26.983 -22.755 1.00 69.50 722 GLU A C 1
ATOM 5700 O O . GLU A 1 722 ? 25.001 27.959 -22.010 1.00 69.50 722 GLU A O 1
ATOM 5705 N N . THR A 1 723 ? 25.575 26.877 -23.887 1.00 74.25 723 THR A N 1
ATOM 5706 C CA . THR A 1 723 ? 26.456 27.945 -24.351 1.00 74.25 723 THR A CA 1
ATOM 5707 C C . THR A 1 723 ? 26.571 27.951 -25.867 1.00 74.25 723 THR A C 1
ATOM 5709 O O . THR A 1 723 ? 26.598 26.909 -26.506 1.00 74.25 723 THR A O 1
ATOM 5712 N N . GLY A 1 724 ? 26.661 29.151 -26.438 1.00 75.00 724 GLY A N 1
ATOM 5713 C CA . GLY A 1 724 ? 27.069 29.331 -27.831 1.00 75.00 724 GLY A CA 1
ATOM 5714 C C . GLY A 1 724 ? 28.573 29.574 -27.920 1.00 75.00 724 GLY A C 1
ATOM 5715 O O . GLY A 1 724 ? 29.180 30.052 -26.955 1.00 75.00 724 GLY A O 1
ATOM 5716 N N . PHE A 1 725 ? 29.147 29.264 -29.072 1.00 80.31 725 PHE A N 1
ATOM 5717 C CA . PHE A 1 725 ? 30.532 29.514 -29.437 1.00 80.31 725 PHE A CA 1
ATOM 5718 C C . PHE A 1 725 ? 30.572 30.152 -30.821 1.00 80.31 725 PHE A C 1
ATOM 5720 O O . PHE A 1 725 ? 29.982 29.626 -31.756 1.00 80.31 725 PHE A O 1
ATOM 5727 N N . ASP A 1 726 ? 31.283 31.268 -30.939 1.00 81.81 726 ASP A N 1
ATOM 5728 C CA . ASP A 1 726 ? 31.627 31.860 -32.231 1.00 81.81 726 ASP A CA 1
ATOM 5729 C C . ASP A 1 726 ? 32.835 31.103 -32.799 1.00 81.81 726 ASP A C 1
ATOM 5731 O O . ASP A 1 726 ? 33.906 31.053 -32.171 1.00 81.81 726 ASP A O 1
ATOM 5735 N N . LEU A 1 727 ? 32.625 30.463 -33.946 1.00 84.00 727 LEU A N 1
ATOM 5736 C CA . LEU A 1 727 ? 33.636 29.675 -34.640 1.00 84.00 727 LEU A CA 1
ATOM 5737 C C . LEU A 1 727 ? 34.524 30.568 -35.517 1.00 84.00 727 LEU A C 1
ATOM 5739 O O . LEU A 1 727 ? 35.718 30.300 -35.667 1.00 84.00 727 LEU A O 1
ATOM 5743 N N . GLY A 1 728 ? 33.966 31.657 -36.050 1.00 79.31 728 GLY A N 1
ATOM 5744 C CA . GLY A 1 728 ? 34.591 32.476 -37.079 1.00 79.31 728 GLY A CA 1
ATOM 5745 C C . GLY A 1 728 ? 34.600 31.811 -38.463 1.00 79.31 728 GLY A C 1
ATOM 5746 O O . GLY A 1 728 ? 34.249 30.648 -38.645 1.00 79.31 728 GLY A O 1
ATOM 5747 N N . LYS A 1 729 ? 35.010 32.576 -39.480 1.00 80.44 729 LYS A N 1
ATOM 5748 C CA . LYS A 1 729 ? 35.040 32.105 -40.875 1.00 80.44 729 LYS A CA 1
ATOM 5749 C C . LYS A 1 729 ? 36.218 31.166 -41.132 1.00 80.44 729 LYS A C 1
ATOM 5751 O O . LYS A 1 729 ? 37.336 31.452 -40.711 1.00 80.44 729 LYS A O 1
ATOM 5756 N N . GLY A 1 730 ? 35.979 30.118 -41.922 1.00 79.81 730 GLY A N 1
ATOM 5757 C CA . GLY A 1 730 ? 37.015 29.183 -42.377 1.00 79.81 730 GLY A CA 1
ATOM 5758 C C . GLY A 1 730 ? 37.230 27.967 -41.473 1.00 79.81 730 GLY A C 1
ATOM 5759 O O . GLY A 1 730 ? 38.154 27.197 -41.725 1.00 79.81 730 GLY A O 1
ATOM 5760 N N . VAL A 1 731 ? 36.389 27.785 -40.449 1.00 87.19 731 VAL A N 1
ATOM 5761 C CA . VAL A 1 731 ? 36.317 26.543 -39.672 1.00 87.19 731 VAL A CA 1
ATOM 5762 C C . VAL A 1 731 ? 35.528 25.514 -40.477 1.00 87.19 731 VAL A C 1
ATOM 5764 O O . VAL A 1 731 ? 34.388 25.772 -40.843 1.00 87.19 731 VAL A O 1
ATOM 5767 N N . SER A 1 732 ? 36.135 24.363 -40.752 1.00 86.38 732 SER A N 1
ATOM 5768 C CA . SER A 1 732 ? 35.494 23.231 -41.438 1.00 86.38 732 SER A CA 1
ATOM 5769 C C . SER A 1 732 ? 35.029 22.154 -40.459 1.00 86.38 732 SER A C 1
ATOM 5771 O O . SER A 1 732 ? 34.195 21.316 -40.791 1.00 86.38 732 SER A O 1
ATOM 5773 N N . SER A 1 733 ? 35.614 22.124 -39.259 1.00 86.38 733 SER A N 1
ATOM 5774 C CA . SER A 1 733 ? 35.316 21.127 -38.238 1.00 86.38 733 SER A CA 1
ATOM 5775 C C . SER A 1 733 ? 35.736 21.589 -36.842 1.00 86.38 733 SER A C 1
ATOM 5777 O O . SER A 1 733 ? 36.603 22.451 -36.685 1.00 86.38 733 SER A O 1
ATOM 5779 N N . VAL A 1 734 ? 35.117 21.022 -35.809 1.00 82.81 734 VAL A N 1
ATOM 5780 C CA . VAL A 1 734 ? 35.426 21.289 -34.401 1.00 82.81 734 VAL A CA 1
ATOM 5781 C C . VAL A 1 734 ? 35.657 19.975 -33.670 1.00 82.81 734 VAL A C 1
ATOM 5783 O O . VAL A 1 734 ? 34.757 19.145 -33.579 1.00 82.81 734 VAL A O 1
ATOM 5786 N N . GLU A 1 735 ? 36.853 19.789 -33.118 1.00 84.44 735 GLU A N 1
ATOM 5787 C CA . GLU A 1 735 ? 37.156 18.688 -32.203 1.00 84.44 735 GLU A CA 1
ATOM 5788 C C . GLU A 1 735 ? 36.731 19.091 -30.787 1.00 84.44 735 GLU A C 1
ATOM 5790 O O . GLU A 1 735 ? 37.260 20.046 -30.218 1.00 84.44 735 GLU A O 1
ATOM 5795 N N . VAL A 1 736 ? 35.775 18.377 -30.207 1.00 79.50 736 VAL A N 1
ATOM 5796 C CA . VAL A 1 736 ? 35.277 18.611 -28.857 1.00 79.50 736 VAL A CA 1
ATOM 5797 C C . VAL A 1 736 ? 35.799 17.541 -27.918 1.00 79.50 736 VAL A C 1
ATOM 5799 O O . VAL A 1 736 ? 35.473 16.368 -28.069 1.00 79.50 736 VAL A O 1
ATOM 5802 N N . THR A 1 737 ? 36.552 17.967 -26.911 1.00 82.06 737 THR A N 1
ATOM 5803 C CA . THR A 1 737 ? 36.980 17.146 -25.785 1.00 82.06 737 THR A CA 1
ATOM 5804 C C . THR A 1 737 ? 36.193 17.526 -24.534 1.00 82.06 737 THR A C 1
ATOM 5806 O O . THR A 1 737 ? 36.376 18.620 -24.007 1.00 82.06 737 THR A O 1
ATOM 5809 N N . VAL A 1 738 ? 35.384 16.622 -23.984 1.00 76.25 738 VAL A N 1
ATOM 5810 C CA . VAL A 1 738 ? 34.813 16.775 -22.634 1.00 76.25 738 VAL A CA 1
ATOM 5811 C C . VAL A 1 738 ? 35.524 15.823 -21.687 1.00 76.25 738 VAL A C 1
ATOM 5813 O O . VAL A 1 738 ? 35.490 14.608 -21.868 1.00 76.25 738 VAL A O 1
ATOM 5816 N N . SER A 1 739 ? 36.199 16.366 -20.680 1.00 76.94 739 SER A N 1
ATOM 5817 C CA . SER A 1 739 ? 36.981 15.587 -19.724 1.00 76.94 739 SER A CA 1
ATOM 5818 C C . SER A 1 739 ? 36.763 16.060 -18.295 1.00 76.94 739 SER A C 1
ATOM 5820 O O . SER A 1 739 ? 36.600 17.251 -18.035 1.00 76.94 739 SER A O 1
ATOM 5822 N N . ASN A 1 740 ? 36.774 15.125 -17.351 1.00 69.50 740 ASN A N 1
ATOM 5823 C CA . ASN A 1 740 ? 36.840 15.464 -15.935 1.00 69.50 740 ASN A CA 1
ATOM 5824 C C . ASN A 1 740 ? 38.313 15.389 -15.518 1.00 69.50 740 ASN A C 1
ATOM 5826 O O . ASN A 1 740 ? 38.889 14.299 -15.522 1.00 69.50 740 ASN A O 1
ATOM 5830 N N . LYS A 1 741 ? 38.945 16.544 -15.266 1.00 57.16 741 LYS A N 1
ATOM 5831 C CA . LYS A 1 741 ? 40.402 16.608 -15.073 1.00 57.16 741 LYS A CA 1
ATOM 5832 C C . LYS A 1 741 ? 40.859 15.955 -13.766 1.00 57.16 741 LYS A C 1
ATOM 5834 O O . LYS A 1 741 ? 41.975 15.448 -13.758 1.00 57.16 741 LYS A O 1
ATOM 5839 N N . ASP A 1 742 ? 40.018 15.875 -12.725 1.00 50.06 742 ASP A N 1
ATOM 5840 C CA . ASP A 1 742 ? 40.539 15.582 -11.381 1.00 50.06 742 ASP A CA 1
ATOM 5841 C C . ASP A 1 742 ? 39.742 14.586 -10.508 1.00 50.06 742 ASP A C 1
ATOM 5843 O O . ASP A 1 742 ? 40.344 14.033 -9.587 1.00 50.06 742 ASP A O 1
ATOM 5847 N N . ILE A 1 743 ? 38.458 14.266 -10.760 1.00 49.72 743 ILE A N 1
ATOM 5848 C CA . ILE A 1 743 ? 37.700 13.336 -9.881 1.00 49.72 743 ILE A CA 1
ATOM 5849 C C . ILE A 1 743 ? 36.682 12.478 -10.668 1.00 49.72 743 ILE A C 1
ATOM 5851 O O . ILE A 1 743 ? 35.922 13.010 -11.476 1.00 49.72 743 ILE A O 1
ATOM 5855 N N . PRO A 1 744 ? 36.620 11.141 -10.488 1.00 49.91 744 PRO A N 1
ATOM 5856 C CA . PRO A 1 744 ? 35.590 10.301 -11.101 1.00 49.91 744 PRO A CA 1
ATOM 5857 C C . PRO A 1 744 ? 34.232 10.520 -10.414 1.00 49.91 744 PRO A C 1
ATOM 5859 O O . PRO A 1 744 ? 33.843 9.726 -9.574 1.00 49.91 744 PRO A O 1
ATOM 5862 N N . GLY A 1 745 ? 33.507 11.576 -10.791 1.00 53.28 745 GLY A N 1
ATOM 5863 C CA . GLY A 1 745 ? 32.301 11.963 -10.052 1.00 53.28 745 GLY A CA 1
ATOM 5864 C C . GLY A 1 745 ? 31.242 12.705 -10.860 1.00 53.28 745 GLY A C 1
ATOM 5865 O O . GLY A 1 745 ? 30.497 13.475 -10.279 1.00 53.28 745 GLY A O 1
ATOM 5866 N N . CYS A 1 746 ? 31.159 12.551 -12.187 1.00 53.38 746 CYS A N 1
ATOM 5867 C CA . CYS A 1 746 ? 30.121 13.222 -12.984 1.00 53.38 746 CYS A CA 1
ATOM 5868 C C . CYS A 1 746 ? 29.504 12.296 -14.038 1.00 53.38 746 CYS A C 1
ATOM 5870 O O . CYS A 1 746 ? 30.226 11.665 -14.810 1.00 53.38 746 CYS A O 1
ATOM 5872 N N . ALA A 1 747 ? 28.173 12.250 -14.074 1.00 52.62 747 ALA A N 1
ATOM 5873 C CA . ALA A 1 747 ? 27.378 11.612 -15.110 1.00 52.62 747 ALA A CA 1
ATOM 5874 C C . ALA A 1 747 ? 26.908 12.662 -16.121 1.00 52.62 747 ALA A C 1
ATOM 5876 O O . ALA A 1 747 ? 26.148 13.571 -15.782 1.00 52.62 747 ALA A O 1
ATOM 5877 N N . VAL A 1 748 ? 27.324 12.509 -17.376 1.00 54.25 748 VAL A N 1
ATOM 5878 C CA . VAL A 1 748 ? 26.836 13.311 -18.501 1.00 54.25 748 VAL A CA 1
ATOM 5879 C C . VAL A 1 748 ? 25.729 12.520 -19.196 1.00 54.25 748 VAL A C 1
ATOM 5881 O O . VAL A 1 748 ? 25.972 11.434 -19.708 1.00 54.25 748 VAL A O 1
ATOM 5884 N N . LYS A 1 749 ? 24.500 13.044 -19.171 1.00 47.59 749 LYS A N 1
ATOM 5885 C CA . LYS A 1 749 ? 23.309 12.418 -19.769 1.00 47.59 749 LYS A CA 1
ATOM 5886 C C . LYS A 1 749 ? 23.290 12.576 -21.288 1.00 47.59 749 LYS A C 1
ATOM 5888 O O . LYS A 1 749 ? 22.887 11.659 -21.992 1.00 47.59 749 LYS A O 1
ATOM 5893 N N . SER A 1 750 ? 23.690 13.743 -21.781 1.00 53.12 750 SER A N 1
ATOM 5894 C CA . SER A 1 750 ? 23.784 14.016 -23.213 1.00 53.12 750 SER A CA 1
ATOM 5895 C C . SER A 1 750 ? 24.668 15.228 -23.470 1.00 53.12 750 SER A C 1
ATOM 5897 O O . SER A 1 750 ? 24.687 16.174 -22.675 1.00 53.12 750 SER A O 1
ATOM 5899 N N . ILE A 1 751 ? 25.351 15.205 -24.611 1.00 57.44 751 ILE A N 1
ATOM 5900 C CA . ILE A 1 751 ? 26.073 16.341 -25.175 1.00 57.44 751 ILE A CA 1
ATOM 5901 C C . ILE A 1 751 ? 25.486 16.569 -26.560 1.00 57.44 751 ILE A C 1
ATOM 5903 O O . ILE A 1 751 ? 25.459 15.649 -27.366 1.00 57.44 751 ILE A O 1
ATOM 5907 N N . LEU A 1 752 ? 24.961 17.757 -26.812 1.00 55.78 752 LEU A N 1
ATOM 5908 C CA . LEU A 1 752 ? 24.334 18.107 -28.077 1.00 55.78 752 LEU A CA 1
ATOM 5909 C C . LEU A 1 752 ? 25.074 19.298 -28.661 1.00 55.78 752 LEU A C 1
ATOM 5911 O O . LEU A 1 752 ? 25.337 20.274 -27.953 1.00 55.78 752 LEU A O 1
ATOM 5915 N N . PHE A 1 753 ? 25.389 19.199 -29.947 1.00 65.31 753 PHE A N 1
ATOM 5916 C CA . PHE A 1 753 ? 26.024 20.260 -30.704 1.00 65.31 753 PHE A CA 1
ATOM 5917 C C . PHE A 1 753 ? 25.196 20.585 -31.931 1.00 65.31 753 PHE A C 1
ATOM 5919 O O . PHE A 1 753 ? 24.659 19.684 -32.567 1.00 65.31 753 PHE A O 1
ATOM 5926 N N . GLN A 1 754 ? 25.114 21.868 -32.255 1.00 68.06 754 GLN A N 1
ATOM 5927 C CA . GLN A 1 754 ? 24.453 22.327 -33.468 1.00 68.06 754 GLN A CA 1
ATOM 5928 C C . GLN A 1 754 ? 25.229 23.515 -34.019 1.00 68.06 754 GLN A C 1
ATOM 5930 O O . GLN A 1 754 ? 25.323 24.547 -33.350 1.00 68.06 754 GLN A O 1
ATOM 5935 N N . SER A 1 755 ? 25.831 23.365 -35.196 1.00 66.50 755 SER A N 1
ATOM 5936 C CA . SER A 1 755 ? 26.386 24.500 -35.927 1.00 66.50 755 SER A CA 1
ATOM 5937 C C . SER A 1 755 ? 25.258 25.320 -36.547 1.00 66.50 755 SER A C 1
ATOM 5939 O O . SER A 1 755 ? 24.176 24.801 -36.824 1.00 66.50 755 SER A O 1
ATOM 5941 N N . TYR A 1 756 ? 25.483 26.620 -36.684 1.00 64.00 756 TYR A N 1
ATOM 5942 C CA . TYR A 1 756 ? 24.540 27.516 -37.331 1.00 64.00 756 TYR A CA 1
ATOM 5943 C C . TYR A 1 756 ? 25.243 28.768 -37.857 1.00 64.00 756 TYR A C 1
ATOM 5945 O O . TYR A 1 756 ? 26.281 29.202 -37.350 1.00 64.00 756 TYR A O 1
ATOM 5953 N N . SER A 1 757 ? 24.638 29.393 -38.861 1.00 69.06 757 SER A N 1
ATOM 5954 C CA . SER A 1 757 ? 25.034 30.710 -39.350 1.00 69.06 757 SER A CA 1
ATOM 5955 C C . SER A 1 757 ? 24.436 31.790 -38.448 1.00 69.06 757 SER A C 1
ATOM 5957 O O . SER A 1 757 ? 23.219 31.992 -38.423 1.00 69.06 757 SER A O 1
ATOM 5959 N N . SER A 1 758 ? 25.272 32.512 -37.703 1.00 50.03 758 SER A N 1
ATOM 5960 C CA . SER A 1 758 ? 24.856 33.600 -36.805 1.00 50.03 758 SER A CA 1
ATOM 5961 C C . SER A 1 758 ? 24.152 34.748 -37.532 1.00 50.03 758 SER A C 1
ATOM 5963 O O . SER A 1 758 ? 23.379 35.479 -36.921 1.00 50.03 758 SER A O 1
ATOM 5965 N N . GLY A 1 759 ? 24.354 34.870 -38.850 1.00 49.69 759 GLY A N 1
ATOM 5966 C CA . GLY A 1 759 ? 23.613 35.792 -39.713 1.00 49.69 759 GLY A CA 1
ATOM 5967 C C . GLY A 1 759 ? 22.190 35.343 -40.075 1.00 49.69 759 GLY A C 1
ATOM 5968 O O . GLY A 1 759 ? 21.452 36.145 -40.641 1.00 49.69 759 GLY A O 1
ATOM 5969 N N . LYS A 1 760 ? 21.811 34.091 -39.777 1.00 44.41 760 LYS A N 1
ATOM 5970 C CA . LYS A 1 760 ? 20.481 33.502 -40.042 1.00 44.41 760 LYS A CA 1
ATOM 5971 C C . LYS A 1 760 ? 19.728 33.073 -38.779 1.00 44.41 760 LYS A C 1
ATOM 5973 O O . LYS A 1 760 ? 18.543 32.789 -38.855 1.00 44.41 760 LYS A O 1
ATOM 5978 N N . VAL A 1 761 ? 20.395 33.019 -37.625 1.00 39.81 761 VAL A N 1
ATOM 5979 C CA . VAL A 1 761 ? 19.777 32.625 -36.353 1.00 39.81 761 VAL A CA 1
ATOM 5980 C C . VAL A 1 761 ? 19.903 33.768 -35.357 1.00 39.81 761 VAL A C 1
ATOM 5982 O O . VAL A 1 761 ? 20.928 33.934 -34.694 1.00 39.81 761 VAL A O 1
ATOM 5985 N N . PHE A 1 762 ? 18.831 34.543 -35.212 1.00 40.69 762 PHE A N 1
ATOM 5986 C CA . PHE A 1 762 ? 18.644 35.361 -34.022 1.00 40.69 762 PHE A CA 1
ATOM 5987 C C . PHE A 1 762 ? 18.128 34.458 -32.901 1.00 40.69 762 PHE A C 1
ATOM 5989 O O . PHE A 1 762 ? 17.039 33.900 -32.992 1.00 40.69 762 PHE A O 1
ATOM 5996 N N . ARG A 1 763 ? 18.892 34.333 -31.806 1.00 43.53 763 ARG A N 1
ATOM 5997 C CA . ARG A 1 763 ? 18.297 33.951 -30.519 1.00 43.53 763 ARG A CA 1
ATOM 5998 C C . ARG A 1 763 ? 17.313 35.057 -30.159 1.00 43.53 763 ARG A C 1
ATOM 6000 O O . ARG A 1 763 ? 17.748 36.116 -29.708 1.00 43.53 763 ARG A O 1
ATOM 6007 N N . SER A 1 764 ? 16.017 34.841 -30.349 1.00 45.78 764 SER A N 1
ATOM 6008 C CA . SER A 1 764 ? 15.038 35.727 -29.737 1.00 45.78 764 SER A CA 1
ATOM 6009 C C . SER A 1 764 ? 15.224 35.637 -28.225 1.00 45.78 764 SER A C 1
ATOM 6011 O O . SER A 1 764 ? 15.153 34.554 -27.639 1.00 45.78 764 SER A O 1
ATOM 6013 N N . ASN A 1 765 ? 15.467 36.771 -27.580 1.00 55.00 765 ASN A N 1
ATOM 6014 C CA . ASN A 1 765 ? 15.197 36.882 -26.155 1.00 55.00 765 ASN A CA 1
ATOM 6015 C C . ASN A 1 765 ? 13.703 36.544 -25.982 1.00 55.00 765 ASN A C 1
ATOM 6017 O O . ASN A 1 765 ? 12.911 37.024 -26.792 1.00 55.00 765 ASN A O 1
ATOM 6021 N N . ASN A 1 766 ? 13.302 35.729 -24.998 1.00 56.88 766 ASN A N 1
ATOM 6022 C CA . ASN A 1 766 ? 11.887 35.346 -24.818 1.00 56.88 766 ASN A CA 1
ATOM 6023 C C . ASN A 1 766 ? 10.955 36.585 -24.855 1.00 56.88 766 ASN A C 1
ATOM 6025 O O . ASN A 1 766 ? 9.875 36.524 -25.430 1.00 56.88 766 ASN A O 1
ATOM 6029 N N . GLU A 1 767 ? 11.458 37.734 -24.376 1.00 55.53 767 GLU A N 1
ATOM 6030 C CA . GLU A 1 767 ? 10.921 39.108 -24.491 1.00 55.53 767 GLU A CA 1
ATOM 6031 C C . GLU A 1 767 ? 10.434 39.548 -25.881 1.00 55.53 767 GLU A C 1
ATOM 6033 O O . GLU A 1 767 ? 9.420 40.230 -25.961 1.00 55.53 767 GLU A O 1
ATOM 6038 N N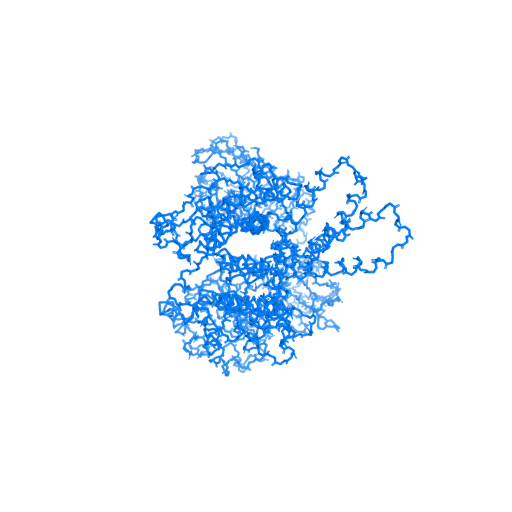 . GLN A 1 768 ? 11.080 39.148 -26.976 1.00 58.44 768 GLN A N 1
ATOM 6039 C CA . GLN A 1 768 ? 10.668 39.543 -28.331 1.00 58.44 768 GLN A CA 1
ATOM 6040 C C . GLN A 1 768 ? 9.565 38.639 -28.896 1.00 58.44 768 GLN A C 1
ATOM 6042 O O . GLN A 1 768 ? 8.642 39.137 -29.534 1.00 58.44 768 GLN A O 1
ATOM 6047 N N . ILE A 1 769 ? 9.604 37.330 -28.611 1.00 62.47 769 ILE A N 1
ATOM 6048 C CA . ILE A 1 769 ? 8.509 36.409 -28.976 1.00 62.47 769 ILE A CA 1
ATOM 6049 C C . ILE A 1 769 ? 7.213 36.833 -28.272 1.00 62.47 769 ILE A C 1
ATOM 6051 O O . ILE A 1 769 ? 6.140 36.779 -28.875 1.00 62.47 769 ILE A O 1
ATOM 6055 N N . PHE A 1 770 ? 7.325 37.306 -27.025 1.00 65.12 770 PHE A N 1
ATOM 6056 C CA . PHE A 1 770 ? 6.203 37.827 -26.246 1.00 65.12 770 PHE A CA 1
ATOM 6057 C C . PHE A 1 770 ? 5.455 38.960 -26.944 1.00 65.12 770 PHE A C 1
ATOM 6059 O O . PHE A 1 770 ? 4.231 38.901 -27.067 1.00 65.12 770 PHE A O 1
ATOM 6066 N N . GLU A 1 771 ? 6.177 39.970 -27.430 1.00 62.66 771 GLU A N 1
ATOM 6067 C CA . GLU A 1 771 ? 5.560 41.128 -28.085 1.00 62.66 771 GLU A CA 1
ATOM 6068 C C . GLU A 1 771 ? 4.890 40.771 -29.423 1.00 62.66 771 GLU A C 1
ATOM 6070 O O . GLU A 1 771 ? 3.922 41.424 -29.810 1.00 62.66 771 GLU A O 1
ATOM 6075 N N . ILE A 1 772 ? 5.364 39.729 -30.114 1.00 63.31 772 ILE A N 1
ATOM 6076 C CA . ILE A 1 772 ? 4.936 39.390 -31.483 1.00 63.31 772 ILE A CA 1
ATOM 6077 C C . ILE A 1 772 ? 3.775 38.388 -31.512 1.00 63.31 772 ILE A C 1
ATOM 6079 O O . ILE A 1 772 ? 2.923 38.459 -32.401 1.00 63.31 772 ILE A O 1
ATOM 6083 N N . LEU A 1 773 ? 3.720 37.456 -30.554 1.00 65.88 773 LEU A N 1
ATOM 6084 C CA . LEU A 1 773 ? 2.712 36.386 -30.526 1.00 65.88 773 LEU A CA 1
ATOM 6085 C C . LEU A 1 773 ? 1.620 36.568 -29.470 1.00 65.88 773 LEU A C 1
ATOM 6087 O O . LEU A 1 773 ? 0.697 35.765 -29.439 1.00 65.88 773 LEU A O 1
ATOM 6091 N N . GLY A 1 774 ? 1.693 37.597 -28.623 1.00 61.66 774 GLY A N 1
ATOM 6092 C CA . GLY A 1 774 ? 0.568 37.992 -27.767 1.00 61.66 774 GLY A CA 1
ATOM 6093 C C . GLY A 1 774 ? 0.321 37.136 -26.515 1.00 61.66 774 GLY A C 1
ATOM 6094 O O . GLY A 1 774 ? -0.723 37.307 -25.889 1.00 61.66 774 GLY A O 1
ATOM 6095 N N . PHE A 1 775 ? 1.252 36.262 -26.105 1.00 61.66 775 PHE A N 1
ATOM 6096 C CA . PHE A 1 775 ? 1.167 35.505 -24.837 1.00 61.66 775 PHE A CA 1
ATOM 6097 C C . PHE A 1 775 ? 2.003 36.113 -23.730 1.00 61.66 775 PHE A C 1
ATOM 6099 O O . PHE A 1 775 ? 2.997 36.787 -23.982 1.00 61.66 775 PHE A O 1
ATOM 6106 N N . SER A 1 776 ? 1.634 35.805 -22.486 1.00 55.62 776 SER A N 1
ATOM 6107 C CA . SER A 1 776 ? 2.368 36.249 -21.305 1.00 55.62 776 SER A CA 1
ATOM 6108 C C . SER A 1 776 ? 3.546 35.349 -20.908 1.00 55.62 776 SER A C 1
ATOM 6110 O O . SER A 1 776 ? 4.436 35.862 -20.242 1.00 55.62 776 SER A O 1
ATOM 6112 N N . ASP A 1 777 ? 3.614 34.060 -21.306 1.00 69.69 777 ASP A N 1
ATOM 6113 C CA . ASP A 1 777 ? 4.647 33.120 -20.794 1.00 69.69 777 ASP A CA 1
ATOM 6114 C C . ASP A 1 777 ? 5.142 32.033 -21.796 1.00 69.69 777 ASP A C 1
ATOM 6116 O O . ASP A 1 777 ? 4.631 30.919 -21.839 1.00 69.69 777 ASP A O 1
ATOM 6120 N N . VAL A 1 778 ? 6.189 32.311 -22.581 1.00 74.44 778 VAL A N 1
ATOM 6121 C CA . VAL A 1 778 ? 6.887 31.412 -23.503 1.00 74.44 778 VAL A CA 1
ATOM 6122 C C . VAL A 1 778 ? 7.917 30.657 -22.675 1.00 74.44 778 VAL A C 1
ATOM 6124 O O . VAL A 1 778 ? 8.876 31.235 -22.161 1.00 74.44 778 VAL A O 1
ATOM 6127 N N . ASN A 1 779 ? 7.709 29.353 -22.545 1.00 73.19 779 ASN A N 1
ATOM 6128 C CA . ASN A 1 779 ? 8.575 28.460 -21.783 1.00 73.19 779 ASN A CA 1
ATOM 6129 C C . ASN A 1 779 ? 9.808 28.042 -22.575 1.00 73.19 779 ASN A C 1
ATOM 6131 O O . ASN A 1 779 ? 10.889 27.885 -22.008 1.00 73.19 779 ASN A O 1
ATOM 6135 N N . ASN A 1 780 ? 9.618 27.771 -23.866 1.00 75.88 780 ASN A N 1
ATOM 6136 C CA . ASN A 1 780 ? 10.644 27.222 -24.739 1.00 75.88 780 ASN A CA 1
ATOM 6137 C C . ASN A 1 780 ? 10.332 27.572 -26.196 1.00 75.88 780 ASN A C 1
ATOM 6139 O O . ASN A 1 780 ? 9.167 27.607 -26.579 1.00 75.88 780 ASN A O 1
ATOM 6143 N N . ALA A 1 781 ? 11.359 27.766 -27.012 1.00 77.38 781 ALA A N 1
ATOM 6144 C CA . ALA A 1 781 ? 11.232 27.875 -28.458 1.00 77.38 781 ALA A CA 1
ATOM 6145 C C . ALA A 1 781 ? 12.435 27.188 -29.113 1.00 77.38 781 ALA A C 1
ATOM 6147 O O . ALA A 1 781 ? 13.556 27.277 -28.605 1.00 77.38 781 ALA A O 1
ATOM 6148 N N . LYS A 1 782 ? 12.208 26.494 -30.228 1.00 76.88 782 LYS A N 1
ATOM 6149 C CA . LYS A 1 782 ? 13.242 25.781 -30.985 1.00 76.88 782 LYS A CA 1
ATOM 6150 C C . LYS A 1 782 ? 13.169 26.201 -32.448 1.00 76.88 782 LYS A C 1
ATOM 6152 O O . LYS A 1 782 ? 12.087 26.176 -33.016 1.00 76.88 782 LYS A O 1
ATOM 6157 N N . ASN A 1 783 ? 14.308 26.572 -33.038 1.00 70.75 783 ASN A N 1
ATOM 6158 C CA . ASN A 1 783 ? 14.466 26.864 -34.472 1.00 70.75 783 ASN A CA 1
ATOM 6159 C C . ASN A 1 783 ? 13.443 27.859 -35.060 1.00 70.75 783 ASN A C 1
ATOM 6161 O O . ASN A 1 783 ? 13.094 27.756 -36.229 1.00 70.75 783 ASN A O 1
ATOM 6165 N N . VAL A 1 784 ? 12.945 28.816 -34.272 1.00 73.12 784 VAL A N 1
ATOM 6166 C CA . VAL A 1 784 ? 12.040 29.862 -34.771 1.00 73.12 784 VAL A CA 1
ATOM 6167 C C . VAL A 1 784 ? 12.840 31.123 -35.063 1.00 73.12 784 VAL A C 1
ATOM 6169 O O . VAL A 1 784 ? 13.496 31.660 -34.168 1.00 73.12 784 VAL A O 1
ATOM 6172 N N . GLU A 1 785 ? 12.767 31.611 -36.298 1.00 78.12 785 GLU A N 1
ATOM 6173 C CA . GLU A 1 785 ? 13.266 32.940 -36.648 1.00 78.12 785 GLU A CA 1
ATOM 6174 C C . GLU A 1 785 ? 12.168 33.969 -36.366 1.00 78.12 785 GLU A C 1
ATOM 6176 O O . GLU A 1 785 ? 11.032 33.828 -36.804 1.00 78.12 785 GLU A O 1
ATOM 6181 N N . VAL A 1 786 ? 12.493 35.008 -35.603 1.00 74.25 786 VAL A N 1
ATOM 6182 C CA . VAL A 1 786 ? 11.526 36.025 -35.182 1.00 74.25 786 VAL A CA 1
ATOM 6183 C C . VAL A 1 786 ? 11.947 37.356 -35.786 1.00 74.25 786 VAL A C 1
ATOM 6185 O O . VAL A 1 786 ? 13.038 37.853 -35.497 1.00 74.25 786 VAL A O 1
ATOM 6188 N N . THR A 1 787 ? 11.103 37.925 -36.643 1.00 77.81 787 THR A N 1
ATOM 6189 C CA . THR A 1 787 ? 11.310 39.265 -37.211 1.00 77.81 787 THR A CA 1
ATOM 6190 C C . THR A 1 787 ? 10.605 40.313 -36.344 1.00 77.81 787 THR A C 1
ATOM 6192 O O . THR A 1 787 ? 10.177 40.021 -35.239 1.00 77.81 787 THR A O 1
ATOM 6195 N N . SER A 1 788 ? 10.469 41.560 -36.804 1.00 73.06 788 SER A N 1
ATOM 6196 C CA . SER A 1 788 ? 9.703 42.586 -36.080 1.00 73.06 788 SER A CA 1
ATOM 6197 C C . SER A 1 788 ? 8.191 42.332 -36.012 1.00 73.06 788 SER A C 1
ATOM 6199 O O . SER A 1 788 ? 7.510 43.011 -35.249 1.00 73.06 788 SER A O 1
ATOM 6201 N N . ASP A 1 789 ? 7.652 41.441 -36.845 1.00 79.25 789 ASP A N 1
ATOM 6202 C CA . ASP A 1 789 ? 6.206 41.294 -37.041 1.00 79.25 789 ASP A CA 1
ATOM 6203 C C . ASP A 1 789 ? 5.735 39.857 -37.305 1.00 79.25 789 ASP A C 1
ATOM 6205 O O . ASP A 1 789 ? 4.533 39.643 -37.440 1.00 79.25 789 ASP A O 1
ATOM 6209 N N . GLU A 1 790 ? 6.632 38.872 -37.379 1.00 86.44 790 GLU A N 1
ATOM 6210 C CA . GLU A 1 790 ? 6.288 37.472 -37.648 1.00 86.44 790 GLU A CA 1
ATOM 6211 C C . GLU A 1 790 ? 7.258 36.488 -36.980 1.00 86.44 790 GLU A C 1
ATOM 6213 O O . GLU A 1 790 ? 8.430 36.791 -36.749 1.00 86.44 790 GLU A O 1
ATOM 6218 N N . ALA A 1 791 ? 6.752 35.290 -36.691 1.00 86.31 791 ALA A N 1
ATOM 6219 C CA . ALA A 1 791 ? 7.536 34.113 -36.345 1.00 86.31 791 ALA A CA 1
ATOM 6220 C C . ALA A 1 791 ? 7.587 33.176 -37.558 1.00 86.31 791 ALA A C 1
ATOM 6222 O O . ALA A 1 791 ? 6.547 32.818 -38.114 1.00 86.31 791 ALA A O 1
ATOM 6223 N N . VAL A 1 792 ? 8.789 32.792 -37.970 1.00 86.75 792 VAL A N 1
ATOM 6224 C CA . VAL A 1 792 ? 9.084 31.932 -39.116 1.00 86.75 792 VAL A CA 1
ATOM 6225 C C . VAL A 1 792 ? 9.530 30.564 -38.599 1.00 86.75 792 VAL A C 1
ATOM 6227 O O . VAL A 1 792 ? 10.453 30.459 -37.789 1.00 86.75 792 VAL A O 1
ATOM 6230 N N . PHE A 1 793 ? 8.852 29.522 -39.069 1.00 86.00 793 PHE A N 1
ATOM 6231 C CA . PHE A 1 793 ? 9.041 28.121 -38.702 1.00 86.00 793 PHE A CA 1
ATOM 6232 C C . PHE A 1 793 ? 9.684 27.368 -39.874 1.00 86.00 793 PHE A C 1
ATOM 6234 O O . PHE A 1 793 ? 9.354 27.629 -41.034 1.00 86.00 793 PHE A O 1
ATOM 6241 N N . SER A 1 794 ? 10.606 26.455 -39.574 1.00 79.81 794 SER A N 1
ATOM 6242 C CA . SER A 1 794 ? 11.432 25.718 -40.532 1.00 79.81 794 SER A CA 1
ATOM 6243 C C . SER A 1 794 ? 11.476 24.221 -40.198 1.00 79.81 794 SER A C 1
ATOM 6245 O O . SER A 1 794 ? 12.484 23.707 -39.710 1.00 79.81 794 SER A O 1
ATOM 6247 N N . GLY A 1 795 ? 10.371 23.522 -40.437 1.00 77.38 795 GLY A N 1
ATOM 6248 C CA . GLY A 1 795 ? 10.245 22.094 -40.173 1.00 77.38 795 GLY A CA 1
ATOM 6249 C C . GLY A 1 795 ? 10.144 21.848 -38.673 1.00 77.38 795 GLY A C 1
ATOM 6250 O O . GLY A 1 795 ? 9.105 22.095 -38.078 1.00 77.38 795 GLY A O 1
ATOM 6251 N N . ASP A 1 796 ? 11.224 21.420 -38.024 1.00 73.25 796 ASP A N 1
ATOM 6252 C CA . ASP A 1 796 ? 11.235 20.986 -36.615 1.00 73.25 796 ASP A CA 1
ATOM 6253 C C . ASP A 1 796 ? 11.126 22.119 -35.568 1.00 73.25 796 ASP A C 1
ATOM 6255 O O . ASP A 1 796 ? 11.421 21.915 -34.380 1.00 73.25 796 ASP A O 1
ATOM 6259 N N . SER A 1 797 ? 10.734 23.314 -36.007 1.00 80.00 797 SER A N 1
ATOM 6260 C CA . SER A 1 797 ? 10.563 24.494 -35.172 1.00 80.00 797 SER A CA 1
ATOM 6261 C C . SER A 1 797 ? 9.329 24.372 -34.285 1.00 80.00 797 SER A C 1
ATOM 6263 O O . SER A 1 797 ? 8.337 23.786 -34.686 1.00 80.00 797 SER A O 1
ATOM 6265 N N . TYR A 1 798 ? 9.350 24.948 -33.085 1.00 85.25 798 TYR A N 1
ATOM 6266 C CA . TYR A 1 798 ? 8.151 25.049 -32.247 1.00 85.25 798 TYR A CA 1
ATOM 6267 C C . TYR A 1 798 ? 8.297 26.145 -31.187 1.00 85.25 798 TYR A C 1
ATOM 6269 O O . TYR A 1 798 ? 9.408 26.550 -30.829 1.00 85.25 798 TYR A O 1
ATOM 6277 N N . ILE A 1 799 ? 7.170 26.580 -30.627 1.00 84.75 799 ILE A N 1
ATOM 6278 C CA . ILE A 1 799 ? 7.076 27.480 -29.472 1.00 84.75 799 ILE A CA 1
ATOM 6279 C C . ILE A 1 799 ? 6.154 26.835 -28.441 1.00 84.75 799 ILE A C 1
ATOM 6281 O O . ILE A 1 799 ? 5.017 26.505 -28.754 1.00 84.75 799 ILE A O 1
ATOM 6285 N N . ILE A 1 800 ? 6.633 26.679 -27.209 1.00 82.62 800 ILE A N 1
ATOM 6286 C CA . ILE A 1 800 ? 5.879 26.161 -26.065 1.00 82.62 800 ILE A CA 1
ATOM 6287 C C . ILE A 1 800 ? 5.574 27.319 -25.124 1.00 82.62 800 ILE A C 1
ATOM 6289 O O . ILE A 1 800 ? 6.485 27.988 -24.631 1.00 82.62 800 ILE A O 1
ATOM 6293 N N . MET A 1 801 ? 4.300 27.498 -24.806 1.00 84.06 801 MET A N 1
ATOM 6294 C CA . MET A 1 801 ? 3.793 28.567 -23.949 1.00 84.06 801 MET A CA 1
ATOM 6295 C C . MET A 1 801 ? 3.059 27.970 -22.748 1.00 84.06 801 MET A C 1
ATOM 6297 O O . MET A 1 801 ? 2.334 26.986 -22.898 1.00 84.06 801 MET A O 1
ATOM 6301 N N . THR A 1 802 ? 3.249 28.533 -21.552 1.00 77.31 802 THR A N 1
ATOM 6302 C CA . THR A 1 802 ? 2.428 28.190 -20.384 1.00 77.31 802 THR A CA 1
ATOM 6303 C C . THR A 1 802 ? 1.049 28.796 -20.567 1.00 77.31 802 THR A C 1
ATOM 6305 O O . THR A 1 802 ? 0.917 30.006 -20.733 1.00 77.31 802 THR A O 1
ATOM 6308 N N . ASP A 1 803 ? 0.021 27.962 -20.459 1.00 74.12 803 ASP A N 1
ATOM 6309 C CA . ASP A 1 803 ? -1.336 28.443 -20.256 1.00 74.12 803 ASP A CA 1
ATOM 6310 C C . ASP A 1 803 ? -1.591 28.595 -18.753 1.00 74.12 803 ASP A C 1
ATOM 6312 O O . ASP A 1 803 ? -1.523 27.620 -17.999 1.00 74.12 803 ASP A O 1
ATOM 6316 N N . GLN A 1 804 ? -1.831 29.827 -18.306 1.00 65.88 804 GLN A N 1
ATOM 6317 C CA . GLN A 1 804 ? -2.181 30.095 -16.910 1.00 65.88 804 GLN A CA 1
ATOM 6318 C C . GLN A 1 804 ? -3.675 29.867 -16.622 1.00 65.88 804 GLN A C 1
ATOM 6320 O O . GLN A 1 804 ? -4.078 29.911 -15.454 1.00 65.88 804 GLN A O 1
ATOM 6325 N N . GLN A 1 805 ? -4.495 29.641 -17.654 1.00 65.88 805 GLN A N 1
ATOM 6326 C CA . GLN A 1 805 ? -5.925 29.391 -17.524 1.00 65.88 805 GLN A CA 1
ATOM 6327 C C . GLN A 1 805 ? -6.163 27.899 -17.209 1.00 65.88 805 GLN A C 1
ATOM 6329 O O . GLN A 1 805 ? -5.801 27.014 -17.981 1.00 65.88 805 GLN A O 1
ATOM 6334 N N . ALA A 1 806 ? -6.779 27.626 -16.052 1.00 58.69 806 ALA A N 1
ATOM 6335 C CA . ALA A 1 806 ? -7.373 26.330 -15.709 1.00 58.69 806 ALA A CA 1
ATOM 6336 C C . ALA A 1 806 ? -8.876 26.524 -15.519 1.00 58.69 806 ALA A C 1
ATOM 6338 O O . ALA A 1 806 ? -9.324 26.760 -14.391 1.00 58.69 806 ALA A O 1
ATOM 6339 N N . ASP A 1 807 ? -9.643 26.422 -16.602 1.00 62.84 807 ASP A N 1
ATOM 6340 C CA . ASP A 1 807 ? -11.101 26.542 -16.543 1.00 62.84 807 ASP A CA 1
ATOM 6341 C C . ASP A 1 807 ? -11.824 25.538 -17.457 1.00 62.84 807 ASP A C 1
ATOM 6343 O O . ASP A 1 807 ? -11.236 24.890 -18.328 1.00 62.84 807 ASP A O 1
ATOM 6347 N N . LEU A 1 808 ? -13.124 25.363 -17.220 1.00 54.34 808 LEU A N 1
ATOM 6348 C CA . LEU A 1 808 ? -14.035 24.709 -18.155 1.00 54.34 808 LEU A CA 1
ATOM 6349 C C . LEU A 1 808 ? -14.416 25.731 -19.231 1.00 54.34 808 LEU A C 1
ATOM 6351 O O . LEU A 1 808 ? -15.434 26.398 -19.090 1.00 54.34 808 LEU A O 1
ATOM 6355 N N . GLY A 1 809 ? -13.615 25.823 -20.293 1.00 62.38 809 GLY A N 1
ATOM 6356 C CA . GLY A 1 809 ? -13.901 26.677 -21.441 1.00 62.38 809 GLY A CA 1
ATOM 6357 C C . GLY A 1 809 ? -15.225 26.282 -22.099 1.00 62.38 809 GLY A C 1
ATOM 6358 O O . GLY A 1 809 ? -15.346 25.216 -22.720 1.00 62.38 809 GLY A O 1
ATOM 6359 N N . GLU A 1 810 ? -16.235 27.135 -21.944 1.00 72.88 810 GLU A N 1
ATOM 6360 C CA . GLU A 1 810 ? -17.479 27.078 -22.723 1.00 72.88 810 GLU A CA 1
ATOM 6361 C C . GLU A 1 810 ? -17.289 27.808 -24.059 1.00 72.88 810 GLU A C 1
ATOM 6363 O O . GLU A 1 810 ? -17.959 27.485 -25.048 1.00 72.88 810 GLU A O 1
ATOM 6368 N N . ASN A 1 811 ? -16.331 28.742 -24.093 1.00 82.25 811 ASN A N 1
ATOM 6369 C CA . ASN A 1 811 ? -15.943 29.511 -25.260 1.00 82.25 811 ASN A CA 1
ATOM 6370 C C . ASN A 1 811 ? -14.427 29.435 -25.454 1.00 82.25 811 ASN A C 1
ATOM 6372 O O . ASN A 1 811 ? -13.663 29.953 -24.646 1.00 82.25 811 ASN A O 1
ATOM 6376 N N . ILE A 1 812 ? -13.985 28.816 -26.547 1.00 86.94 812 ILE A N 1
ATOM 6377 C CA . ILE A 1 812 ? -12.570 28.820 -26.931 1.00 86.94 812 ILE A CA 1
ATOM 6378 C C . ILE A 1 812 ? -12.444 29.557 -28.251 1.00 86.94 812 ILE A C 1
ATOM 6380 O O . ILE A 1 812 ? -13.095 29.202 -29.234 1.00 86.94 812 ILE A O 1
ATOM 6384 N N . GLU A 1 813 ? -11.587 30.565 -28.286 1.00 89.75 813 GLU A N 1
ATOM 6385 C CA . GLU A 1 813 ? -11.268 31.302 -29.499 1.00 89.75 813 GLU A CA 1
ATOM 6386 C C . GLU A 1 813 ? -9.768 31.234 -29.762 1.00 89.75 813 GLU A C 1
ATOM 6388 O O . GLU A 1 813 ? -8.946 31.613 -28.929 1.00 89.75 813 GLU A O 1
ATOM 6393 N N . ILE A 1 814 ? -9.425 30.745 -30.949 1.00 90.50 814 ILE A N 1
ATOM 6394 C CA . ILE A 1 814 ? -8.062 30.673 -31.459 1.00 90.50 814 ILE A CA 1
ATOM 6395 C C . ILE A 1 814 ? -8.030 31.502 -32.731 1.00 90.50 814 ILE A C 1
ATOM 6397 O O . ILE A 1 814 ? -8.798 31.228 -33.652 1.00 90.50 814 ILE A O 1
ATOM 6401 N N . SER A 1 815 ? -7.146 32.482 -32.830 1.00 92.19 815 SER A N 1
ATOM 6402 C CA . SER A 1 815 ? -6.946 33.220 -34.074 1.00 92.19 815 SER A CA 1
ATOM 6403 C C . SER A 1 815 ? -5.478 33.482 -34.335 1.00 92.19 815 SER A C 1
ATOM 6405 O O . SER A 1 815 ? -4.722 33.720 -33.403 1.00 92.19 815 SER A O 1
ATOM 6407 N N . MET A 1 816 ? -5.072 33.456 -35.596 1.00 92.88 816 MET A N 1
ATOM 6408 C CA . MET A 1 816 ? -3.725 33.820 -36.017 1.00 92.88 816 MET A CA 1
ATOM 6409 C C . MET A 1 816 ? -3.732 34.233 -37.487 1.00 92.88 816 MET A C 1
ATOM 6411 O O . MET A 1 816 ? -4.574 33.778 -38.262 1.00 92.88 816 MET A O 1
ATOM 6415 N N . ASP A 1 817 ? -2.748 35.020 -37.898 1.00 93.69 817 ASP A N 1
ATOM 6416 C CA . ASP A 1 817 ? -2.386 35.102 -39.305 1.00 93.69 817 ASP A CA 1
ATOM 6417 C C . ASP A 1 817 ? -1.406 33.967 -39.605 1.00 93.69 817 ASP A C 1
ATOM 6419 O O . ASP A 1 817 ? -0.377 33.836 -38.942 1.00 93.69 817 ASP A O 1
ATOM 6423 N N . LEU A 1 818 ? -1.750 33.136 -40.586 1.00 93.19 818 LEU A N 1
ATOM 6424 C CA . LEU A 1 818 ? -1.039 31.918 -40.954 1.00 93.19 818 LEU A CA 1
ATOM 6425 C C . LEU A 1 818 ? -0.601 31.975 -42.422 1.00 93.19 818 LEU A C 1
ATOM 6427 O O . LEU A 1 818 ? -1.422 32.164 -43.325 1.00 93.19 818 LEU A O 1
ATOM 6431 N N . TRP A 1 819 ? 0.688 31.758 -42.659 1.00 93.25 819 TRP A N 1
ATOM 6432 C CA . TRP A 1 819 ? 1.269 31.510 -43.975 1.00 93.25 819 TRP A CA 1
ATOM 6433 C C . TRP A 1 819 ? 1.824 30.090 -44.000 1.00 93.25 819 TRP A C 1
ATOM 6435 O O . TRP A 1 819 ? 2.742 29.781 -43.244 1.00 93.25 819 TRP A O 1
ATOM 6445 N N . LEU A 1 820 ? 1.294 29.237 -44.873 1.00 88.38 820 LEU A N 1
ATOM 6446 C CA . LEU A 1 820 ? 1.805 27.880 -45.082 1.00 88.38 820 LEU A CA 1
ATOM 6447 C C . LEU A 1 820 ? 2.531 27.798 -46.421 1.00 88.38 820 LEU A C 1
ATOM 6449 O O . LEU A 1 820 ? 2.024 28.313 -47.427 1.00 88.38 820 LEU A O 1
ATOM 6453 N N . ASN A 1 821 ? 3.680 27.126 -46.438 1.00 86.19 821 ASN A N 1
ATOM 6454 C CA . ASN A 1 821 ? 4.357 26.797 -47.686 1.00 86.19 821 ASN A CA 1
ATOM 6455 C C . ASN A 1 821 ? 3.584 25.709 -48.443 1.00 86.19 821 ASN A C 1
ATOM 6457 O O . ASN A 1 821 ? 2.892 24.874 -47.851 1.00 86.19 821 ASN A O 1
ATOM 6461 N N . LYS A 1 822 ? 3.706 25.711 -49.771 1.00 80.31 822 LYS A N 1
ATOM 6462 C CA . LYS A 1 822 ? 2.998 24.763 -50.641 1.00 80.31 822 LYS A CA 1
ATOM 6463 C C . LYS A 1 822 ? 3.367 23.306 -50.353 1.00 80.31 822 LYS A C 1
ATOM 6465 O O . LYS A 1 822 ? 2.487 22.452 -50.343 1.00 80.31 822 LYS A O 1
ATOM 6470 N N . ASP A 1 823 ? 4.641 23.041 -50.088 1.00 72.06 823 ASP A N 1
ATOM 6471 C CA . ASP A 1 823 ? 5.160 21.680 -49.909 1.00 72.06 823 ASP A CA 1
ATOM 6472 C C . ASP A 1 823 ? 4.723 21.062 -48.565 1.00 72.06 823 ASP A C 1
ATOM 6474 O O . ASP A 1 823 ? 4.579 19.848 -48.438 1.00 72.06 823 ASP A O 1
ATOM 6478 N N . GLN A 1 824 ? 4.363 21.899 -47.587 1.00 67.94 824 GLN A N 1
ATOM 6479 C CA . GLN A 1 824 ? 3.825 21.466 -46.295 1.00 67.94 824 GLN A CA 1
ATOM 6480 C C . GLN A 1 824 ? 2.395 20.894 -46.394 1.00 67.94 824 GLN A C 1
ATOM 6482 O O . GLN A 1 824 ? 1.869 20.263 -45.468 1.00 67.94 824 GLN A O 1
ATOM 6487 N N . MET A 1 825 ? 1.730 21.098 -47.533 1.00 59.69 825 MET A N 1
ATOM 6488 C CA . MET A 1 825 ? 0.418 20.523 -47.796 1.00 59.69 825 MET A CA 1
ATOM 6489 C C . MET A 1 825 ? 0.451 19.039 -48.171 1.00 59.69 825 MET A C 1
ATOM 6491 O O . MET A 1 825 ? -0.621 18.462 -48.311 1.00 59.69 825 MET A O 1
ATOM 6495 N N . ASP A 1 826 ? 1.610 18.387 -48.186 1.00 58.62 826 ASP A N 1
ATOM 6496 C CA . ASP A 1 826 ? 1.706 16.945 -48.443 1.00 58.62 826 ASP A CA 1
ATOM 6497 C C . ASP A 1 826 ? 2.194 16.117 -47.230 1.00 58.62 826 ASP A C 1
ATOM 6499 O O . ASP A 1 826 ? 2.270 14.889 -47.316 1.00 58.62 826 ASP A O 1
ATOM 6503 N N . GLU A 1 827 ? 2.466 16.748 -46.078 1.00 64.50 827 GLU A N 1
ATOM 6504 C CA . GLU A 1 827 ? 2.946 16.073 -44.857 1.00 64.50 827 GLU A CA 1
ATOM 6505 C C . GLU A 1 827 ? 1.818 15.656 -43.887 1.00 64.50 827 GLU A C 1
ATOM 6507 O O . GLU A 1 827 ? 0.800 16.340 -43.752 1.00 64.50 827 GLU A O 1
ATOM 6512 N N . ASP A 1 828 ? 2.006 14.525 -43.186 1.00 64.38 828 ASP A N 1
ATOM 6513 C CA . ASP A 1 828 ? 0.983 13.874 -42.341 1.00 64.38 828 ASP A CA 1
ATOM 6514 C C . ASP A 1 828 ? 1.110 14.129 -40.818 1.00 64.38 828 ASP A C 1
ATOM 6516 O O . ASP A 1 828 ? 0.340 13.559 -40.031 1.00 64.38 828 ASP A O 1
ATOM 6520 N N . ASP A 1 829 ? 2.025 14.998 -40.372 1.00 66.88 829 ASP A N 1
ATOM 6521 C CA . ASP A 1 829 ? 2.263 15.266 -38.935 1.00 66.88 829 ASP A CA 1
ATOM 6522 C C . ASP A 1 829 ? 2.650 16.723 -38.603 1.00 66.88 829 ASP A C 1
ATOM 6524 O O . ASP A 1 829 ? 3.223 16.988 -37.547 1.00 66.88 829 ASP A O 1
ATOM 6528 N N . ALA A 1 830 ? 2.332 17.686 -39.476 1.00 80.81 830 ALA A N 1
ATOM 6529 C CA . ALA A 1 830 ? 2.577 19.099 -39.185 1.00 80.81 830 ALA A CA 1
ATOM 6530 C C . ALA A 1 830 ? 1.509 19.658 -38.236 1.00 80.81 830 ALA A C 1
ATOM 6532 O O . ALA A 1 830 ? 0.332 19.731 -38.596 1.00 80.81 830 ALA A O 1
ATOM 6533 N N . ARG A 1 831 ? 1.894 20.068 -37.027 1.00 87.00 831 ARG A N 1
ATOM 6534 C CA . ARG A 1 831 ? 0.981 20.550 -35.984 1.00 87.00 831 ARG A CA 1
ATOM 6535 C C . ARG A 1 831 ? 1.071 22.062 -35.839 1.00 87.00 831 ARG A C 1
ATOM 6537 O O . ARG A 1 831 ? 1.952 22.602 -35.179 1.00 87.00 831 ARG A O 1
ATOM 6544 N N . ILE A 1 832 ? 0.076 22.730 -36.415 1.00 87.69 832 ILE A N 1
ATOM 6545 C CA . ILE A 1 832 ? -0.135 24.181 -36.353 1.00 87.69 832 ILE A CA 1
ATOM 6546 C C . ILE A 1 832 ? -0.232 24.641 -34.907 1.00 87.69 832 ILE A C 1
ATOM 6548 O O . ILE A 1 832 ? 0.539 25.502 -34.483 1.00 87.69 832 ILE A O 1
ATOM 6552 N N . ILE A 1 833 ? -1.120 24.017 -34.137 1.00 89.50 833 ILE A N 1
ATOM 6553 C CA . ILE A 1 833 ? -1.231 24.239 -32.696 1.00 89.50 833 ILE A CA 1
ATOM 6554 C C . ILE A 1 833 ? -1.570 22.921 -32.031 1.00 89.50 833 ILE A C 1
ATOM 6556 O O . ILE A 1 833 ? -2.449 22.202 -32.500 1.00 89.50 833 ILE A O 1
ATOM 6560 N N . THR A 1 834 ? -0.939 22.631 -30.903 1.00 86.81 834 THR A N 1
ATOM 6561 C CA . THR A 1 834 ? -1.308 21.505 -30.059 1.00 86.81 834 THR A CA 1
ATOM 6562 C C . THR A 1 834 ? -1.350 21.924 -28.603 1.00 86.81 834 THR A C 1
ATOM 6564 O O . THR A 1 834 ? -0.392 22.452 -28.053 1.00 86.81 834 THR A O 1
ATOM 6567 N N . LYS A 1 835 ? -2.468 21.626 -27.951 1.00 84.50 835 LYS A N 1
ATOM 6568 C CA . LYS A 1 835 ? -2.589 21.633 -26.499 1.00 84.50 835 LYS A CA 1
ATOM 6569 C C . LYS A 1 835 ? -3.079 20.249 -26.096 1.00 84.50 835 LYS A C 1
ATOM 6571 O O . LYS A 1 835 ? -4.283 20.013 -26.024 1.00 84.50 835 LYS A O 1
ATOM 6576 N N . TRP A 1 836 ? -2.142 19.314 -25.923 1.00 69.19 836 TRP A N 1
ATOM 6577 C CA . TRP A 1 836 ? -2.441 17.893 -25.726 1.00 69.19 836 TRP A CA 1
ATOM 6578 C C . TRP A 1 836 ? -1.642 17.289 -24.573 1.00 69.19 836 TRP A C 1
ATOM 6580 O O . TRP A 1 836 ? -0.417 17.381 -24.544 1.00 69.19 836 TRP A O 1
ATOM 6590 N N . ASN A 1 837 ? -2.323 16.629 -23.630 1.00 61.44 837 ASN A N 1
ATOM 6591 C CA . ASN A 1 837 ? -1.673 15.895 -22.542 1.00 61.44 837 ASN A CA 1
ATOM 6592 C C . ASN A 1 837 ? -2.117 14.431 -22.529 1.00 61.44 837 ASN A C 1
ATOM 6594 O O . ASN A 1 837 ? -3.211 14.088 -22.084 1.00 61.44 837 ASN A O 1
ATOM 6598 N N . SER A 1 838 ? -1.223 13.554 -22.984 1.00 46.16 838 SER A N 1
ATOM 6599 C CA . SER A 1 838 ? -1.475 12.116 -23.111 1.00 46.16 838 SER A CA 1
ATOM 6600 C C . SER A 1 838 ? -1.651 11.379 -21.776 1.00 46.16 838 SER A C 1
ATOM 6602 O O . SER A 1 838 ? -2.180 10.270 -21.774 1.00 46.16 838 SER A O 1
ATOM 6604 N N . TRP A 1 839 ? -1.254 11.968 -20.641 1.00 40.03 839 TRP A N 1
ATOM 6605 C CA . TRP A 1 839 ? -1.237 11.279 -19.343 1.00 40.03 839 TRP A CA 1
ATOM 6606 C C . TRP A 1 839 ? -2.405 11.627 -18.417 1.00 40.03 839 TRP A C 1
ATOM 6608 O O . TRP A 1 839 ? -2.719 10.830 -17.532 1.00 40.03 839 TRP A O 1
ATOM 6618 N N . GLN A 1 840 ? -3.048 12.788 -18.578 1.00 44.62 840 GLN A N 1
ATOM 6619 C CA . GLN A 1 840 ? -4.057 13.244 -17.611 1.00 44.62 840 GLN A CA 1
ATOM 6620 C C . GLN A 1 840 ? -5.516 12.955 -17.984 1.00 44.62 840 GLN A C 1
ATOM 6622 O O . GLN A 1 840 ? -6.372 13.158 -17.132 1.00 44.62 840 GLN A O 1
ATOM 6627 N N . LYS A 1 841 ? -5.832 12.424 -19.177 1.00 48.66 841 LYS A N 1
ATOM 6628 C CA . LYS A 1 841 ? -7.232 12.367 -19.671 1.00 48.66 841 LYS A CA 1
ATOM 6629 C C . LYS A 1 841 ? -7.940 13.737 -19.603 1.00 48.66 841 LYS A C 1
ATOM 6631 O O . LYS A 1 841 ? -9.163 13.805 -19.530 1.00 48.66 841 LYS A O 1
ATOM 6636 N N . ASP A 1 842 ? -7.166 14.820 -19.598 1.00 47.38 842 ASP A N 1
ATOM 6637 C CA . ASP A 1 842 ? -7.671 16.185 -19.513 1.00 47.38 842 ASP A CA 1
ATOM 6638 C C . ASP A 1 842 ? -7.886 16.724 -20.934 1.00 47.38 842 ASP A C 1
ATOM 6640 O O . ASP A 1 842 ? -7.126 16.416 -21.860 1.00 47.38 842 ASP A O 1
ATOM 6644 N N . MET A 1 843 ? -8.965 17.484 -21.113 1.00 55.50 843 MET A N 1
ATOM 6645 C CA . MET A 1 843 ? -9.469 17.874 -22.431 1.00 55.50 843 MET A CA 1
ATOM 6646 C C . MET A 1 843 ? -8.430 18.695 -23.216 1.00 55.50 843 MET A C 1
ATOM 6648 O O . MET A 1 843 ? -7.655 19.460 -22.646 1.00 55.50 843 MET A O 1
ATOM 6652 N N . SER A 1 844 ? -8.345 18.447 -24.523 1.00 73.19 844 SER A N 1
ATOM 6653 C CA . SER A 1 844 ? -7.210 18.826 -25.379 1.00 73.19 844 SER A CA 1
ATOM 6654 C C . SER A 1 844 ? -7.680 19.180 -26.795 1.00 73.19 844 SER A C 1
ATOM 6656 O O . SER A 1 844 ? -8.688 18.642 -27.258 1.00 73.19 844 SER A O 1
ATOM 6658 N N . PHE A 1 845 ? -6.941 20.032 -27.510 1.00 84.31 845 PHE A N 1
ATOM 6659 C CA . PHE A 1 845 ? -7.193 20.318 -28.927 1.00 84.31 845 PHE A CA 1
ATOM 6660 C C . PHE A 1 845 ? -5.905 20.311 -29.752 1.00 84.31 845 PHE A C 1
ATOM 6662 O O . PHE A 1 845 ? -4.812 20.571 -29.245 1.00 84.31 845 PHE A O 1
ATOM 6669 N N . THR A 1 846 ? -6.032 20.000 -31.039 1.00 88.44 846 THR A N 1
ATOM 6670 C CA . THR A 1 846 ? -4.935 20.083 -32.004 1.00 88.44 846 THR A CA 1
ATOM 6671 C C . THR A 1 846 ? -5.446 20.562 -33.357 1.00 88.44 846 THR A C 1
ATOM 6673 O O . THR A 1 846 ? -6.541 20.201 -33.795 1.00 88.44 846 THR A O 1
ATOM 6676 N N . ILE A 1 847 ? -4.643 21.394 -34.007 1.00 90.38 847 ILE A N 1
ATOM 6677 C CA . ILE A 1 847 ? -4.795 21.804 -35.394 1.00 90.38 847 ILE A CA 1
ATOM 6678 C C . ILE A 1 847 ? -3.592 21.226 -36.124 1.00 90.38 847 ILE A C 1
ATOM 6680 O O . ILE A 1 847 ? -2.460 21.645 -35.880 1.00 90.38 847 ILE A O 1
ATOM 6684 N N . ALA A 1 848 ? -3.832 20.272 -37.013 1.00 88.19 848 ALA A N 1
ATOM 6685 C CA . ALA A 1 848 ? -2.778 19.573 -37.728 1.00 88.19 848 ALA A CA 1
ATOM 6686 C C . ALA A 1 848 ? -3.062 19.526 -39.230 1.00 88.19 848 ALA A C 1
ATOM 6688 O O . ALA A 1 848 ? -4.188 19.283 -39.658 1.00 88.19 848 ALA A O 1
ATOM 6689 N N . SER A 1 849 ? -2.027 19.717 -40.039 1.00 84.75 849 SER A N 1
ATOM 6690 C CA . SER A 1 849 ? -2.043 19.374 -41.457 1.00 84.75 849 SER A CA 1
ATOM 6691 C C . SER A 1 849 ? -2.034 17.848 -41.594 1.00 84.75 849 SER A C 1
ATOM 6693 O O . SER A 1 849 ? -1.259 17.151 -40.937 1.00 84.75 849 SER A O 1
ATOM 6695 N N . LYS A 1 850 ? -2.919 17.324 -42.435 1.00 82.56 850 LYS A N 1
ATOM 6696 C CA . LYS A 1 850 ? -2.982 15.928 -42.884 1.00 82.56 850 LYS A CA 1
ATOM 6697 C C . LYS A 1 850 ? -2.948 15.907 -44.393 1.00 82.56 850 LYS A C 1
ATOM 6699 O O . LYS A 1 850 ? -3.402 16.869 -44.998 1.00 82.56 850 LYS A O 1
ATOM 6704 N N . LYS A 1 851 ? -2.493 14.826 -45.017 1.00 79.38 851 LYS A N 1
ATOM 6705 C CA . LYS A 1 851 ? -2.268 14.733 -46.467 1.00 79.38 851 LYS A CA 1
ATOM 6706 C C . LYS A 1 851 ? -3.297 15.463 -47.348 1.00 79.38 851 LYS A C 1
ATOM 6708 O O . LYS A 1 851 ? -2.904 16.201 -48.234 1.00 79.38 851 LYS A O 1
ATOM 6713 N N . GLU A 1 852 ? -4.593 15.346 -47.058 1.00 81.12 852 GLU A N 1
ATOM 6714 C CA . GLU A 1 852 ? -5.667 15.957 -47.867 1.00 81.12 852 GLU A CA 1
ATOM 6715 C C . GLU A 1 852 ? -6.492 17.036 -47.135 1.00 81.12 852 GLU A C 1
ATOM 6717 O O . GLU A 1 852 ? -7.442 17.572 -47.695 1.00 81.12 852 GLU A O 1
ATOM 6722 N N . SER A 1 853 ? -6.190 17.359 -45.873 1.00 87.75 853 SER A N 1
ATOM 6723 C CA . SER A 1 853 ? -7.009 18.296 -45.084 1.00 87.75 853 SER A CA 1
ATOM 6724 C C . SER A 1 853 ? -6.240 18.952 -43.940 1.00 87.75 853 SER A C 1
ATOM 6726 O O . SER A 1 853 ? -5.169 18.502 -43.548 1.00 87.75 853 SER A O 1
ATOM 6728 N N . ILE A 1 854 ? -6.793 20.014 -43.365 1.00 87.06 854 ILE A N 1
ATOM 6729 C CA . ILE A 1 854 ? -6.375 20.535 -42.064 1.00 87.06 854 ILE A CA 1
ATOM 6730 C C . ILE A 1 854 ? -7.372 20.022 -41.026 1.00 87.06 854 ILE A C 1
ATOM 6732 O O . ILE A 1 854 ? -8.555 20.366 -41.038 1.00 87.06 854 ILE A O 1
ATOM 6736 N N . ALA A 1 855 ? -6.890 19.142 -40.156 1.00 88.31 855 ALA A N 1
ATOM 6737 C CA . ALA A 1 855 ? -7.655 18.526 -39.091 1.00 88.31 855 ALA A CA 1
ATOM 6738 C C . ALA A 1 855 ? -7.676 19.444 -37.867 1.00 88.31 855 ALA A C 1
ATOM 6740 O O . ALA A 1 855 ? -6.632 19.781 -37.314 1.00 88.31 855 ALA A O 1
ATOM 6741 N N . ILE A 1 856 ? -8.872 19.814 -37.427 1.00 89.94 856 ILE A N 1
ATOM 6742 C CA . ILE A 1 856 ? -9.108 20.586 -36.209 1.00 89.94 856 ILE A CA 1
ATOM 6743 C C . ILE A 1 856 ? -9.863 19.671 -35.264 1.00 89.94 856 ILE A C 1
ATOM 6745 O O . ILE A 1 856 ? -11.050 19.399 -35.456 1.00 89.94 856 ILE A O 1
ATOM 6749 N N . ILE A 1 857 ? -9.141 19.137 -34.290 1.00 88.25 857 ILE A N 1
ATOM 6750 C CA . ILE A 1 857 ? -9.588 18.039 -33.449 1.00 88.25 857 ILE A CA 1
ATOM 6751 C C . ILE A 1 857 ? -9.644 18.503 -31.999 1.00 88.25 857 ILE A C 1
ATOM 6753 O O . ILE A 1 857 ? -8.717 19.128 -31.492 1.00 88.25 857 ILE A O 1
ATOM 6757 N N . PHE A 1 858 ? -10.720 18.125 -31.325 1.00 85.12 858 PHE A N 1
ATOM 6758 C CA . PHE A 1 858 ? -10.976 18.363 -29.917 1.00 85.12 858 PHE A CA 1
ATOM 6759 C C . PHE A 1 858 ? -11.215 17.029 -29.213 1.00 85.12 858 PHE A C 1
ATOM 6761 O O . PHE A 1 858 ? -11.821 16.116 -29.771 1.00 85.12 858 PHE A O 1
ATOM 6768 N N . SER A 1 859 ? -10.758 16.903 -27.975 1.00 80.94 859 SER A N 1
ATOM 6769 C CA . SER A 1 859 ? -10.976 15.723 -27.145 1.00 80.94 859 SER A CA 1
ATOM 6770 C C . SER A 1 859 ? -11.451 16.137 -25.765 1.00 80.94 859 SER A C 1
ATOM 6772 O O . SER A 1 859 ? -10.793 16.939 -25.109 1.00 80.94 859 SER A O 1
ATOM 6774 N N . SER A 1 860 ? -12.567 15.564 -25.313 1.00 74.44 860 SER A N 1
ATOM 6775 C CA . SER A 1 860 ? -13.153 15.829 -23.994 1.00 74.44 860 SER A CA 1
ATOM 6776 C C . SER A 1 860 ? -12.665 14.882 -22.888 1.00 74.44 860 SER A C 1
ATOM 6778 O O . SER A 1 860 ? -13.098 15.006 -21.748 1.00 74.44 860 SER A O 1
ATOM 6780 N N . ASP A 1 861 ? -11.823 13.894 -23.197 1.00 65.25 861 ASP A N 1
ATOM 6781 C CA . ASP A 1 861 ? -11.321 12.922 -22.207 1.00 65.25 861 ASP A CA 1
ATOM 6782 C C . ASP A 1 861 ? -9.919 12.361 -22.538 1.00 65.25 861 ASP A C 1
ATOM 6784 O O . ASP A 1 861 ? -9.457 11.396 -21.924 1.00 65.25 861 ASP A O 1
ATOM 6788 N N . GLY A 1 862 ? -9.246 12.926 -23.547 1.00 61.12 862 GLY A N 1
ATOM 6789 C CA . GLY A 1 862 ? -7.947 12.480 -24.060 1.00 61.12 862 GLY A CA 1
ATOM 6790 C C . GLY A 1 862 ? -7.966 11.156 -24.838 1.00 61.12 862 GLY A C 1
ATOM 6791 O O . GLY A 1 862 ? -6.928 10.749 -25.356 1.00 61.12 862 GLY A O 1
ATOM 6792 N N . THR A 1 863 ? -9.111 10.469 -24.933 1.00 60.66 863 THR A N 1
ATOM 6793 C CA . THR A 1 863 ? -9.240 9.141 -25.567 1.00 60.66 863 THR A CA 1
ATOM 6794 C C . THR A 1 863 ? -10.206 9.122 -26.747 1.00 60.66 863 THR A C 1
ATOM 6796 O O . THR A 1 863 ? -9.981 8.397 -27.718 1.00 60.66 863 THR A O 1
ATOM 6799 N N . LYS A 1 864 ? -11.258 9.941 -26.701 1.00 71.06 864 LYS A N 1
ATOM 6800 C CA . LYS A 1 864 ? -12.205 10.168 -27.790 1.00 71.06 864 LYS A CA 1
ATOM 6801 C C . LYS A 1 864 ? -12.014 11.568 -28.326 1.00 71.06 864 LYS A C 1
ATOM 6803 O O . LYS A 1 864 ? -11.890 12.524 -27.561 1.00 71.06 864 LYS A O 1
ATOM 6808 N N . TRP A 1 865 ? -11.996 11.681 -29.643 1.00 81.38 865 TRP A N 1
ATOM 6809 C CA . TRP A 1 865 ? -11.815 12.953 -30.306 1.00 81.38 865 TRP A CA 1
ATOM 6810 C C . TRP A 1 865 ? -12.885 13.171 -31.364 1.00 81.38 865 TRP A C 1
ATOM 6812 O O . TRP A 1 865 ? -13.300 12.250 -32.068 1.00 81.38 865 TRP A O 1
ATOM 6822 N N . GLU A 1 866 ? -13.333 14.412 -31.459 1.00 88.06 866 GLU A N 1
ATOM 6823 C CA . GLU A 1 866 ? -14.227 14.888 -32.496 1.00 88.06 866 GLU A CA 1
ATOM 6824 C C . GLU A 1 866 ? -13.655 16.164 -33.081 1.00 88.06 866 GLU A C 1
ATOM 6826 O O . GLU A 1 866 ? -13.001 16.950 -32.407 1.00 88.06 866 GLU A O 1
ATOM 6831 N N . GLY A 1 867 ? -13.890 16.379 -34.361 1.00 86.88 867 GLY A N 1
ATOM 6832 C CA . GLY A 1 867 ? -13.292 17.506 -35.040 1.00 86.88 867 GLY A CA 1
ATOM 6833 C C . GLY A 1 867 ? -13.873 17.725 -36.413 1.00 86.88 867 GLY A C 1
ATOM 6834 O O . GLY A 1 867 ? -14.831 17.054 -36.823 1.00 86.88 867 GLY A O 1
ATOM 6835 N N . LEU A 1 868 ? -13.267 18.664 -37.115 1.00 91.62 868 LEU A N 1
ATOM 6836 C CA . LEU A 1 868 ? -13.586 19.028 -38.480 1.00 91.62 868 LEU A CA 1
ATOM 6837 C C . LEU A 1 868 ? -12.325 18.894 -39.335 1.00 91.62 868 LEU A C 1
ATOM 6839 O O . LEU A 1 868 ? -11.221 19.143 -38.859 1.00 91.62 868 LEU A O 1
ATOM 6843 N N . PHE A 1 869 ? -12.499 18.470 -40.582 1.00 90.31 869 PHE A N 1
ATOM 6844 C CA . PHE A 1 869 ? -11.420 18.345 -41.554 1.00 90.31 869 PHE A CA 1
ATOM 6845 C C . PHE A 1 869 ? -11.689 19.348 -42.663 1.00 90.31 869 PHE A C 1
ATOM 6847 O O . PHE A 1 869 ? -12.636 19.182 -43.430 1.00 90.31 869 PHE A O 1
ATOM 6854 N N . LEU A 1 870 ? -10.896 20.412 -42.693 1.00 89.88 870 LEU A N 1
ATOM 6855 C CA . LEU A 1 870 ? -11.021 21.463 -43.687 1.00 89.88 870 LEU A CA 1
ATOM 6856 C C . LEU A 1 870 ? -10.237 21.068 -44.937 1.00 89.88 870 LEU A C 1
ATOM 6858 O O . LEU A 1 870 ? -9.081 20.663 -44.825 1.00 89.88 870 LEU A O 1
ATOM 6862 N N . ASP A 1 871 ? -10.839 21.207 -46.116 1.00 89.06 871 ASP A N 1
ATOM 6863 C CA . ASP A 1 871 ? -10.103 21.053 -47.371 1.00 89.06 871 ASP A CA 1
ATOM 6864 C C . ASP A 1 871 ? -8.949 22.067 -47.418 1.00 89.06 871 ASP A C 1
ATOM 6866 O O . ASP A 1 871 ? -9.112 23.247 -47.092 1.00 89.06 871 ASP A O 1
ATOM 6870 N N . LYS A 1 872 ? -7.769 21.588 -47.798 1.00 83.25 872 LYS A N 1
ATOM 6871 C CA . LYS A 1 872 ? -6.544 22.379 -47.882 1.00 83.25 872 LYS A CA 1
ATOM 6872 C C . LYS A 1 872 ? -6.668 23.557 -48.850 1.00 83.25 872 LYS A C 1
ATOM 6874 O O . LYS A 1 872 ? -6.125 24.623 -48.566 1.00 83.25 872 LYS A O 1
ATOM 6879 N N . ASP A 1 873 ? -7.488 23.432 -49.892 1.00 86.44 873 ASP A N 1
ATOM 6880 C CA . ASP A 1 873 ? -7.761 24.520 -50.840 1.00 86.44 873 ASP A CA 1
ATOM 6881 C C . ASP A 1 873 ? -8.466 25.731 -50.192 1.00 86.44 873 ASP A C 1
ATOM 6883 O O . ASP A 1 873 ? -8.439 26.844 -50.732 1.00 86.44 873 ASP A O 1
ATOM 6887 N N . LEU A 1 874 ? -9.080 25.544 -49.016 1.00 89.31 874 LEU A N 1
ATOM 6888 C CA . LEU A 1 874 ? -9.745 26.607 -48.258 1.00 89.31 874 LEU A CA 1
ATOM 6889 C C . LEU A 1 874 ? -8.771 27.454 -47.430 1.00 89.31 874 LEU A C 1
ATOM 6891 O O . LEU A 1 874 ? -9.148 28.555 -47.024 1.00 89.31 874 LEU A O 1
ATOM 6895 N N . ILE A 1 875 ? -7.531 26.991 -47.218 1.00 88.56 875 ILE A N 1
ATOM 6896 C CA . ILE A 1 875 ? -6.428 27.778 -46.640 1.00 88.56 875 ILE A CA 1
ATOM 6897 C C . ILE A 1 875 ? -5.329 27.903 -47.699 1.00 88.56 875 ILE A C 1
ATOM 6899 O O . ILE A 1 875 ? -4.415 27.084 -47.772 1.00 88.56 875 ILE A O 1
ATOM 6903 N N . PRO A 1 876 ? -5.410 28.937 -48.543 1.00 87.62 876 PRO A N 1
ATOM 6904 C CA . PRO A 1 876 ? -4.450 29.146 -49.611 1.00 87.62 876 PRO A CA 1
ATOM 6905 C C . PRO A 1 876 ? -2.991 29.200 -49.140 1.00 87.62 876 PRO A C 1
ATOM 6907 O O . PRO A 1 876 ? -2.636 30.014 -48.288 1.00 87.62 876 PRO A O 1
ATOM 6910 N N . THR A 1 877 ? -2.125 28.408 -49.760 1.00 88.69 877 THR A N 1
ATOM 6911 C CA . THR A 1 877 ? -0.680 28.426 -49.494 1.00 88.69 877 THR A CA 1
ATOM 6912 C C . THR A 1 877 ? -0.008 29.655 -50.102 1.00 88.69 877 THR A C 1
ATOM 6914 O O . THR A 1 877 ? -0.568 30.315 -50.984 1.00 88.69 877 THR A O 1
ATOM 6917 N N . GLU A 1 878 ? 1.222 29.941 -49.675 1.00 89.69 878 GLU A N 1
ATOM 6918 C CA . GLU A 1 878 ? 2.054 31.025 -50.221 1.00 89.69 878 GLU A CA 1
ATOM 6919 C C . GLU A 1 878 ? 1.413 32.423 -50.117 1.00 89.69 878 GLU A C 1
ATOM 6921 O O . GLU A 1 878 ? 1.674 33.317 -50.929 1.00 89.69 878 GLU A O 1
ATOM 6926 N N . ARG A 1 879 ? 0.541 32.617 -49.121 1.00 94.19 879 ARG A N 1
ATOM 6927 C CA . ARG A 1 879 ? 0.010 33.922 -48.717 1.00 94.19 879 ARG A CA 1
ATOM 6928 C C . ARG A 1 879 ? -0.446 33.916 -47.262 1.00 94.19 879 ARG A C 1
ATOM 6930 O O . ARG A 1 879 ? -0.678 32.862 -46.680 1.00 94.19 879 ARG A O 1
ATOM 6937 N N . TRP A 1 880 ? -0.609 35.109 -46.694 1.00 94.75 880 TRP A N 1
ATOM 6938 C CA . TRP A 1 880 ? -1.191 35.290 -45.367 1.00 94.75 880 TRP A CA 1
ATOM 6939 C C . TRP A 1 880 ? -2.684 34.977 -45.379 1.00 94.75 880 TRP A C 1
ATOM 6941 O O . TRP A 1 880 ? -3.419 35.481 -46.232 1.00 94.75 880 TRP A O 1
ATOM 6951 N N . ASN A 1 881 ? -3.119 34.192 -44.398 1.00 94.38 881 ASN A N 1
ATOM 6952 C CA . ASN A 1 881 ? -4.518 33.890 -44.146 1.00 94.38 881 ASN A CA 1
ATOM 6953 C C . ASN A 1 881 ? -4.849 34.205 -42.695 1.00 94.38 881 ASN A C 1
ATOM 6955 O O . ASN A 1 881 ? -4.197 33.684 -41.795 1.00 94.38 881 ASN A O 1
ATOM 6959 N N . ASN A 1 882 ? -5.886 35.000 -42.462 1.00 95.06 882 ASN A N 1
ATOM 6960 C CA . ASN A 1 882 ? -6.408 35.176 -41.115 1.00 95.06 882 ASN A CA 1
ATOM 6961 C C . ASN A 1 882 ? -7.246 33.942 -40.750 1.00 95.06 882 ASN A C 1
ATOM 6963 O O . ASN A 1 882 ? -8.365 33.786 -41.242 1.00 95.06 882 ASN A O 1
ATOM 6967 N N . LEU A 1 883 ? -6.680 33.030 -39.964 1.00 94.25 883 LEU A N 1
ATOM 6968 C CA . LEU A 1 883 ? -7.344 31.817 -39.501 1.00 94.25 883 LEU A CA 1
ATOM 6969 C C . LEU A 1 883 ? -7.935 32.075 -38.120 1.00 94.25 883 LEU A C 1
ATOM 6971 O O . LEU A 1 883 ? -7.206 32.399 -37.186 1.00 94.25 883 LEU A O 1
ATOM 6975 N N . ARG A 1 884 ? -9.242 31.863 -37.970 1.00 94.81 884 ARG A N 1
ATOM 6976 C CA . ARG A 1 884 ? -9.926 31.924 -36.678 1.00 94.81 884 ARG A CA 1
ATOM 6977 C C . ARG A 1 884 ? -10.798 30.696 -36.461 1.00 94.81 884 ARG A C 1
ATOM 6979 O O . ARG A 1 884 ? -11.582 30.322 -37.325 1.00 94.81 884 ARG A O 1
ATOM 6986 N N . ILE A 1 885 ? -10.696 30.096 -35.285 1.00 93.31 885 ILE A N 1
ATOM 6987 C CA . ILE A 1 885 ? -11.480 28.949 -34.841 1.00 93.31 885 ILE A CA 1
ATOM 6988 C C . ILE A 1 885 ? -12.197 29.361 -33.565 1.00 93.31 885 ILE A C 1
ATOM 6990 O O . ILE A 1 885 ? -11.563 29.769 -32.596 1.00 93.31 885 ILE A O 1
ATOM 6994 N N . ALA A 1 886 ? -13.518 29.248 -33.577 1.00 92.75 886 ALA A N 1
ATOM 6995 C CA . ALA A 1 886 ? -14.360 29.532 -32.428 1.00 92.75 886 ALA A CA 1
ATOM 6996 C C . ALA A 1 886 ? -15.106 28.261 -32.026 1.00 92.75 886 ALA A C 1
ATOM 6998 O O . ALA A 1 886 ? -15.811 27.671 -32.841 1.00 92.75 886 ALA A O 1
ATOM 6999 N N . PHE A 1 887 ? -14.961 27.855 -30.775 1.00 90.50 887 PHE A N 1
ATOM 7000 C CA . PHE A 1 887 ? -15.783 26.854 -30.116 1.00 90.50 887 PHE A CA 1
ATOM 7001 C C . PHE A 1 887 ? -16.721 27.583 -29.156 1.00 90.50 887 PHE A C 1
ATOM 7003 O O . PHE A 1 887 ? -16.247 28.318 -28.296 1.00 90.50 887 PHE A O 1
ATOM 7010 N N . ASN A 1 888 ? -18.031 27.406 -29.308 1.00 91.06 888 ASN A N 1
ATOM 7011 C CA . ASN A 1 888 ? -19.038 28.029 -28.449 1.00 91.06 888 ASN A CA 1
ATOM 7012 C C . ASN A 1 888 ? -20.156 27.018 -28.173 1.00 91.06 888 ASN A C 1
ATOM 7014 O O . ASN A 1 888 ? -20.884 26.639 -29.094 1.00 91.06 888 ASN A O 1
ATOM 7018 N N . ASP A 1 889 ? -20.239 26.539 -26.930 1.00 86.44 889 ASP A N 1
ATOM 7019 C CA . ASP A 1 889 ? -21.237 25.558 -26.471 1.00 86.44 889 ASP A CA 1
ATOM 7020 C C . ASP A 1 889 ? -21.339 24.314 -27.389 1.00 86.44 889 ASP A C 1
ATOM 7022 O O . ASP A 1 889 ? -22.410 23.867 -27.812 1.00 86.44 889 ASP A O 1
ATOM 7026 N N . GLY A 1 890 ? -20.184 23.757 -27.770 1.00 85.81 890 GLY A N 1
ATOM 7027 C CA . GLY A 1 890 ? -20.099 22.573 -28.636 1.00 85.81 890 GLY A CA 1
ATOM 7028 C C . GLY A 1 890 ? -20.167 22.852 -30.134 1.00 85.81 890 GLY A C 1
ATOM 7029 O O . GLY A 1 890 ? -19.943 21.937 -30.928 1.00 85.81 890 GLY A O 1
ATOM 7030 N N . LEU A 1 891 ? -20.452 24.086 -30.553 1.00 92.62 891 LEU A N 1
ATOM 7031 C CA . LEU A 1 891 ? -20.391 24.478 -31.956 1.00 92.62 891 LEU A CA 1
ATOM 7032 C C . LEU A 1 891 ? -18.982 24.968 -32.302 1.00 92.62 891 LEU A C 1
ATOM 7034 O O . LEU A 1 891 ? -18.552 26.008 -31.812 1.00 92.62 891 LEU A O 1
ATOM 7038 N N . ILE A 1 892 ? -18.295 24.260 -33.198 1.00 94.06 892 ILE A N 1
ATOM 7039 C CA . ILE A 1 892 ? -17.054 24.734 -33.819 1.00 94.06 892 ILE A CA 1
ATOM 7040 C C . ILE A 1 892 ? -17.406 25.517 -35.083 1.00 94.06 892 ILE A C 1
ATOM 7042 O O . ILE A 1 892 ? -18.127 25.004 -35.941 1.00 94.06 892 ILE A O 1
ATOM 7046 N N . GLY A 1 893 ? -16.853 26.716 -35.236 1.00 94.62 893 GLY A N 1
ATOM 7047 C CA . GLY A 1 893 ? -16.825 27.483 -36.479 1.00 94.62 893 GLY A CA 1
ATOM 7048 C C . GLY A 1 893 ? -15.392 27.807 -36.890 1.00 94.62 893 GLY A C 1
ATOM 7049 O O . GLY A 1 893 ? -14.594 28.238 -36.059 1.00 94.62 893 GLY A O 1
ATOM 7050 N N . ILE A 1 894 ? -15.078 27.613 -38.169 1.00 94.69 894 ILE A N 1
ATOM 7051 C CA . ILE A 1 894 ? -13.767 27.912 -38.750 1.00 94.69 894 ILE A CA 1
ATOM 7052 C C . ILE A 1 894 ? -13.936 29.047 -39.748 1.00 94.69 894 ILE A C 1
ATOM 7054 O O . ILE A 1 894 ? -14.774 28.986 -40.649 1.00 94.69 894 ILE A O 1
ATOM 7058 N N . PHE A 1 895 ? -13.121 30.077 -39.589 1.00 95.44 895 PHE A N 1
ATOM 7059 C CA . PHE A 1 895 ? -13.102 31.263 -40.417 1.00 95.44 895 PHE A CA 1
ATOM 7060 C C . PHE A 1 895 ? -11.727 31.402 -41.059 1.00 95.44 895 PHE A C 1
ATOM 7062 O O . PHE A 1 895 ? -10.710 31.282 -40.379 1.00 95.44 895 PHE A O 1
ATOM 7069 N N . VAL A 1 896 ? -11.705 31.676 -42.360 1.00 95.00 896 VAL A N 1
ATOM 7070 C CA . VAL A 1 896 ? -10.485 31.997 -43.103 1.00 95.00 896 VAL A CA 1
ATOM 7071 C C . VAL A 1 896 ? -10.723 33.320 -43.815 1.00 95.00 896 VAL A C 1
ATOM 7073 O O . VAL A 1 896 ? -11.657 33.437 -44.609 1.00 95.00 896 VAL A O 1
ATOM 7076 N N . ASN A 1 897 ? -9.897 34.323 -43.520 1.00 95.06 897 ASN A N 1
ATOM 7077 C CA . ASN A 1 897 ? -10.049 35.693 -44.018 1.00 95.06 897 ASN A CA 1
ATOM 7078 C C . ASN A 1 897 ? -11.457 36.252 -43.729 1.00 95.06 897 ASN A C 1
ATOM 7080 O O . ASN A 1 897 ? -12.148 36.719 -44.634 1.00 95.06 897 ASN A O 1
ATOM 7084 N N . ASP A 1 898 ? -11.895 36.118 -42.470 1.00 92.75 898 ASP A N 1
ATOM 7085 C CA . ASP A 1 898 ? -13.215 36.507 -41.939 1.00 92.75 898 ASP A CA 1
ATOM 7086 C C . ASP A 1 898 ? -14.442 35.795 -42.542 1.00 92.75 898 ASP A C 1
ATOM 7088 O O . ASP A 1 898 ? -15.566 35.966 -42.059 1.00 92.75 898 ASP A O 1
ATOM 7092 N N . ALA A 1 899 ? -14.261 34.943 -43.552 1.00 93.56 899 ALA A N 1
ATOM 7093 C CA . ALA A 1 899 ? -15.330 34.130 -44.112 1.00 93.56 899 ALA A CA 1
ATOM 7094 C C . ALA A 1 899 ? -15.469 32.822 -43.326 1.00 93.56 899 ALA A C 1
ATOM 7096 O O . ALA A 1 899 ? -14.496 32.091 -43.164 1.00 93.56 899 ALA A O 1
ATOM 7097 N N . LEU A 1 900 ? -16.684 32.502 -42.864 1.00 95.75 900 LEU A N 1
ATOM 7098 C CA . LEU A 1 900 ? -16.988 31.187 -42.292 1.00 95.75 900 LEU A CA 1
ATOM 7099 C C . LEU A 1 900 ? -16.851 30.130 -43.394 1.00 95.75 900 LEU A C 1
ATOM 7101 O O . LEU A 1 900 ? -17.674 30.094 -44.311 1.00 95.75 900 LEU A O 1
ATOM 7105 N N . VAL A 1 901 ? -15.827 29.287 -43.294 1.00 95.25 901 VAL A N 1
ATOM 7106 C CA . VAL A 1 901 ? -15.539 28.244 -44.286 1.00 95.25 901 VAL A CA 1
ATOM 7107 C C . VAL A 1 901 ? -16.192 26.917 -43.927 1.00 95.25 901 VAL A C 1
ATOM 7109 O O . VAL A 1 901 ? -16.643 26.212 -44.823 1.00 95.25 901 VAL A O 1
ATOM 7112 N N . ASP A 1 902 ? -16.310 26.602 -42.635 1.00 94.88 902 ASP A N 1
ATOM 7113 C CA . ASP A 1 902 ? -17.011 25.404 -42.176 1.00 94.88 902 ASP A CA 1
ATOM 7114 C C . ASP A 1 902 ? -17.461 25.526 -40.709 1.00 94.88 902 ASP A C 1
ATOM 7116 O O . ASP A 1 902 ? -16.977 26.377 -39.953 1.00 94.88 902 ASP A O 1
ATOM 7120 N N . LYS A 1 903 ? -18.412 24.683 -40.298 1.00 95.94 903 LYS A N 1
ATOM 7121 C CA . LYS A 1 903 ? -18.871 24.565 -38.912 1.00 95.94 903 LYS A CA 1
ATOM 7122 C C . LYS A 1 903 ? -19.393 23.168 -38.591 1.00 95.94 903 LYS A C 1
ATOM 7124 O O . LYS A 1 903 ? -20.027 22.518 -39.422 1.00 95.94 903 LYS A O 1
ATOM 7129 N N . LYS A 1 904 ? -19.236 22.741 -37.339 1.00 95.00 904 LYS A N 1
ATOM 7130 C CA . LYS A 1 904 ? -19.735 21.445 -36.864 1.00 95.00 904 LYS A CA 1
ATOM 7131 C C . LYS A 1 904 ? -20.165 21.502 -35.406 1.00 95.00 904 LYS A C 1
ATOM 7133 O O . LYS A 1 904 ? -19.458 22.049 -34.569 1.00 95.00 904 LYS A O 1
ATOM 7138 N N . GLN A 1 905 ? -21.312 20.892 -35.114 1.00 95.31 905 GLN A N 1
ATOM 7139 C CA . GLN A 1 905 ? -21.748 20.628 -33.746 1.00 95.31 905 GLN A CA 1
ATOM 7140 C C . GLN A 1 905 ? -21.077 19.345 -33.244 1.00 95.31 905 GLN A C 1
ATOM 7142 O O . GLN A 1 905 ? -21.211 18.296 -33.880 1.00 95.31 905 GLN A O 1
ATOM 7147 N N . LEU A 1 906 ? -20.372 19.435 -32.123 1.00 90.44 906 LEU A N 1
ATOM 7148 C CA . LEU A 1 906 ? -19.791 18.298 -31.413 1.00 90.44 906 LEU A CA 1
ATOM 7149 C C . LEU A 1 906 ? -20.798 17.675 -30.443 1.00 90.44 906 LEU A C 1
ATOM 7151 O O . LEU A 1 906 ? -21.801 18.299 -30.081 1.00 90.44 906 LEU A O 1
ATOM 7155 N N . THR A 1 907 ? -20.523 16.448 -29.995 1.00 88.31 907 THR A N 1
ATOM 7156 C CA . THR A 1 907 ? -21.368 15.779 -28.987 1.00 88.31 907 THR A CA 1
ATOM 7157 C C . THR A 1 907 ? -21.217 16.350 -27.575 1.00 88.31 907 THR A C 1
ATOM 7159 O O . THR A 1 907 ? -22.081 16.113 -26.730 1.00 88.31 907 THR A O 1
ATOM 7162 N N . PHE A 1 908 ? -20.157 17.117 -27.320 1.00 82.12 908 PHE A N 1
ATOM 7163 C CA . PHE A 1 908 ? -19.893 17.784 -26.049 1.00 82.12 908 PHE A CA 1
ATOM 7164 C C . PHE A 1 908 ? -19.963 19.302 -26.203 1.00 82.12 908 PHE A C 1
ATOM 7166 O O . PHE A 1 908 ? -19.566 19.850 -27.229 1.00 82.12 908 PHE A O 1
ATOM 7173 N N . SER A 1 909 ? -20.469 19.975 -25.166 1.00 83.94 909 SER A N 1
ATOM 7174 C CA . SER A 1 909 ? -20.710 21.422 -25.188 1.00 83.94 909 SER A CA 1
ATOM 7175 C C . SER A 1 909 ? -19.690 22.241 -24.388 1.00 83.94 909 SER A C 1
ATOM 7177 O O . SER A 1 909 ? -19.630 23.456 -24.515 1.00 83.94 909 SER A O 1
ATOM 7179 N N . LYS A 1 910 ? -18.828 21.574 -23.612 1.00 79.19 910 LYS A N 1
ATOM 7180 C CA . LYS A 1 910 ? -17.779 22.202 -22.796 1.00 79.19 910 LYS A CA 1
ATOM 7181 C C . LYS A 1 910 ? -16.458 21.473 -22.959 1.00 79.19 910 LYS A C 1
ATOM 7183 O O . LYS A 1 910 ? -16.458 20.268 -23.225 1.00 79.19 910 LYS A O 1
ATOM 7188 N N . MET A 1 911 ? -15.358 22.185 -22.738 1.00 74.81 911 MET A N 1
ATOM 7189 C CA . MET A 1 911 ? -14.012 21.633 -22.829 1.00 74.81 911 MET A CA 1
ATOM 7190 C C . MET A 1 911 ? -13.140 22.144 -21.683 1.00 74.81 911 MET A C 1
ATOM 7192 O O . MET A 1 911 ? -13.031 23.339 -21.456 1.00 74.81 911 MET A O 1
ATOM 7196 N N . PHE A 1 912 ? -12.522 21.243 -20.927 1.00 68.06 912 PHE A N 1
ATOM 7197 C CA . PHE A 1 912 ? -11.599 21.605 -19.857 1.00 68.06 912 PHE A CA 1
ATOM 7198 C C . PHE A 1 912 ? -10.250 22.012 -20.435 1.00 68.06 912 PHE A C 1
ATOM 7200 O O . PHE A 1 912 ? -9.503 21.196 -20.967 1.00 68.06 912 PHE A O 1
ATOM 7207 N N . VAL A 1 913 ? -9.910 23.274 -20.277 1.00 70.44 913 VAL A N 1
ATOM 7208 C CA . VAL A 1 913 ? -8.612 23.798 -20.655 1.00 70.44 913 VAL A CA 1
ATOM 7209 C C . VAL A 1 913 ? -7.724 23.705 -19.420 1.00 70.44 913 VAL A C 1
ATOM 7211 O O . VAL A 1 913 ? -7.852 24.489 -18.487 1.00 70.44 913 VAL A O 1
ATOM 7214 N N . GLY A 1 914 ? -6.881 22.671 -19.358 1.00 66.75 914 GLY A N 1
ATOM 7215 C CA . GLY A 1 914 ? -5.934 22.498 -18.253 1.00 66.75 914 GLY A CA 1
ATOM 7216 C C . GLY A 1 914 ? -4.714 23.422 -18.362 1.00 66.75 914 GLY A C 1
ATOM 7217 O O . GLY A 1 914 ? -4.419 23.945 -19.432 1.00 66.75 914 GLY A O 1
ATOM 7218 N N . ASN A 1 915 ? -3.912 23.511 -17.292 1.00 66.94 915 ASN A N 1
ATOM 7219 C CA . ASN A 1 915 ? -2.632 24.256 -17.246 1.00 66.94 915 ASN A CA 1
ATOM 7220 C C . ASN A 1 915 ? -1.502 23.614 -18.081 1.00 66.94 915 ASN A C 1
ATOM 7222 O O . ASN A 1 915 ? -0.319 23.715 -17.755 1.00 66.94 915 ASN A O 1
ATOM 7226 N N . THR A 1 916 ? -1.854 22.844 -19.104 1.00 71.50 916 THR A N 1
ATOM 7227 C CA . THR A 1 916 ? -0.905 22.214 -20.015 1.00 71.50 916 THR A CA 1
ATOM 7228 C C . THR A 1 916 ? -0.396 23.249 -21.005 1.00 71.50 916 THR A C 1
ATOM 7230 O O . THR A 1 916 ? -1.099 24.200 -21.351 1.00 71.50 916 THR A O 1
ATOM 7233 N N . ASN A 1 917 ? 0.843 23.081 -21.454 1.00 82.31 917 ASN A N 1
ATOM 7234 C CA . ASN A 1 917 ? 1.435 24.043 -22.370 1.00 82.31 917 ASN A CA 1
ATOM 7235 C C . ASN A 1 917 ? 0.708 24.039 -23.723 1.00 82.31 917 ASN A C 1
ATOM 7237 O O . ASN A 1 917 ? 0.251 22.991 -24.183 1.00 82.31 917 ASN A O 1
ATOM 7241 N N . VAL A 1 918 ? 0.634 25.210 -24.351 1.00 85.56 918 VAL A N 1
ATOM 7242 C CA . VAL A 1 918 ? 0.238 25.360 -25.754 1.00 85.56 918 VAL A CA 1
ATOM 7243 C C . VAL A 1 918 ? 1.504 25.320 -26.594 1.00 85.56 918 VAL A C 1
ATOM 7245 O O . VAL A 1 918 ? 2.425 26.104 -26.373 1.00 85.56 918 VAL A O 1
ATOM 7248 N N . GLU A 1 919 ? 1.552 24.397 -27.538 1.00 88.06 919 GLU A N 1
ATOM 7249 C CA . GLU A 1 919 ? 2.627 24.257 -28.506 1.00 88.06 919 GLU A CA 1
ATOM 7250 C C . GLU A 1 919 ? 2.167 24.775 -29.868 1.00 88.06 919 GLU A C 1
ATOM 7252 O O . GLU A 1 919 ? 1.061 24.474 -30.313 1.00 88.06 919 GLU A O 1
ATOM 7257 N N . VAL A 1 920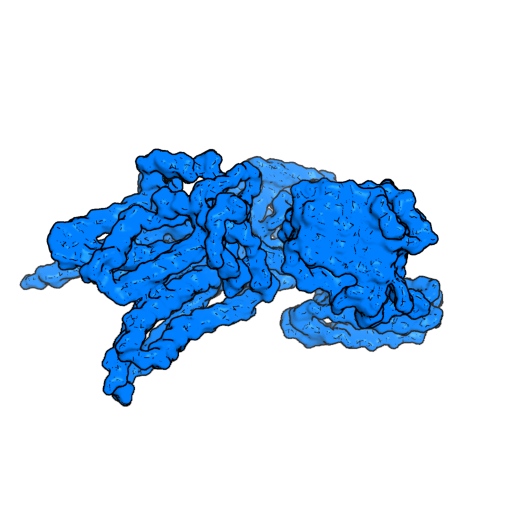 ? 3.000 25.575 -30.523 1.00 88.56 920 VAL A N 1
ATOM 7258 C CA . VAL A 1 920 ? 2.720 26.185 -31.825 1.00 88.56 920 VAL A CA 1
ATOM 7259 C C . VAL A 1 920 ? 3.885 25.890 -32.748 1.00 88.56 920 VAL A C 1
ATOM 7261 O O . VAL A 1 920 ? 5.029 26.155 -32.378 1.00 88.56 920 VAL A O 1
ATOM 7264 N N . GLY A 1 921 ? 3.603 25.396 -33.951 1.00 86.00 921 GLY A N 1
ATOM 7265 C CA . GLY A 1 921 ? 4.614 25.333 -35.004 1.00 86.00 921 GLY A CA 1
ATOM 7266 C C . GLY A 1 921 ? 5.301 23.997 -35.258 1.00 86.00 921 GLY A C 1
ATOM 7267 O O . GLY A 1 921 ? 6.102 23.955 -36.182 1.00 86.00 921 GLY A O 1
ATOM 7268 N N . GLU A 1 922 ? 5.020 22.939 -34.491 1.00 82.88 922 GLU A N 1
ATOM 7269 C CA . GLU A 1 922 ? 5.744 21.659 -34.580 1.00 82.88 922 GLU A CA 1
ATOM 7270 C C . GLU A 1 922 ? 5.622 21.043 -35.989 1.00 82.88 922 GLU A C 1
ATOM 7272 O O . GLU A 1 922 ? 4.518 20.758 -36.458 1.00 82.88 922 GLU A O 1
ATOM 7277 N N . ASN A 1 923 ? 6.756 20.812 -36.663 1.00 83.06 923 ASN A N 1
ATOM 7278 C CA . ASN A 1 923 ? 6.831 20.288 -38.037 1.00 83.06 923 ASN A CA 1
ATOM 7279 C C . ASN A 1 923 ? 6.192 21.222 -39.087 1.00 83.06 923 ASN A C 1
ATOM 7281 O O . ASN A 1 923 ? 5.520 20.762 -40.009 1.00 83.06 923 ASN A O 1
ATOM 7285 N N . ILE A 1 924 ? 6.356 22.543 -38.943 1.00 84.62 924 ILE A N 1
ATOM 7286 C CA . ILE A 1 924 ? 5.828 23.544 -39.882 1.00 84.62 924 ILE A CA 1
ATOM 7287 C C . ILE A 1 924 ? 6.931 24.275 -40.626 1.00 84.62 924 ILE A C 1
ATOM 7289 O O . ILE A 1 924 ? 7.874 24.780 -40.029 1.00 84.62 924 ILE A O 1
ATOM 7293 N N . GLU A 1 925 ? 6.739 24.439 -41.932 1.00 85.50 925 GLU A N 1
ATOM 7294 C CA . GLU A 1 925 ? 7.465 25.392 -42.765 1.00 85.50 925 GLU A CA 1
ATOM 7295 C C . GLU A 1 925 ? 6.541 26.544 -43.170 1.00 85.50 925 GLU A C 1
ATOM 7297 O O . GLU A 1 925 ? 5.773 26.477 -44.133 1.00 85.50 925 GLU A O 1
ATOM 7302 N N . GLY A 1 926 ? 6.583 27.626 -42.405 1.00 88.62 926 GLY A N 1
ATOM 7303 C CA . GLY A 1 926 ? 5.600 28.684 -42.565 1.00 88.62 926 GLY A CA 1
ATOM 7304 C C . GLY A 1 926 ? 5.830 29.856 -41.638 1.00 88.62 926 GLY A C 1
ATOM 7305 O O . GLY A 1 926 ? 6.876 29.987 -41.006 1.00 88.62 926 GLY A O 1
ATOM 7306 N N . LYS A 1 927 ? 4.842 30.741 -41.575 1.00 91.69 927 LYS A N 1
ATOM 7307 C CA . LYS A 1 927 ? 4.911 31.951 -40.762 1.00 91.69 927 LYS A CA 1
ATOM 7308 C C . LYS A 1 927 ? 3.630 32.136 -39.973 1.00 91.69 927 LYS A C 1
ATOM 7310 O O . LYS A 1 927 ? 2.540 31.900 -40.496 1.00 91.69 927 LYS A O 1
ATOM 7315 N N . ILE A 1 928 ? 3.765 32.587 -38.732 1.00 90.94 928 ILE A N 1
ATOM 7316 C CA . ILE A 1 928 ? 2.643 32.913 -37.853 1.00 90.94 928 ILE A CA 1
ATOM 7317 C C . ILE A 1 928 ? 2.855 34.309 -37.275 1.00 90.94 928 ILE A C 1
ATOM 7319 O O . ILE A 1 928 ? 3.963 34.661 -36.868 1.00 90.94 928 ILE A O 1
ATOM 7323 N N . LYS A 1 929 ? 1.785 35.100 -37.217 1.00 90.50 929 LYS A N 1
ATOM 7324 C CA . LYS A 1 929 ? 1.742 36.351 -36.451 1.00 90.50 929 LYS A CA 1
ATOM 7325 C C . LYS A 1 929 ? 0.347 36.628 -35.917 1.00 90.50 929 LYS A C 1
ATOM 7327 O O . LYS A 1 929 ? -0.600 35.941 -36.292 1.00 90.50 929 LYS A O 1
ATOM 7332 N N . ASN A 1 930 ? 0.221 37.628 -35.042 1.00 89.12 930 ASN A N 1
ATOM 7333 C CA . ASN A 1 930 ? -1.059 38.025 -34.442 1.00 89.12 930 ASN A CA 1
ATOM 7334 C C . ASN A 1 930 ? -1.807 36.842 -33.803 1.00 89.12 930 ASN A C 1
ATOM 7336 O O . ASN A 1 930 ? -3.029 36.734 -33.914 1.00 89.12 930 ASN A O 1
ATOM 7340 N N . PHE A 1 931 ? -1.069 35.918 -33.182 1.00 88.75 931 PHE A N 1
ATOM 7341 C CA . PHE A 1 931 ? -1.685 34.785 -32.512 1.00 88.75 931 PHE A CA 1
ATOM 7342 C C . PHE A 1 931 ? -2.457 35.281 -31.290 1.00 88.75 931 PHE A C 1
ATOM 7344 O O . PHE A 1 931 ? -1.992 36.118 -30.522 1.00 88.75 931 PHE A O 1
ATOM 7351 N N . HIS A 1 932 ? -3.646 34.738 -31.103 1.00 86.56 932 HIS A N 1
ATOM 7352 C CA . HIS A 1 932 ? -4.476 34.960 -29.942 1.00 86.56 932 HIS A CA 1
ATOM 7353 C C . HIS A 1 932 ? -5.167 33.651 -29.576 1.00 86.56 932 HIS A C 1
ATOM 7355 O O . HIS A 1 932 ? -5.690 32.938 -30.434 1.00 86.56 932 HIS A O 1
ATOM 7361 N N . TYR A 1 933 ? -5.170 33.347 -28.287 1.00 86.38 933 TYR A N 1
ATOM 7362 C CA . TYR A 1 933 ? -5.866 32.208 -27.718 1.00 86.38 933 TYR A CA 1
ATOM 7363 C C . TYR A 1 933 ? -6.547 32.657 -26.437 1.00 86.38 933 TYR A C 1
ATOM 7365 O O . TYR A 1 933 ? -5.915 33.279 -25.584 1.00 86.38 933 TYR A O 1
ATOM 7373 N N . ASN A 1 934 ? -7.827 32.333 -26.329 1.00 83.94 934 ASN A N 1
ATOM 7374 C CA . ASN A 1 934 ? -8.620 32.590 -25.146 1.00 83.94 934 ASN A CA 1
ATOM 7375 C C . ASN A 1 934 ? -9.540 31.400 -24.869 1.00 83.94 934 ASN A C 1
ATOM 7377 O O . ASN A 1 934 ? -10.149 30.868 -25.802 1.00 83.94 934 ASN A O 1
ATOM 7381 N N . ALA A 1 935 ? -9.639 31.006 -23.604 1.00 78.56 935 ALA A N 1
ATOM 7382 C CA . ALA A 1 935 ? -10.546 29.977 -23.127 1.00 78.56 935 ALA A CA 1
ATOM 7383 C C . ALA A 1 935 ? -11.327 30.510 -21.916 1.00 78.56 935 ALA A C 1
ATOM 7385 O O . ALA A 1 935 ? -10.828 30.485 -20.792 1.00 78.56 935 ALA A O 1
ATOM 7386 N N . ASP A 1 936 ? -12.547 30.988 -22.179 1.00 70.81 936 ASP A N 1
ATOM 7387 C CA . ASP A 1 936 ? -13.471 31.577 -21.195 1.00 70.81 936 ASP A CA 1
ATOM 7388 C C . ASP A 1 936 ? -14.638 30.645 -20.824 1.00 70.81 936 ASP A C 1
ATOM 7390 O O . ASP A 1 936 ? -15.147 29.886 -21.697 1.00 70.81 936 ASP A O 1
#

Organism: NCBI:txid1121419

Mean predicted aligned error: 15.26 Å